Protein AF-A0A8T2U2H7-F1 (afdb_monomer)

Mean predicted aligned error: 24.31 Å

Solvent-accessible surface area (backbone atoms only — not comparable to full-atom values): 63691 Å² total; per-residue (Å²): 131,92,64,58,97,82,40,72,67,43,57,46,64,74,44,64,91,50,100,66,84,75,63,94,92,65,88,86,85,48,67,57,99,86,43,80,52,55,72,72,56,53,54,46,55,49,51,54,48,51,50,53,50,45,77,72,66,63,80,68,60,45,51,88,60,76,67,78,43,68,33,72,52,86,42,75,92,79,72,51,93,54,57,37,35,31,35,31,54,52,38,34,48,96,94,43,80,45,44,50,72,43,37,38,32,29,60,54,24,53,94,96,43,80,85,47,66,39,48,28,31,34,58,37,32,39,31,55,52,88,68,90,70,58,86,61,39,32,35,33,28,28,42,72,90,55,54,77,92,49,22,57,46,80,45,80,56,94,97,42,44,47,76,46,54,66,70,31,42,83,42,64,48,73,54,67,78,34,95,42,42,41,81,49,55,69,68,56,50,49,50,53,50,53,59,50,54,34,68,35,83,58,46,78,49,68,38,35,42,69,54,27,49,76,69,78,48,84,40,19,58,68,57,66,42,44,20,64,56,80,83,44,59,27,40,42,35,34,40,23,24,37,48,49,68,60,56,60,77,75,55,87,79,80,90,66,81,74,80,82,62,50,47,75,67,93,42,48,35,38,41,37,41,35,70,56,86,81,75,96,83,80,87,75,91,81,91,79,80,90,76,76,78,60,51,79,48,75,26,56,64,38,71,54,96,93,42,64,28,35,30,59,46,73,45,78,49,70,69,54,50,58,65,42,34,53,48,47,45,31,39,40,38,39,38,33,37,59,104,80,50,81,75,49,74,49,78,46,70,33,37,28,38,40,41,92,52,80,62,48,43,47,46,44,66,73,78,82,50,94,54,49,78,26,39,43,63,31,62,66,44,38,34,40,42,35,40,20,16,83,65,73,25,66,28,70,78,76,86,82,81,78,56,50,59,43,36,24,26,95,92,42,78,42,60,41,47,58,47,76,42,57,76,41,71,40,88,96,38,80,36,34,37,35,29,55,45,31,27,39,59,48,50,53,66,77,81,48,48,98,85,27,47,32,34,43,33,38,30,44,87,90,40,86,52,31,58,39,58,32,30,59,42,56,34,62,76,55,41,60,48,75,81,42,70,60,77,73,91,54,61,44,49,69,69,42,60,47,60,45,37,30,37,36,40,20,11,76,67,72,38,57,32,59,62,63,47,64,36,38,53,50,65,39,39,42,44,70,78,61,92,69,74,53,57,47,54,27,36,92,84,13,28,42,83,47,43,62,34,40,31,33,66,34,61,72,64,38,65,28,38,43,38,32,24,44,88,85,69,45,80,44,43,76,48,78,43,56,31,40,46,61,43,42,43,73,76,43,88,78,62,70,63,43,44,34,56,33,70,53,60,64,43,32,40,35,34,28,36,82,85,73,45,68,36,49,81,53,43,43,96,79,35,31,36,36,45,64,94,53,87,92,42,78,42,60,21,53,61,11,30,35,74,44,67,67,46,82,42,59,70,64,72,42,83,46,76,40,49,36,28,26,73,84,45,66,86,35,42,39,75,50,70,34,32,26,40,88,77,80,85,90,84,89,87,88,85,92,82,86,90,88,87,90,91,87,86,86,90,88,86,89,85,83,87,85,90,86,87,75,54,70,71,54,52,50,54,51,45,52,55,40,52,54,50,39,55,57,34,50,56,50,43,55,56,40,48,59,50,46,54,54,49,51,56,51,48,52,52,42,49,53,47,45,52,51,47,53,51,52,47,55,49,52,53,51,50,53,51,53,55,46,53,50,52,53,61,72,44,82,61,89,83,78,64,73,78,53,99,52,73,74,34,66,67,60,55,45,57,52,39,71,64,38,57,72,66,56,27,54,56,54,48,50,76,75,33,64,84,81,64,66,79,62,98,79,62,88,45,62,83,32,47,76,48,37,48,33,76,61,37,24,17,74,38,69,57,60,12,48,52,54,29,53,70,61,29,61,68,52,40,62,16,36,35,15,48,36,70,68,25,44,53,54,43,53,40,69,42,99,85,72,47,75,37,61,84,34,45,54,47,27,53,35,49,77,68,77,44,80,77,76,98,75,81,46,77,45,48,50,64,81,50,75,54,58,87,68,57,65,35,85,82,45,95,80,53,37,70,63,68,82,80,53,57,53,94,90,35,68,44,66,52,64,74,48,40,52,46,59,61,47,46,62,55,72,85,46,48,68,50,78,54,96,83,56,73,80,38,19,44,50,26,29,60,40,30,67,74,43,47,70,23,34,32,18,62,32,39,73,35,41,63,70,33,48,87,48,43,84,49,18,34,34,14,64,72,68,31,40,30,74,32,90,95,40,70,67,85,79,88,80,86,78,46,68,61,50,35,48,65,52,68,71,82,73,64,72,73,72,47,75,66,51,47,48,49,50,54,49,51,47,56,50,49,51,52,48,50,55,49,50,52,51,44,51,53,42,51,56,52,46,58,53,48,54,53,52,47,56,50,49,55,56,50,35,54,61,37,50,56,49,36,50,52,37,50,54,51,46,52,52,46,49,54,51,51,52,51,56,54,61,64,68,78,111

Radius of gyration: 64.97 Å; Cα contacts (8 Å, |Δi|>4): 1945; chains: 1; bounding box: 141×96×244 Å

Foldseek 3Di:
DPDPPPDLVNVQVVCQPPPDDRDPPDDDWDDDPRDTDDSVVVVVVVVVVVVVVCVVPPPDWDPVDDFPDKAQDDDPQQPADDRIKTKGQWIHDPNDIDGFQWWKKFAQDAPPRGDDIWIWTWHIKMAHDDDPRRQFIKTKTDTPPADPVQAKDWDADPNHIDIDRRRIDIGGPVSCVDPRMDTDDPVVVVVVVVVVQQQAFDDKAKAAQQQQVLQVHDFGDDQEAAALPDRGQKTKIFTFGNNVVVVVVVDPDDRYDDLPGTDADWKKKKKKKAFDDDDDPPPDDDPDDDQDRMDMFIFTWDADPNGTGMTMGGQPDPSSSVVRNEFHKMKIKMWIDDPHDTRDIDIRIHGYAYHPAFDAKEKDAPPPDLAAAAEAQGWSFKIKIFTAHPSRYQHQDDDDDPKAKFKAAPPGTFFWDKDFADWDQDPVHRRIIIRGTIHGYAGDPPPHDPQQKIKIFIAGPNDTHYIGIYGYAYADWAAKDWPWFDPLVDAAEQFDFGQFTKIAIHHPRRYQHDWQFKKFKDWDQKDFPDPPHGIDTQHPRSMDTCGRGIGGHDAAQDKIKMFMAHPVRDTRDIDIHHHWHKAKDWPDDDDQADAAQDKDAWTKIFIATPVRDGQQVQFDDQWWKAKPPDDPGTFGDHRRMTIDGIDGHHNDFAWDKIKIATPVRRVHIDIDIYGHDHDDDDDDDDDDDDDDDDDDDDDDDDDDDDDDDDDLVVLVVVLVVLVVVLVVLVVVLVVLVVVLVVLVVVLVVLVVLLVVLVVVLVVLVVVLVVLVVVVVVVPVPPPPPPPPVCVVPPVLLVVLLVLDDPLSSVLQVLQVDCLLVPPPVPDPQSVQFPFFQLAQWAFQDPLLFQQLDLLLDQQNRGATEGQAPVNVCQQWDADPVRATDCCGHVNVVCVVVVHDHPRDHHYHHQLPFDFAPAAWPPLPPQTAGPDDAQDDPNDHQPFWPAFSLRRIGGDPVQQADDRPPDDRGGCSRTVSCRRRPREIEGADLVSLVVCLVSDPQWYAYSVGWTGRHNVRTDDDDGPPHSRTRRNDRPNPDDDQRPVSVVSSVVSVVSVVVSVVSVVVSVVSVVVSVVSVVVSVVSVVVSVVSVVVSVVSVVVSVVSVVVSVVVVVVVVD

Structure (mmCIF, N/CA/C/O backbone):
data_AF-A0A8T2U2H7-F1
#
_entry.id   AF-A0A8T2U2H7-F1
#
loop_
_atom_site.group_PDB
_atom_site.id
_atom_site.type_symbol
_atom_site.label_atom_id
_atom_site.label_alt_id
_atom_site.label_comp_id
_atom_site.label_asym_id
_atom_site.label_entity_id
_atom_site.label_seq_id
_atom_site.pdbx_PDB_ins_code
_atom_site.Cartn_x
_atom_site.Cartn_y
_atom_site.Cartn_z
_atom_site.occupancy
_atom_site.B_iso_or_equiv
_atom_site.auth_seq_id
_atom_site.auth_comp_id
_atom_site.auth_asym_id
_atom_site.auth_atom_id
_atom_site.pdbx_PDB_model_num
ATOM 1 N N . MET A 1 1 ? -63.244 11.403 106.805 1.00 37.44 1 MET A N 1
ATOM 2 C CA . MET A 1 1 ? -63.959 12.674 107.039 1.00 37.44 1 MET A CA 1
ATOM 3 C C . MET A 1 1 ? -62.943 13.784 106.898 1.00 37.44 1 MET A C 1
ATOM 5 O O . MET A 1 1 ? -61.956 13.735 107.622 1.00 37.44 1 MET A O 1
ATOM 9 N N . ASP A 1 2 ? -63.166 14.751 106.012 1.00 41.53 2 ASP A N 1
ATOM 10 C CA . ASP A 1 2 ? -62.303 15.932 105.933 1.00 41.53 2 ASP A CA 1
ATOM 11 C C . ASP A 1 2 ? -62.644 16.885 107.077 1.00 41.53 2 ASP A C 1
ATOM 13 O O . ASP A 1 2 ? -63.620 17.636 107.033 1.00 41.53 2 ASP A O 1
ATOM 17 N N . LEU A 1 3 ? -61.860 16.810 108.150 1.00 53.97 3 LEU A N 1
ATOM 18 C CA . LEU A 1 3 ? -61.970 17.741 109.262 1.00 53.97 3 LEU A CA 1
ATOM 19 C C . LEU A 1 3 ? -61.331 19.074 108.848 1.00 53.97 3 LEU A C 1
ATOM 21 O O . LEU A 1 3 ? -60.161 19.119 108.469 1.00 53.97 3 LEU A O 1
ATOM 25 N N . LEU A 1 4 ? -62.096 20.166 108.936 1.00 59.72 4 LEU A N 1
ATOM 26 C CA . LEU A 1 4 ? -61.642 21.520 108.595 1.00 59.72 4 LEU A CA 1
ATOM 27 C C . LEU A 1 4 ? -60.295 21.842 109.271 1.00 59.72 4 LEU A C 1
ATOM 29 O O . LEU A 1 4 ? -60.143 21.676 110.485 1.00 59.72 4 LEU A O 1
ATOM 33 N N . GLY A 1 5 ? -59.335 22.344 108.486 1.00 56.69 5 GLY A N 1
ATOM 34 C CA . GLY A 1 5 ? -57.922 22.519 108.866 1.00 56.69 5 GLY A CA 1
ATOM 35 C C . GLY A 1 5 ? -57.614 23.557 109.956 1.00 56.69 5 GLY A C 1
ATOM 36 O O . GLY A 1 5 ? -56.451 23.874 110.174 1.00 56.69 5 GLY A O 1
ATOM 37 N N . GLY A 1 6 ? -58.638 24.095 110.623 1.00 61.41 6 GLY A N 1
ATOM 38 C CA . GLY A 1 6 ? -58.516 24.962 111.799 1.00 61.41 6 GLY A CA 1
ATOM 39 C C . GLY A 1 6 ? -59.226 24.430 113.051 1.00 61.41 6 GLY A C 1
ATOM 40 O O . GLY A 1 6 ? -59.179 25.085 114.087 1.00 61.41 6 GLY A O 1
ATOM 41 N N . HIS A 1 7 ? -59.903 23.275 112.985 1.00 71.88 7 HIS A N 1
ATOM 42 C CA . HIS A 1 7 ? -60.643 22.741 114.131 1.00 71.88 7 HIS A CA 1
ATOM 43 C C . HIS A 1 7 ? -59.698 22.117 115.170 1.00 71.88 7 HIS A C 1
ATOM 45 O O . HIS A 1 7 ? -58.727 21.443 114.817 1.00 71.88 7 HIS A O 1
ATOM 51 N N . ILE A 1 8 ? -60.005 22.295 116.460 1.00 67.38 8 ILE A N 1
ATOM 52 C CA . ILE A 1 8 ? -59.135 21.869 117.571 1.00 67.38 8 ILE A CA 1
ATOM 53 C C . ILE A 1 8 ? -58.797 20.371 117.524 1.00 67.38 8 ILE A C 1
ATOM 55 O O . ILE A 1 8 ? -57.634 20.008 117.665 1.00 67.38 8 ILE A O 1
ATOM 59 N N . PHE A 1 9 ? -59.774 19.511 117.215 1.00 69.44 9 PHE A N 1
ATOM 60 C CA . PHE A 1 9 ? -59.555 18.068 117.052 1.00 69.44 9 PHE A CA 1
ATOM 61 C C . PHE A 1 9 ? -58.722 17.710 115.809 1.00 69.44 9 PHE A C 1
ATOM 63 O O . PHE A 1 9 ? -57.959 16.753 115.865 1.00 69.44 9 PHE A O 1
ATOM 70 N N . THR A 1 10 ? -58.799 18.480 114.714 1.00 71.56 10 THR A N 1
ATOM 71 C CA . THR A 1 10 ? -57.951 18.273 113.522 1.00 71.56 10 THR A CA 1
ATOM 72 C C . THR A 1 10 ? -56.493 18.558 113.847 1.00 71.56 10 THR A C 1
ATOM 74 O O . THR A 1 10 ? -55.617 17.752 113.551 1.00 71.56 10 THR A O 1
ATOM 77 N N . ASN A 1 11 ? -56.239 19.701 114.489 1.00 67.25 11 ASN A N 1
ATOM 78 C CA . ASN A 1 11 ? -54.893 20.105 114.886 1.00 67.25 11 ASN A CA 1
ATOM 79 C C . ASN A 1 11 ? -54.336 19.181 115.973 1.00 67.25 11 ASN A C 1
ATOM 81 O O . ASN A 1 11 ? -53.150 18.874 115.961 1.00 67.25 11 ASN A O 1
ATOM 85 N N . PHE A 1 12 ? -55.191 18.685 116.871 1.00 71.69 12 PHE A N 1
ATOM 86 C CA . PHE A 1 12 ? -54.822 17.658 117.837 1.00 71.69 12 PHE A CA 1
ATOM 87 C C . PHE A 1 12 ? -54.427 16.338 117.154 1.00 71.69 12 PHE A C 1
ATOM 89 O O . PHE A 1 12 ? -53.315 15.872 117.374 1.00 71.69 12 PHE A O 1
ATOM 96 N N . LEU A 1 13 ? -55.270 15.778 116.277 1.00 69.75 13 LEU A N 1
ATOM 97 C CA . LEU A 1 13 ? -54.973 14.532 115.553 1.00 69.75 13 LEU A CA 1
ATOM 98 C C . LEU A 1 13 ? -53.722 14.646 114.671 1.00 69.75 13 LEU A C 1
ATOM 100 O O . LEU A 1 13 ? -52.945 13.703 114.595 1.00 69.75 13 LEU A O 1
ATOM 104 N N . ARG A 1 14 ? -53.493 15.806 114.043 1.00 68.44 14 ARG A N 1
ATOM 105 C CA . ARG A 1 14 ? -52.306 16.068 113.213 1.00 68.44 14 ARG A CA 1
ATOM 106 C C . ARG A 1 14 ? -51.006 16.184 114.021 1.00 68.44 14 ARG A C 1
ATOM 108 O O . ARG A 1 14 ? -49.937 15.976 113.461 1.00 68.44 14 ARG A O 1
ATOM 115 N N . ASN A 1 15 ? -51.105 16.515 115.309 1.00 64.31 15 ASN A N 1
ATOM 116 C CA . ASN A 1 15 ? -49.969 16.667 116.220 1.00 64.31 15 ASN A CA 1
ATOM 117 C C . ASN A 1 15 ? -49.840 15.492 117.214 1.00 64.31 15 ASN A C 1
ATOM 119 O O . ASN A 1 15 ? -48.937 15.505 118.054 1.00 64.31 15 ASN A O 1
ATOM 123 N N . LEU A 1 16 ? -50.723 14.492 117.144 1.00 68.88 16 LEU A N 1
ATOM 124 C CA . LEU A 1 16 ? -50.692 13.293 117.981 1.00 68.88 16 LEU A CA 1
ATOM 125 C C . LEU A 1 16 ? -49.388 12.518 117.709 1.00 68.88 16 LEU A C 1
ATOM 127 O O . LEU A 1 16 ? -49.078 12.238 116.557 1.00 68.88 16 LEU A O 1
ATOM 131 N N . GLY A 1 17 ? -48.605 12.222 118.752 1.00 62.72 17 GLY A N 1
ATOM 132 C CA . GLY A 1 17 ? -47.254 11.639 118.623 1.00 62.72 17 GLY A CA 1
ATOM 133 C C . GLY A 1 17 ? -46.106 12.661 118.553 1.00 62.72 17 GLY A C 1
ATOM 134 O O . GLY A 1 17 ? -44.936 12.300 118.644 1.00 62.72 17 GLY A O 1
ATOM 135 N N . THR A 1 18 ? -46.388 13.966 118.454 1.00 60.88 18 THR A N 1
ATOM 136 C CA . THR A 1 18 ? -45.340 15.000 118.572 1.00 60.88 18 THR A CA 1
ATOM 137 C C . THR A 1 18 ? -45.147 15.423 120.034 1.00 60.88 18 THR A C 1
ATOM 139 O O . THR A 1 18 ? -46.107 15.486 120.799 1.00 60.88 18 THR A O 1
ATOM 142 N N . ARG A 1 19 ? -43.914 15.772 120.447 1.00 55.84 19 ARG A N 1
ATOM 143 C CA . ARG A 1 19 ? -43.564 16.168 121.839 1.00 55.84 19 ARG A CA 1
ATOM 144 C C . ARG A 1 19 ? -44.140 17.532 122.299 1.00 55.84 19 ARG A C 1
ATOM 146 O O . ARG A 1 19 ? -43.569 18.187 123.171 1.00 55.84 19 ARG A O 1
ATOM 153 N N . GLY A 1 20 ? -45.244 17.991 121.712 1.00 56.97 20 GLY A N 1
ATOM 154 C CA . GLY A 1 20 ? -45.986 19.174 122.148 1.00 56.97 20 GLY A CA 1
ATOM 155 C C . GLY A 1 20 ? -46.935 18.870 123.313 1.00 56.97 20 GLY A C 1
ATOM 156 O O . GLY A 1 20 ? -47.380 17.740 123.495 1.00 56.97 20 GLY A O 1
ATOM 157 N N . LYS A 1 21 ? -47.285 19.889 124.110 1.00 57.91 21 LYS A N 1
ATOM 158 C CA . LYS A 1 21 ? -48.361 19.752 125.106 1.00 57.91 21 LYS A CA 1
ATOM 159 C C . LYS A 1 21 ? -49.705 19.596 124.394 1.00 57.91 21 LYS A C 1
ATOM 161 O O . LYS A 1 21 ? -50.018 20.383 123.502 1.00 57.91 21 LYS A O 1
ATOM 166 N N . THR A 1 22 ? -50.512 18.635 124.830 1.00 59.38 22 THR A N 1
ATOM 167 C CA . THR A 1 22 ? -51.902 18.506 124.382 1.00 59.38 22 THR A CA 1
ATOM 168 C C . THR A 1 22 ? -52.709 19.755 124.763 1.00 59.38 22 THR A C 1
ATOM 170 O O . THR A 1 22 ? -52.478 20.311 125.843 1.00 59.38 22 THR A O 1
ATOM 173 N N . PRO A 1 23 ? -53.647 20.224 123.915 1.00 62.19 23 PRO A N 1
ATOM 174 C CA . PRO A 1 23 ? -54.540 21.323 124.276 1.00 62.19 23 PRO A CA 1
ATOM 175 C C . PRO A 1 23 ? -55.319 20.980 125.557 1.00 62.19 23 PRO A C 1
ATOM 177 O O . PRO A 1 23 ? -55.773 19.842 125.680 1.00 62.19 23 PRO A O 1
ATOM 180 N N . PRO A 1 24 ? -55.501 21.924 126.501 1.00 59.69 24 PRO A N 1
ATOM 181 C CA . PRO A 1 24 ? -56.105 21.631 127.806 1.00 59.69 24 PRO A CA 1
ATOM 182 C C . PRO A 1 24 ? -57.563 21.147 127.729 1.00 59.69 24 PRO A C 1
ATOM 184 O O . PRO A 1 24 ? -58.029 20.501 128.661 1.00 59.69 24 PRO A O 1
ATOM 187 N N . ASP A 1 25 ? -58.252 21.410 126.615 1.00 65.62 25 ASP A N 1
ATOM 188 C CA . ASP A 1 25 ? -59.674 21.102 126.418 1.00 65.62 25 ASP A CA 1
ATOM 189 C C . ASP A 1 25 ? -59.927 19.799 125.622 1.00 65.62 25 ASP A C 1
ATOM 191 O O . ASP A 1 25 ? -61.050 19.553 125.179 1.00 65.62 25 ASP A O 1
ATOM 195 N N . VAL A 1 26 ? -58.901 18.962 125.395 1.00 69.31 26 VAL A N 1
ATOM 196 C CA . VAL A 1 26 ? -59.016 17.710 124.617 1.00 69.31 26 VAL A CA 1
ATOM 197 C C . VAL A 1 26 ? -58.467 16.508 125.394 1.00 69.31 26 VAL A C 1
ATOM 199 O O . VAL A 1 26 ? -57.257 16.304 125.477 1.00 69.31 26 VAL A O 1
ATOM 202 N N . ASN A 1 27 ? -59.373 15.661 125.891 1.00 70.69 27 ASN A N 1
ATOM 203 C CA . ASN A 1 27 ? -59.051 14.317 126.380 1.00 70.69 27 ASN A CA 1
ATOM 204 C C . ASN A 1 27 ? -59.158 13.297 125.238 1.00 70.69 27 ASN A C 1
ATOM 206 O O . ASN A 1 27 ? -60.033 13.415 124.379 1.00 70.69 27 ASN A O 1
ATOM 210 N N . TYR A 1 28 ? -58.294 12.282 125.248 1.00 76.00 28 TYR A N 1
ATOM 211 C CA . TYR A 1 28 ? -58.264 11.231 124.233 1.00 76.00 28 TYR A CA 1
ATOM 212 C C . TYR A 1 28 ? -57.892 9.879 124.838 1.00 76.00 28 TYR A C 1
ATOM 214 O O . TYR A 1 28 ? -57.154 9.799 125.819 1.00 76.00 28 TYR A O 1
ATOM 222 N N . GLU A 1 29 ? -58.379 8.817 124.207 1.00 77.25 29 GLU A N 1
ATOM 223 C CA . GLU A 1 29 ? -58.059 7.432 124.527 1.00 77.25 29 GLU A CA 1
ATOM 224 C C . GLU A 1 29 ? -57.829 6.682 123.214 1.00 77.25 29 GLU A C 1
ATOM 226 O O . GLU A 1 29 ? -58.563 6.890 122.246 1.00 77.25 29 GLU A O 1
ATOM 231 N N . ILE A 1 30 ? -56.807 5.828 123.164 1.00 75.88 30 ILE A N 1
ATOM 232 C CA . ILE A 1 30 ? -56.473 5.033 121.979 1.00 75.88 30 ILE A CA 1
ATOM 233 C C . ILE A 1 30 ? -56.875 3.589 122.267 1.00 75.88 30 ILE A C 1
ATOM 235 O O . ILE A 1 30 ? -56.522 3.049 123.313 1.00 75.88 30 ILE A O 1
ATOM 239 N N . TYR A 1 31 ? -57.605 2.966 121.343 1.00 76.75 31 TYR A N 1
ATOM 240 C CA . TYR A 1 31 ? -58.016 1.567 121.440 1.00 76.75 31 TYR A CA 1
ATOM 241 C C . TYR A 1 31 ? -57.567 0.797 120.198 1.00 76.75 31 TYR A C 1
ATOM 243 O O . TYR A 1 31 ? -57.782 1.260 119.078 1.00 76.75 31 TYR A O 1
ATOM 251 N N . ARG A 1 32 ? -57.016 -0.403 120.399 1.00 73.19 32 ARG A N 1
ATOM 252 C CA . ARG A 1 32 ? -56.759 -1.398 119.351 1.00 73.19 32 ARG A CA 1
ATOM 253 C C . ARG A 1 32 ? -57.558 -2.654 119.675 1.00 73.19 32 ARG A C 1
ATOM 255 O O . ARG A 1 32 ? -57.445 -3.182 120.777 1.00 73.19 32 ARG A O 1
ATOM 262 N N . ASP A 1 33 ? -58.413 -3.085 118.749 1.00 68.31 33 ASP A N 1
ATOM 263 C CA . ASP A 1 33 ? -59.200 -4.325 118.842 1.00 68.31 33 ASP A CA 1
ATOM 264 C C . ASP A 1 33 ? -59.899 -4.524 120.208 1.00 68.31 33 ASP A C 1
ATOM 266 O O . ASP A 1 33 ? -59.916 -5.610 120.780 1.00 68.31 33 ASP A O 1
ATOM 270 N N . THR A 1 34 ? -60.496 -3.438 120.727 1.00 71.00 34 THR A N 1
ATOM 271 C CA . THR A 1 34 ? -61.161 -3.265 122.046 1.00 71.00 34 THR A CA 1
ATOM 272 C C . THR A 1 34 ? -60.275 -3.075 123.289 1.00 71.00 34 THR A C 1
ATOM 274 O O . THR A 1 34 ? -60.799 -2.691 124.334 1.00 71.00 34 THR A O 1
ATOM 277 N N . ARG A 1 35 ? -58.946 -3.221 123.207 1.00 78.75 35 ARG A N 1
ATOM 278 C CA . ARG A 1 35 ? -58.022 -2.905 124.313 1.00 78.75 35 ARG A CA 1
ATOM 279 C C . ARG A 1 35 ? -57.579 -1.441 124.262 1.00 78.75 35 ARG A C 1
ATOM 281 O O . ARG A 1 35 ? -57.077 -0.990 123.236 1.00 78.75 35 ARG A O 1
ATOM 288 N N . GLN A 1 36 ? -57.697 -0.721 125.380 1.00 79.19 36 GLN A N 1
ATOM 289 C CA . GLN A 1 36 ? -57.093 0.607 125.534 1.00 79.19 36 GLN A CA 1
ATOM 290 C C . GLN A 1 36 ? -55.563 0.472 125.599 1.00 79.19 36 GLN A C 1
ATOM 292 O O . GLN A 1 36 ? -55.044 -0.319 126.392 1.00 79.19 36 GLN A O 1
ATOM 297 N N . ILE A 1 37 ? -54.852 1.237 124.773 1.00 81.12 37 ILE A N 1
ATOM 298 C CA . ILE A 1 37 ? -53.386 1.263 124.686 1.00 81.12 37 ILE A CA 1
ATOM 299 C C . ILE A 1 37 ? -52.867 2.684 124.903 1.00 81.12 37 ILE A C 1
ATOM 301 O O . ILE A 1 37 ? -53.572 3.670 124.672 1.00 81.12 37 ILE A O 1
ATOM 305 N N . LYS A 1 38 ? -51.623 2.806 125.367 1.00 78.75 38 LYS A N 1
ATOM 306 C CA . LYS A 1 38 ? -50.959 4.112 125.485 1.00 78.75 38 LYS A CA 1
ATOM 307 C C . LYS A 1 38 ? -50.331 4.510 124.153 1.00 78.75 38 LYS A C 1
ATOM 309 O O . LYS A 1 38 ? -49.881 3.656 123.399 1.00 78.75 38 LYS A O 1
ATOM 314 N N . LEU A 1 39 ? -50.214 5.818 123.910 1.00 76.38 39 LEU A N 1
ATOM 315 C CA . LEU A 1 39 ? -49.557 6.360 122.712 1.00 76.38 39 LEU A CA 1
ATOM 316 C C . LEU A 1 39 ? -48.143 5.779 122.507 1.00 76.38 39 LEU A C 1
ATOM 318 O O . LEU A 1 39 ? -47.812 5.388 121.400 1.00 76.38 39 LEU A O 1
ATOM 322 N N . GLN A 1 40 ? -47.380 5.603 123.590 1.00 75.00 40 GLN A N 1
ATOM 323 C CA . GLN A 1 40 ? -46.042 4.991 123.585 1.00 75.00 40 GLN A CA 1
ATOM 324 C C . GLN A 1 40 ? -46.024 3.503 123.186 1.00 75.00 40 GLN A C 1
ATOM 326 O O . GLN A 1 40 ? -45.017 3.023 122.678 1.00 75.00 40 GLN A O 1
ATOM 331 N N . GLU A 1 41 ? -47.106 2.755 123.434 1.00 78.62 41 GLU A N 1
ATOM 332 C CA . GLU A 1 41 ? -47.226 1.366 122.965 1.00 78.62 41 GLU A CA 1
ATOM 333 C C . GLU A 1 41 ? -47.543 1.343 121.463 1.00 78.62 41 GLU A C 1
ATOM 335 O O . GLU A 1 41 ? -46.960 0.544 120.741 1.00 78.62 41 GLU A O 1
ATOM 340 N N . LEU A 1 42 ? -48.393 2.261 120.980 1.00 79.44 42 LEU A N 1
ATOM 341 C CA . LEU A 1 42 ? -48.703 2.398 119.551 1.00 79.44 42 LEU A CA 1
ATOM 342 C C . LEU A 1 42 ? -47.496 2.881 118.730 1.00 79.44 42 LEU A C 1
ATOM 344 O O . LEU A 1 42 ? -47.263 2.365 117.642 1.00 79.44 42 LEU A O 1
ATOM 348 N N . GLU A 1 43 ? -46.736 3.853 119.244 1.00 76.44 43 GLU A N 1
ATOM 349 C CA . GLU A 1 43 ? -45.480 4.321 118.639 1.00 76.44 43 GLU A CA 1
ATOM 350 C C . GLU A 1 43 ? -44.512 3.146 118.458 1.00 76.44 43 GLU A C 1
ATOM 352 O O . GLU A 1 43 ? -44.013 2.931 117.356 1.00 76.44 43 GLU A O 1
ATOM 357 N N . LYS A 1 44 ? -44.343 2.320 119.500 1.00 80.62 44 LYS A N 1
ATOM 358 C CA . LYS A 1 44 ? -43.493 1.134 119.422 1.00 80.62 44 LYS A CA 1
ATOM 359 C C . LYS A 1 44 ? -44.034 0.069 118.459 1.00 80.62 44 LYS A C 1
ATOM 361 O O . LYS A 1 44 ? -43.266 -0.454 117.669 1.00 80.62 44 LYS A O 1
ATOM 366 N N . GLU A 1 45 ? -45.331 -0.247 118.483 1.00 80.31 45 GLU A N 1
ATOM 367 C CA . GLU A 1 45 ? -45.917 -1.210 117.531 1.00 80.31 45 GLU A CA 1
ATOM 368 C C . GLU A 1 45 ? -45.769 -0.751 116.069 1.00 80.31 45 GLU A C 1
ATOM 370 O O . GLU A 1 45 ? -45.662 -1.585 115.172 1.00 80.31 45 GLU A O 1
ATOM 375 N N . TYR A 1 46 ? -45.749 0.562 115.819 1.00 79.06 46 TYR A N 1
ATOM 376 C CA . TYR A 1 46 ? -45.503 1.129 114.494 1.00 79.06 46 TYR A CA 1
ATOM 377 C C . TYR A 1 46 ? -44.018 1.077 114.096 1.00 79.06 46 TYR A C 1
ATOM 379 O O . TYR A 1 46 ? -43.721 0.760 112.947 1.00 79.06 46 TYR A O 1
ATOM 387 N N . GLU A 1 47 ? -43.092 1.327 115.028 1.00 77.56 47 GLU A N 1
ATOM 388 C CA . GLU A 1 47 ? -41.650 1.111 114.822 1.00 77.56 47 GLU A CA 1
ATOM 389 C C . GLU A 1 47 ? -41.334 -0.374 114.563 1.00 77.56 47 GLU A C 1
ATOM 391 O O . GLU A 1 47 ? -40.667 -0.687 113.578 1.00 77.56 47 GLU A O 1
ATOM 396 N N . ASP A 1 48 ? -41.877 -1.287 115.378 1.00 81.56 48 ASP A N 1
ATOM 397 C CA . ASP A 1 48 ? -41.727 -2.740 115.222 1.00 81.56 48 ASP A CA 1
ATOM 398 C C . ASP A 1 48 ? -42.300 -3.208 113.857 1.00 81.56 48 ASP A C 1
ATOM 400 O O . ASP A 1 48 ? -41.688 -4.037 113.187 1.00 81.56 48 ASP A O 1
ATOM 404 N N . TRP A 1 49 ? -43.427 -2.642 113.393 1.00 81.19 49 TRP A N 1
ATOM 405 C CA . TRP A 1 49 ? -44.003 -2.934 112.066 1.00 81.19 49 TRP A CA 1
ATOM 406 C C . TRP A 1 49 ? -43.183 -2.357 110.902 1.00 81.19 49 TRP A C 1
ATOM 408 O O . TRP A 1 49 ? -43.045 -3.011 109.869 1.00 81.19 49 TRP A O 1
ATOM 418 N N . ILE A 1 50 ? -42.623 -1.151 111.046 1.00 74.38 50 ILE A N 1
ATOM 419 C CA . ILE A 1 50 ? -41.690 -0.592 110.057 1.00 74.38 50 ILE A CA 1
ATOM 420 C C . ILE A 1 50 ? -40.452 -1.486 109.944 1.00 74.38 50 ILE A C 1
ATOM 422 O O . ILE A 1 50 ? -40.044 -1.803 108.829 1.00 74.38 50 ILE A O 1
ATOM 426 N N . GLN A 1 51 ? -39.899 -1.946 111.070 1.00 70.69 51 GLN A N 1
ATOM 427 C CA . GLN A 1 51 ? -38.768 -2.872 111.072 1.00 70.69 51 GLN A CA 1
ATOM 428 C C . GLN A 1 51 ? -39.133 -4.213 110.417 1.00 70.69 51 GLN A C 1
ATOM 430 O O . GLN A 1 51 ? -38.387 -4.687 109.570 1.00 70.69 51 GLN A O 1
ATOM 435 N N . GLU A 1 52 ? -40.308 -4.782 110.716 1.00 73.75 52 GLU A N 1
ATOM 436 C CA . GLU A 1 52 ? -40.805 -6.001 110.058 1.00 73.75 52 GLU A CA 1
ATOM 437 C C . GLU A 1 52 ? -40.964 -5.820 108.534 1.00 73.75 52 GLU A C 1
ATOM 439 O O . GLU A 1 52 ? -40.669 -6.735 107.766 1.00 73.75 52 GLU A O 1
ATOM 444 N N . MET A 1 53 ? -41.396 -4.640 108.071 1.00 69.88 53 MET A N 1
ATOM 445 C CA . MET A 1 53 ? -41.513 -4.330 106.640 1.00 69.88 53 MET A CA 1
ATOM 446 C C . MET A 1 53 ? -40.152 -4.122 105.959 1.00 69.88 53 MET A C 1
ATOM 448 O O . MET A 1 53 ? -39.991 -4.578 104.827 1.00 69.88 53 MET A O 1
ATOM 452 N N . HIS A 1 54 ? -39.177 -3.501 106.631 1.00 68.88 54 HIS A N 1
ATOM 453 C CA . HIS A 1 54 ? -37.790 -3.456 106.156 1.00 68.88 54 HIS A CA 1
ATOM 454 C C . HIS A 1 54 ? -37.222 -4.881 106.038 1.00 68.88 54 HIS A C 1
ATOM 456 O O . HIS A 1 54 ? -36.800 -5.286 104.956 1.00 68.88 54 HIS A O 1
ATOM 462 N N . ASP A 1 55 ? -37.326 -5.688 107.097 1.00 60.56 55 ASP A N 1
ATOM 463 C CA . ASP A 1 55 ? -36.819 -7.067 107.141 1.00 60.56 55 ASP A CA 1
ATOM 464 C C . ASP A 1 55 ? -37.481 -7.995 106.089 1.00 60.56 55 ASP A C 1
ATOM 466 O O . ASP A 1 55 ? -36.865 -8.967 105.647 1.00 60.56 55 ASP A O 1
ATOM 470 N N . LEU A 1 56 ? -38.728 -7.717 105.672 1.00 57.56 56 LEU A N 1
ATOM 471 C CA . LEU A 1 56 ? -39.469 -8.499 104.667 1.00 57.56 56 LEU A CA 1
ATOM 472 C C . LEU A 1 56 ? -39.238 -8.082 103.207 1.00 57.56 56 LEU A C 1
ATOM 474 O O . LEU A 1 56 ? -39.438 -8.916 102.319 1.00 57.56 56 LEU A O 1
ATOM 478 N N . TYR A 1 57 ? -38.908 -6.815 102.936 1.00 54.25 57 TYR A N 1
ATOM 479 C CA . TYR A 1 57 ? -38.910 -6.269 101.570 1.00 54.25 57 TYR A CA 1
ATOM 480 C C . TYR A 1 57 ? -37.592 -5.622 101.129 1.00 54.25 57 TYR A C 1
ATOM 482 O O . TYR A 1 57 ? -37.336 -5.588 99.920 1.00 54.25 57 TYR A O 1
ATOM 490 N N . ASP A 1 58 ? -36.727 -5.197 102.053 1.00 56.31 58 ASP A N 1
ATOM 491 C CA . ASP A 1 58 ? -35.412 -4.638 101.727 1.00 56.31 58 ASP A CA 1
ATOM 492 C C . ASP A 1 58 ? -34.349 -5.741 101.581 1.00 56.31 58 ASP A C 1
ATOM 494 O O . ASP A 1 58 ? -33.336 -5.793 102.279 1.00 56.31 58 ASP A O 1
ATOM 498 N N . GLU A 1 59 ? -34.533 -6.600 100.571 1.00 56.12 59 GLU A N 1
ATOM 499 C CA . GLU A 1 59 ? -33.394 -7.287 99.950 1.00 56.12 59 GLU A CA 1
ATOM 500 C C . GLU A 1 59 ? -32.527 -6.244 99.219 1.00 56.12 59 GLU A C 1
ATOM 502 O O . GLU A 1 59 ? -32.667 -6.008 98.007 1.00 56.12 59 GLU A O 1
ATOM 507 N N . GLU A 1 60 ? -31.627 -5.597 99.966 1.00 55.69 60 GLU A N 1
ATOM 508 C CA . GLU A 1 60 ? -30.628 -4.692 99.404 1.00 55.69 60 GLU A CA 1
ATOM 509 C C . GLU A 1 60 ? -29.836 -5.383 98.287 1.00 55.69 60 GLU A C 1
ATOM 511 O O . GLU A 1 60 ? -29.322 -6.495 98.435 1.00 55.69 60 GLU A O 1
ATOM 516 N N . ALA A 1 61 ? -29.690 -4.704 97.148 1.00 54.81 61 ALA A N 1
ATOM 517 C CA . ALA A 1 61 ? -28.828 -5.199 96.086 1.00 54.81 61 ALA A CA 1
ATOM 518 C C . ALA A 1 61 ? -27.359 -5.064 96.519 1.00 54.81 61 ALA A C 1
ATOM 520 O O . ALA A 1 61 ? -26.871 -3.959 96.749 1.00 54.81 61 ALA A O 1
ATOM 521 N N . MET A 1 62 ? -26.641 -6.180 96.621 1.00 54.28 62 MET A N 1
ATOM 522 C CA . MET A 1 62 ? -25.267 -6.193 97.113 1.00 54.28 62 MET A CA 1
ATOM 523 C C . MET A 1 62 ? -24.288 -5.998 95.954 1.00 54.28 62 MET A C 1
ATOM 525 O O . MET A 1 62 ? -23.984 -6.919 95.195 1.00 54.28 62 MET A O 1
ATOM 529 N N . CYS A 1 63 ? -23.769 -4.780 95.811 1.00 56.12 63 CYS A N 1
ATOM 530 C CA . CYS A 1 63 ? -22.554 -4.545 95.036 1.00 56.12 63 CYS A CA 1
ATOM 531 C C . CYS A 1 63 ? -21.374 -5.170 95.796 1.00 56.12 63 CYS A C 1
ATOM 533 O O . CYS A 1 63 ? -20.999 -4.678 96.857 1.00 56.12 63 CYS A O 1
ATOM 535 N N . GLU A 1 64 ? -20.817 -6.267 95.276 1.00 53.66 64 GLU A N 1
ATOM 536 C CA . GLU A 1 64 ? -19.677 -6.969 95.896 1.00 53.66 64 GLU A CA 1
ATOM 537 C C . GLU A 1 64 ? -18.365 -6.164 95.791 1.00 53.66 64 GLU A C 1
ATOM 539 O O . GLU A 1 64 ? -17.462 -6.345 96.606 1.00 53.66 64 GLU A O 1
ATOM 544 N N . ASP A 1 65 ? -18.296 -5.231 94.834 1.00 56.03 65 ASP A N 1
ATOM 545 C CA . ASP A 1 65 ? -17.225 -4.247 94.679 1.00 56.03 65 ASP A CA 1
ATOM 546 C C . ASP A 1 65 ? -17.652 -2.865 95.207 1.00 56.03 65 ASP A C 1
ATOM 548 O O . ASP A 1 65 ? -18.806 -2.445 95.056 1.00 56.03 65 ASP A O 1
ATOM 552 N N . GLY A 1 66 ? -16.688 -2.096 95.725 1.00 57.25 66 GLY A N 1
ATOM 553 C CA . GLY A 1 66 ? -16.869 -0.661 95.968 1.00 57.25 66 GLY A CA 1
ATOM 554 C C . GLY A 1 66 ? -17.173 0.119 94.673 1.00 57.25 66 GLY A C 1
ATOM 555 O O . GLY A 1 66 ? -16.858 -0.354 93.576 1.00 57.25 66 GLY A O 1
ATOM 556 N N . PRO A 1 67 ? -17.780 1.319 94.765 1.00 62.62 67 PRO A N 1
ATOM 557 C CA . PRO A 1 67 ? -18.114 2.117 93.587 1.00 62.62 67 PRO A CA 1
ATOM 558 C C . PRO A 1 67 ? -16.856 2.443 92.776 1.00 62.62 67 PRO A C 1
ATOM 560 O O . PRO A 1 67 ? -15.873 2.949 93.314 1.00 62.62 67 PRO A O 1
ATOM 563 N N . GLN A 1 68 ? -16.904 2.160 91.474 1.00 65.25 68 GLN A N 1
ATOM 564 C CA . GLN A 1 68 ? -15.779 2.367 90.555 1.00 65.25 68 GLN A CA 1
ATOM 565 C C . GLN A 1 68 ? -15.518 3.860 90.324 1.00 65.25 68 GLN A C 1
ATOM 567 O O . GLN A 1 68 ? -14.372 4.268 90.169 1.00 65.25 68 GLN A O 1
ATOM 572 N N . PHE A 1 69 ? -16.582 4.671 90.325 1.00 71.62 69 PHE A N 1
ATOM 573 C CA . PHE A 1 69 ? -16.507 6.119 90.156 1.00 71.62 69 PHE A CA 1
ATOM 574 C C . PHE A 1 69 ? -17.570 6.842 90.992 1.00 71.62 69 PHE A C 1
ATOM 576 O O . PHE A 1 69 ? -18.676 6.329 91.189 1.00 71.62 69 PHE A O 1
ATOM 583 N N . TYR A 1 70 ? -17.237 8.062 91.416 1.00 69.50 70 TYR A N 1
ATOM 584 C CA . TYR A 1 70 ? -18.159 9.053 91.972 1.00 69.50 70 TYR A CA 1
ATOM 585 C C . TYR A 1 70 ? -18.289 10.187 90.957 1.00 69.50 70 TYR A C 1
ATOM 587 O O . TYR A 1 70 ? -17.270 10.719 90.520 1.00 69.50 70 TYR A O 1
ATOM 595 N N . VAL A 1 71 ? -19.514 10.550 90.583 1.00 68.00 71 VAL A N 1
ATOM 596 C CA . VAL A 1 71 ? -19.782 11.586 89.578 1.00 68.00 71 VAL A CA 1
ATOM 597 C C . VAL A 1 71 ? -20.587 12.713 90.216 1.00 68.00 71 VAL A C 1
ATOM 599 O O . VAL A 1 71 ? -21.636 12.467 90.813 1.00 68.00 71 VAL A O 1
ATOM 602 N N . MET A 1 72 ? -20.080 13.942 90.090 1.00 60.56 72 MET A N 1
ATOM 603 C CA . MET A 1 72 ? -20.802 15.180 90.396 1.00 60.56 72 MET A CA 1
ATOM 604 C C . MET A 1 72 ? -21.332 15.761 89.092 1.00 60.56 72 MET A C 1
ATOM 606 O O . MET A 1 72 ? -20.554 16.297 88.307 1.00 60.56 72 MET A O 1
ATOM 610 N N . ASP A 1 73 ? -22.638 15.657 88.862 1.00 64.56 73 ASP A N 1
ATOM 611 C CA . ASP A 1 73 ? -23.287 16.239 87.684 1.00 64.56 73 ASP A CA 1
ATOM 612 C C . ASP A 1 73 ? -24.772 16.534 87.962 1.00 64.56 73 ASP A C 1
ATOM 614 O O . ASP A 1 73 ? -25.327 16.104 88.978 1.00 64.56 73 ASP A O 1
ATOM 618 N N . ASN A 1 74 ? -25.418 17.294 87.080 1.00 56.25 74 ASN A N 1
ATOM 619 C CA . ASN A 1 74 ? -26.780 17.789 87.257 1.00 56.25 74 ASN A CA 1
ATOM 620 C C . ASN A 1 74 ? -27.807 16.824 86.624 1.00 56.25 74 ASN A C 1
ATOM 622 O O . ASN A 1 74 ? -27.810 16.586 85.418 1.00 56.25 74 ASN A O 1
ATOM 626 N N . LEU A 1 75 ? -28.677 16.229 87.444 1.00 58.47 75 LEU A N 1
ATOM 627 C CA . LEU A 1 75 ? -29.218 14.882 87.199 1.00 58.47 75 LEU A CA 1
ATOM 628 C C . LEU A 1 75 ? -30.657 14.782 86.646 1.00 58.47 75 LEU A C 1
ATOM 630 O O . LEU A 1 75 ? -31.429 13.904 87.044 1.00 58.47 75 LEU A O 1
ATOM 634 N N . GLU A 1 76 ? -31.020 15.609 85.662 1.00 59.09 76 GLU A N 1
ATOM 635 C CA . GLU A 1 76 ? -32.342 15.496 85.014 1.00 59.09 76 GLU A CA 1
ATOM 636 C C . GLU A 1 76 ? -32.514 14.194 84.198 1.00 59.09 76 GLU A C 1
ATOM 638 O O . GLU A 1 76 ? -33.583 13.584 84.242 1.00 59.09 76 GLU A O 1
ATOM 643 N N . GLU A 1 77 ? -31.476 13.704 83.502 1.00 59.53 77 GLU A N 1
ATOM 644 C CA . GLU A 1 77 ? -31.598 12.532 82.605 1.00 59.53 77 GLU A CA 1
ATOM 645 C C . GLU A 1 77 ? -31.769 11.179 83.323 1.00 59.53 77 GLU A C 1
ATOM 647 O O . GLU A 1 77 ? -32.291 10.227 82.736 1.00 59.53 77 GLU A O 1
ATOM 652 N N . PHE A 1 78 ? -31.360 11.077 84.593 1.00 60.94 78 PHE A N 1
ATOM 653 C CA . PHE A 1 78 ? -31.429 9.834 85.380 1.00 60.94 78 PHE A CA 1
ATOM 654 C C . PHE A 1 78 ? -32.546 9.848 86.437 1.00 60.94 78 PHE A C 1
ATOM 656 O O . PHE A 1 78 ? -32.908 8.791 86.965 1.00 60.94 78 PHE A O 1
ATOM 663 N N . GLY A 1 79 ? -33.121 11.025 86.720 1.00 58.09 79 GLY A N 1
ATOM 664 C CA . GLY A 1 79 ? -34.192 11.203 87.702 1.00 58.09 79 GLY A CA 1
ATOM 665 C C . GLY A 1 79 ? -33.736 11.031 89.154 1.00 58.09 79 GLY A C 1
ATOM 666 O O . GLY A 1 79 ? -34.491 10.484 89.959 1.00 58.09 79 GLY A O 1
ATOM 667 N N . PHE A 1 80 ? -32.507 11.450 89.469 1.00 65.62 80 PHE A N 1
ATOM 668 C CA . PHE A 1 80 ? -31.957 11.457 90.829 1.00 65.62 80 PHE A CA 1
ATOM 669 C C . PHE A 1 80 ? -32.175 12.806 91.519 1.00 65.62 80 PHE A C 1
ATOM 671 O O . PHE A 1 80 ? -32.397 13.827 90.870 1.00 65.62 80 PHE A O 1
ATOM 678 N N . SER A 1 81 ? -32.143 12.794 92.852 1.00 55.44 81 SER A N 1
ATOM 679 C CA . SER A 1 81 ? -32.521 13.948 93.682 1.00 55.44 81 SER A CA 1
ATOM 680 C C . SER A 1 81 ? -31.335 14.734 94.250 1.00 55.44 81 SER A C 1
ATOM 682 O O . SER A 1 81 ? -31.512 15.872 94.687 1.00 55.44 81 SER A O 1
ATOM 684 N N . GLN A 1 82 ? -30.134 14.150 94.236 1.00 58.25 82 GLN A N 1
ATOM 685 C CA . GLN A 1 82 ? -28.896 14.759 94.727 1.00 58.25 82 GLN A CA 1
ATOM 686 C C . GLN A 1 82 ? -27.868 14.855 93.594 1.00 58.25 82 GLN A C 1
ATOM 688 O O . GLN A 1 82 ? -27.808 13.989 92.732 1.00 58.25 82 GLN A O 1
ATOM 693 N N . GLY A 1 83 ? -27.019 15.886 93.599 1.00 60.53 83 GLY A N 1
ATOM 694 C CA . GLY A 1 83 ? -26.009 16.116 92.549 1.00 60.53 83 GLY A CA 1
ATOM 695 C C . GLY A 1 83 ? -24.775 15.203 92.603 1.00 60.53 83 GLY A C 1
ATOM 696 O O . GLY A 1 83 ? -23.728 15.584 92.089 1.00 60.53 83 GLY A O 1
ATOM 697 N N . ILE A 1 84 ? -24.856 14.049 93.277 1.00 69.31 84 ILE A N 1
ATOM 698 C CA . ILE A 1 84 ? -23.774 13.060 93.392 1.00 69.31 84 ILE A CA 1
ATOM 699 C C . ILE A 1 84 ? -24.365 11.665 93.207 1.00 69.31 84 ILE A C 1
ATOM 701 O O . ILE A 1 84 ? -25.290 11.286 93.923 1.00 69.31 84 ILE A O 1
ATOM 705 N N . TYR A 1 85 ? -23.781 10.883 92.301 1.00 76.56 85 TYR A N 1
ATOM 706 C CA . TYR A 1 85 ? -24.144 9.48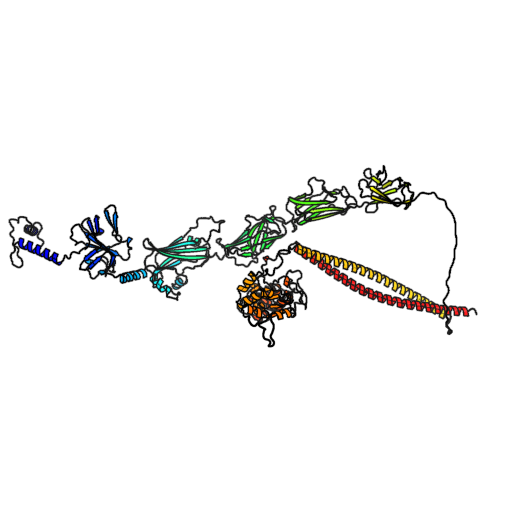3 92.090 1.00 76.56 85 TYR A CA 1
ATOM 707 C C . TYR A 1 85 ? -22.911 8.595 91.913 1.00 76.56 85 TYR A C 1
ATOM 709 O O . TYR A 1 85 ? -21.817 9.046 91.560 1.00 76.56 85 TYR A O 1
ATOM 717 N N . ARG A 1 86 ? -23.094 7.304 92.187 1.00 78.56 86 ARG A N 1
ATOM 718 C CA . ARG A 1 86 ? -22.043 6.280 92.121 1.00 78.56 86 ARG A CA 1
ATOM 719 C C . ARG A 1 86 ? -22.234 5.372 90.924 1.00 78.56 86 ARG A C 1
ATOM 721 O O . ARG A 1 86 ? -23.363 4.976 90.648 1.00 78.56 86 ARG A O 1
ATOM 728 N N . ILE A 1 87 ? -21.136 4.980 90.279 1.00 82.00 87 ILE A N 1
ATOM 729 C CA . ILE A 1 87 ? -21.132 4.044 89.148 1.00 82.00 87 ILE A CA 1
ATOM 730 C C . ILE A 1 87 ? -20.532 2.697 89.568 1.00 82.00 87 ILE A C 1
ATOM 732 O O . ILE A 1 87 ? -19.438 2.639 90.133 1.00 82.00 87 ILE A O 1
ATOM 736 N N . TYR A 1 88 ? -21.220 1.608 89.222 1.00 82.50 88 TYR A N 1
ATOM 737 C CA . TYR A 1 88 ? -20.799 0.225 89.455 1.00 82.50 88 TYR A CA 1
ATOM 738 C C . TYR A 1 88 ? -20.751 -0.569 88.143 1.00 82.50 88 TYR A C 1
ATOM 740 O O . TYR A 1 88 ? -21.502 -0.309 87.200 1.00 82.50 88 TYR A O 1
ATOM 748 N N . THR A 1 89 ? -19.882 -1.578 88.098 1.00 81.94 89 THR A N 1
ATOM 749 C CA . THR A 1 89 ? -19.741 -2.538 86.986 1.00 81.94 89 THR A CA 1
ATOM 750 C C . THR A 1 89 ? -20.280 -3.932 87.322 1.00 81.94 89 THR A C 1
ATOM 752 O O . THR A 1 89 ? -20.538 -4.714 86.404 1.00 81.94 89 THR A O 1
ATOM 755 N N . HIS A 1 90 ? -20.497 -4.225 88.607 1.00 82.44 90 HIS A N 1
ATOM 756 C CA . HIS A 1 90 ? -21.005 -5.489 89.143 1.00 82.44 90 HIS A CA 1
ATOM 757 C C . HIS A 1 90 ? -22.123 -5.232 90.161 1.00 82.44 90 HIS A C 1
ATOM 759 O O . HIS A 1 90 ? -22.085 -4.239 90.885 1.00 82.44 90 HIS A O 1
ATOM 765 N N . LEU A 1 91 ? -23.109 -6.129 90.206 1.00 82.25 91 LEU A N 1
ATOM 766 C CA . LEU A 1 91 ? -24.284 -6.041 91.071 1.00 82.25 91 LEU A CA 1
ATOM 767 C C . LEU A 1 91 ? -24.828 -7.452 91.345 1.00 82.25 91 LEU A C 1
ATOM 769 O O . LEU A 1 91 ? -25.269 -8.122 90.411 1.00 82.25 91 LEU A O 1
ATOM 773 N N . ASN A 1 92 ? -24.846 -7.905 92.599 1.00 77.00 92 ASN A N 1
ATOM 774 C CA . ASN A 1 92 ? -25.530 -9.140 92.984 1.00 77.00 92 ASN A CA 1
ATOM 775 C C . ASN A 1 92 ? -26.951 -8.814 93.470 1.00 77.00 92 ASN A C 1
ATOM 777 O O . ASN A 1 92 ? -27.146 -8.001 94.376 1.00 77.00 92 ASN A O 1
ATOM 781 N N . ARG A 1 93 ? -27.962 -9.426 92.845 1.00 74.31 93 ARG A N 1
ATOM 782 C CA . ARG A 1 93 ? -29.371 -9.257 93.222 1.00 74.31 93 ARG A CA 1
ATOM 783 C C . ARG A 1 93 ? -30.135 -10.558 93.008 1.00 74.31 93 ARG A C 1
ATOM 785 O O . ARG A 1 93 ? -30.040 -11.154 91.936 1.00 74.31 93 ARG A O 1
ATOM 792 N N . LYS A 1 94 ? -30.898 -10.988 94.022 1.00 71.38 94 LYS A N 1
ATOM 793 C CA . LYS A 1 94 ? -31.727 -12.213 94.002 1.00 71.38 94 LYS A CA 1
ATOM 794 C C . LYS A 1 94 ? -30.958 -13.464 93.542 1.00 71.38 94 LYS A C 1
ATOM 796 O O . LYS A 1 94 ? -31.457 -14.278 92.770 1.00 71.38 94 LYS A O 1
ATOM 801 N N . GLY A 1 95 ? -29.707 -13.588 93.994 1.00 70.06 95 GLY A N 1
ATOM 802 C CA . GLY A 1 95 ? -28.811 -14.702 93.663 1.00 70.06 95 GLY A CA 1
ATOM 803 C C . GLY A 1 95 ? -28.219 -14.674 92.247 1.00 70.06 95 GLY A C 1
ATOM 804 O O . GLY A 1 95 ? -27.553 -15.631 91.855 1.00 70.06 95 GLY A O 1
ATOM 805 N N . VAL A 1 96 ? -28.437 -13.604 91.474 1.00 78.44 96 VAL A N 1
ATOM 806 C CA . VAL A 1 96 ? -27.866 -13.416 90.134 1.00 78.44 96 VAL A CA 1
ATOM 807 C C . VAL A 1 96 ? -26.823 -12.302 90.169 1.00 78.44 96 VAL A C 1
ATOM 809 O O . VAL A 1 96 ? -27.121 -11.160 90.519 1.00 78.44 96 VAL A O 1
ATOM 812 N N . VAL A 1 97 ? -25.599 -12.628 89.747 1.00 83.81 97 VAL A N 1
ATOM 813 C CA . VAL A 1 97 ? -24.517 -11.652 89.562 1.00 83.81 97 VAL A CA 1
ATOM 814 C C . VAL A 1 97 ? -24.641 -11.020 88.177 1.00 83.81 97 VAL A C 1
ATOM 816 O O . VAL A 1 97 ? -24.320 -11.638 87.158 1.00 83.81 97 VAL A O 1
ATOM 819 N N . TRP A 1 98 ? -25.098 -9.772 88.144 1.00 86.06 98 TRP A N 1
ATOM 820 C CA . TRP A 1 98 ? -25.166 -8.945 86.947 1.00 86.06 98 TRP A CA 1
ATOM 821 C C . TRP A 1 98 ? -23.853 -8.180 86.767 1.00 86.06 98 TRP A C 1
ATOM 823 O O . TRP A 1 98 ? -23.313 -7.614 87.718 1.00 86.06 98 TRP A O 1
ATOM 833 N N . LYS A 1 99 ? -23.325 -8.148 85.540 1.00 87.06 99 LYS A N 1
ATOM 834 C CA . LYS A 1 99 ? -22.038 -7.510 85.235 1.00 87.06 99 LYS A CA 1
ATOM 835 C C . LYS A 1 99 ? -22.023 -6.767 83.908 1.00 87.06 99 LYS A C 1
ATOM 837 O O . LYS A 1 99 ? -22.724 -7.137 82.962 1.00 87.06 99 LYS A O 1
ATOM 842 N N . GLN A 1 100 ? -21.158 -5.760 83.827 1.00 87.38 100 GLN A N 1
ATOM 843 C CA . GLN A 1 100 ? -20.819 -5.070 82.588 1.00 87.38 100 GLN A CA 1
ATOM 844 C C . GLN A 1 100 ? -20.465 -6.084 81.483 1.00 87.38 100 GLN A C 1
ATOM 846 O O . GLN A 1 100 ? -19.760 -7.070 81.699 1.00 87.38 100 GLN A O 1
ATOM 851 N N . GLY A 1 101 ? -20.982 -5.850 80.277 1.00 83.94 101 GLY A N 1
ATOM 852 C CA . GLY A 1 101 ? -20.808 -6.731 79.124 1.00 83.94 101 GLY A CA 1
ATOM 853 C C . GLY A 1 101 ? -21.833 -7.866 79.015 1.00 83.94 101 GLY A C 1
ATOM 854 O O . GLY A 1 101 ? -21.885 -8.515 77.967 1.00 83.94 101 GLY A O 1
ATOM 855 N N . MET A 1 102 ? -22.685 -8.099 80.024 1.00 89.25 102 MET A N 1
ATOM 856 C CA . MET A 1 102 ? -23.792 -9.054 79.890 1.00 89.25 102 MET A CA 1
ATOM 857 C C . MET A 1 102 ? -24.799 -8.602 78.836 1.00 89.25 102 MET A C 1
ATOM 859 O O . MET A 1 102 ? -25.164 -7.431 78.745 1.00 89.25 102 MET A O 1
ATOM 863 N N . ARG A 1 103 ? -25.263 -9.564 78.041 1.00 90.62 103 ARG A N 1
ATOM 864 C CA . ARG A 1 103 ? -26.241 -9.376 76.969 1.00 90.62 103 ARG A CA 1
ATOM 865 C C . ARG A 1 103 ? -27.614 -9.784 77.485 1.00 90.62 103 ARG A C 1
ATOM 867 O O . ARG A 1 103 ? -27.762 -10.886 78.008 1.00 90.62 103 ARG A O 1
ATOM 874 N N . ILE A 1 104 ? -28.605 -8.913 77.332 1.00 89.81 104 ILE A N 1
ATOM 875 C CA . ILE A 1 104 ? -29.961 -9.118 77.852 1.00 89.81 104 ILE A CA 1
ATOM 876 C C . ILE A 1 104 ? -31.025 -8.833 76.791 1.00 89.81 104 ILE A C 1
ATOM 878 O O . ILE A 1 104 ? -30.816 -8.050 75.858 1.00 89.81 104 ILE A O 1
ATOM 882 N N . ARG A 1 105 ? -32.185 -9.468 76.960 1.00 88.38 105 ARG A N 1
ATOM 883 C CA . ARG A 1 105 ? -33.410 -9.244 76.190 1.00 88.38 105 ARG A CA 1
ATOM 884 C C . ARG A 1 105 ? -34.550 -8.890 77.136 1.00 88.38 105 ARG A C 1
ATOM 886 O O . ARG A 1 105 ? -34.809 -9.660 78.054 1.00 88.38 105 ARG A O 1
ATOM 893 N N . PHE A 1 106 ? -35.274 -7.804 76.865 1.00 85.81 106 PHE A N 1
ATOM 894 C CA . PHE A 1 106 ? -36.561 -7.529 77.516 1.00 85.81 106 PHE A CA 1
ATOM 895 C C . PHE A 1 106 ? -37.716 -7.889 76.580 1.00 85.81 106 PHE A C 1
ATOM 897 O O . PHE A 1 106 ? -37.908 -7.261 75.533 1.00 85.81 106 PHE A O 1
ATOM 904 N N . LEU A 1 107 ? -38.493 -8.899 76.969 1.00 75.50 107 LEU A N 1
ATOM 905 C CA . LEU A 1 107 ? -39.688 -9.350 76.260 1.00 75.50 107 LEU A CA 1
ATOM 906 C C . LEU A 1 107 ? -40.783 -8.274 76.302 1.00 75.50 107 LEU A C 1
ATOM 908 O O . LEU A 1 107 ? -41.193 -7.831 77.375 1.00 75.50 107 LEU A O 1
ATOM 912 N N . LYS A 1 108 ? -41.300 -7.902 75.124 1.00 70.88 108 LYS A N 1
ATOM 913 C CA . LYS A 1 108 ? -42.281 -6.819 74.895 1.00 70.88 108 LYS A CA 1
ATOM 914 C C . LYS A 1 108 ? -41.772 -5.389 75.160 1.00 70.88 108 LYS A C 1
ATOM 916 O O . LYS A 1 108 ? -42.587 -4.466 75.091 1.00 70.88 108 LYS A O 1
ATOM 921 N N . GLY A 1 109 ? -40.465 -5.210 75.371 1.00 68.50 109 GLY A N 1
ATOM 922 C CA . GLY A 1 109 ? -39.793 -3.906 75.428 1.00 68.50 109 GLY A CA 1
ATOM 923 C C . GLY A 1 109 ? -39.521 -3.372 76.838 1.00 68.50 109 GLY A C 1
ATOM 924 O O . GLY A 1 109 ? -39.901 -3.973 77.842 1.00 68.50 109 GLY A O 1
ATOM 925 N N . ILE A 1 110 ? -38.828 -2.233 76.893 1.00 73.44 110 ILE A N 1
ATOM 926 C CA . ILE A 1 110 ? -38.536 -1.458 78.115 1.00 73.44 110 ILE A CA 1
ATOM 927 C C . ILE A 1 110 ? -39.769 -0.598 78.472 1.00 73.44 110 ILE A C 1
ATOM 929 O O . ILE A 1 110 ? -40.515 -0.215 77.564 1.00 73.44 110 ILE A O 1
ATOM 933 N N . PRO A 1 111 ? -40.009 -0.247 79.753 1.00 60.03 111 PRO A N 1
ATOM 934 C CA . PRO A 1 111 ? -40.959 0.802 80.136 1.00 60.03 111 PRO A CA 1
ATOM 935 C C . PRO A 1 111 ? -40.954 2.016 79.192 1.00 60.03 111 PRO A C 1
ATOM 937 O O . PRO A 1 111 ? -39.908 2.556 78.849 1.00 60.03 111 PRO A O 1
ATOM 940 N N . GLY A 1 112 ? -42.140 2.423 78.734 1.00 60.81 112 GLY A N 1
ATOM 941 C CA . GLY A 1 112 ? -42.314 3.486 77.733 1.00 60.81 112 GLY A CA 1
ATOM 942 C C . GLY A 1 112 ? -42.291 3.019 76.267 1.00 60.81 112 GLY A C 1
ATOM 943 O O . GLY A 1 112 ? -42.952 3.638 75.438 1.00 60.81 112 GLY A O 1
ATOM 944 N N . GLN A 1 113 ? -41.647 1.893 75.933 1.00 60.97 113 GLN A N 1
ATOM 945 C CA . GLN A 1 113 ? -41.661 1.299 74.587 1.00 60.97 113 GLN A CA 1
ATOM 946 C C . GLN A 1 113 ? -42.459 -0.010 74.551 1.00 60.97 113 GLN A C 1
ATOM 948 O O . GLN A 1 113 ? -41.942 -1.085 74.843 1.00 60.97 113 GLN A O 1
ATOM 953 N N . LYS A 1 114 ? -43.725 0.058 74.123 1.00 57.25 114 LYS A N 1
ATOM 954 C CA . LYS A 1 114 ? -44.543 -1.138 73.860 1.00 57.25 114 LYS A CA 1
ATOM 955 C C . LYS A 1 114 ? -44.370 -1.623 72.411 1.00 57.25 114 LYS A C 1
ATOM 957 O O . LYS A 1 114 ? -44.249 -0.811 71.498 1.00 57.25 114 LYS A O 1
ATOM 962 N N . ASN A 1 115 ? -44.470 -2.944 72.221 1.00 60.75 115 ASN A N 1
ATOM 963 C CA . ASN A 1 115 ? -44.646 -3.689 70.952 1.00 60.75 115 ASN A CA 1
ATOM 964 C C . ASN A 1 115 ? -43.403 -4.283 70.252 1.00 60.75 115 ASN A C 1
ATOM 966 O O . ASN A 1 115 ? -43.579 -4.937 69.224 1.00 60.75 115 ASN A O 1
ATOM 970 N N . LYS A 1 116 ? -42.177 -4.152 70.778 1.00 70.94 116 LYS A N 1
ATOM 971 C CA . LYS A 1 116 ? -41.000 -4.903 70.282 1.00 70.94 116 LYS A CA 1
ATOM 972 C C . LYS A 1 116 ? -40.079 -5.302 71.430 1.00 70.94 116 LYS A C 1
ATOM 974 O O . LYS A 1 116 ? -39.967 -4.563 72.400 1.00 70.94 116 LYS A O 1
ATOM 979 N N . ASP A 1 117 ? -39.413 -6.445 71.297 1.00 81.69 117 ASP A N 1
ATOM 980 C CA . ASP A 1 117 ? -38.384 -6.866 72.250 1.00 81.69 117 ASP A CA 1
ATOM 981 C C . ASP A 1 117 ? -37.160 -5.950 72.161 1.00 81.69 117 ASP A C 1
ATOM 983 O O . ASP A 1 117 ? -36.681 -5.646 71.064 1.00 81.69 117 ASP A O 1
ATOM 987 N N . PHE A 1 118 ? -36.633 -5.551 73.316 1.00 84.12 118 PHE A N 1
ATOM 988 C CA . PHE A 1 118 ? -35.364 -4.835 73.404 1.00 84.12 118 PHE A CA 1
ATOM 989 C C . PHE A 1 118 ? -34.217 -5.832 73.543 1.00 84.12 118 PHE A C 1
ATOM 991 O O . PHE A 1 118 ? -34.333 -6.799 74.294 1.00 84.12 118 PHE A O 1
ATOM 998 N N . TYR A 1 119 ? -33.100 -5.558 72.873 1.00 86.81 119 TYR A N 1
ATOM 999 C CA . TYR A 1 119 ? -31.848 -6.300 72.993 1.00 86.81 119 TYR A CA 1
ATOM 1000 C C . TYR A 1 119 ? -30.743 -5.307 73.322 1.00 86.81 119 TYR A C 1
ATOM 1002 O O . TYR A 1 119 ? -30.587 -4.316 72.607 1.00 86.81 119 TYR A O 1
ATOM 1010 N N . GLY A 1 120 ? -29.966 -5.567 74.369 1.00 88.00 120 GLY A N 1
ATOM 1011 C CA . GLY A 1 120 ? -28.893 -4.662 74.761 1.00 88.00 120 GLY A CA 1
ATOM 1012 C C . GLY A 1 120 ? -27.789 -5.319 75.570 1.00 88.00 120 GLY A C 1
ATOM 1013 O O . GLY A 1 120 ? -27.886 -6.472 75.987 1.00 88.00 120 GLY A O 1
ATOM 1014 N N . THR A 1 121 ? -26.709 -4.571 75.754 1.00 90.06 121 THR A N 1
ATOM 1015 C CA . THR A 1 121 ? -25.578 -4.932 76.608 1.00 90.06 121 THR A CA 1
ATOM 1016 C C . THR A 1 121 ? -25.588 -4.031 77.835 1.00 90.06 121 THR A C 1
ATOM 1018 O O . THR A 1 121 ? -25.661 -2.814 77.679 1.00 90.06 121 THR A O 1
ATOM 1021 N N . ILE A 1 122 ? -25.513 -4.610 79.034 1.00 90.62 122 ILE A N 1
ATOM 1022 C CA . ILE A 1 122 ? -25.341 -3.856 80.281 1.00 90.62 122 ILE A CA 1
ATOM 1023 C C . ILE A 1 122 ? -23.970 -3.179 80.237 1.00 90.62 122 ILE A C 1
ATOM 1025 O O . ILE A 1 122 ? -22.955 -3.845 80.019 1.00 90.62 122 ILE A O 1
ATOM 1029 N N . GLU A 1 123 ? -23.938 -1.866 80.431 1.00 88.31 123 GLU A N 1
ATOM 1030 C CA . GLU A 1 123 ? -22.702 -1.085 80.480 1.00 88.31 123 GLU A CA 1
ATOM 1031 C C . GLU A 1 123 ? -22.352 -0.708 81.916 1.00 88.31 123 GLU A C 1
ATOM 1033 O O . GLU A 1 123 ? -21.229 -0.971 82.334 1.00 88.31 123 GLU A O 1
ATOM 1038 N N . TYR A 1 124 ? -23.302 -0.177 82.689 1.00 87.75 124 TYR A N 1
ATOM 1039 C CA . TYR A 1 124 ? -23.065 0.295 84.057 1.00 87.75 124 TYR A CA 1
ATOM 1040 C C . TYR A 1 124 ? -24.329 0.187 84.923 1.00 87.75 124 TYR A C 1
ATOM 1042 O O . TYR A 1 124 ? -25.438 0.052 84.403 1.00 87.75 124 TYR A O 1
ATOM 1050 N N . PHE A 1 125 ? -24.167 0.308 86.239 1.00 86.00 125 PHE A N 1
ATOM 1051 C CA . PHE A 1 125 ? -25.249 0.543 87.200 1.00 86.00 125 PHE A CA 1
ATOM 1052 C C . PHE A 1 125 ? -24.984 1.849 87.953 1.00 86.00 125 PHE A C 1
ATOM 1054 O O . PHE A 1 125 ? -23.825 2.176 88.206 1.00 86.00 125 PHE A O 1
ATOM 1061 N N . THR A 1 126 ? -26.032 2.583 88.325 1.00 82.75 126 THR A N 1
ATOM 1062 C CA . THR A 1 126 ? -25.913 3.888 89.002 1.00 82.75 126 THR A CA 1
ATOM 1063 C C . THR A 1 126 ? -26.813 3.981 90.228 1.00 82.75 126 THR A C 1
ATOM 1065 O O . THR A 1 126 ? -27.993 3.663 90.100 1.00 82.75 126 THR A O 1
ATOM 1068 N N . SER A 1 127 ? -26.305 4.466 91.365 1.00 77.19 127 SER A N 1
ATOM 1069 C CA . SER A 1 127 ? -27.096 4.730 92.586 1.00 77.19 127 SER A CA 1
ATOM 1070 C C . SER A 1 127 ? -26.988 6.194 93.022 1.00 77.19 127 SER A C 1
ATOM 1072 O O . SER A 1 127 ? -25.903 6.771 92.939 1.00 77.19 127 SER A O 1
ATOM 1074 N N . ASP A 1 128 ? -28.100 6.758 93.505 1.00 71.69 128 ASP A N 1
ATOM 1075 C CA . ASP A 1 128 ? -28.194 8.106 94.098 1.00 71.69 128 ASP A CA 1
ATOM 1076 C C . ASP A 1 128 ? -27.420 8.173 95.437 1.00 71.69 128 ASP A C 1
ATOM 1078 O O . ASP A 1 128 ? -27.431 7.206 96.204 1.00 71.69 128 ASP A O 1
ATOM 1082 N N . GLY A 1 129 ? -26.780 9.310 95.727 1.00 65.69 129 GLY A N 1
ATOM 1083 C CA . GLY A 1 129 ? -26.301 9.681 97.064 1.00 65.69 129 GLY A CA 1
ATOM 1084 C C . GLY A 1 129 ? -24.968 9.096 97.570 1.00 65.69 129 GLY A C 1
ATOM 1085 O O . GLY A 1 129 ? -24.243 8.355 96.900 1.00 65.69 129 GLY A O 1
ATOM 1086 N N . LEU A 1 130 ? -24.635 9.487 98.810 1.00 58.16 130 LEU A N 1
ATOM 1087 C CA . LEU A 1 130 ? -23.412 9.110 99.540 1.00 58.16 130 LEU A CA 1
ATOM 1088 C C . LEU A 1 130 ? -23.643 8.166 100.743 1.00 58.16 130 LEU A C 1
ATOM 1090 O O . LEU A 1 130 ? -22.660 7.697 101.317 1.00 58.16 130 LEU A O 1
ATOM 1094 N N . SER A 1 131 ? -24.882 7.839 101.124 1.00 54.78 131 SER A N 1
ATOM 1095 C CA . SER A 1 131 ? -25.160 6.801 102.138 1.00 54.78 131 SER A CA 1
ATOM 1096 C C . SER A 1 131 ? -25.075 5.392 101.537 1.00 54.78 131 SER A C 1
ATOM 1098 O O . SER A 1 131 ? -24.968 5.247 100.322 1.00 54.78 131 SER A O 1
ATOM 1100 N N . GLU A 1 132 ? -25.063 4.336 102.351 1.00 51.94 132 GLU A N 1
ATOM 1101 C CA . GLU A 1 132 ? -25.029 2.946 101.850 1.00 51.94 132 GLU A CA 1
ATOM 1102 C C . GLU A 1 132 ? -26.415 2.409 101.434 1.00 51.94 132 GLU A C 1
ATOM 1104 O O . GLU A 1 132 ? -26.512 1.266 100.991 1.00 51.94 132 GLU A O 1
ATOM 1109 N N . ASP A 1 133 ? -27.459 3.246 101.489 1.00 53.41 133 ASP A N 1
ATOM 1110 C CA . ASP A 1 133 ? -28.853 2.899 101.181 1.00 53.41 133 ASP A CA 1
ATOM 1111 C C . ASP A 1 133 ? -29.061 2.707 99.659 1.00 53.41 133 ASP A C 1
ATOM 1113 O O . ASP A 1 133 ? -29.393 3.631 98.912 1.00 53.41 133 ASP A O 1
ATOM 1117 N N . LYS A 1 134 ? -28.867 1.481 99.160 1.00 53.38 134 LYS A N 1
ATOM 1118 C CA . LYS A 1 134 ? -28.811 1.147 97.711 1.00 53.38 134 LYS A CA 1
ATOM 1119 C C . LYS A 1 134 ? -30.161 1.176 96.965 1.00 53.38 134 LYS A C 1
ATOM 1121 O O . LYS A 1 134 ? -30.232 0.771 95.798 1.00 53.38 134 LYS A O 1
ATOM 1126 N N . GLY A 1 135 ? -31.235 1.650 97.601 1.00 54.28 135 GLY A N 1
ATOM 1127 C CA . GLY A 1 135 ? -32.619 1.544 97.111 1.00 54.28 135 GLY A CA 1
ATOM 1128 C C . GLY A 1 135 ? -32.896 2.213 95.755 1.00 54.28 135 GLY A C 1
ATOM 1129 O O . GLY A 1 135 ? -33.735 1.738 94.993 1.00 54.28 135 GLY A O 1
ATOM 1130 N N . ASN A 1 136 ? -32.155 3.266 95.392 1.00 67.19 136 ASN A N 1
ATOM 1131 C CA . ASN A 1 136 ? -32.351 4.023 94.145 1.00 67.19 136 ASN A CA 1
ATOM 1132 C C . ASN A 1 136 ? -31.382 3.627 93.013 1.00 67.19 136 ASN A C 1
ATOM 1134 O O . ASN A 1 136 ? -30.880 4.479 92.280 1.00 67.19 136 ASN A O 1
ATOM 1138 N N . THR A 1 137 ? -31.133 2.331 92.817 1.00 76.00 137 THR A N 1
ATOM 1139 C CA . THR A 1 137 ? -30.255 1.868 91.728 1.00 76.00 137 THR A CA 1
ATOM 1140 C C . THR A 1 137 ? -30.960 1.863 90.350 1.00 76.00 137 THR A C 1
ATOM 1142 O O . THR A 1 137 ? -32.145 1.537 90.208 1.00 76.00 137 THR A O 1
ATOM 1145 N N . ARG A 1 138 ? -30.225 2.212 89.286 1.00 83.94 138 ARG A N 1
ATOM 1146 C CA . ARG A 1 138 ? -30.625 2.128 87.866 1.00 83.94 138 ARG A CA 1
ATOM 1147 C C . ARG A 1 138 ? -29.598 1.329 87.059 1.00 83.94 138 ARG A C 1
ATOM 1149 O O . ARG A 1 138 ? -28.436 1.228 87.440 1.00 83.94 138 ARG A O 1
ATOM 1156 N N . VAL A 1 139 ? -30.030 0.782 85.926 1.00 87.56 139 VAL A N 1
ATOM 1157 C CA . VAL A 1 139 ? -29.221 -0.012 84.989 1.00 87.56 139 VAL A CA 1
ATOM 1158 C C . VAL A 1 139 ? -29.051 0.768 83.692 1.00 87.56 139 VAL A C 1
ATOM 1160 O O . VAL A 1 139 ? -30.033 1.266 83.142 1.00 87.56 139 VAL A O 1
ATOM 1163 N N . ILE A 1 140 ? -27.831 0.839 83.169 1.00 88.06 140 ILE A N 1
ATOM 1164 C CA . ILE A 1 140 ? -27.520 1.487 81.895 1.00 88.06 140 ILE A CA 1
ATOM 1165 C C . ILE A 1 140 ? -27.213 0.413 80.858 1.00 88.06 140 ILE A C 1
ATOM 1167 O O . ILE A 1 140 ? -26.271 -0.368 81.002 1.00 88.06 140 ILE A O 1
ATOM 1171 N N . CYS A 1 141 ? -28.016 0.383 79.797 1.00 89.62 141 CYS A N 1
ATOM 1172 C CA . CYS A 1 141 ? -27.959 -0.625 78.746 1.00 89.62 141 CYS A CA 1
ATOM 1173 C C . CYS A 1 141 ? -27.786 0.020 77.372 1.00 89.62 141 CYS A C 1
ATOM 1175 O O . CYS A 1 141 ? -28.643 0.790 76.929 1.00 89.62 141 CYS A O 1
ATOM 1177 N N . ARG A 1 142 ? -26.734 -0.360 76.642 1.00 89.81 142 ARG A N 1
ATOM 1178 C CA . ARG A 1 142 ? -26.582 0.002 75.229 1.00 89.81 142 ARG A CA 1
ATOM 1179 C C . ARG A 1 142 ? -27.472 -0.878 74.354 1.00 89.81 142 ARG A C 1
ATOM 1181 O O . ARG A 1 142 ? -27.326 -2.102 74.421 1.00 89.81 142 ARG A O 1
ATOM 1188 N N . PRO A 1 143 ? -28.358 -0.305 73.518 1.00 87.06 143 PRO A N 1
ATOM 1189 C CA . PRO A 1 143 ? -29.111 -1.070 72.529 1.00 87.06 143 PRO A CA 1
ATOM 1190 C C . PRO A 1 143 ? -28.176 -1.781 71.542 1.00 87.06 143 PRO A C 1
ATOM 1192 O O . PRO A 1 143 ? -27.108 -1.273 71.205 1.00 87.06 143 PRO A O 1
ATOM 1195 N N . MET A 1 144 ? -28.579 -2.953 71.055 1.00 82.06 144 MET A N 1
ATOM 1196 C CA . MET A 1 144 ? -27.784 -3.785 70.142 1.00 82.06 144 MET A CA 1
ATOM 1197 C C . MET A 1 144 ? -27.389 -3.074 68.832 1.00 82.06 144 MET A C 1
ATOM 1199 O O . MET A 1 144 ? -26.383 -3.432 68.228 1.00 82.06 144 MET A O 1
ATOM 1203 N N . GLU A 1 145 ? -28.175 -2.088 68.395 1.00 73.25 145 GLU A N 1
ATOM 1204 C CA . GLU A 1 145 ? -27.947 -1.263 67.201 1.00 73.25 145 GLU A CA 1
ATOM 1205 C C . GLU A 1 145 ? -26.805 -0.249 67.368 1.00 73.25 145 GLU A C 1
ATOM 1207 O O . GLU A 1 145 ? -26.266 0.241 66.380 1.00 73.25 145 GLU A O 1
ATOM 1212 N N . ILE A 1 146 ? -26.461 0.110 68.607 1.00 78.75 146 ILE A N 1
ATOM 1213 C CA . ILE A 1 146 ? -25.524 1.192 68.910 1.00 78.75 146 ILE A CA 1
ATOM 1214 C C . ILE A 1 146 ? -24.109 0.621 69.026 1.00 78.75 146 ILE A C 1
ATOM 1216 O O . ILE A 1 146 ? -23.854 -0.308 69.802 1.00 78.75 146 ILE A O 1
ATOM 1220 N N . ALA A 1 147 ? -23.163 1.188 68.276 1.00 75.69 147 ALA A N 1
ATOM 1221 C CA . ALA A 1 147 ? -21.754 0.819 68.362 1.00 75.69 147 ALA A CA 1
ATOM 1222 C C . ALA A 1 147 ? -21.175 1.167 69.748 1.00 75.69 147 ALA A C 1
ATOM 1224 O O . ALA A 1 147 ? -21.580 2.148 70.364 1.00 75.69 147 ALA A O 1
ATOM 1225 N N . LYS A 1 148 ? -20.191 0.399 70.240 1.00 75.38 148 LYS A N 1
ATOM 1226 C CA . LYS A 1 148 ? -19.570 0.642 71.560 1.00 75.38 148 LYS A CA 1
ATOM 1227 C C . LYS A 1 148 ? -19.119 2.104 71.808 1.00 75.38 148 LYS A C 1
ATOM 1229 O O . LYS A 1 148 ? -19.399 2.581 72.900 1.00 75.38 148 LYS A O 1
ATOM 1234 N N . PRO A 1 149 ? -18.482 2.835 70.865 1.00 77.75 149 PRO A N 1
ATOM 1235 C CA . PRO A 1 149 ? -18.101 4.236 71.094 1.00 77.75 149 PRO A CA 1
ATOM 1236 C C . PRO A 1 149 ? -19.272 5.237 71.081 1.00 77.75 149 PRO A C 1
ATOM 1238 O O . PRO A 1 149 ? -19.079 6.374 71.487 1.00 77.75 149 PRO A O 1
ATOM 1241 N N . GLU A 1 150 ? -20.465 4.838 70.630 1.00 77.88 150 GLU A N 1
ATOM 1242 C CA . GLU A 1 150 ? -21.699 5.646 70.696 1.00 77.88 150 GLU A CA 1
ATOM 1243 C C . GLU A 1 150 ? -22.565 5.305 71.928 1.00 77.88 150 GLU A C 1
ATOM 1245 O O . GLU A 1 150 ? -23.667 5.837 72.094 1.00 77.88 150 GLU A O 1
ATOM 1250 N N . GLY A 1 151 ? -22.090 4.372 72.760 1.00 81.44 151 GLY A N 1
ATOM 1251 C CA . GLY A 1 151 ? -22.694 3.997 74.033 1.00 81.44 151 GLY A CA 1
ATOM 1252 C C . GLY A 1 151 ? -22.433 5.001 75.143 1.00 81.44 151 GLY A C 1
ATOM 1253 O O . GLY A 1 151 ? -22.014 6.132 74.904 1.00 81.44 151 GLY A O 1
ATOM 1254 N N . SER A 1 152 ? -22.646 4.542 76.371 1.00 84.94 152 SER A N 1
ATOM 1255 C CA . SER A 1 152 ? -22.278 5.304 77.555 1.00 84.94 152 SER A CA 1
ATOM 1256 C C . SER A 1 152 ? -20.783 5.183 77.846 1.00 84.94 152 SER A C 1
ATOM 1258 O O . SER A 1 152 ? -20.175 4.130 77.624 1.00 84.94 152 SER A O 1
ATOM 1260 N N . ARG A 1 153 ? -20.176 6.267 78.335 1.00 83.19 153 ARG A N 1
ATOM 1261 C CA . ARG A 1 153 ? -18.744 6.334 78.642 1.00 83.19 153 ARG A CA 1
ATOM 1262 C C . ARG A 1 153 ? -18.471 7.174 79.884 1.00 83.19 153 ARG A C 1
ATOM 1264 O O . ARG A 1 153 ? -19.060 8.232 80.075 1.00 83.19 153 ARG A O 1
ATOM 1271 N N . VAL A 1 154 ? -17.529 6.699 80.693 1.00 81.06 154 VAL A N 1
ATOM 1272 C CA . VAL A 1 154 ? -16.902 7.474 81.769 1.00 81.06 154 VAL A CA 1
ATOM 1273 C C . VAL A 1 154 ? -15.689 8.195 81.175 1.00 81.06 154 VAL A C 1
ATOM 1275 O O . VAL A 1 154 ? -14.859 7.555 80.526 1.00 81.06 154 VAL A O 1
ATOM 1278 N N . LEU A 1 155 ? -15.589 9.502 81.394 1.00 78.56 155 LEU A N 1
ATOM 1279 C CA . LEU A 1 155 ? -14.423 10.327 81.084 1.00 78.56 155 LEU A CA 1
ATOM 1280 C C . LEU A 1 155 ? -13.775 10.771 82.400 1.00 78.56 155 LEU A C 1
ATOM 1282 O O . LEU A 1 155 ? -14.473 11.078 83.364 1.00 78.56 155 LEU A O 1
ATOM 1286 N N . VAL A 1 156 ? -12.444 10.782 82.444 1.00 76.62 156 VAL A N 1
ATOM 1287 C CA . VAL A 1 156 ? -11.669 11.221 83.611 1.00 76.62 156 VAL A CA 1
ATOM 1288 C C . VAL A 1 156 ? -10.674 12.267 83.127 1.00 76.62 156 VAL A C 1
ATOM 1290 O O . VAL A 1 156 ? -9.724 11.927 82.423 1.00 76.62 156 VAL A O 1
ATOM 1293 N N . GLU A 1 157 ? -10.914 13.526 83.481 1.00 68.38 157 GLU A N 1
ATOM 1294 C CA . GLU A 1 157 ? -10.082 14.676 83.117 1.00 68.38 157 GLU A CA 1
ATOM 1295 C C . GLU A 1 157 ? -9.752 15.461 84.394 1.00 68.38 157 GLU A C 1
ATOM 1297 O O . GLU A 1 157 ? -10.653 15.813 85.152 1.00 68.38 157 GLU A O 1
ATOM 1302 N N . ASP A 1 158 ? -8.459 15.678 84.658 1.00 57.19 158 ASP A N 1
ATOM 1303 C CA . ASP A 1 158 ? -7.926 16.471 85.779 1.00 57.19 158 ASP A CA 1
ATOM 1304 C C . ASP A 1 158 ? -8.649 16.244 87.128 1.00 57.19 158 ASP A C 1
ATOM 1306 O O . ASP A 1 158 ? -9.251 17.146 87.706 1.00 57.19 158 ASP A O 1
ATOM 1310 N N . GLU A 1 159 ? -8.615 14.992 87.605 1.00 61.78 159 GLU A N 1
ATOM 1311 C CA . GLU A 1 159 ? -9.265 14.492 88.839 1.00 61.78 159 GLU A CA 1
ATOM 1312 C C . GLU A 1 159 ? -10.807 14.586 88.879 1.00 61.78 159 GLU A C 1
ATOM 1314 O O . GLU A 1 159 ? -11.432 14.148 89.846 1.00 61.78 159 GLU A O 1
ATOM 1319 N N . THR A 1 160 ? -11.442 15.056 87.804 1.00 65.00 160 THR A N 1
ATOM 1320 C CA . THR A 1 160 ? -12.900 15.140 87.665 1.00 65.00 160 THR A CA 1
ATOM 1321 C C . THR A 1 160 ? -13.422 13.957 86.849 1.00 65.00 160 THR A C 1
ATOM 1323 O O . THR A 1 160 ? -12.891 13.643 85.781 1.00 65.00 160 THR A O 1
ATOM 1326 N N . VAL A 1 161 ? -14.480 13.291 87.326 1.00 75.50 161 VAL A N 1
ATOM 1327 C CA . VAL A 1 161 ? -15.139 12.207 86.583 1.00 75.50 161 VAL A CA 1
ATOM 1328 C C . VAL A 1 161 ? -16.451 12.705 85.994 1.00 75.50 161 VAL A C 1
ATOM 1330 O O . VAL A 1 161 ? -17.345 13.120 86.727 1.00 75.50 161 VAL A O 1
ATOM 1333 N N . LEU A 1 162 ? -16.567 12.610 84.672 1.00 77.12 162 LEU A N 1
ATOM 1334 C CA . LEU A 1 162 ? -17.769 12.904 83.897 1.00 77.12 162 LEU A CA 1
ATOM 1335 C C . LEU A 1 162 ? -18.348 11.603 83.337 1.00 77.12 162 LEU A C 1
ATOM 1337 O O . LEU A 1 162 ? -17.614 10.669 83.003 1.00 77.12 162 LEU A O 1
ATOM 1341 N N . PHE A 1 163 ? -19.669 11.537 83.199 1.00 81.19 163 PHE A N 1
ATOM 1342 C CA . PHE A 1 163 ? -20.340 10.389 82.600 1.00 81.19 163 PHE A CA 1
ATOM 1343 C C . PHE A 1 163 ? -21.284 10.835 81.493 1.00 81.19 163 PHE A C 1
ATOM 1345 O O . PHE A 1 163 ? -22.273 11.520 81.732 1.00 81.19 163 PHE A O 1
ATOM 1352 N N . GLU A 1 164 ? -21.001 10.394 80.274 1.00 82.12 164 GLU A N 1
ATOM 1353 C CA . GLU A 1 164 ? -21.882 10.615 79.138 1.00 82.12 164 GLU A CA 1
ATOM 1354 C C . GLU A 1 164 ? -22.747 9.374 78.907 1.00 82.12 164 GLU A C 1
ATOM 1356 O O . GLU A 1 164 ? -22.232 8.277 78.680 1.00 82.12 164 GLU A O 1
ATOM 1361 N N . LEU A 1 165 ? -24.072 9.543 78.894 1.00 81.44 165 LEU A N 1
ATOM 1362 C CA . LEU A 1 165 ? -25.015 8.462 78.586 1.00 81.44 165 LEU A CA 1
ATOM 1363 C C . LEU A 1 165 ? -24.960 8.023 77.106 1.00 81.44 165 LEU A C 1
ATOM 1365 O O . LEU A 1 165 ? -25.274 6.873 76.780 1.00 81.44 165 LEU A O 1
ATOM 1369 N N . GLY A 1 166 ? -24.563 8.925 76.203 1.00 84.44 166 GLY A N 1
ATOM 1370 C CA . GLY A 1 166 ? -24.522 8.676 74.761 1.00 84.44 166 GLY A CA 1
ATOM 1371 C C . GLY A 1 166 ? -25.890 8.260 74.211 1.00 84.44 166 GLY A C 1
ATOM 1372 O O . GLY A 1 166 ? -26.913 8.873 74.510 1.00 84.44 166 GLY A O 1
ATOM 1373 N N . LYS A 1 167 ? -25.935 7.193 73.404 1.00 82.50 167 LYS A N 1
ATOM 1374 C CA . LYS A 1 167 ? -27.196 6.599 72.910 1.00 82.50 167 LYS A CA 1
ATOM 1375 C C . LYS A 1 167 ? -27.700 5.425 73.768 1.00 82.50 167 LYS A C 1
ATOM 1377 O O . LYS A 1 167 ? -28.659 4.752 73.370 1.00 82.50 167 LYS A O 1
ATOM 1382 N N . SER A 1 168 ? -27.084 5.159 74.923 1.00 86.00 168 SER A N 1
ATOM 1383 C CA . SER A 1 168 ? -27.526 4.109 75.851 1.00 86.00 168 SER A CA 1
ATOM 1384 C C . SER A 1 168 ? -28.828 4.490 76.574 1.00 86.00 168 SER A C 1
ATOM 1386 O O . SER A 1 168 ? -29.317 5.617 76.484 1.00 86.00 168 SER A O 1
ATOM 1388 N N . LYS A 1 169 ? -29.473 3.514 77.224 1.00 85.81 169 LYS A N 1
ATOM 1389 C CA . LYS A 1 169 ? -30.773 3.682 77.890 1.00 85.81 169 LYS A CA 1
ATOM 1390 C C . LYS A 1 169 ? -30.692 3.346 79.371 1.00 85.81 169 LYS A C 1
ATOM 1392 O O . LYS A 1 169 ? -30.171 2.294 79.735 1.00 85.81 169 LYS A O 1
ATOM 1397 N N . VAL A 1 170 ? -31.260 4.227 80.191 1.00 85.31 170 VAL A N 1
ATOM 1398 C CA . VAL A 1 170 ? -31.453 4.033 81.632 1.00 85.31 170 VAL A CA 1
ATOM 1399 C C . VAL A 1 170 ? -32.724 3.211 81.859 1.00 85.31 170 VAL A C 1
ATOM 1401 O O . VAL A 1 170 ? -33.761 3.469 81.245 1.00 85.31 170 VAL A O 1
ATOM 1404 N N . ILE A 1 171 ? -32.642 2.202 82.722 1.00 84.50 171 ILE A N 1
ATOM 1405 C CA . ILE A 1 171 ? -33.720 1.260 83.045 1.00 84.50 171 ILE A CA 1
ATOM 1406 C C . ILE A 1 171 ? -33.799 1.127 84.578 1.00 84.50 171 ILE A C 1
ATOM 1408 O O . ILE A 1 171 ? -32.757 0.960 85.214 1.00 84.50 171 ILE A O 1
ATOM 1412 N N . PRO A 1 172 ? -34.986 1.181 85.215 1.00 81.75 172 PRO A N 1
ATOM 1413 C CA . PRO A 1 172 ? -35.100 0.950 86.657 1.00 81.75 172 PRO A CA 1
ATOM 1414 C C . PRO A 1 172 ? -34.723 -0.492 87.025 1.00 81.75 172 PRO A C 1
ATOM 1416 O O . PRO A 1 172 ? -35.167 -1.418 86.340 1.00 81.75 172 PRO A O 1
ATOM 1419 N N . ILE A 1 173 ? -33.948 -0.674 88.102 1.00 79.69 173 ILE A N 1
ATOM 1420 C CA . ILE A 1 173 ? -33.386 -1.969 88.535 1.00 79.69 173 ILE A CA 1
ATOM 1421 C C . ILE A 1 173 ? -34.425 -3.095 88.636 1.00 79.69 173 ILE A C 1
ATOM 1423 O O . ILE A 1 173 ? -34.155 -4.202 88.174 1.00 79.69 173 ILE A O 1
ATOM 1427 N N . ASP A 1 174 ? -35.639 -2.793 89.100 1.00 74.31 174 ASP A N 1
ATOM 1428 C CA . ASP A 1 174 ? -36.744 -3.752 89.276 1.00 74.31 174 ASP A CA 1
ATOM 1429 C C . ASP A 1 174 ? -37.124 -4.505 87.992 1.00 74.31 174 ASP A C 1
ATOM 1431 O O . ASP A 1 174 ? -37.733 -5.571 88.036 1.00 74.31 174 ASP A O 1
ATOM 1435 N N . HIS A 1 175 ? -36.760 -3.977 86.819 1.00 78.06 175 HIS A N 1
ATOM 1436 C CA . HIS A 1 175 ? -37.040 -4.629 85.541 1.00 78.06 175 HIS A CA 1
ATOM 1437 C C . HIS A 1 175 ? -36.136 -5.837 85.282 1.00 78.06 175 HIS A C 1
ATOM 1439 O O . HIS A 1 175 ? -36.552 -6.731 84.539 1.00 78.06 175 HIS A O 1
ATOM 1445 N N . LEU A 1 176 ? -34.954 -5.906 85.912 1.00 78.38 176 LEU A N 1
ATOM 1446 C CA . LEU A 1 176 ? -34.105 -7.103 85.906 1.00 78.38 176 LEU A CA 1
ATOM 1447 C C . LEU A 1 176 ? -34.769 -8.273 86.642 1.00 78.38 176 LEU A C 1
ATOM 1449 O O . LEU A 1 176 ? -34.616 -9.412 86.211 1.00 78.38 176 LEU A O 1
ATOM 1453 N N . ASP A 1 177 ? -35.555 -7.985 87.682 1.00 70.62 177 ASP A N 1
ATOM 1454 C CA . ASP A 1 177 ? -36.245 -8.987 88.506 1.00 70.62 177 ASP A CA 1
ATOM 1455 C C . ASP A 1 177 ? -37.477 -9.597 87.809 1.00 70.62 177 ASP A C 1
ATOM 1457 O O . ASP A 1 177 ? -38.092 -10.532 88.320 1.00 70.62 177 ASP A O 1
ATOM 1461 N N . THR A 1 178 ? -37.891 -9.057 86.658 1.00 72.56 178 THR A N 1
ATOM 1462 C CA . THR A 1 178 ? -39.073 -9.550 85.941 1.00 72.56 178 THR A CA 1
ATOM 1463 C C . THR A 1 178 ? -38.737 -10.750 85.058 1.00 72.56 178 THR A C 1
ATOM 1465 O O . THR A 1 178 ? -37.748 -10.726 84.333 1.00 72.56 178 THR A O 1
ATOM 1468 N N . GLU A 1 179 ? -39.653 -11.724 84.953 1.00 67.75 179 GLU A N 1
ATOM 1469 C CA . GLU A 1 179 ? -39.589 -12.843 83.980 1.00 67.75 179 GLU A CA 1
ATOM 1470 C C . GLU A 1 179 ? -39.486 -12.398 82.500 1.00 67.75 179 GLU A C 1
ATOM 1472 O O . GLU A 1 179 ? -39.367 -13.212 81.585 1.00 67.75 179 GLU A O 1
ATOM 1477 N N . LYS A 1 180 ? -39.575 -11.089 82.236 1.00 75.00 180 LYS A N 1
ATOM 1478 C CA . LYS A 1 180 ? -39.402 -10.488 80.912 1.00 75.00 180 LYS A CA 1
ATOM 1479 C C . LYS A 1 180 ? -37.933 -10.218 80.590 1.00 75.00 180 LYS A C 1
ATOM 1481 O O . LYS A 1 180 ? -37.632 -10.070 79.408 1.00 75.00 180 LYS A O 1
ATOM 1486 N N . CYS A 1 181 ? -37.049 -10.129 81.587 1.00 83.69 181 CYS A N 1
ATOM 1487 C CA . CYS A 1 181 ? -35.609 -9.994 81.400 1.00 83.69 181 CYS A CA 1
ATOM 1488 C C . CYS A 1 181 ? -34.975 -11.379 81.227 1.00 83.69 181 CYS A C 1
ATOM 1490 O O . CYS A 1 181 ? -35.094 -12.240 82.093 1.00 83.69 181 CYS A O 1
ATOM 1492 N N . VAL A 1 182 ? -34.291 -11.600 80.106 1.00 85.06 182 VAL A N 1
ATOM 1493 C CA . VAL A 1 182 ? -33.605 -12.864 79.807 1.00 85.06 182 VAL A CA 1
ATOM 1494 C C . VAL A 1 182 ? -32.148 -12.578 79.470 1.00 85.06 182 VAL A C 1
ATOM 1496 O O . VAL A 1 182 ? -31.860 -11.833 78.529 1.00 85.06 182 VAL A O 1
ATOM 1499 N N . ILE A 1 183 ? -31.226 -13.192 80.213 1.00 85.62 183 ILE A N 1
ATOM 1500 C CA . ILE A 1 183 ? -29.792 -13.188 79.897 1.00 85.62 183 ILE A CA 1
ATOM 1501 C C . ILE A 1 183 ? -29.577 -14.032 78.636 1.00 85.62 183 ILE A C 1
ATOM 1503 O O . ILE A 1 183 ? -30.051 -15.163 78.546 1.00 85.62 183 ILE A O 1
ATOM 1507 N N . LEU A 1 184 ? -28.872 -13.484 77.646 1.00 87.06 184 LEU A N 1
ATOM 1508 C CA . LEU A 1 184 ? -28.613 -14.149 76.372 1.00 87.06 184 LEU A CA 1
ATOM 1509 C C . LEU A 1 184 ? -27.211 -14.758 76.329 1.00 87.06 184 LEU A C 1
ATOM 1511 O O . LEU A 1 184 ? -26.209 -14.052 76.468 1.00 87.06 184 LEU A O 1
ATOM 1515 N N . GLU A 1 185 ? -27.141 -16.055 76.022 1.00 84.25 185 GLU A N 1
ATOM 1516 C CA . GLU A 1 185 ? -25.894 -16.688 75.596 1.00 84.25 185 GLU A CA 1
ATOM 1517 C C . GLU A 1 185 ? -25.365 -16.061 74.297 1.00 84.25 185 GLU A C 1
ATOM 1519 O O . GLU A 1 185 ? -26.107 -15.554 73.449 1.00 84.25 185 GLU A O 1
ATOM 1524 N N . GLU A 1 186 ? -24.053 -16.178 74.088 1.00 80.44 186 GLU A N 1
ATOM 1525 C CA . GLU A 1 186 ? -23.385 -15.713 72.873 1.00 80.44 186 GLU A CA 1
ATOM 1526 C C . GLU A 1 186 ? -23.988 -16.290 71.586 1.00 80.44 186 GLU A C 1
ATOM 1528 O O . GLU A 1 186 ? -24.143 -15.565 70.606 1.00 80.44 186 GLU A O 1
ATOM 1533 N N . LYS A 1 187 ? -24.405 -17.559 71.603 1.00 79.31 187 LYS A N 1
ATOM 1534 C CA . LYS A 1 187 ? -25.015 -18.244 70.453 1.00 79.31 187 LYS A CA 1
ATOM 1535 C C . LYS A 1 187 ? -26.306 -17.552 70.001 1.00 79.31 187 LYS A C 1
ATOM 1537 O O . LYS A 1 187 ? -26.506 -17.327 68.807 1.00 79.31 187 LYS A O 1
ATOM 1542 N N . ASP A 1 188 ? -27.161 -17.172 70.949 1.00 81.56 188 ASP A N 1
ATOM 1543 C CA . ASP A 1 188 ? -28.425 -16.493 70.663 1.00 81.56 188 ASP A CA 1
ATOM 1544 C C . ASP A 1 188 ? -28.228 -15.029 70.285 1.00 81.56 188 ASP A C 1
ATOM 1546 O O . ASP A 1 188 ? -28.873 -14.546 69.353 1.00 81.56 188 ASP A O 1
ATOM 1550 N N . TRP A 1 189 ? -27.283 -14.341 70.927 1.00 82.06 189 TRP A N 1
ATOM 1551 C CA . TRP A 1 189 ? -26.888 -12.994 70.517 1.00 82.06 189 TRP A CA 1
ATOM 1552 C C . TRP A 1 189 ? -26.361 -12.968 69.077 1.00 82.06 189 TRP A C 1
ATOM 1554 O O . TRP A 1 189 ? -26.796 -12.146 68.271 1.00 82.06 189 TRP A O 1
ATOM 1564 N N . MET A 1 190 ? -25.487 -13.914 68.718 1.00 76.94 190 MET A N 1
ATOM 1565 C CA . MET A 1 190 ? -24.973 -14.079 67.357 1.00 76.94 190 MET A CA 1
ATOM 1566 C C . MET A 1 190 ? -26.092 -14.405 66.364 1.00 76.94 190 MET A C 1
ATOM 1568 O O . MET A 1 190 ? -26.125 -13.825 65.281 1.00 76.94 190 MET A O 1
ATOM 1572 N N . ARG A 1 191 ? -27.055 -15.260 66.732 1.00 78.44 191 ARG A N 1
ATOM 1573 C CA . ARG A 1 191 ? -28.229 -15.576 65.899 1.00 78.44 191 ARG A CA 1
ATOM 1574 C C . ARG A 1 191 ? -29.105 -14.347 65.633 1.00 78.44 191 ARG A C 1
ATOM 1576 O O . ARG A 1 191 ? -29.506 -14.126 64.493 1.00 78.44 191 ARG A O 1
ATOM 1583 N N . VAL A 1 192 ? -29.385 -13.533 66.654 1.00 77.75 192 VAL A N 1
ATOM 1584 C CA . VAL A 1 192 ? -30.163 -12.288 66.508 1.00 77.75 192 VAL A CA 1
ATOM 1585 C C . VAL A 1 192 ? -29.389 -11.244 65.694 1.00 77.75 192 VAL A C 1
ATOM 1587 O O . VAL A 1 192 ? -29.976 -10.607 64.820 1.00 77.75 192 VAL A O 1
ATOM 1590 N N . SER A 1 193 ? -28.076 -11.127 65.913 1.00 73.50 193 SER A N 1
ATOM 1591 C CA . SER A 1 193 ? -27.177 -10.252 65.147 1.00 73.50 193 SER A CA 1
ATOM 1592 C C . SER A 1 193 ? -27.188 -10.606 63.658 1.00 73.50 193 SER A C 1
ATOM 1594 O O . SER A 1 193 ? -27.499 -9.769 62.810 1.00 73.50 193 SER A O 1
ATOM 1596 N N . LEU A 1 194 ? -26.966 -11.886 63.339 1.00 73.44 194 LEU A N 1
ATOM 1597 C CA . LEU A 1 194 ? -26.951 -12.391 61.968 1.00 73.44 194 LEU A CA 1
ATOM 1598 C C . LEU A 1 194 ? -28.306 -12.184 61.273 1.00 73.44 194 LEU A C 1
ATOM 1600 O O . LEU A 1 194 ? -28.350 -11.753 60.123 1.00 73.44 194 LEU A O 1
ATOM 1604 N N . ASN A 1 195 ? -29.412 -12.449 61.976 1.00 75.44 195 ASN A N 1
ATOM 1605 C CA . ASN A 1 195 ? -30.761 -12.261 61.443 1.00 75.44 195 ASN A CA 1
ATOM 1606 C C . ASN A 1 195 ? -31.098 -10.791 61.165 1.00 75.44 195 ASN A C 1
ATOM 1608 O O . ASN A 1 195 ? -31.814 -10.523 60.205 1.00 75.44 195 ASN A O 1
ATOM 1612 N N . ARG A 1 196 ? -30.581 -9.843 61.958 1.00 70.75 196 ARG A N 1
ATOM 1613 C CA . ARG A 1 196 ? -30.719 -8.403 61.683 1.00 70.75 196 ARG A CA 1
ATOM 1614 C C . ARG A 1 196 ? -29.889 -7.978 60.478 1.00 70.75 196 ARG A C 1
ATOM 1616 O O . ARG A 1 196 ? -30.437 -7.368 59.564 1.00 70.75 196 ARG A O 1
ATOM 1623 N N . HIS A 1 197 ? -28.625 -8.396 60.426 1.00 72.50 197 HIS A N 1
ATOM 1624 C CA . HIS A 1 197 ? -27.733 -8.082 59.313 1.00 72.50 197 HIS A CA 1
ATOM 1625 C C . HIS A 1 197 ? -28.291 -8.564 57.960 1.00 72.50 197 HIS A C 1
ATOM 1627 O O . HIS A 1 197 ? -28.146 -7.885 56.948 1.00 72.50 197 HIS A O 1
ATOM 1633 N N . LEU A 1 198 ? -29.029 -9.684 57.938 1.00 74.81 198 LEU A N 1
ATOM 1634 C CA . LEU A 1 198 ? -29.722 -10.192 56.744 1.00 74.81 198 LEU A CA 1
ATOM 1635 C C . LEU A 1 198 ? -30.820 -9.270 56.174 1.00 74.81 198 LEU A C 1
ATOM 1637 O O . LEU A 1 198 ? -31.188 -9.454 55.011 1.00 74.81 198 LEU A O 1
ATOM 1641 N N . VAL A 1 199 ? -31.352 -8.316 56.947 1.00 74.88 199 VAL A N 1
ATOM 1642 C CA . VAL A 1 199 ? -32.400 -7.360 56.518 1.00 74.88 199 VAL A CA 1
ATOM 1643 C C . VAL A 1 199 ? -31.853 -5.947 56.268 1.00 74.88 199 VAL A C 1
ATOM 1645 O O . VAL A 1 199 ? -32.575 -5.068 55.792 1.00 74.88 199 VAL A O 1
ATOM 1648 N N . GLU A 1 200 ? -30.577 -5.718 56.577 1.00 78.19 200 GLU A N 1
ATOM 1649 C CA . GLU A 1 200 ? -29.869 -4.478 56.262 1.00 78.19 200 GLU A CA 1
ATOM 1650 C C . GLU A 1 200 ? -29.595 -4.351 54.757 1.00 78.19 200 GLU A C 1
ATOM 1652 O O . GLU A 1 200 ? -29.585 -5.365 54.050 1.00 78.19 200 GLU A O 1
ATOM 1657 N N . PRO A 1 201 ? -29.383 -3.123 54.248 1.00 83.44 201 PRO A N 1
ATOM 1658 C CA . PRO A 1 201 ? -29.076 -2.888 52.845 1.00 83.44 201 PRO A CA 1
ATOM 1659 C C . PRO A 1 201 ? -27.750 -3.569 52.487 1.00 83.44 201 PRO A C 1
ATOM 1661 O O . PRO A 1 201 ? -26.782 -3.469 53.237 1.00 83.44 201 PRO A O 1
ATOM 1664 N N . GLY A 1 202 ? -27.731 -4.294 51.369 1.00 80.69 202 GLY A N 1
ATOM 1665 C CA . GLY A 1 202 ? -26.603 -5.132 50.951 1.00 80.69 202 GLY A CA 1
ATOM 1666 C C . GLY A 1 202 ? -26.177 -4.952 49.496 1.00 80.69 202 GLY A C 1
ATOM 1667 O O . GLY A 1 202 ? -25.003 -5.124 49.190 1.00 80.69 202 GLY A O 1
ATOM 1668 N N . ASP A 1 203 ? -27.090 -4.558 48.602 1.00 84.94 203 ASP A N 1
ATOM 1669 C CA . ASP A 1 203 ? -26.744 -4.180 47.225 1.00 84.94 203 ASP A CA 1
ATOM 1670 C C . ASP A 1 203 ? -27.720 -3.134 46.658 1.00 84.94 203 ASP A C 1
ATOM 1672 O O . ASP A 1 203 ? -28.867 -3.019 47.101 1.00 84.94 203 ASP A O 1
ATOM 1676 N N . ILE A 1 204 ? -27.263 -2.388 45.653 1.00 87.44 204 ILE A N 1
ATOM 1677 C CA . ILE A 1 204 ? -28.065 -1.477 44.830 1.00 87.44 204 ILE A CA 1
ATOM 1678 C C . ILE A 1 204 ? -28.323 -2.187 43.497 1.00 87.44 204 ILE A C 1
ATOM 1680 O O . ILE A 1 204 ? -27.437 -2.296 42.655 1.00 87.44 204 ILE A O 1
ATOM 1684 N N . ASP A 1 205 ? -29.518 -2.711 43.281 1.00 86.19 205 ASP A N 1
ATOM 1685 C CA . ASP A 1 205 ? -29.864 -3.425 42.052 1.00 86.19 205 ASP A CA 1
ATOM 1686 C C . ASP A 1 205 ? -30.342 -2.421 40.992 1.00 86.19 205 ASP A C 1
ATOM 1688 O O . ASP A 1 205 ? -31.394 -1.797 41.144 1.00 86.19 205 ASP A O 1
ATOM 1692 N N . ILE A 1 206 ? -29.511 -2.201 39.969 1.00 87.31 206 ILE A N 1
ATOM 1693 C CA . ILE A 1 206 ? -29.746 -1.248 38.874 1.00 87.31 206 ILE A CA 1
ATOM 1694 C C . ILE A 1 206 ? -30.403 -2.021 37.735 1.00 87.31 206 ILE A C 1
ATOM 1696 O O . ILE A 1 206 ? -29.838 -3.000 37.249 1.00 87.31 206 ILE A O 1
ATOM 1700 N N . LEU A 1 207 ? -31.589 -1.588 37.316 1.00 84.50 207 LEU A N 1
ATOM 1701 C CA . LEU A 1 207 ? -32.434 -2.387 36.434 1.00 84.50 207 LEU A CA 1
ATOM 1702 C C . LEU A 1 207 ? -32.071 -2.172 34.961 1.00 84.50 207 LEU A C 1
ATOM 1704 O O . LEU A 1 207 ? -31.999 -1.038 34.475 1.00 84.50 207 LEU A O 1
ATOM 1708 N N . ASP A 1 208 ? -31.850 -3.281 34.255 1.00 78.00 208 ASP A N 1
ATOM 1709 C CA . ASP A 1 208 ? -31.656 -3.296 32.808 1.00 78.00 208 ASP A CA 1
ATOM 1710 C C . ASP A 1 208 ? -32.991 -3.125 32.063 1.00 78.00 208 ASP A C 1
ATOM 1712 O O . ASP A 1 208 ? -34.074 -3.114 32.658 1.00 78.00 208 ASP A O 1
ATOM 1716 N N . ILE A 1 209 ? -32.918 -2.968 30.739 1.00 77.50 209 ILE A N 1
ATOM 1717 C CA . ILE A 1 209 ? -34.110 -2.777 29.900 1.00 77.50 209 ILE A CA 1
ATOM 1718 C C . ILE A 1 209 ? -35.089 -3.952 30.054 1.00 77.50 209 ILE A C 1
ATOM 1720 O O . ILE A 1 209 ? -36.283 -3.722 30.212 1.00 77.50 209 ILE A O 1
ATOM 1724 N N . LYS A 1 210 ? -34.605 -5.200 30.105 1.00 76.94 210 LYS A N 1
ATOM 1725 C CA . LYS A 1 210 ? -35.460 -6.397 30.206 1.00 76.94 210 LYS A CA 1
ATOM 1726 C C . LYS A 1 210 ? -36.256 -6.439 31.511 1.00 76.94 210 LYS A C 1
ATOM 1728 O O . LYS A 1 210 ? -37.452 -6.734 31.502 1.00 76.94 210 LYS A O 1
ATOM 1733 N N . ALA A 1 211 ? -35.616 -6.124 32.637 1.00 75.12 211 ALA A N 1
ATOM 1734 C CA . ALA A 1 211 ? -36.288 -6.033 33.928 1.00 75.12 211 ALA A CA 1
ATOM 1735 C C . ALA A 1 211 ? -37.364 -4.932 33.924 1.00 75.12 211 ALA A C 1
ATOM 1737 O O . ALA A 1 211 ? -38.446 -5.128 34.479 1.00 75.12 211 ALA A O 1
ATOM 1738 N N . ILE A 1 212 ? -37.105 -3.805 33.256 1.00 78.12 212 ILE A N 1
ATOM 1739 C CA . ILE A 1 212 ? -38.032 -2.670 33.143 1.00 78.12 212 ILE A CA 1
ATOM 1740 C C . ILE A 1 212 ? -39.202 -2.946 32.187 1.00 78.12 212 ILE A C 1
ATOM 1742 O O . ILE A 1 212 ? -40.350 -2.664 32.542 1.00 78.12 212 ILE A O 1
ATOM 1746 N N . GLU A 1 213 ? -38.957 -3.600 31.052 1.00 79.88 213 GLU A N 1
ATOM 1747 C CA . GLU A 1 213 ? -39.995 -4.101 30.144 1.00 79.88 213 GLU A CA 1
ATOM 1748 C C . GLU A 1 213 ? -40.920 -5.103 30.852 1.00 79.88 213 GLU A C 1
ATOM 1750 O O . GLU A 1 213 ? -42.142 -5.007 30.727 1.00 79.88 213 GLU A O 1
ATOM 1755 N N . SER A 1 214 ? -40.369 -6.001 31.684 1.00 77.00 214 SER A N 1
ATOM 1756 C CA . SER A 1 214 ? -41.162 -6.960 32.476 1.00 77.00 214 SER A CA 1
ATOM 1757 C C . SER A 1 214 ? -42.114 -6.302 33.490 1.00 77.00 214 SER A C 1
ATOM 1759 O O . SER A 1 214 ? -43.080 -6.923 33.932 1.00 77.00 214 SER A O 1
ATOM 1761 N N . LEU A 1 215 ? -41.866 -5.034 33.840 1.00 74.69 215 LEU A N 1
ATOM 1762 C CA . LEU A 1 215 ? -42.704 -4.218 34.723 1.00 74.69 215 LEU A CA 1
ATOM 1763 C C . LEU A 1 215 ? -43.681 -3.307 33.956 1.00 74.69 215 LEU A C 1
ATOM 1765 O O . LEU A 1 215 ? -44.446 -2.582 34.595 1.00 74.69 215 LEU A O 1
ATOM 1769 N N . GLY A 1 216 ? -43.677 -3.333 32.616 1.00 73.12 216 GLY A N 1
ATOM 1770 C CA . GLY A 1 216 ? -44.513 -2.475 31.768 1.00 73.12 216 GLY A CA 1
ATOM 1771 C C . GLY A 1 216 ? -44.081 -1.004 31.759 1.00 73.12 216 GLY A C 1
ATOM 1772 O O . GLY A 1 216 ? -44.915 -0.117 31.587 1.00 73.12 216 GLY A O 1
ATOM 1773 N N . LEU A 1 217 ? -42.795 -0.739 32.001 1.00 79.00 217 LEU A N 1
ATOM 1774 C CA . LEU A 1 217 ? -42.209 0.599 32.091 1.00 79.00 217 LEU A CA 1
ATOM 1775 C C . LEU A 1 217 ? -41.226 0.840 30.934 1.00 79.00 217 LEU A C 1
ATOM 1777 O O . LEU A 1 217 ? -40.764 -0.097 30.290 1.00 79.00 217 LEU A O 1
ATOM 1781 N N . SER A 1 218 ? -40.882 2.105 30.683 1.00 71.75 218 SER A N 1
ATOM 1782 C CA . SER A 1 218 ? -39.894 2.504 29.672 1.00 71.75 218 SER A CA 1
ATOM 1783 C C . SER A 1 218 ? -38.649 3.109 30.324 1.00 71.75 218 SER A C 1
ATOM 1785 O O . SER A 1 218 ? -38.755 4.107 31.042 1.00 71.75 218 SER A O 1
ATOM 1787 N N . GLY A 1 219 ? -37.470 2.556 30.044 1.00 73.31 219 GLY A N 1
ATOM 1788 C CA . GLY A 1 219 ? -36.188 3.006 30.592 1.00 73.31 219 GLY A CA 1
ATOM 1789 C C . GLY A 1 219 ? -35.254 1.830 30.869 1.00 73.31 219 GLY A C 1
ATOM 1790 O O . GLY A 1 219 ? -35.380 0.786 30.238 1.00 73.31 219 GLY A O 1
ATOM 1791 N N . GLY A 1 220 ? -34.347 2.001 31.831 1.00 71.12 220 GLY A N 1
ATOM 1792 C CA . GLY A 1 220 ? -33.291 1.030 32.142 1.00 71.12 220 GLY A CA 1
ATOM 1793 C C . GLY A 1 220 ? -31.911 1.522 31.701 1.00 71.12 220 GLY A C 1
ATOM 1794 O O . GLY A 1 220 ? -31.783 2.633 31.179 1.00 71.12 220 GLY A O 1
ATOM 1795 N N . VAL A 1 221 ? -30.874 0.720 31.956 1.00 73.94 221 VAL A N 1
ATOM 1796 C CA . VAL A 1 221 ? -29.482 1.058 31.604 1.00 73.94 221 VAL A CA 1
ATOM 1797 C C . VAL A 1 221 ? -28.900 0.075 30.591 1.00 73.94 221 VAL A C 1
ATOM 1799 O O . VAL A 1 221 ? -29.089 -1.135 30.699 1.00 73.94 221 VAL A O 1
ATOM 1802 N N . GLU A 1 222 ? -28.141 0.617 29.642 1.00 72.75 222 GLU A N 1
ATOM 1803 C CA . GLU A 1 222 ? -27.285 -0.106 28.702 1.00 72.75 222 GLU A CA 1
ATOM 1804 C C . GLU A 1 222 ? -25.824 0.257 28.980 1.00 72.75 222 GLU A C 1
ATOM 1806 O O . GLU A 1 222 ? -25.492 1.419 29.215 1.00 72.75 222 GLU A O 1
ATOM 1811 N N . ASN A 1 223 ? -24.921 -0.719 28.901 1.00 77.62 223 ASN A N 1
ATOM 1812 C CA . ASN A 1 223 ? -23.491 -0.477 29.128 1.00 77.62 223 ASN A CA 1
ATOM 1813 C C . ASN A 1 223 ? -22.799 0.194 27.923 1.00 77.62 223 ASN A C 1
ATOM 1815 O O . ASN A 1 223 ? -21.640 0.598 28.025 1.00 77.62 223 ASN A O 1
ATOM 1819 N N . ILE A 1 224 ? -23.480 0.289 26.775 1.00 78.12 224 ILE A N 1
ATOM 1820 C CA . ILE A 1 224 ? -22.964 0.861 25.527 1.00 78.12 224 ILE A CA 1
ATOM 1821 C C . ILE A 1 224 ? -24.003 1.834 24.967 1.00 78.12 224 ILE A C 1
ATOM 1823 O O . ILE A 1 224 ? -25.165 1.485 24.814 1.00 78.12 224 ILE A O 1
ATOM 1827 N N . VAL A 1 225 ? -23.561 3.047 24.655 1.00 79.06 225 VAL A N 1
ATOM 1828 C CA . VAL A 1 225 ? -24.369 4.205 24.251 1.00 79.06 225 VAL A CA 1
ATOM 1829 C C . VAL A 1 225 ? -23.784 4.791 22.965 1.00 79.06 225 VAL A C 1
ATOM 1831 O O . VAL A 1 225 ? -22.609 4.590 22.680 1.00 79.06 225 VAL A O 1
ATOM 1834 N N . THR A 1 226 ? -24.567 5.530 22.177 1.00 80.75 226 THR A N 1
ATOM 1835 C CA . THR A 1 226 ? -24.062 6.322 21.036 1.00 80.75 226 THR A CA 1
ATOM 1836 C C . THR A 1 226 ? -24.161 7.814 21.354 1.00 80.75 226 THR A C 1
ATOM 1838 O O . THR A 1 226 ? -25.192 8.256 21.852 1.00 80.75 226 THR A O 1
ATOM 1841 N N . ALA A 1 227 ? -23.115 8.586 21.063 1.00 78.94 227 ALA A N 1
ATOM 1842 C CA . ALA A 1 227 ? -23.033 10.013 21.355 1.00 78.94 227 ALA A CA 1
ATOM 1843 C C . ALA A 1 227 ? -24.200 10.803 20.740 1.00 78.94 227 ALA A C 1
ATOM 1845 O O . ALA A 1 227 ? -24.596 10.561 19.598 1.00 78.94 227 ALA A O 1
ATOM 1846 N N . GLY A 1 228 ? -24.765 11.734 21.512 1.00 70.94 228 GLY A N 1
ATOM 1847 C CA . GLY A 1 228 ? -25.891 12.585 21.099 1.00 70.94 228 GLY A CA 1
ATOM 1848 C C . GLY A 1 228 ? -27.258 11.894 21.027 1.00 70.94 228 GLY A C 1
ATOM 1849 O O . GLY A 1 228 ? -28.285 12.552 21.201 1.00 70.94 228 GLY A O 1
ATOM 1850 N N . ILE A 1 229 ? -27.299 10.569 20.857 1.00 71.31 229 ILE A N 1
ATOM 1851 C CA . ILE A 1 229 ? -28.501 9.774 21.117 1.00 71.31 229 ILE A CA 1
ATOM 1852 C C . ILE A 1 229 ? -28.678 9.715 22.633 1.00 71.31 229 ILE A C 1
ATOM 1854 O O . ILE A 1 229 ? -27.745 9.371 23.349 1.00 71.31 229 ILE A O 1
ATOM 1858 N N . GLN A 1 230 ? -29.864 10.048 23.144 1.00 63.94 230 GLN A N 1
ATOM 1859 C CA . GLN A 1 230 ? -30.156 9.924 24.572 1.00 63.94 230 GLN A CA 1
ATOM 1860 C C . GLN A 1 230 ? -30.548 8.465 24.883 1.00 63.94 230 GLN A C 1
ATOM 1862 O O . GLN A 1 230 ? -31.675 8.080 24.568 1.00 63.94 230 GLN A O 1
ATOM 1867 N N . PRO A 1 231 ? -29.676 7.647 25.506 1.00 56.66 231 PRO A N 1
ATOM 1868 C CA . PRO A 1 231 ? -29.970 6.231 25.747 1.00 56.66 231 PRO A CA 1
ATOM 1869 C C . PRO A 1 231 ? -30.960 6.045 26.904 1.00 56.66 231 PRO A C 1
ATOM 1871 O O . PRO A 1 231 ? -31.783 5.136 26.913 1.00 56.66 231 PRO A O 1
ATOM 1874 N N . PHE A 1 232 ? -30.896 6.937 27.893 1.00 67.50 232 PHE A N 1
ATOM 1875 C CA . PHE A 1 232 ? -31.586 6.807 29.164 1.00 67.50 232 PHE A CA 1
ATOM 1876 C C . PHE A 1 232 ? -32.535 7.995 29.322 1.00 67.50 232 PHE A C 1
ATOM 1878 O O . PHE A 1 232 ? -32.109 9.145 29.441 1.00 67.50 232 PHE A O 1
ATOM 1885 N N . HIS A 1 233 ? -33.837 7.723 29.338 1.00 71.06 233 HIS A N 1
ATOM 1886 C CA . HIS A 1 233 ? -34.843 8.710 29.740 1.00 71.06 233 HIS A CA 1
ATOM 1887 C C . HIS A 1 233 ? -35.028 8.696 31.262 1.00 71.06 233 HIS A C 1
ATOM 1889 O O . HIS A 1 233 ? -35.136 9.744 31.901 1.00 71.06 233 HIS A O 1
ATOM 1895 N N . THR A 1 234 ? -35.022 7.506 31.868 1.00 81.19 234 THR A N 1
ATOM 1896 C CA . THR A 1 234 ? -35.040 7.309 33.321 1.00 81.19 234 THR A CA 1
ATOM 1897 C C . THR A 1 234 ? -34.281 6.035 33.686 1.00 81.19 234 THR A C 1
ATOM 1899 O O . THR A 1 234 ? -34.503 4.984 33.084 1.00 81.19 234 THR A O 1
ATOM 1902 N N . ILE A 1 235 ? -33.391 6.139 34.676 1.00 86.00 235 ILE A N 1
ATOM 1903 C CA . ILE A 1 235 ? -32.731 4.994 35.313 1.00 86.00 235 ILE A CA 1
ATOM 1904 C C . ILE A 1 235 ? -33.520 4.602 36.557 1.00 86.00 235 ILE A C 1
ATOM 1906 O O . ILE A 1 235 ? -33.913 5.468 37.342 1.00 86.00 235 ILE A O 1
ATOM 1910 N N . TYR A 1 236 ? -33.693 3.299 36.752 1.00 86.50 236 TYR A N 1
ATOM 1911 C CA . TYR A 1 236 ? -34.362 2.720 37.908 1.00 86.50 236 TYR A CA 1
ATOM 1912 C C . TYR A 1 236 ? -33.379 1.888 38.733 1.00 86.50 236 TYR A C 1
ATOM 1914 O O . TYR A 1 236 ? -32.620 1.090 38.182 1.00 86.50 236 TYR A O 1
ATOM 1922 N N . ALA A 1 237 ? -33.421 2.049 40.052 1.00 88.62 237 ALA A N 1
ATOM 1923 C CA . ALA A 1 237 ? -32.679 1.223 40.997 1.00 88.62 237 ALA A CA 1
ATOM 1924 C C . ALA A 1 237 ? -33.576 0.800 42.168 1.00 88.62 237 ALA A C 1
ATOM 1926 O O . ALA A 1 237 ? -34.491 1.534 42.549 1.00 88.62 237 ALA A O 1
ATOM 1927 N N . VAL A 1 238 ? -33.302 -0.363 42.759 1.00 89.00 238 VAL A N 1
ATOM 1928 C CA . VAL A 1 238 ? -33.947 -0.848 43.989 1.00 89.00 238 VAL A CA 1
ATOM 1929 C C . VAL A 1 238 ? -32.892 -1.298 44.995 1.00 89.00 238 VAL A C 1
ATOM 1931 O O . VAL A 1 238 ? -31.833 -1.798 44.623 1.00 89.00 238 VAL A O 1
ATOM 1934 N N . ILE A 1 239 ? -33.166 -1.129 46.287 1.00 87.81 239 ILE A N 1
ATOM 1935 C CA . ILE A 1 239 ? -32.213 -1.495 47.343 1.00 87.81 239 ILE A CA 1
ATOM 1936 C C . ILE A 1 239 ? -32.521 -2.915 47.831 1.00 87.81 239 ILE A C 1
ATOM 1938 O O . ILE A 1 239 ? -33.639 -3.220 48.257 1.00 87.81 239 ILE A O 1
ATOM 1942 N N . ARG A 1 240 ? -31.520 -3.796 47.757 1.00 86.62 240 ARG A N 1
ATOM 1943 C CA . ARG A 1 240 ? -31.611 -5.218 48.111 1.00 86.62 240 ARG A CA 1
ATOM 1944 C C . ARG A 1 240 ? -31.065 -5.472 49.517 1.00 86.62 240 ARG A C 1
ATOM 1946 O O . ARG A 1 240 ? -30.037 -4.892 49.869 1.00 86.62 240 ARG A O 1
ATOM 1953 N N . PRO A 1 241 ? -31.695 -6.347 50.320 1.00 85.38 241 PRO A N 1
ATOM 1954 C CA . PRO A 1 241 ? -31.169 -6.731 51.625 1.00 85.38 241 PRO A CA 1
ATOM 1955 C C . PRO A 1 241 ? -30.010 -7.737 51.509 1.00 85.38 241 PRO A C 1
ATOM 1957 O O . PRO A 1 241 ? -29.946 -8.497 50.544 1.00 85.38 241 PRO A O 1
ATOM 1960 N N . ASN A 1 242 ? -29.137 -7.833 52.518 1.00 79.31 242 ASN A N 1
ATOM 1961 C CA . ASN A 1 242 ? -28.021 -8.803 52.542 1.00 79.31 242 ASN A CA 1
ATOM 1962 C C . ASN A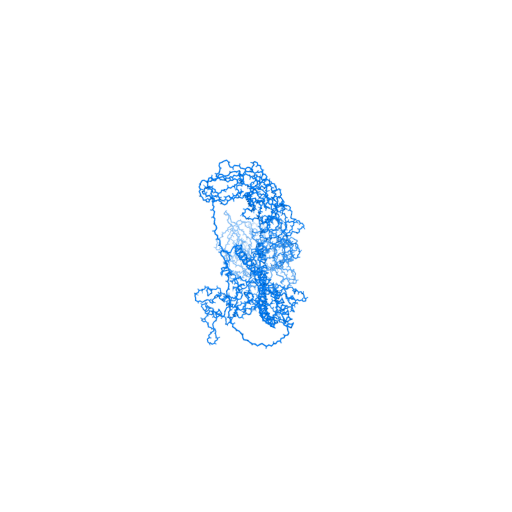 1 242 ? -28.453 -10.277 52.371 1.00 79.31 242 ASN A C 1
ATOM 1964 O O . ASN A 1 242 ? -27.687 -11.107 51.880 1.00 79.31 242 ASN A O 1
ATOM 1968 N N . SER A 1 243 ? -29.688 -10.627 52.739 1.00 76.62 243 SER A N 1
ATOM 1969 C CA . SER A 1 243 ? -30.287 -11.944 52.462 1.00 76.62 243 SER A CA 1
ATOM 1970 C C . SER A 1 243 ? -30.416 -12.260 50.966 1.00 76.62 243 SER A C 1
ATOM 1972 O O . SER A 1 243 ? -30.239 -13.415 50.574 1.00 76.62 243 SER A O 1
ATOM 1974 N N . PHE A 1 244 ? -30.639 -11.254 50.116 1.00 75.69 244 PHE A N 1
ATOM 1975 C CA . PHE A 1 244 ? -30.718 -11.421 48.663 1.00 75.69 244 PHE A CA 1
ATOM 1976 C C . PHE A 1 244 ? -29.382 -11.879 48.063 1.00 75.69 244 PHE A C 1
ATOM 1978 O O . PHE A 1 244 ? -29.368 -12.765 47.212 1.00 75.69 244 PHE A O 1
ATOM 1985 N N . LEU A 1 245 ? -28.255 -11.358 48.565 1.00 68.62 245 LEU A N 1
ATOM 1986 C CA . LEU A 1 245 ? -26.904 -11.719 48.108 1.00 68.62 245 LEU A CA 1
ATOM 1987 C C . LEU A 1 245 ? -26.509 -13.176 48.397 1.00 68.62 245 LEU A C 1
ATOM 1989 O O . LEU A 1 245 ? -25.597 -13.706 47.759 1.00 68.62 245 LEU A O 1
ATOM 1993 N N . LYS A 1 246 ? -27.177 -13.833 49.354 1.00 62.16 246 LYS A N 1
ATOM 1994 C CA . LYS A 1 246 ? -27.021 -15.277 49.584 1.00 62.16 246 LYS A CA 1
ATOM 1995 C C . LYS A 1 246 ? -27.837 -16.080 48.567 1.00 62.16 246 LYS A C 1
ATOM 1997 O O . LYS A 1 246 ? -27.295 -16.973 47.928 1.00 62.16 246 LYS A O 1
ATOM 2002 N N . LEU A 1 247 ? -29.098 -15.696 48.355 1.00 60.38 247 LEU A N 1
ATOM 2003 C CA . LEU A 1 247 ? -30.021 -16.356 47.422 1.00 60.38 247 LEU A CA 1
ATOM 2004 C C . LEU A 1 247 ? -29.602 -16.221 45.946 1.00 60.38 247 LEU A C 1
ATOM 2006 O O . LEU A 1 247 ? -29.835 -17.132 45.151 1.00 60.38 247 LEU A O 1
ATOM 2010 N N . SER A 1 248 ? -28.977 -15.105 45.562 1.00 56.62 248 SER A N 1
ATOM 2011 C CA . SER A 1 248 ? -28.578 -14.837 44.173 1.00 56.62 248 SER A CA 1
ATOM 2012 C C . SER A 1 248 ? -27.401 -15.689 43.685 1.00 56.62 248 SER A C 1
ATOM 2014 O O . SER A 1 248 ? -27.249 -15.874 42.480 1.00 56.62 248 SER A O 1
ATOM 2016 N N . LYS A 1 249 ? -26.596 -16.259 44.594 1.00 54.47 249 LYS A N 1
ATOM 2017 C CA . LYS A 1 249 ? -25.517 -17.203 44.249 1.00 54.47 249 LYS A CA 1
ATOM 2018 C C . LYS A 1 249 ? -26.019 -18.610 43.906 1.00 54.47 249 LYS A C 1
ATOM 2020 O O . LYS A 1 249 ? -25.282 -19.373 43.291 1.00 54.47 249 LYS A O 1
ATOM 2025 N N . GLU A 1 250 ? -27.248 -18.952 44.293 1.00 50.41 250 GLU A N 1
ATOM 2026 C CA . GLU A 1 250 ? -27.800 -20.311 44.173 1.00 50.41 250 GLU A CA 1
ATOM 2027 C C . GLU A 1 250 ? -2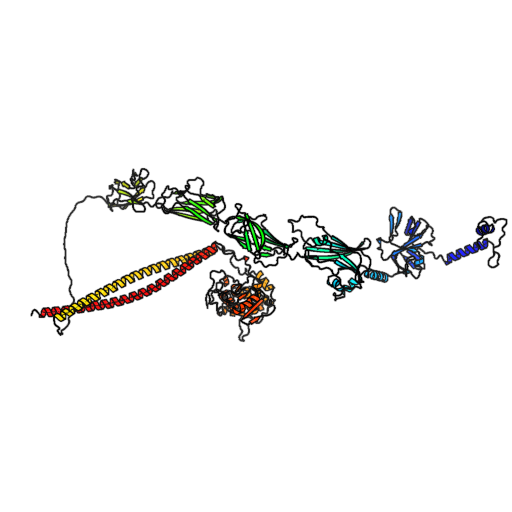8.779 -20.473 42.995 1.00 50.41 250 GLU A C 1
ATOM 2029 O O . GLU A 1 250 ? -29.061 -21.596 42.575 1.00 50.41 250 GLU A O 1
ATOM 2034 N N . ARG A 1 251 ? -29.286 -19.372 42.421 1.00 52.19 251 ARG A N 1
ATOM 2035 C CA . ARG A 1 251 ? -30.243 -19.398 41.300 1.00 52.19 251 ARG A CA 1
ATOM 2036 C C . ARG A 1 251 ? -29.549 -19.232 39.947 1.00 52.19 251 ARG A C 1
ATOM 2038 O O . ARG A 1 251 ? -28.833 -18.259 39.725 1.00 52.19 251 ARG A O 1
ATOM 2045 N N . LYS A 1 252 ? -29.802 -20.173 39.029 1.00 45.16 252 LYS A N 1
ATOM 2046 C CA . LYS A 1 252 ? -29.298 -20.132 37.642 1.00 45.16 252 LYS A CA 1
ATOM 2047 C C . LYS A 1 252 ? -30.190 -19.340 36.680 1.00 45.16 252 LYS A C 1
ATOM 2049 O O . LYS A 1 252 ? -29.670 -18.826 35.695 1.00 45.16 252 LYS A O 1
ATOM 2054 N N . ASP A 1 253 ? -31.478 -19.194 36.984 1.00 45.75 253 ASP A N 1
ATOM 2055 C CA . ASP A 1 253 ? -32.425 -18.461 36.139 1.00 45.75 253 ASP A CA 1
ATOM 2056 C C . ASP A 1 253 ? -32.406 -16.965 36.483 1.00 45.75 253 ASP A C 1
ATOM 2058 O O . ASP A 1 253 ? -32.701 -16.574 37.616 1.00 45.75 253 ASP A O 1
ATOM 2062 N N . ARG A 1 254 ? -32.038 -16.125 35.506 1.00 50.44 254 ARG A N 1
ATOM 2063 C CA . ARG A 1 254 ? -31.932 -14.659 35.655 1.00 50.44 254 ARG A CA 1
ATOM 2064 C C . ARG A 1 254 ? -33.091 -13.873 35.031 1.00 50.44 254 ARG A C 1
ATOM 2066 O O . ARG A 1 254 ? -33.116 -12.655 35.155 1.00 50.44 254 ARG A O 1
ATOM 2073 N N . ASP A 1 255 ? -34.050 -14.543 34.398 1.00 50.22 255 ASP A N 1
ATOM 2074 C CA . ASP A 1 255 ? -35.003 -13.897 33.480 1.00 50.22 255 ASP A CA 1
ATOM 2075 C C . ASP A 1 255 ? -36.278 -13.329 34.144 1.00 50.22 255 ASP A C 1
ATOM 2077 O O . ASP A 1 255 ? -37.198 -12.904 33.449 1.00 50.22 255 ASP A O 1
ATOM 2081 N N . SER A 1 256 ? -36.361 -13.283 35.482 1.00 57.91 256 SER A N 1
ATOM 2082 C CA . SER A 1 256 ? -37.500 -12.676 36.196 1.00 57.91 256 SER A CA 1
ATOM 2083 C C . SER A 1 256 ? -37.069 -11.806 37.380 1.00 57.91 256 SER A C 1
ATOM 2085 O O . SER A 1 256 ? -36.423 -12.294 38.311 1.00 57.91 256 SER A O 1
ATOM 2087 N N . PHE A 1 257 ? -37.490 -10.539 37.388 1.00 69.62 257 PHE A N 1
ATOM 2088 C CA . PHE A 1 257 ? -37.230 -9.588 38.473 1.00 69.62 257 PHE A CA 1
ATOM 2089 C C . PHE A 1 257 ? -37.914 -10.001 39.793 1.00 69.62 257 PHE A C 1
ATOM 2091 O O . PHE A 1 257 ? -39.139 -10.103 39.877 1.00 69.62 257 PHE A O 1
ATOM 2098 N N . ASP A 1 258 ? -37.130 -10.209 40.857 1.00 71.12 258 ASP A N 1
ATOM 2099 C CA . ASP A 1 258 ? -37.655 -10.590 42.175 1.00 71.12 258 ASP A CA 1
ATOM 2100 C C . ASP A 1 258 ? -38.222 -9.378 42.937 1.00 71.12 258 ASP A C 1
ATOM 2102 O O . ASP A 1 258 ? -37.479 -8.545 43.457 1.00 71.12 258 ASP A O 1
ATOM 2106 N N . GLN A 1 259 ? -39.547 -9.302 43.058 1.00 73.00 259 GLN A N 1
ATOM 2107 C CA . GLN A 1 259 ? -40.246 -8.241 43.796 1.00 73.00 259 GLN A CA 1
ATOM 2108 C C . GLN A 1 259 ? -40.288 -8.451 45.325 1.00 73.00 259 GLN A C 1
ATOM 2110 O O . GLN A 1 259 ? -40.700 -7.549 46.060 1.00 73.00 259 GLN A O 1
ATOM 2115 N N . LYS A 1 260 ? -39.910 -9.634 45.836 1.00 72.06 260 LYS A N 1
ATOM 2116 C CA . LYS A 1 260 ? -40.056 -9.979 47.265 1.00 72.06 260 LYS A CA 1
ATOM 2117 C C . LYS A 1 260 ? -38.934 -9.397 48.122 1.00 72.06 260 LYS A C 1
ATOM 2119 O O . LYS A 1 260 ? -39.176 -9.001 49.257 1.00 72.06 260 LYS A O 1
ATOM 2124 N N . ASN A 1 261 ? -37.726 -9.321 47.569 1.00 77.81 261 ASN A N 1
ATOM 2125 C CA . ASN A 1 261 ? -36.513 -8.905 48.272 1.00 77.81 261 ASN A CA 1
ATOM 2126 C C . ASN A 1 261 ? -36.145 -7.441 47.972 1.00 77.81 261 ASN A C 1
ATOM 2128 O O . ASN A 1 261 ? -35.078 -7.167 47.424 1.00 77.81 261 ASN A O 1
ATOM 2132 N N . ILE A 1 262 ? -37.039 -6.500 48.289 1.00 84.06 262 ILE A N 1
ATOM 2133 C CA . ILE A 1 262 ? -36.819 -5.050 48.130 1.00 84.06 262 ILE A CA 1
ATOM 2134 C C . ILE A 1 262 ? -36.991 -4.367 49.490 1.00 84.06 262 ILE A C 1
ATOM 2136 O O . ILE A 1 262 ? -37.984 -4.602 50.183 1.00 84.06 262 ILE A O 1
ATOM 2140 N N . ILE A 1 263 ? -36.038 -3.515 49.869 1.00 83.19 263 ILE A N 1
ATOM 2141 C CA . ILE A 1 263 ? -36.121 -2.692 51.080 1.00 83.19 263 ILE A CA 1
ATOM 2142 C C . ILE A 1 263 ? -37.075 -1.517 50.834 1.00 83.19 263 ILE A C 1
ATOM 2144 O O . ILE A 1 263 ? -36.900 -0.742 49.901 1.00 83.19 263 ILE A O 1
ATOM 2148 N N . ARG A 1 264 ? -38.085 -1.399 51.702 1.00 80.75 264 ARG A N 1
ATOM 2149 C CA . ARG A 1 264 ? -39.159 -0.391 51.653 1.00 80.75 264 ARG A CA 1
ATOM 2150 C C . ARG A 1 264 ? -39.006 0.571 52.829 1.00 80.75 264 ARG A C 1
ATOM 2152 O O . ARG A 1 264 ? -39.753 0.488 53.806 1.00 80.75 264 ARG A O 1
ATOM 2159 N N . ARG A 1 265 ? -37.938 1.368 52.806 1.00 75.62 265 ARG A N 1
ATOM 2160 C CA . ARG A 1 265 ? -37.645 2.373 53.833 1.00 75.62 265 ARG A CA 1
ATOM 2161 C C . ARG A 1 265 ? -37.193 3.669 53.139 1.00 75.62 265 ARG A C 1
ATOM 2163 O O . ARG A 1 265 ? -36.475 3.573 52.142 1.00 75.62 265 ARG A O 1
ATOM 2170 N N . PRO A 1 266 ? -37.504 4.851 53.699 1.00 72.06 266 PRO A N 1
ATOM 2171 C CA . PRO A 1 266 ? -37.153 6.133 53.098 1.00 72.06 266 PRO A CA 1
ATOM 2172 C C . PRO A 1 266 ? -35.645 6.414 53.210 1.00 72.06 266 PRO A C 1
ATOM 2174 O O . PRO A 1 266 ? -35.186 7.059 54.149 1.00 72.06 266 PRO A O 1
ATOM 2177 N N . LEU A 1 267 ? -34.876 5.918 52.241 1.00 82.00 267 LEU A N 1
ATOM 2178 C CA . LEU A 1 267 ? -33.461 6.252 52.038 1.00 82.00 267 LEU A CA 1
ATOM 2179 C C . LEU A 1 267 ? -33.312 7.334 50.968 1.00 82.00 267 LEU A C 1
ATOM 2181 O O . LEU A 1 267 ? -34.102 7.383 50.023 1.00 82.00 267 LEU A O 1
ATOM 2185 N N . GLU A 1 268 ? -32.276 8.160 51.091 1.00 81.25 268 GLU A N 1
ATOM 2186 C CA . GLU A 1 268 ? -31.861 9.092 50.043 1.00 81.25 268 GLU A CA 1
ATOM 2187 C C . GLU A 1 268 ? -30.836 8.399 49.137 1.00 81.25 268 GLU A C 1
ATOM 2189 O O . GLU A 1 268 ? -29.848 7.841 49.626 1.00 81.25 268 GLU A O 1
ATOM 2194 N N . VAL A 1 269 ? -31.056 8.429 47.818 1.00 86.94 269 VAL A N 1
ATOM 2195 C CA . VAL A 1 269 ? -30.124 7.842 46.845 1.00 86.94 269 VAL A CA 1
ATOM 2196 C C . VAL A 1 269 ? -29.672 8.900 45.848 1.00 86.94 269 VAL A C 1
ATOM 2198 O O . VAL A 1 269 ? -30.485 9.534 45.173 1.00 86.94 269 VAL A O 1
ATOM 2201 N N . LYS A 1 270 ? -28.355 9.068 45.740 1.00 89.12 270 LYS A N 1
ATOM 2202 C CA . LYS A 1 270 ? -27.680 9.992 44.830 1.00 89.12 270 LYS A CA 1
ATOM 2203 C C . LYS A 1 270 ? -27.026 9.213 43.689 1.00 89.12 270 LYS A C 1
ATOM 2205 O O . LYS A 1 270 ? -26.248 8.299 43.940 1.00 89.12 270 LYS A O 1
ATOM 2210 N N . LEU A 1 271 ? -27.284 9.626 42.453 1.00 89.00 271 LEU A N 1
ATOM 2211 C CA . LEU A 1 271 ? -26.531 9.258 41.255 1.00 89.00 271 LEU A CA 1
ATOM 2212 C C . LEU A 1 271 ? -25.553 10.390 40.913 1.00 89.00 271 LEU A C 1
ATOM 2214 O O . LEU A 1 271 ? -25.952 11.546 40.804 1.00 89.00 271 LEU A O 1
ATOM 2218 N N . GLU A 1 272 ? -24.283 10.061 40.716 1.00 87.12 272 GLU A N 1
ATOM 2219 C CA . GLU A 1 272 ? -23.228 10.969 40.270 1.00 87.12 272 GLU A CA 1
ATOM 2220 C C . GLU A 1 272 ? -22.569 10.420 38.999 1.00 87.12 272 GLU A C 1
ATOM 2222 O O . GLU A 1 272 ? -22.074 9.296 38.985 1.00 87.12 272 GLU A O 1
ATOM 2227 N N . ILE A 1 273 ? -22.580 11.201 37.919 1.00 86.00 273 ILE A N 1
ATOM 2228 C CA . ILE A 1 273 ? -22.047 10.814 36.608 1.00 86.00 273 ILE A CA 1
ATOM 2229 C C . ILE A 1 273 ? -20.705 11.520 36.396 1.00 86.00 273 ILE A C 1
ATOM 2231 O O . ILE A 1 273 ? -20.630 12.744 36.504 1.00 86.00 273 ILE A O 1
ATOM 2235 N N . LYS A 1 274 ? -19.654 10.754 36.090 1.00 84.00 274 LYS A N 1
ATOM 2236 C CA . LYS A 1 274 ? -18.279 11.222 35.838 1.00 84.00 274 LYS A CA 1
ATOM 2237 C C . LYS A 1 274 ? -17.754 10.689 34.510 1.00 84.00 274 LYS A C 1
ATOM 2239 O O . LYS A 1 274 ? -18.096 9.576 34.118 1.00 84.00 274 LYS A O 1
ATOM 2244 N N . ARG A 1 275 ? -16.875 11.439 33.844 1.00 80.19 275 ARG A N 1
ATOM 2245 C CA . ARG A 1 275 ? -16.116 10.950 32.679 1.00 80.19 275 ARG A CA 1
ATOM 2246 C C . ARG A 1 275 ? -14.780 10.361 33.141 1.00 80.19 275 ARG A C 1
ATOM 2248 O O . ARG A 1 275 ? -14.085 10.961 33.956 1.00 80.19 275 ARG A O 1
ATOM 2255 N N . LEU A 1 276 ? -14.412 9.189 32.629 1.00 74.31 276 LEU A N 1
ATOM 2256 C CA . LEU A 1 276 ? -13.146 8.524 32.941 1.00 74.31 276 LEU A CA 1
ATOM 2257 C C . LEU A 1 276 ? -12.075 8.936 31.922 1.00 74.31 276 LEU A C 1
ATOM 2259 O O . LEU A 1 276 ? -12.058 8.464 30.785 1.00 74.31 276 LEU A O 1
ATOM 2263 N N . ASN A 1 277 ? -11.166 9.819 32.343 1.00 58.38 277 ASN A N 1
ATOM 2264 C CA . ASN A 1 277 ? -10.064 10.308 31.512 1.00 58.38 277 ASN A CA 1
ATOM 2265 C C . ASN A 1 277 ? -8.984 9.229 31.320 1.00 58.38 277 ASN A C 1
ATOM 2267 O O . ASN A 1 277 ? -8.097 9.050 32.156 1.00 58.38 277 ASN A O 1
ATOM 2271 N N . LEU A 1 278 ? -9.037 8.526 30.187 1.00 44.94 278 LEU A N 1
ATOM 2272 C CA . LEU A 1 278 ? -8.031 7.541 29.790 1.00 44.94 278 LEU A CA 1
ATOM 2273 C C . LEU A 1 278 ? -6.831 8.215 29.106 1.00 44.94 278 LEU A C 1
ATOM 2275 O O . LEU A 1 278 ? -6.876 8.546 27.924 1.00 44.94 278 LEU A O 1
ATOM 2279 N N . SER A 1 279 ? -5.720 8.291 29.845 1.00 36.34 279 SER A N 1
ATOM 2280 C CA . SER A 1 279 ? -4.355 8.622 29.389 1.00 36.34 279 SER A CA 1
ATOM 2281 C C . SER A 1 279 ? -4.038 10.083 29.005 1.00 36.34 279 SER A C 1
ATOM 2283 O O . SER A 1 279 ? -4.840 10.830 28.453 1.00 36.34 279 SER A O 1
ATOM 2285 N N . ARG A 1 280 ? -2.788 10.484 29.282 1.00 35.72 280 ARG A N 1
ATOM 2286 C CA . ARG A 1 280 ? -2.237 11.844 29.111 1.00 35.72 280 ARG A CA 1
ATOM 2287 C C . ARG A 1 280 ? -1.648 12.113 27.707 1.00 35.72 280 ARG A C 1
ATOM 2289 O O . ARG A 1 280 ? -0.678 12.852 27.592 1.00 35.72 280 ARG A O 1
ATOM 2296 N N . HIS A 1 281 ? -2.198 11.522 26.639 1.00 33.25 281 HIS A N 1
ATOM 2297 C CA . HIS A 1 281 ? -1.619 11.598 25.277 1.00 33.25 281 HIS A CA 1
ATOM 2298 C C . HIS A 1 281 ? -2.543 12.183 24.190 1.00 33.25 281 HIS A C 1
ATOM 2300 O O . HIS A 1 281 ? -2.392 11.894 22.997 1.00 33.25 281 HIS A O 1
ATOM 2306 N N . CYS A 1 282 ? -3.464 13.060 24.595 1.00 30.97 282 CYS A N 1
ATOM 2307 C CA . CYS A 1 282 ? -4.160 13.996 23.706 1.00 30.97 282 CYS A CA 1
ATOM 2308 C C . CYS A 1 282 ? -3.845 15.442 24.121 1.00 30.97 282 CYS A C 1
ATOM 2310 O O . CYS A 1 282 ? -4.708 16.171 24.594 1.00 30.97 282 CYS A O 1
ATOM 2312 N N . SER A 1 283 ? -2.578 15.838 23.979 1.00 38.62 283 SER A N 1
ATOM 2313 C CA . SER A 1 283 ? -2.116 17.213 24.189 1.00 38.62 283 SER A CA 1
ATOM 2314 C C . SER A 1 283 ? -1.771 17.879 22.855 1.00 38.62 283 SER A C 1
ATOM 2316 O O . SER A 1 283 ? -0.601 17.999 22.507 1.00 38.62 283 SER A O 1
ATOM 2318 N N . MET A 1 284 ? -2.802 18.284 22.119 1.00 35.78 284 MET A N 1
ATOM 2319 C CA . MET A 1 284 ? -2.845 19.536 21.356 1.00 35.78 284 MET A CA 1
ATOM 2320 C C . MET A 1 284 ? -4.322 19.922 21.227 1.00 35.78 284 MET A C 1
ATOM 2322 O O . MET A 1 284 ? -5.139 19.075 20.878 1.00 35.78 284 MET A O 1
ATOM 2326 N N . ASP A 1 285 ? -4.626 21.184 21.526 1.00 38.28 285 ASP A N 1
ATOM 2327 C CA . ASP A 1 285 ? -5.905 21.860 21.271 1.00 38.28 285 ASP A CA 1
ATOM 2328 C C . ASP A 1 285 ? -7.171 21.297 21.947 1.00 38.28 285 ASP A C 1
ATOM 2330 O O . ASP A 1 285 ? -8.118 20.914 21.273 1.00 38.28 285 ASP A O 1
ATOM 2334 N N . GLU A 1 286 ? -7.254 21.371 23.284 1.00 40.25 286 GLU A N 1
ATOM 2335 C CA . GLU A 1 286 ? -8.556 21.535 23.965 1.00 40.25 286 GLU A CA 1
ATOM 2336 C C . GLU A 1 286 ? -8.416 22.216 25.348 1.00 40.25 286 GLU A C 1
ATOM 2338 O O . GLU A 1 286 ? -8.359 21.586 26.403 1.00 40.25 286 GLU A O 1
ATOM 2343 N N . LYS A 1 287 ? -8.353 23.557 25.341 1.00 38.31 287 LYS A N 1
ATOM 2344 C CA . LYS A 1 287 ? -8.588 24.420 26.520 1.00 38.31 287 LYS A CA 1
ATOM 2345 C C . LYS A 1 287 ? -9.777 25.367 26.293 1.00 38.31 287 LYS A C 1
ATOM 2347 O O . LYS A 1 287 ? -9.712 26.554 26.587 1.00 38.31 287 LYS A O 1
ATOM 2352 N N . ASN A 1 288 ? -10.878 24.793 25.820 1.00 34.50 288 ASN A N 1
ATOM 2353 C CA . ASN A 1 288 ? -12.231 25.340 25.933 1.00 34.50 288 ASN A CA 1
ATOM 2354 C C . ASN A 1 288 ? -12.998 24.323 26.805 1.00 34.50 288 ASN A C 1
ATOM 2356 O O . ASN A 1 288 ? -12.956 23.139 26.496 1.00 34.50 288 ASN A O 1
ATOM 2360 N N . GLY A 1 289 ? -13.674 24.624 27.909 1.00 39.41 289 GLY A N 1
ATOM 2361 C CA . GLY A 1 289 ? -14.134 25.890 28.466 1.00 39.41 289 GLY A CA 1
ATOM 2362 C C . GLY A 1 289 ? -15.520 25.635 29.083 1.00 39.41 289 GLY A C 1
ATOM 2363 O O . GLY A 1 289 ? -16.479 25.477 28.340 1.00 39.41 289 GLY A O 1
ATOM 2364 N N . ASN A 1 290 ? -15.621 25.587 30.417 1.00 43.16 290 ASN A N 1
ATOM 2365 C CA . ASN A 1 290 ? -16.871 25.486 31.202 1.00 43.16 290 ASN A CA 1
ATOM 2366 C C . ASN A 1 290 ? -17.758 24.212 31.120 1.00 43.16 290 ASN A C 1
ATOM 2368 O O . ASN A 1 290 ? -18.899 24.270 31.577 1.00 43.16 290 ASN A O 1
ATOM 2372 N N . ASP A 1 291 ? -17.274 23.051 30.665 1.00 49.09 291 ASP A N 1
ATOM 2373 C CA . ASP A 1 291 ? -18.023 21.793 30.880 1.00 49.09 291 ASP A CA 1
ATOM 2374 C C . ASP A 1 291 ? -17.874 21.292 32.340 1.00 49.09 291 ASP A C 1
ATOM 2376 O O . ASP A 1 291 ? -16.752 21.264 32.857 1.00 49.09 291 ASP A O 1
ATOM 2380 N N . PRO A 1 292 ? -18.966 20.892 33.027 1.00 52.94 292 PRO A N 1
ATOM 2381 C CA . PRO A 1 292 ? -18.911 20.426 34.413 1.00 52.94 292 PRO A CA 1
ATOM 2382 C C . PRO A 1 292 ? -18.222 19.059 34.529 1.00 52.94 292 PRO A C 1
ATOM 2384 O O . PRO A 1 292 ? -18.514 18.145 33.768 1.00 52.94 292 PRO A O 1
ATOM 2387 N N . GLU A 1 293 ? -17.341 18.886 35.518 1.00 64.25 293 GLU A N 1
ATOM 2388 C CA . GLU A 1 293 ? -16.547 17.654 35.694 1.00 64.25 293 GLU A CA 1
ATOM 2389 C C . GLU A 1 293 ? -17.387 16.444 36.167 1.00 64.25 293 GLU A C 1
ATOM 2391 O O . GLU A 1 293 ? -17.037 15.286 35.915 1.00 64.25 293 GLU A O 1
ATOM 2396 N N . SER A 1 294 ? -18.529 16.700 36.814 1.00 75.56 294 SER A N 1
ATOM 2397 C CA . SER A 1 294 ? -19.524 15.689 37.179 1.00 75.56 294 SER A CA 1
ATOM 2398 C C . SER A 1 294 ? -20.941 16.268 37.238 1.00 75.56 294 SER A C 1
ATOM 2400 O O . SER A 1 294 ? -21.130 17.476 37.387 1.00 75.56 294 SER A O 1
ATOM 2402 N N . VAL A 1 295 ? -21.955 15.400 37.149 1.00 80.38 295 VAL A N 1
ATOM 2403 C CA . VAL A 1 295 ? -23.372 15.772 37.323 1.00 80.38 295 VAL A CA 1
ATOM 2404 C C . VAL A 1 295 ? -24.013 14.902 38.403 1.00 80.38 295 VAL A C 1
ATOM 2406 O O . VAL A 1 295 ? -23.844 13.686 38.392 1.00 80.38 295 VAL A O 1
ATOM 2409 N N . CYS A 1 296 ? -24.755 15.512 39.331 1.00 82.06 296 CYS A N 1
ATOM 2410 C CA . CYS A 1 296 ? -25.403 14.831 40.458 1.00 82.06 296 CYS A CA 1
ATOM 2411 C C . CYS A 1 296 ? -26.936 14.901 40.371 1.00 82.06 296 CYS A C 1
ATOM 2413 O O . CYS A 1 296 ? -27.493 15.943 40.036 1.00 82.06 296 CYS A O 1
ATOM 2415 N N . ILE A 1 297 ? -27.617 13.807 40.720 1.00 84.06 297 ILE A N 1
ATOM 2416 C CA . ILE A 1 297 ? -29.079 13.665 40.701 1.00 84.06 297 ILE A CA 1
ATOM 2417 C C . ILE A 1 297 ? -29.511 12.902 41.950 1.00 84.06 297 ILE A C 1
ATOM 2419 O O . ILE A 1 297 ? -28.929 11.871 42.273 1.00 84.06 297 ILE A O 1
ATOM 2423 N N . PHE A 1 298 ? -30.555 13.368 42.625 1.00 83.31 298 PHE A N 1
ATOM 2424 C CA . PHE A 1 298 ? -31.093 12.730 43.825 1.00 83.31 298 PHE A CA 1
ATOM 2425 C C . PHE A 1 298 ? -32.465 12.116 43.528 1.00 83.31 298 PHE A C 1
ATOM 2427 O O . PHE A 1 298 ? -33.265 12.697 42.791 1.00 83.31 298 PHE A O 1
ATOM 2434 N N . SER A 1 299 ? -32.745 10.943 44.098 1.00 84.31 299 SER A N 1
ATOM 2435 C CA . SER A 1 299 ? -34.071 10.322 44.090 1.00 84.31 299 SER A CA 1
ATOM 2436 C C . SER A 1 299 ? -34.448 9.857 45.488 1.00 84.31 299 SER A C 1
ATOM 2438 O O . SER A 1 299 ? -33.669 9.196 46.173 1.00 84.31 299 SER A O 1
ATOM 2440 N N . ASN A 1 300 ? -35.704 10.112 45.840 1.00 81.81 300 ASN A N 1
ATOM 2441 C CA . ASN A 1 300 ? -36.376 9.507 46.985 1.00 81.81 300 ASN A CA 1
ATOM 2442 C C . ASN A 1 300 ? -37.072 8.203 46.564 1.00 81.81 300 ASN A C 1
ATOM 2444 O O . ASN A 1 300 ? -37.186 7.922 45.364 1.00 81.81 300 ASN A O 1
ATOM 2448 N N . GLU A 1 301 ? -37.550 7.436 47.547 1.00 81.25 301 GLU A N 1
ATOM 2449 C CA . GLU A 1 301 ? -38.348 6.226 47.321 1.00 81.25 301 GLU A CA 1
ATOM 2450 C C . GLU A 1 301 ? -39.659 6.558 46.585 1.00 81.25 301 GLU A C 1
ATOM 2452 O O . GLU A 1 301 ? -40.358 7.520 46.914 1.00 81.25 301 GLU A O 1
ATOM 2457 N N . LYS A 1 302 ? -40.013 5.734 45.597 1.00 81.44 302 LYS A N 1
ATOM 2458 C CA . LYS A 1 302 ? -41.279 5.770 44.861 1.00 81.44 302 LYS A CA 1
ATOM 2459 C C . LYS A 1 302 ? -41.946 4.394 44.871 1.00 81.44 302 LYS A C 1
ATOM 2461 O O . LYS A 1 302 ? -41.284 3.357 44.936 1.00 81.44 302 LYS A O 1
ATOM 2466 N N . CYS A 1 303 ? -43.272 4.405 44.764 1.00 79.50 303 CYS A N 1
ATOM 2467 C CA . CYS A 1 303 ? -44.071 3.226 44.449 1.00 79.50 303 CYS A CA 1
ATOM 2468 C C . CYS A 1 303 ? -44.454 3.270 42.967 1.00 79.50 303 CYS A C 1
ATOM 2470 O O . CYS A 1 303 ? -44.897 4.311 42.479 1.00 79.50 303 CYS A O 1
ATOM 2472 N N . ILE A 1 304 ? -44.263 2.160 42.255 1.00 76.25 304 ILE A N 1
ATOM 2473 C CA . ILE A 1 304 ? -44.607 2.018 40.836 1.00 76.25 304 ILE A CA 1
ATOM 2474 C C . ILE A 1 304 ? -45.325 0.684 40.663 1.00 76.25 304 ILE A C 1
ATOM 2476 O O . ILE A 1 304 ? -44.860 -0.331 41.175 1.00 76.25 304 ILE A O 1
ATOM 2480 N N . ASN A 1 305 ? -46.467 0.681 39.971 1.00 72.12 305 ASN A N 1
ATOM 2481 C CA . ASN A 1 305 ? -47.272 -0.519 39.704 1.00 72.12 305 ASN A CA 1
ATOM 2482 C C . ASN A 1 305 ? -47.521 -1.377 40.970 1.00 72.12 305 ASN A C 1
ATOM 2484 O O . ASN A 1 305 ? -47.402 -2.598 40.947 1.00 72.12 305 ASN A O 1
ATOM 2488 N N . ASN A 1 306 ? -47.862 -0.714 42.087 1.00 73.62 306 ASN A N 1
ATOM 2489 C CA . ASN A 1 306 ? -48.071 -1.280 43.433 1.00 73.62 306 ASN A CA 1
ATOM 2490 C C . ASN A 1 306 ? -46.841 -1.928 44.107 1.00 73.62 306 ASN A C 1
ATOM 2492 O O . ASN A 1 306 ? -46.981 -2.597 45.134 1.00 73.62 306 ASN A O 1
ATOM 2496 N N . VAL A 1 307 ? -45.630 -1.700 43.595 1.00 73.69 307 VAL A N 1
ATOM 2497 C CA . VAL A 1 307 ? -44.379 -2.171 44.200 1.00 73.69 307 VAL A CA 1
ATOM 2498 C C . VAL A 1 307 ? -43.581 -0.977 44.746 1.00 73.69 307 VAL A C 1
ATOM 2500 O O . VAL A 1 307 ? -43.279 -0.022 44.032 1.00 73.69 307 VAL A O 1
ATOM 2503 N N . HIS A 1 308 ? -43.261 -1.031 46.040 1.00 80.00 308 HIS A N 1
ATOM 2504 C CA . HIS A 1 308 ? -42.514 -0.007 46.788 1.00 80.00 308 HIS A CA 1
ATOM 2505 C C . HIS A 1 308 ? -41.000 -0.290 46.791 1.00 80.00 308 HIS A C 1
ATOM 2507 O O . HIS A 1 308 ? -40.599 -1.446 46.639 1.00 80.00 308 HIS A O 1
ATOM 2513 N N . GLY A 1 309 ? -40.180 0.741 47.032 1.00 81.69 309 GLY A N 1
ATOM 2514 C CA . GLY A 1 309 ? -38.714 0.642 47.097 1.00 81.69 309 GLY A CA 1
ATOM 2515 C C . GLY A 1 309 ? -37.952 1.022 45.817 1.00 81.69 309 GLY A C 1
ATOM 2516 O O . GLY A 1 309 ? -36.788 0.643 45.683 1.00 81.69 309 GLY A O 1
ATOM 2517 N N . PHE A 1 310 ? -38.578 1.737 44.869 1.00 85.69 310 PHE A N 1
ATOM 2518 C CA . PHE A 1 310 ? -37.925 2.187 43.628 1.00 85.69 310 PHE A CA 1
ATOM 2519 C C . PHE A 1 310 ? -37.306 3.580 43.743 1.00 85.69 310 PHE A C 1
ATOM 2521 O O . PHE A 1 310 ? -37.917 4.505 44.271 1.00 85.69 310 PHE A O 1
ATOM 2528 N N . TYR A 1 311 ? -36.148 3.756 43.113 1.00 87.62 311 TYR A N 1
ATOM 2529 C CA . TYR A 1 311 ? -35.450 5.028 42.934 1.00 87.62 311 TYR A CA 1
ATOM 2530 C C . TYR A 1 311 ? -35.353 5.335 41.442 1.00 87.62 311 TYR A C 1
ATOM 2532 O O . TYR A 1 311 ? -35.016 4.454 40.656 1.00 87.62 311 TYR A O 1
ATOM 2540 N N . CYS A 1 312 ? -35.709 6.557 41.040 1.00 86.56 312 CYS A N 1
ATOM 2541 C CA . CYS A 1 312 ? -35.948 6.927 39.642 1.00 86.56 312 CYS A CA 1
ATOM 2542 C C . CYS A 1 312 ? -35.202 8.211 39.278 1.00 86.56 312 CYS A C 1
ATOM 2544 O O . CYS A 1 312 ? -35.627 9.307 39.657 1.00 86.56 312 CYS A O 1
ATOM 2546 N N . PHE A 1 313 ? -34.144 8.082 38.486 1.00 86.75 313 PHE A N 1
ATOM 2547 C CA . PHE A 1 313 ? -33.292 9.187 38.058 1.00 86.75 313 PHE A CA 1
ATOM 2548 C C . PHE A 1 313 ? -33.667 9.596 36.633 1.00 86.75 313 PHE A C 1
ATOM 2550 O O . PHE A 1 313 ? -33.343 8.894 35.677 1.00 86.75 313 PHE A O 1
ATOM 2557 N N . SER A 1 314 ? -34.379 10.717 36.488 1.00 82.31 314 SER A N 1
ATOM 2558 C CA . SER A 1 314 ? -34.712 11.281 35.174 1.00 82.31 314 SER A CA 1
ATOM 2559 C C . SER A 1 314 ? -33.497 11.996 34.589 1.00 82.31 314 SER A C 1
ATOM 2561 O O . SER A 1 314 ? -32.902 12.849 35.245 1.00 82.31 314 SER A O 1
ATOM 2563 N N . LEU A 1 315 ? -33.142 11.659 33.348 1.00 77.19 315 LEU A N 1
ATOM 2564 C CA . LEU A 1 315 ? -31.948 12.167 32.660 1.00 77.19 315 LEU A CA 1
ATOM 2565 C C . LEU A 1 315 ? -32.288 13.158 31.534 1.00 77.19 315 LEU A C 1
ATOM 2567 O O . LEU A 1 315 ? -31.434 13.529 30.736 1.00 77.19 315 LEU A O 1
ATOM 2571 N N . ASN A 1 316 ? -33.534 13.639 31.496 1.00 68.38 316 ASN A N 1
ATOM 2572 C CA . ASN A 1 316 ? -34.046 14.528 30.449 1.00 68.38 316 ASN A CA 1
ATOM 2573 C C . ASN A 1 316 ? -33.517 15.982 30.504 1.00 68.38 316 ASN A C 1
ATOM 2575 O O . ASN A 1 316 ? -33.910 16.785 29.657 1.00 68.38 316 ASN A O 1
ATOM 2579 N N . ASN A 1 317 ? -32.642 16.335 31.456 1.00 71.12 317 ASN A N 1
ATOM 2580 C CA . ASN A 1 317 ? -32.037 17.670 31.557 1.00 71.12 317 ASN A CA 1
ATOM 2581 C C . ASN A 1 317 ? -31.095 17.946 30.361 1.00 71.12 317 ASN A C 1
ATOM 2583 O O . ASN A 1 317 ? -30.259 17.111 30.018 1.00 71.12 317 ASN A O 1
ATOM 2587 N N . SER A 1 318 ? -31.193 19.136 29.760 1.00 67.38 318 SER A N 1
ATOM 2588 C CA . SER A 1 318 ? -30.307 19.628 28.695 1.00 67.38 318 SER A CA 1
ATOM 2589 C C . SER A 1 318 ? -28.816 19.506 29.013 1.00 67.38 318 SER A C 1
ATOM 2591 O O . SER A 1 318 ? -28.032 19.205 28.115 1.00 67.38 318 SER A O 1
ATOM 2593 N N . ASP A 1 319 ? -28.421 19.693 30.271 1.00 68.12 319 ASP A N 1
ATOM 2594 C CA . ASP A 1 319 ? -27.010 19.650 30.674 1.00 68.12 319 ASP A CA 1
ATOM 2595 C C . ASP A 1 319 ? -26.464 18.216 30.643 1.00 68.12 319 ASP A C 1
ATOM 2597 O O . ASP A 1 319 ? -25.341 17.968 30.211 1.00 68.12 319 ASP A O 1
ATOM 2601 N N . ILE A 1 320 ? -27.312 17.244 30.989 1.00 71.75 320 ILE A N 1
ATOM 2602 C CA . ILE A 1 320 ? -27.003 15.812 30.905 1.00 71.75 320 ILE A CA 1
ATOM 2603 C C . ILE A 1 320 ? -26.939 15.367 29.441 1.00 71.75 320 ILE A C 1
ATOM 2605 O O . ILE A 1 320 ? -26.058 14.594 29.070 1.00 71.75 320 ILE A O 1
ATOM 2609 N N . LYS A 1 321 ? -27.823 15.894 28.581 1.00 70.75 321 LYS A N 1
ATOM 2610 C CA . LYS A 1 321 ? -27.777 15.618 27.136 1.00 70.75 321 LYS A CA 1
ATOM 2611 C C . LYS A 1 321 ? -26.464 16.096 26.510 1.00 70.75 321 LYS A C 1
ATOM 2613 O O . LYS A 1 321 ? -25.894 15.364 25.709 1.00 70.75 321 LYS A O 1
ATOM 2618 N N . LYS A 1 322 ? -25.949 17.265 26.919 1.00 72.81 322 LYS A N 1
ATOM 2619 C CA . LYS A 1 322 ? -24.608 17.743 26.531 1.00 72.81 322 LYS A CA 1
ATOM 2620 C C . LYS A 1 322 ? -23.487 16.857 27.083 1.00 72.81 322 LYS A C 1
ATOM 2622 O O . LYS A 1 322 ? -22.501 16.632 26.398 1.00 72.81 322 LYS A O 1
ATOM 2627 N N . PHE A 1 323 ? -23.638 16.305 28.287 1.00 74.25 323 PHE A N 1
ATOM 2628 C CA . PHE A 1 323 ? -22.609 15.459 28.902 1.00 74.25 323 PHE A CA 1
ATOM 2629 C C . PHE A 1 323 ? -22.321 14.165 28.112 1.00 74.25 323 PHE A C 1
ATOM 2631 O O . PHE A 1 323 ? -21.179 13.700 28.082 1.00 74.25 323 PHE A O 1
ATOM 2638 N N . PHE A 1 324 ? -23.335 13.617 27.430 1.00 78.00 324 PHE A N 1
ATOM 2639 C CA . PHE A 1 324 ? -23.249 12.411 26.593 1.00 78.00 324 PHE A CA 1
ATOM 2640 C C . PHE A 1 324 ? -23.060 12.692 25.081 1.00 78.00 324 PHE A C 1
ATOM 2642 O O . PHE A 1 324 ? -23.263 11.795 24.262 1.00 78.00 324 PHE A O 1
ATOM 2649 N N . THR A 1 325 ? -22.656 13.903 24.669 1.00 79.44 325 THR A N 1
ATOM 2650 C CA . THR A 1 325 ? -22.233 14.151 23.270 1.00 79.44 325 THR A CA 1
ATOM 2651 C C . THR A 1 325 ? -20.783 13.763 23.000 1.00 79.44 325 THR A C 1
ATOM 2653 O O . THR A 1 325 ? -20.410 13.624 21.841 1.00 79.44 325 THR A O 1
ATOM 2656 N N . ARG A 1 326 ? -19.955 13.569 24.035 1.00 78.50 326 ARG A N 1
ATOM 2657 C CA . ARG A 1 326 ? -18.555 13.159 23.873 1.00 78.50 326 ARG A CA 1
ATOM 2658 C C . ARG A 1 326 ? -18.405 11.641 24.012 1.00 78.50 326 ARG A C 1
ATOM 2660 O O . ARG A 1 326 ? -18.925 11.034 24.944 1.00 78.50 326 ARG A O 1
ATOM 2667 N N . ALA A 1 327 ? -17.645 11.026 23.116 1.00 79.62 327 ALA A N 1
ATOM 2668 C CA . ALA A 1 327 ? -17.298 9.613 23.185 1.00 79.62 327 ALA A CA 1
ATOM 2669 C C . ALA A 1 327 ? -16.292 9.336 24.321 1.00 79.62 327 ALA A C 1
ATOM 2671 O O . ALA A 1 327 ? -15.515 10.208 24.731 1.00 79.62 327 ALA A O 1
ATOM 2672 N N . GLY A 1 328 ? -16.289 8.106 24.833 1.00 77.88 328 GLY A N 1
ATOM 2673 C CA . GLY A 1 328 ? -15.383 7.650 25.888 1.00 77.88 328 GLY A CA 1
ATOM 2674 C C . GLY A 1 328 ? -16.079 6.840 26.979 1.00 77.88 328 GLY A C 1
ATOM 2675 O O . GLY A 1 328 ? -17.242 6.461 26.858 1.00 77.88 328 GLY A O 1
ATOM 2676 N N . LYS A 1 329 ? -15.350 6.564 28.063 1.00 82.75 329 LYS A N 1
ATOM 2677 C CA . LYS A 1 329 ? -15.880 5.840 29.222 1.00 82.75 329 LYS A CA 1
ATOM 2678 C C . LYS A 1 329 ? -16.439 6.799 30.268 1.00 82.75 329 LYS A C 1
ATOM 2680 O O . LYS A 1 329 ? -15.823 7.816 30.586 1.00 82.75 329 LYS A O 1
ATOM 2685 N N . TYR A 1 330 ? -17.584 6.438 30.825 1.00 84.44 330 TYR A N 1
ATOM 2686 C CA . TYR A 1 330 ? -18.300 7.172 31.859 1.00 84.44 330 TYR A CA 1
ATOM 2687 C C . TYR A 1 330 ? -18.568 6.248 33.048 1.00 84.44 330 TYR A C 1
ATOM 2689 O O . TYR A 1 330 ? -18.779 5.048 32.886 1.00 84.44 330 TYR A O 1
ATOM 2697 N N . MET A 1 331 ? -18.556 6.815 34.249 1.00 85.62 331 MET A N 1
ATOM 2698 C CA . MET A 1 331 ? -18.842 6.134 35.506 1.00 85.62 331 MET A CA 1
ATOM 2699 C C . MET A 1 331 ? -20.102 6.737 36.119 1.00 85.62 331 MET A C 1
ATOM 2701 O O . MET A 1 331 ? -20.164 7.945 36.346 1.00 85.62 331 MET A O 1
ATOM 2705 N N . LEU A 1 332 ? -21.086 5.891 36.404 1.00 88.12 332 LEU A N 1
ATOM 2706 C CA . LEU A 1 332 ? -22.279 6.225 37.171 1.00 88.12 332 LEU A CA 1
ATOM 2707 C C . LEU A 1 332 ? -22.086 5.669 38.586 1.00 88.12 332 LEU A C 1
ATOM 2709 O O . LEU A 1 332 ? -22.041 4.454 38.772 1.00 88.12 332 LEU A O 1
ATOM 2713 N N . LEU A 1 333 ? -21.937 6.553 39.569 1.00 88.50 333 LEU A N 1
ATOM 2714 C CA . LEU A 1 333 ? -21.796 6.226 40.985 1.00 88.50 333 LEU A CA 1
ATOM 2715 C C . LEU A 1 333 ? -23.138 6.436 41.689 1.00 88.50 333 LEU A C 1
ATOM 2717 O O . LEU A 1 333 ? -23.608 7.565 41.819 1.00 88.50 333 LEU A O 1
ATOM 2721 N N . PHE A 1 334 ? -23.742 5.354 42.164 1.00 90.06 334 PHE A N 1
ATOM 2722 C CA . PHE A 1 334 ? -24.925 5.378 43.017 1.00 90.06 334 PHE A CA 1
ATOM 2723 C C . PHE A 1 334 ? -24.472 5.303 44.473 1.00 90.06 334 PHE A C 1
ATOM 2725 O O . PHE A 1 334 ? -23.724 4.396 44.822 1.00 90.06 334 PHE A O 1
ATOM 2732 N N . SER A 1 335 ? -24.924 6.226 45.320 1.00 87.94 335 SER A N 1
ATOM 2733 C CA . SER A 1 335 ? -24.648 6.246 46.762 1.00 87.94 335 SER A CA 1
ATOM 2734 C C . SER A 1 335 ? -25.948 6.362 47.559 1.00 87.94 335 SER A C 1
ATOM 2736 O O . SER A 1 335 ? -26.840 7.130 47.198 1.00 87.94 335 SER A O 1
ATOM 2738 N N . VAL A 1 336 ? -26.065 5.581 48.633 1.00 87.44 336 VAL A N 1
ATOM 2739 C CA . VAL A 1 336 ? -27.244 5.506 49.513 1.00 87.44 336 VAL A CA 1
ATOM 2740 C C . VAL A 1 336 ? -26.885 6.088 50.875 1.00 87.44 336 VAL A C 1
ATOM 2742 O O . VAL A 1 336 ? -25.875 5.688 51.456 1.00 87.44 336 VAL A O 1
ATOM 2745 N N . LYS A 1 337 ? -27.712 6.991 51.410 1.00 80.44 337 LYS A N 1
ATOM 2746 C CA . LYS A 1 337 ? -27.495 7.629 52.718 1.00 80.44 337 LYS A CA 1
ATOM 2747 C C . LYS A 1 337 ? -28.691 7.477 53.656 1.00 80.44 337 LYS A C 1
ATOM 2749 O O . LYS A 1 337 ? -29.842 7.470 53.220 1.00 80.44 337 LYS A O 1
ATOM 2754 N N . GLU A 1 338 ? -28.402 7.405 54.955 1.00 73.94 338 GLU A N 1
ATOM 2755 C CA . GLU A 1 338 ? -29.395 7.390 56.038 1.00 73.94 338 GLU A CA 1
ATOM 2756 C C . GLU A 1 338 ? -28.961 8.375 57.136 1.00 73.94 338 GLU A C 1
ATOM 2758 O O . GLU A 1 338 ? -27.975 8.165 57.842 1.00 73.94 338 GLU A O 1
ATOM 2763 N N . THR A 1 339 ? -29.699 9.483 57.272 1.00 59.81 339 THR A N 1
ATOM 2764 C CA . THR A 1 339 ? -29.533 10.582 58.260 1.00 59.81 339 THR A CA 1
ATOM 2765 C C . THR A 1 339 ? -28.229 11.399 58.234 1.00 59.81 339 THR A C 1
ATOM 2767 O O . THR A 1 339 ? -28.276 12.582 58.548 1.00 59.81 339 THR A O 1
ATOM 2770 N N . ALA A 1 340 ? -27.093 10.810 57.855 1.00 55.84 340 ALA A N 1
ATOM 2771 C CA . ALA A 1 340 ? -25.819 11.469 57.515 1.00 55.84 340 ALA A CA 1
ATOM 2772 C C . ALA A 1 340 ? -24.802 10.451 56.961 1.00 55.84 340 ALA A C 1
ATOM 2774 O O . ALA A 1 340 ? -23.966 10.786 56.119 1.00 55.84 340 ALA A O 1
ATOM 2775 N N . SER A 1 341 ? -24.889 9.204 57.431 1.00 60.59 341 SER A N 1
ATOM 2776 C CA . SER A 1 341 ? -23.958 8.124 57.113 1.00 60.59 341 SER A CA 1
ATOM 2777 C C . SER A 1 341 ? -24.194 7.548 55.717 1.00 60.59 341 SER A C 1
ATOM 2779 O O . SER A 1 341 ? -25.333 7.330 55.295 1.00 60.59 341 SER A O 1
ATOM 2781 N N . LEU A 1 342 ? -23.096 7.270 55.013 1.00 70.94 342 LEU A N 1
ATOM 2782 C CA . LEU A 1 342 ? -23.085 6.494 53.776 1.00 70.94 342 LEU A CA 1
ATOM 2783 C C . LEU A 1 342 ? -23.331 5.016 54.109 1.00 70.94 342 LEU A C 1
ATOM 2785 O O . LEU A 1 342 ? -22.602 4.443 54.915 1.00 70.94 342 LEU A O 1
ATOM 2789 N N . LEU A 1 343 ? -24.347 4.412 53.494 1.00 75.19 343 LEU A N 1
ATOM 2790 C CA . LEU A 1 343 ? -24.690 3.001 53.688 1.00 75.19 343 LEU A CA 1
ATOM 2791 C C . LEU A 1 343 ? -24.084 2.103 52.606 1.00 75.19 343 LEU A C 1
ATOM 2793 O O . LEU A 1 343 ? -23.522 1.059 52.920 1.00 75.19 343 LEU A O 1
ATOM 2797 N N . LEU A 1 344 ? -24.233 2.486 51.333 1.00 82.75 344 LEU A N 1
ATOM 2798 C CA . LEU A 1 344 ? -23.726 1.734 50.181 1.00 82.75 344 LEU A CA 1
ATOM 2799 C C . LEU A 1 344 ? -23.295 2.656 49.054 1.00 82.75 344 LEU A C 1
ATOM 2801 O O . LEU A 1 344 ? -23.884 3.718 48.849 1.00 82.75 344 LEU A O 1
ATOM 2805 N N . GLU A 1 345 ? -22.356 2.152 48.258 1.00 87.69 345 GLU A N 1
ATOM 2806 C CA . GLU A 1 345 ? -22.030 2.670 46.937 1.00 87.69 345 GLU A CA 1
ATOM 2807 C C . GLU A 1 345 ? -22.016 1.549 45.898 1.00 87.69 345 GLU A C 1
ATOM 2809 O O . GLU A 1 345 ? -21.665 0.406 46.199 1.00 87.69 345 GLU A O 1
ATOM 2814 N N . LYS A 1 346 ? -22.373 1.882 44.657 1.00 86.88 346 LYS A N 1
ATOM 2815 C CA . LYS A 1 346 ? -22.217 1.005 43.496 1.00 86.88 346 LYS A CA 1
ATOM 2816 C C . LYS A 1 346 ? -21.837 1.817 42.271 1.00 86.88 346 LYS A C 1
ATOM 2818 O O . LYS A 1 346 ? -22.473 2.824 41.966 1.00 86.88 346 LYS A O 1
ATOM 2823 N N . THR A 1 347 ? -20.816 1.362 41.559 1.00 86.88 347 THR A N 1
ATOM 2824 C CA . THR A 1 347 ? -20.373 1.952 40.296 1.00 86.88 347 THR A CA 1
ATOM 2825 C C . THR A 1 347 ? -20.860 1.128 39.111 1.00 86.88 347 THR A C 1
ATOM 2827 O O . THR A 1 347 ? -20.911 -0.101 39.160 1.00 86.88 347 THR A O 1
ATOM 2830 N N . LEU A 1 348 ? -21.204 1.816 38.026 1.00 85.81 348 LEU A N 1
ATOM 2831 C CA . LEU A 1 348 ? -21.520 1.226 36.731 1.00 85.81 348 LEU A CA 1
ATOM 2832 C C . LEU A 1 348 ? -20.730 1.956 35.641 1.00 85.81 348 LEU A C 1
ATOM 2834 O O . LEU A 1 348 ? -20.743 3.186 35.578 1.00 85.81 348 LEU A O 1
ATOM 2838 N N . GLU A 1 349 ? -20.025 1.201 34.801 1.00 85.75 349 GLU A N 1
ATOM 2839 C CA . GLU A 1 349 ? -19.277 1.740 33.663 1.00 85.75 349 GLU A CA 1
ATOM 2840 C C . GLU A 1 349 ? -20.157 1.732 32.407 1.00 85.75 349 GLU A C 1
ATOM 2842 O O . GLU A 1 349 ? -20.715 0.700 32.036 1.00 85.75 349 GLU A O 1
ATOM 2847 N N . VAL A 1 350 ? -20.258 2.883 31.742 1.00 84.12 350 VAL A N 1
ATOM 2848 C CA . VAL A 1 350 ? -20.988 3.065 30.483 1.00 84.12 350 VAL A CA 1
ATOM 2849 C C . VAL A 1 350 ? -20.014 3.572 29.422 1.00 84.12 350 VAL A C 1
ATOM 2851 O O . VAL A 1 350 ? -19.296 4.549 29.635 1.00 84.12 350 VAL A O 1
ATOM 2854 N N . THR A 1 351 ? -19.979 2.914 28.266 1.00 83.88 351 THR A N 1
ATOM 2855 C CA . THR A 1 351 ? -19.144 3.314 27.126 1.00 83.88 351 THR A CA 1
ATOM 2856 C C . THR A 1 351 ? -19.979 4.081 26.109 1.00 83.88 351 THR A C 1
ATOM 2858 O O . THR A 1 351 ? -20.898 3.524 25.514 1.00 83.88 351 THR A O 1
ATOM 2861 N N . VAL A 1 352 ? -19.642 5.347 25.869 1.00 83.38 352 VAL A N 1
ATOM 2862 C CA . VAL A 1 352 ? -20.232 6.167 24.806 1.00 83.38 352 VAL A CA 1
ATOM 2863 C C . VAL A 1 352 ? -19.381 6.021 23.547 1.00 83.38 352 VAL A C 1
ATOM 2865 O O . VAL A 1 352 ? -18.229 6.454 23.501 1.00 83.38 352 VAL A O 1
ATOM 2868 N N . LEU A 1 353 ? -19.953 5.397 22.524 1.00 81.88 353 LEU A N 1
ATOM 2869 C CA . LEU A 1 353 ? -19.422 5.342 21.165 1.00 81.88 353 LEU A CA 1
ATOM 2870 C C . LEU A 1 353 ? -19.683 6.677 20.444 1.00 81.88 353 LEU A C 1
ATOM 2872 O O . LEU A 1 353 ? -20.676 7.333 20.754 1.00 81.88 353 LEU A O 1
ATOM 2876 N N . PRO A 1 354 ? -18.856 7.082 19.466 1.00 78.94 354 PRO A N 1
ATOM 2877 C CA . PRO A 1 354 ? -19.141 8.247 18.624 1.00 78.94 354 PRO A CA 1
ATOM 2878 C C . PRO A 1 354 ? -20.445 8.068 17.819 1.00 78.94 354 PRO A C 1
ATOM 2880 O O . PRO A 1 354 ? -20.873 6.939 17.559 1.00 78.94 354 PRO A O 1
ATOM 2883 N N . SER A 1 355 ? -21.075 9.175 17.410 1.00 80.25 355 SER A N 1
ATOM 2884 C CA . SER A 1 355 ? -22.255 9.168 16.534 1.00 80.25 355 SER A CA 1
ATOM 2885 C C . SER A 1 355 ? -21.925 8.469 15.213 1.00 80.25 355 SER A C 1
ATOM 2887 O O . SER A 1 355 ? -20.805 8.532 14.708 1.00 80.25 355 SER A O 1
ATOM 2889 N N . ARG A 1 356 ? -22.919 7.786 14.633 1.00 72.06 356 ARG A N 1
ATOM 2890 C CA . ARG A 1 356 ? -22.782 7.089 13.339 1.00 72.06 356 ARG A CA 1
ATOM 2891 C C . ARG A 1 356 ? -22.766 8.046 12.146 1.00 72.06 356 ARG A C 1
ATOM 2893 O O . ARG A 1 356 ? -22.519 7.612 11.023 1.00 72.06 356 ARG A O 1
ATOM 2900 N N . LYS A 1 357 ? -23.095 9.321 12.363 1.00 70.31 357 LYS A N 1
ATOM 2901 C CA . LYS A 1 357 ? -23.147 10.342 11.322 1.00 70.31 357 LYS A CA 1
ATOM 2902 C C . LYS A 1 357 ? -21.785 11.016 11.215 1.00 70.31 357 LYS A C 1
ATOM 2904 O O . LYS A 1 357 ? -21.348 11.719 12.122 1.00 70.31 357 LYS A O 1
ATOM 2909 N N . VAL A 1 358 ? -21.107 10.777 10.099 1.00 68.75 358 VAL A N 1
ATOM 2910 C CA . VAL A 1 358 ? -19.862 11.467 9.751 1.00 68.75 358 VAL A CA 1
ATOM 2911 C C . VAL A 1 358 ? -20.177 12.925 9.427 1.00 68.75 358 VAL A C 1
ATOM 2913 O O . VAL A 1 358 ? -21.083 13.197 8.642 1.00 68.75 358 VAL A O 1
ATOM 2916 N N . CYS A 1 359 ? -19.449 13.853 10.045 1.00 68.00 359 CYS A N 1
ATOM 2917 C CA . CYS A 1 359 ? -19.612 15.291 9.832 1.00 68.00 359 CYS A CA 1
ATOM 2918 C C . CYS A 1 359 ? -18.455 15.867 9.013 1.00 68.00 359 CYS A C 1
ATOM 2920 O O . CYS A 1 359 ? -18.675 16.586 8.041 1.00 68.00 359 CYS A O 1
ATOM 2922 N N . ARG A 1 360 ? -17.214 15.530 9.383 1.00 73.81 360 ARG A N 1
ATOM 2923 C CA . ARG A 1 360 ? -16.011 16.062 8.738 1.00 73.81 360 ARG A CA 1
ATOM 2924 C C . ARG A 1 360 ? -14.870 15.057 8.785 1.00 73.81 360 ARG A C 1
ATOM 2926 O O . ARG A 1 360 ? -14.723 14.313 9.750 1.00 73.81 360 ARG A O 1
ATOM 2933 N N . TRP A 1 361 ? -14.014 15.095 7.773 1.00 77.44 361 TRP A N 1
ATOM 2934 C CA . TRP A 1 361 ? -12.730 14.409 7.797 1.00 77.44 361 TRP A CA 1
ATOM 2935 C C . TRP A 1 361 ? -11.594 15.419 7.943 1.00 77.44 361 TRP A C 1
ATOM 2937 O O . TRP A 1 361 ? -11.673 16.554 7.476 1.00 77.44 361 TRP A O 1
ATOM 2947 N N . MET A 1 362 ? -10.529 15.006 8.619 1.00 78.38 362 MET A N 1
ATOM 2948 C CA . MET A 1 362 ? -9.354 15.828 8.879 1.00 78.38 362 MET A CA 1
ATOM 2949 C C . MET A 1 362 ? -8.121 15.135 8.313 1.00 78.38 362 MET A C 1
ATOM 2951 O O . MET A 1 362 ? -7.840 13.990 8.671 1.00 78.38 362 MET A O 1
ATOM 2955 N N . LEU A 1 363 ? -7.386 15.852 7.464 1.00 82.38 363 LEU A N 1
ATOM 2956 C CA . LEU A 1 363 ? -6.120 15.430 6.877 1.00 82.38 363 LEU A CA 1
ATOM 2957 C C . LEU A 1 363 ? -4.996 16.296 7.465 1.00 82.38 363 LEU A C 1
ATOM 2959 O O . LEU A 1 363 ? -5.076 17.522 7.426 1.00 82.38 363 LEU A O 1
ATOM 2963 N N . LYS A 1 364 ? -3.963 15.678 8.040 1.00 80.31 364 LYS A N 1
ATOM 2964 C CA . LYS A 1 364 ? -2.781 16.375 8.583 1.00 80.31 364 LYS A CA 1
ATOM 2965 C C . LYS A 1 3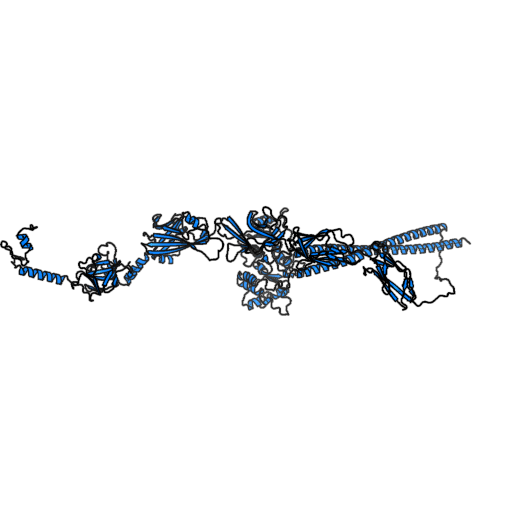64 ? -1.501 15.674 8.138 1.00 80.31 364 LYS A C 1
ATOM 2967 O O . LYS A 1 364 ? -1.462 14.451 8.114 1.00 80.31 364 LYS A O 1
ATOM 2972 N N . CYS A 1 365 ? -0.444 16.426 7.838 1.00 78.19 365 CYS A N 1
ATOM 2973 C CA . CYS A 1 365 ? 0.893 15.850 7.679 1.00 78.19 365 CYS A CA 1
ATOM 2974 C C . CYS A 1 365 ? 1.572 15.699 9.052 1.00 78.19 365 CYS A C 1
ATOM 2976 O O . CYS A 1 365 ? 1.380 16.535 9.935 1.00 78.19 365 CYS A O 1
ATOM 2978 N N . PHE A 1 366 ? 2.389 14.660 9.233 1.00 69.12 366 PHE A N 1
ATOM 2979 C CA . PHE A 1 366 ? 3.213 14.487 10.439 1.00 69.12 366 PHE A CA 1
ATOM 2980 C C . PHE A 1 366 ? 4.449 15.412 10.496 1.00 69.12 366 PHE A C 1
ATOM 2982 O O . PHE A 1 366 ? 5.123 15.443 11.522 1.00 69.12 366 PHE A O 1
ATOM 2989 N N . SER A 1 367 ? 4.760 16.174 9.439 1.00 58.44 367 SER A N 1
ATOM 2990 C CA . SER A 1 367 ? 6.032 16.906 9.257 1.00 58.44 367 SER A CA 1
ATOM 2991 C C . SER A 1 367 ? 6.308 18.076 10.219 1.00 58.44 367 SER A C 1
ATOM 2993 O O . SER A 1 367 ? 7.290 18.791 10.031 1.00 58.44 367 SER A O 1
ATOM 2995 N N . GLY A 1 368 ? 5.462 18.325 11.222 1.00 52.75 368 GLY A N 1
ATOM 2996 C CA . GLY A 1 368 ? 5.643 19.378 12.235 1.00 52.75 368 GLY A CA 1
ATOM 2997 C C . GLY A 1 368 ? 5.450 20.822 11.743 1.00 52.75 368 GLY A C 1
ATOM 2998 O O . GLY A 1 368 ? 5.137 21.696 12.547 1.00 52.75 368 GLY A O 1
ATOM 2999 N N . SER A 1 369 ? 5.576 21.084 10.440 1.00 57.91 369 SER A N 1
ATOM 3000 C CA . SER A 1 369 ? 5.184 22.346 9.811 1.00 57.91 369 SER A CA 1
ATOM 3001 C C . SER A 1 369 ? 3.685 22.364 9.486 1.00 57.91 369 SER A C 1
ATOM 3003 O O . SER A 1 369 ? 3.130 21.382 8.998 1.00 57.91 369 SER A O 1
ATOM 3005 N N . ASN A 1 370 ? 3.022 23.508 9.694 1.00 62.31 370 ASN A N 1
ATOM 3006 C CA . ASN A 1 370 ? 1.603 23.684 9.334 1.00 62.31 370 ASN A CA 1
ATOM 3007 C C . ASN A 1 370 ? 1.345 23.615 7.815 1.00 62.31 370 ASN A C 1
ATOM 3009 O O . ASN A 1 370 ? 0.206 23.424 7.399 1.00 62.31 370 ASN A O 1
ATOM 3013 N N . ILE A 1 371 ? 2.390 23.800 7.003 1.00 78.19 371 ILE A N 1
ATOM 3014 C CA . ILE A 1 371 ? 2.380 23.713 5.540 1.00 78.19 371 ILE A CA 1
ATOM 3015 C C . ILE A 1 371 ? 3.670 22.963 5.145 1.00 78.19 371 ILE A C 1
ATOM 3017 O O . ILE A 1 371 ? 4.761 23.455 5.455 1.00 78.19 371 ILE A O 1
ATOM 3021 N N . PRO A 1 372 ? 3.608 21.757 4.552 1.00 80.19 372 PRO A N 1
ATOM 3022 C CA . PRO A 1 372 ? 4.785 21.069 4.030 1.00 80.19 372 PRO A CA 1
ATOM 3023 C C . PRO A 1 372 ? 5.229 21.666 2.686 1.00 80.19 372 PRO A C 1
ATOM 3025 O O . PRO A 1 372 ? 4.408 21.937 1.808 1.00 80.19 372 PRO A O 1
ATOM 3028 N N . ASN A 1 373 ? 6.543 21.822 2.515 1.00 85.38 373 ASN A N 1
ATOM 3029 C CA . ASN A 1 373 ? 7.165 22.135 1.228 1.00 85.38 373 ASN A CA 1
ATOM 3030 C C . ASN A 1 373 ? 7.527 20.814 0.540 1.00 85.38 373 ASN A C 1
ATOM 3032 O O . ASN A 1 373 ? 8.279 20.018 1.101 1.00 85.38 373 ASN A O 1
ATOM 3036 N N . VAL A 1 374 ? 7.004 20.579 -0.661 1.00 86.62 374 VAL A N 1
ATOM 3037 C CA . VAL A 1 374 ? 7.113 19.305 -1.378 1.00 86.62 374 VAL A CA 1
ATOM 3038 C C . VAL A 1 374 ? 7.665 19.565 -2.771 1.00 86.62 374 VAL A C 1
ATOM 3040 O O . VAL A 1 374 ? 7.087 20.328 -3.537 1.00 86.62 374 VAL A O 1
ATOM 3043 N N . ARG A 1 375 ? 8.778 18.923 -3.125 1.00 86.75 375 ARG A N 1
ATOM 3044 C CA . ARG A 1 375 ? 9.305 18.967 -4.495 1.00 86.75 375 ARG A CA 1
ATOM 3045 C C . ARG A 1 375 ? 8.557 17.960 -5.375 1.00 86.75 375 ARG A C 1
ATOM 3047 O O . ARG A 1 375 ? 8.245 16.870 -4.898 1.00 86.75 375 ARG A O 1
ATOM 3054 N N . LEU A 1 376 ? 8.280 18.288 -6.637 1.00 86.06 376 LEU A N 1
ATOM 3055 C CA . LEU A 1 376 ? 7.698 17.341 -7.595 1.00 86.06 376 LEU A CA 1
ATOM 3056 C C . LEU A 1 376 ? 8.635 16.121 -7.748 1.00 86.06 376 LEU A C 1
ATOM 3058 O O . LEU A 1 376 ? 9.857 16.267 -7.810 1.00 86.06 376 LEU A O 1
ATOM 3062 N N . GLY A 1 377 ? 8.081 14.907 -7.713 1.00 79.50 377 GLY A N 1
ATOM 3063 C CA . GLY A 1 377 ? 8.818 13.643 -7.555 1.00 79.50 377 GLY A CA 1
ATOM 3064 C C . GLY A 1 377 ? 9.169 13.266 -6.103 1.00 79.50 377 GLY A C 1
ATOM 3065 O O . GLY A 1 377 ? 9.646 12.155 -5.855 1.00 79.50 377 GLY A O 1
ATOM 3066 N N . GLY A 1 378 ? 8.953 14.166 -5.141 1.00 81.06 378 GLY A N 1
ATOM 3067 C CA . GLY A 1 378 ? 9.252 13.997 -3.719 1.00 81.06 378 GLY A CA 1
ATOM 3068 C C . GLY A 1 378 ? 8.088 13.448 -2.886 1.00 81.06 378 GLY A C 1
ATOM 3069 O O . GLY A 1 378 ? 6.960 13.279 -3.354 1.00 81.06 378 GLY A O 1
ATOM 3070 N N . MET A 1 379 ? 8.369 13.166 -1.610 1.00 81.25 379 MET A N 1
ATOM 3071 C CA . MET A 1 379 ? 7.354 12.736 -0.641 1.00 81.25 379 MET A CA 1
ATOM 3072 C C . MET A 1 379 ? 6.758 13.930 0.106 1.00 81.25 379 MET A C 1
ATOM 3074 O O . MET A 1 379 ? 7.492 14.811 0.546 1.00 81.25 379 MET A O 1
ATOM 3078 N N . ILE A 1 380 ? 5.443 13.905 0.325 1.00 81.25 380 ILE A N 1
ATOM 3079 C CA . ILE A 1 380 ? 4.749 14.807 1.261 1.00 81.25 380 ILE A CA 1
ATOM 3080 C C . ILE A 1 380 ? 5.040 14.389 2.716 1.00 81.25 380 ILE A C 1
ATOM 3082 O O . ILE A 1 380 ? 5.050 15.222 3.621 1.00 81.25 380 ILE A O 1
ATOM 3086 N N . GLY A 1 381 ? 5.314 13.097 2.924 1.00 72.00 381 GLY A N 1
ATOM 3087 C CA . GLY A 1 381 ? 5.412 12.450 4.232 1.00 72.00 381 GLY A CA 1
ATOM 3088 C C . GLY A 1 381 ? 4.129 11.686 4.582 1.00 72.00 381 GLY A C 1
ATOM 3089 O O . GLY A 1 381 ? 3.177 11.690 3.791 1.00 72.00 381 GLY A O 1
ATOM 3090 N N . PRO A 1 382 ? 4.091 11.013 5.745 1.00 81.25 382 PRO A N 1
ATOM 3091 C CA . PRO A 1 382 ? 2.906 10.284 6.154 1.00 81.25 382 PRO A CA 1
ATOM 3092 C C . PRO A 1 382 ? 1.749 11.249 6.436 1.00 81.25 382 PRO A C 1
ATOM 3094 O O . PRO A 1 382 ? 1.919 12.272 7.112 1.00 81.25 382 PRO A O 1
ATOM 3097 N N . LEU A 1 383 ? 0.562 10.915 5.926 1.00 83.56 383 LEU A N 1
ATOM 3098 C CA . LEU A 1 383 ? -0.660 11.691 6.133 1.00 83.56 383 LEU A CA 1
ATOM 3099 C C . LEU A 1 383 ? -1.571 10.995 7.142 1.00 83.56 383 LEU A C 1
ATOM 3101 O O . LEU A 1 383 ? -1.931 9.833 6.986 1.00 83.56 383 LEU A O 1
ATOM 3105 N N . LEU A 1 384 ? -1.970 11.730 8.171 1.00 82.62 384 LEU A N 1
ATOM 3106 C CA . LEU A 1 384 ? -2.920 11.306 9.185 1.00 82.62 384 LEU A CA 1
ATOM 3107 C C . LEU A 1 384 ? -4.336 11.687 8.747 1.00 82.62 384 LEU A C 1
ATOM 3109 O O . LEU A 1 384 ? -4.673 12.873 8.699 1.00 82.62 384 LEU A O 1
ATOM 3113 N N . LEU A 1 385 ? -5.162 10.683 8.462 1.00 81.06 385 LEU A N 1
ATOM 3114 C CA . LEU A 1 385 ? -6.575 10.832 8.135 1.00 81.06 385 LEU A CA 1
ATOM 3115 C C . LEU A 1 385 ? -7.437 10.421 9.337 1.00 81.06 385 LEU A C 1
ATOM 3117 O O . LEU A 1 385 ? -7.308 9.320 9.879 1.00 81.06 385 LEU A O 1
ATOM 3121 N N . ARG A 1 386 ? -8.336 11.316 9.751 1.00 79.25 386 ARG A N 1
ATOM 3122 C CA . ARG A 1 386 ? -9.278 11.118 10.862 1.00 79.25 386 ARG A CA 1
ATOM 3123 C C . ARG A 1 386 ? -10.702 11.413 10.415 1.00 79.25 386 ARG A C 1
ATOM 3125 O O . ARG A 1 386 ? -10.934 12.397 9.719 1.00 79.25 386 ARG A O 1
ATOM 3132 N N . CYS A 1 387 ? -11.641 10.588 10.863 1.00 78.00 387 CYS A N 1
ATOM 3133 C CA . CYS A 1 387 ? -13.074 10.781 10.664 1.00 78.00 387 CYS A CA 1
ATOM 3134 C C . CYS A 1 387 ? -13.693 11.324 11.957 1.00 78.00 387 CYS A C 1
ATOM 3136 O O . CYS A 1 387 ? -13.466 10.753 13.026 1.00 78.00 387 CYS A O 1
ATOM 3138 N N . LEU A 1 388 ? -14.455 12.415 11.864 1.00 78.50 388 LEU A N 1
ATOM 3139 C CA . LEU A 1 388 ? -15.106 13.079 12.993 1.00 78.50 388 LEU A CA 1
ATOM 3140 C C . LEU A 1 388 ? -16.631 13.035 12.842 1.00 78.50 388 LEU A C 1
ATOM 3142 O O . LEU A 1 388 ? -17.173 13.239 11.749 1.00 78.50 388 LEU A O 1
ATOM 3146 N N . ASP A 1 389 ? -17.322 12.760 13.946 1.00 78.25 389 ASP A N 1
ATOM 3147 C CA . ASP A 1 389 ? -18.776 12.880 14.038 1.00 78.25 389 ASP A CA 1
ATOM 3148 C C . ASP A 1 389 ? -19.243 14.340 14.197 1.00 78.25 389 ASP A C 1
ATOM 3150 O O . ASP A 1 389 ? -18.451 15.282 14.187 1.00 78.25 389 ASP A O 1
ATOM 3154 N N . GLU A 1 390 ? -20.556 14.542 14.306 1.00 77.31 390 GLU A N 1
ATOM 3155 C CA . GLU A 1 390 ? -21.176 15.869 14.472 1.00 77.31 390 GLU A CA 1
ATOM 3156 C C . GLU A 1 390 ? -20.919 16.554 15.830 1.00 77.31 390 GLU A C 1
ATOM 3158 O O . GLU A 1 390 ? -21.372 17.678 16.039 1.00 77.31 390 GLU A O 1
ATOM 3163 N N . TYR A 1 391 ? -20.170 15.902 16.722 1.00 78.50 391 TYR A N 1
ATOM 3164 C CA . TYR A 1 391 ? -19.728 16.394 18.027 1.00 78.50 391 TYR A CA 1
ATOM 3165 C C . TYR A 1 391 ? -18.186 16.383 18.152 1.00 78.50 391 TYR A C 1
ATOM 3167 O O . TYR A 1 391 ? -17.659 16.382 19.264 1.00 78.50 391 TYR A O 1
ATOM 3175 N N . ASP A 1 392 ? -17.471 16.344 17.017 1.00 72.00 392 ASP A N 1
ATOM 3176 C CA . ASP A 1 392 ? -16.007 16.231 16.894 1.00 72.00 392 ASP A CA 1
ATOM 3177 C C . ASP A 1 392 ? -15.389 14.979 17.574 1.00 72.00 392 ASP A C 1
ATOM 3179 O O . ASP A 1 392 ? -14.184 14.919 17.838 1.00 72.00 392 ASP A O 1
ATOM 3183 N N . ASN A 1 393 ? -16.168 13.912 17.796 1.00 78.56 393 ASN A N 1
ATOM 3184 C CA . ASN A 1 393 ? -15.623 12.634 18.254 1.00 78.56 393 ASN A CA 1
ATOM 3185 C C . ASN A 1 393 ? -14.972 11.853 17.113 1.00 78.56 393 ASN A C 1
ATOM 3187 O O . ASN A 1 393 ? -15.523 11.720 16.019 1.00 78.56 393 ASN A O 1
ATOM 3191 N N . LEU A 1 394 ? -13.839 11.225 17.419 1.00 73.44 394 LEU A N 1
ATOM 3192 C CA . LEU A 1 394 ? -13.141 10.310 16.521 1.00 73.44 394 LEU A CA 1
ATOM 3193 C C . LEU A 1 394 ? -13.956 9.031 16.265 1.00 73.44 394 LEU A C 1
ATOM 3195 O O . LEU A 1 394 ? -14.220 8.269 17.195 1.00 73.44 394 LEU A O 1
ATOM 3199 N N . GLN A 1 395 ? -14.295 8.775 15.000 1.00 70.88 395 GLN A N 1
ATOM 3200 C CA . GLN A 1 395 ? -14.959 7.549 14.545 1.00 70.88 395 GLN A CA 1
ATOM 3201 C C . GLN A 1 395 ? -13.972 6.481 14.060 1.00 70.88 395 GLN A C 1
ATOM 3203 O O . GLN A 1 395 ? -12.927 6.782 13.481 1.00 70.88 395 GLN A O 1
ATOM 3208 N N . ASP A 1 396 ? -14.356 5.213 14.224 1.00 64.62 396 ASP A N 1
ATOM 3209 C CA . ASP A 1 396 ? -13.699 4.088 13.558 1.00 64.62 396 ASP A CA 1
ATOM 3210 C C . ASP A 1 396 ? -13.926 4.164 12.047 1.00 64.62 396 ASP A C 1
ATOM 3212 O O . ASP A 1 396 ? -15.045 3.979 11.558 1.00 64.62 396 ASP A O 1
ATOM 3216 N N . VAL A 1 397 ? -12.848 4.361 11.286 1.00 60.75 397 VAL A N 1
ATOM 3217 C CA . VAL A 1 397 ? -12.934 4.350 9.825 1.00 60.75 397 VAL A CA 1
ATOM 3218 C C . VAL A 1 397 ? -13.161 2.919 9.331 1.00 60.75 397 VAL A C 1
ATOM 3220 O O . VAL A 1 397 ? -12.269 2.060 9.382 1.00 60.75 397 VAL A O 1
ATOM 3223 N N . LYS A 1 398 ? -14.375 2.664 8.833 1.00 53.47 398 LYS A N 1
ATOM 3224 C CA . LYS A 1 398 ? -14.733 1.453 8.088 1.00 53.47 398 LYS A CA 1
ATOM 3225 C C . LYS A 1 398 ? -14.551 1.737 6.596 1.00 53.47 398 LYS A C 1
ATOM 3227 O O . LYS A 1 398 ? -15.266 2.555 6.030 1.00 53.47 398 LYS A O 1
ATOM 3232 N N . PHE A 1 399 ? -13.552 1.091 5.996 1.00 47.81 399 PHE A N 1
ATOM 3233 C CA . PHE A 1 399 ? -13.180 1.249 4.585 1.00 47.81 399 PHE A CA 1
ATOM 3234 C C . PHE A 1 399 ? -14.360 0.921 3.656 1.00 47.81 399 PHE A C 1
ATOM 3236 O O . PHE A 1 399 ? -15.014 -0.108 3.843 1.00 47.81 399 PHE A O 1
ATOM 3243 N N . PRO A 1 400 ? -14.619 1.780 2.658 1.00 44.91 400 PRO A N 1
ATOM 3244 C CA . PRO A 1 400 ? -14.190 1.436 1.301 1.00 44.91 400 PRO A CA 1
ATOM 3245 C C . PRO A 1 400 ? -13.659 2.664 0.538 1.00 44.91 400 PRO A C 1
ATOM 3247 O O . PRO A 1 400 ? -14.428 3.512 0.091 1.00 44.91 400 PRO A O 1
ATOM 3250 N N . LEU A 1 401 ? -12.339 2.767 0.357 1.00 51.44 401 LEU A N 1
ATOM 3251 C CA . LEU A 1 401 ? -11.725 3.893 -0.354 1.00 51.44 401 LEU A CA 1
ATOM 3252 C C . LEU A 1 401 ? -11.414 3.554 -1.818 1.00 51.44 401 LEU A C 1
ATOM 3254 O O . LEU A 1 401 ? -10.291 3.202 -2.163 1.00 51.44 401 LEU A O 1
ATOM 3258 N N . GLN A 1 402 ? -12.399 3.781 -2.691 1.00 55.66 402 GLN A N 1
ATOM 3259 C CA . GLN A 1 402 ? -12.123 4.376 -4.006 1.00 55.66 402 GLN A CA 1
ATOM 3260 C C . GLN A 1 402 ? -12.047 5.900 -3.816 1.00 55.66 402 GLN A C 1
ATOM 3262 O O . GLN A 1 402 ? -12.953 6.644 -4.189 1.00 55.66 402 GLN A O 1
ATOM 3267 N N . GLY A 1 403 ? -11.001 6.340 -3.112 1.00 64.00 403 GLY A N 1
ATOM 3268 C CA . GLY A 1 403 ? -10.705 7.749 -2.871 1.00 64.00 403 GLY A CA 1
ATOM 3269 C C . GLY A 1 403 ? -9.479 8.171 -3.672 1.00 64.00 403 GLY A C 1
ATOM 3270 O O . GLY A 1 403 ? -8.480 7.453 -3.680 1.00 64.00 403 GLY A O 1
ATOM 3271 N N . ALA A 1 404 ? -9.558 9.321 -4.331 1.00 77.94 404 ALA A N 1
ATOM 3272 C CA . ALA A 1 404 ? -8.462 9.917 -5.082 1.00 77.94 404 ALA A CA 1
ATOM 3273 C C . ALA A 1 404 ? -7.954 11.172 -4.366 1.00 77.94 404 ALA A C 1
ATOM 3275 O O . ALA A 1 404 ? -8.707 11.858 -3.672 1.00 77.94 404 ALA A O 1
ATOM 3276 N N . PHE A 1 405 ? -6.677 11.485 -4.554 1.00 86.62 405 PHE A N 1
ATOM 3277 C CA . PHE A 1 405 ? -6.112 12.763 -4.145 1.00 86.62 405 PHE A CA 1
ATOM 3278 C C . PHE A 1 405 ? -5.903 13.641 -5.372 1.00 86.62 405 PHE A C 1
ATOM 3280 O O . PHE A 1 405 ? -5.403 13.177 -6.393 1.00 86.62 405 PHE A O 1
ATOM 3287 N N . GLU A 1 406 ? -6.260 14.914 -5.254 1.00 89.25 406 GLU A N 1
ATOM 3288 C CA . GLU A 1 406 ? -6.073 15.915 -6.298 1.00 89.25 406 GLU A CA 1
ATOM 3289 C C . GLU A 1 406 ? -5.316 17.120 -5.749 1.00 89.25 406 GLU A C 1
ATOM 3291 O O . GLU A 1 406 ? -5.530 17.523 -4.604 1.00 89.25 406 GLU A O 1
ATOM 3296 N N . VAL A 1 407 ? -4.472 17.738 -6.572 1.00 89.25 407 VAL A N 1
ATOM 3297 C CA . VAL A 1 407 ? -3.810 19.001 -6.232 1.00 89.25 407 VAL A CA 1
ATOM 3298 C C . VAL A 1 407 ? -4.570 20.152 -6.883 1.00 89.25 407 VAL A C 1
ATOM 3300 O O . VAL A 1 407 ? -4.928 20.089 -8.055 1.00 89.25 407 VAL A O 1
ATOM 3303 N N . TRP A 1 408 ? -4.839 21.200 -6.114 1.00 89.00 408 TRP A N 1
ATOM 3304 C CA . TRP A 1 408 ? -5.558 22.394 -6.557 1.00 89.00 408 TRP A CA 1
ATOM 3305 C C . TRP A 1 408 ? -4.747 23.649 -6.225 1.00 89.00 408 TRP A C 1
ATOM 3307 O O . TRP A 1 408 ? -4.075 23.680 -5.197 1.00 89.00 408 TRP A O 1
ATOM 3317 N N . SER A 1 409 ? -4.838 24.689 -7.050 1.00 87.81 409 SER A N 1
ATOM 3318 C CA . SER A 1 409 ? -4.390 26.049 -6.720 1.00 87.81 409 SER A CA 1
ATOM 3319 C C . SER A 1 409 ? -5.607 26.965 -6.853 1.00 87.81 409 SER A C 1
ATOM 3321 O O . SER A 1 409 ? -6.307 26.919 -7.866 1.00 87.81 409 SER A O 1
ATOM 3323 N N . ASP A 1 410 ? -5.930 27.691 -5.783 1.00 79.56 410 ASP A N 1
ATOM 3324 C CA . ASP A 1 410 ? -7.199 28.404 -5.599 1.00 79.56 410 ASP A CA 1
ATOM 3325 C C . ASP A 1 410 ? -8.435 27.547 -5.977 1.00 79.56 410 ASP A C 1
ATOM 3327 O O . ASP A 1 410 ? -8.754 26.553 -5.311 1.00 79.56 410 ASP A O 1
ATOM 3331 N N . GLU A 1 411 ? -9.125 27.912 -7.061 1.00 75.81 411 GLU A N 1
ATOM 3332 C CA . GLU A 1 411 ? -10.315 27.228 -7.588 1.00 75.81 411 GLU A CA 1
ATOM 3333 C C . GLU A 1 411 ? -10.030 26.323 -8.803 1.00 75.81 411 GLU A C 1
ATOM 3335 O O . GLU A 1 411 ? -10.954 25.723 -9.347 1.00 75.81 411 GLU A O 1
ATOM 3340 N N . SER A 1 412 ? -8.768 26.176 -9.222 1.00 81.56 412 SER A N 1
ATOM 3341 C CA . SER A 1 412 ? -8.382 25.329 -10.359 1.00 81.56 412 SER A CA 1
ATOM 3342 C C . SER A 1 412 ? -7.714 24.032 -9.905 1.00 81.56 412 SER A C 1
ATOM 3344 O O . SER A 1 412 ? -6.800 24.037 -9.078 1.00 81.56 412 SER A O 1
ATOM 3346 N N . LYS A 1 413 ? -8.134 22.902 -10.483 1.00 85.94 413 LYS A N 1
ATOM 3347 C CA . LYS A 1 413 ? -7.402 21.633 -10.377 1.00 85.94 413 LYS A CA 1
ATOM 3348 C C . LYS A 1 413 ? -6.112 21.732 -11.197 1.00 85.94 413 LYS A C 1
ATOM 3350 O O . LYS A 1 413 ? -6.169 22.076 -12.375 1.00 85.94 413 LYS A O 1
ATOM 3355 N N . LEU A 1 414 ? -4.975 21.412 -10.584 1.00 85.75 414 LEU A N 1
ATOM 3356 C CA . LEU A 1 414 ? -3.698 21.276 -11.281 1.00 85.75 414 LEU A CA 1
ATOM 3357 C C . LEU A 1 414 ? -3.579 19.872 -11.885 1.00 85.75 414 LEU A C 1
ATOM 3359 O O . LEU A 1 414 ? -4.047 18.889 -11.304 1.00 85.75 414 LEU A O 1
ATOM 3363 N N . ASP A 1 415 ? -2.910 19.778 -13.030 1.00 85.06 415 ASP A N 1
ATOM 3364 C CA . ASP A 1 415 ? -2.585 18.509 -13.684 1.00 85.06 415 ASP A CA 1
ATOM 3365 C C . ASP A 1 415 ? -1.359 17.876 -13.006 1.00 85.06 415 ASP A C 1
ATOM 3367 O O . ASP A 1 415 ? -0.248 17.925 -13.531 1.00 85.06 415 ASP A O 1
ATOM 3371 N N . ILE A 1 416 ? -1.544 17.392 -11.770 1.00 85.62 416 ILE A N 1
ATOM 3372 C CA . ILE A 1 416 ? -0.499 16.782 -10.932 1.00 85.62 416 ILE A CA 1
ATOM 3373 C C . ILE A 1 416 ? -0.979 15.438 -10.377 1.00 85.62 416 ILE A C 1
ATOM 3375 O O . ILE A 1 416 ? -1.919 15.370 -9.580 1.00 85.62 416 ILE A O 1
ATOM 3379 N N . ASP A 1 417 ? -0.262 14.380 -10.749 1.00 84.25 417 ASP A N 1
ATOM 3380 C CA . ASP A 1 417 ? -0.471 13.007 -10.302 1.00 84.25 417 ASP A CA 1
ATOM 3381 C C . ASP A 1 417 ? -0.027 12.821 -8.843 1.00 84.25 417 ASP A C 1
ATOM 3383 O O . ASP A 1 417 ? 1.143 13.023 -8.491 1.00 84.25 417 ASP A O 1
ATOM 3387 N N . VAL A 1 418 ? -0.946 12.352 -7.995 1.00 85.62 418 VAL A N 1
ATOM 3388 C CA . VAL A 1 418 ? -0.664 11.987 -6.599 1.00 85.62 418 VAL A CA 1
ATOM 3389 C C . VAL A 1 418 ? -0.630 10.466 -6.454 1.00 85.62 418 VAL A C 1
ATOM 3391 O O . VAL A 1 418 ? -1.646 9.792 -6.619 1.00 85.62 418 VAL A O 1
ATOM 3394 N N . MET A 1 419 ? 0.525 9.915 -6.078 1.00 81.12 419 MET A N 1
ATOM 3395 C CA . MET A 1 419 ? 0.632 8.517 -5.658 1.00 81.12 419 MET A CA 1
ATOM 3396 C C . MET A 1 419 ? 0.335 8.400 -4.169 1.00 81.12 419 MET A C 1
ATOM 3398 O O . MET A 1 419 ? 0.905 9.117 -3.342 1.00 81.12 419 MET A O 1
ATOM 3402 N N . VAL A 1 420 ? -0.538 7.451 -3.848 1.00 79.50 420 VAL A N 1
ATOM 3403 C CA . VAL A 1 420 ? -0.975 7.132 -2.492 1.00 79.50 420 VAL A CA 1
ATOM 3404 C C . VAL A 1 420 ? -0.348 5.805 -2.083 1.00 79.50 420 VAL A C 1
ATOM 3406 O O . VAL A 1 420 ? -0.579 4.780 -2.723 1.00 79.50 420 VAL A O 1
ATOM 3409 N N . GLY A 1 421 ? 0.466 5.833 -1.034 1.00 70.12 421 GLY A N 1
ATOM 3410 C CA . GLY A 1 421 ? 1.094 4.653 -0.453 1.00 70.12 421 GLY A CA 1
ATOM 3411 C C . GLY A 1 421 ? 0.138 3.812 0.391 1.00 70.12 421 GLY A C 1
ATOM 3412 O O . GLY A 1 421 ? -1.083 3.975 0.365 1.00 70.12 421 GLY A O 1
ATOM 3413 N N . GLN A 1 422 ? 0.710 2.901 1.177 1.00 69.56 422 GLN A N 1
ATOM 3414 C CA . GLN A 1 422 ? -0.069 2.014 2.033 1.00 69.56 422 GLN A CA 1
ATOM 3415 C C . GLN A 1 422 ? -0.861 2.812 3.082 1.00 69.56 422 GLN A C 1
ATOM 3417 O O . GLN A 1 422 ? -0.321 3.685 3.763 1.00 69.56 422 GLN A O 1
ATOM 3422 N N . VAL A 1 423 ? -2.150 2.486 3.217 1.00 71.44 423 VAL A N 1
ATOM 3423 C CA . VAL A 1 423 ? -3.009 3.001 4.288 1.00 71.44 423 VAL A CA 1
ATOM 3424 C C . VAL A 1 423 ? -3.011 1.991 5.431 1.00 71.44 423 VAL A C 1
ATOM 3426 O O . VAL A 1 423 ? -3.468 0.859 5.273 1.00 71.44 423 VAL A O 1
ATOM 3429 N N . VAL A 1 424 ? -2.497 2.403 6.583 1.00 69.88 424 VAL A N 1
ATOM 3430 C CA . VAL A 1 424 ? -2.306 1.583 7.781 1.00 69.88 424 VAL A CA 1
ATOM 3431 C C . VAL A 1 424 ? -3.185 2.125 8.910 1.00 69.88 424 VAL A C 1
ATOM 3433 O O . VAL A 1 424 ? -3.344 3.336 9.069 1.00 69.88 424 VAL A O 1
ATOM 3436 N N . LYS A 1 425 ? -3.788 1.238 9.708 1.00 67.25 425 LYS A N 1
ATOM 3437 C CA . LYS A 1 425 ? -4.439 1.633 10.967 1.00 67.25 425 LYS A CA 1
ATOM 3438 C C . LYS A 1 425 ? -3.370 1.833 12.033 1.00 67.25 425 LYS A C 1
ATOM 3440 O O . LYS A 1 425 ? -2.550 0.944 12.232 1.00 67.25 425 LYS A O 1
ATOM 3445 N N . GLN A 1 426 ? -3.395 2.965 12.733 1.00 58.66 426 GLN A N 1
ATOM 3446 C CA . GLN A 1 426 ? -2.467 3.196 13.838 1.00 58.66 426 GLN A CA 1
ATOM 3447 C C . GLN A 1 426 ? -2.768 2.209 14.980 1.00 58.66 426 GLN A C 1
ATOM 3449 O O . GLN A 1 426 ? -3.865 2.246 15.536 1.00 58.66 426 GLN A O 1
ATOM 3454 N N . GLU A 1 427 ? -1.808 1.347 15.334 1.00 45.59 427 GLU A N 1
ATOM 3455 C CA . GLU A 1 427 ? -2.014 0.246 16.296 1.00 45.59 427 GLU A CA 1
ATOM 3456 C C . GLU A 1 427 ? -2.513 0.740 17.668 1.00 45.59 427 GLU A C 1
ATOM 3458 O O . GLU A 1 427 ? -3.437 0.162 18.235 1.00 45.59 427 GLU A O 1
ATOM 3463 N N . ASP A 1 428 ? -2.000 1.881 18.142 1.00 46.16 428 ASP A N 1
ATOM 3464 C CA . ASP A 1 428 ? -2.421 2.511 19.403 1.00 46.16 428 ASP A CA 1
ATOM 3465 C C . ASP A 1 428 ? -3.773 3.254 19.336 1.00 46.16 428 ASP A C 1
ATOM 3467 O O . ASP A 1 428 ? -4.307 3.666 20.370 1.00 46.16 428 ASP A O 1
ATOM 3471 N N . LYS A 1 429 ? -4.313 3.529 18.136 1.00 53.38 429 LYS A N 1
ATOM 3472 C CA . LYS A 1 429 ? -5.476 4.419 17.935 1.00 53.38 429 LYS A CA 1
ATOM 3473 C C . LYS A 1 429 ? -6.354 3.948 16.769 1.00 53.38 429 LYS A C 1
ATOM 3475 O O . LYS A 1 429 ? -6.252 4.463 15.657 1.00 53.38 429 LYS A O 1
ATOM 3480 N N . ALA A 1 430 ? -7.299 3.048 17.065 1.00 53.84 430 ALA A N 1
ATOM 3481 C CA . ALA A 1 430 ? -8.243 2.433 16.111 1.00 53.84 430 ALA A CA 1
ATOM 3482 C C . ALA A 1 430 ? -9.007 3.413 15.182 1.00 53.84 430 ALA A C 1
ATOM 3484 O O . ALA A 1 430 ? -9.439 3.031 14.091 1.00 53.84 430 ALA A O 1
ATOM 3485 N N . THR A 1 431 ? -9.120 4.679 15.595 1.00 62.72 431 THR A N 1
ATOM 3486 C CA . THR A 1 431 ? -9.852 5.768 14.932 1.00 62.72 431 THR A CA 1
ATOM 3487 C C . THR A 1 431 ? -8.998 6.675 14.030 1.00 62.72 431 THR A C 1
ATOM 3489 O O . THR A 1 431 ? -9.476 7.702 13.545 1.00 62.72 431 THR A O 1
ATOM 3492 N N . SER A 1 432 ? -7.716 6.359 13.813 1.00 68.50 432 SER A N 1
ATOM 3493 C CA . SER A 1 432 ? -6.818 7.122 12.930 1.00 68.50 432 SER A CA 1
ATOM 3494 C C . SER A 1 432 ? -6.176 6.230 11.863 1.00 68.50 432 SER A C 1
ATOM 3496 O O . SER A 1 432 ? -5.646 5.159 12.165 1.00 68.50 432 SER A O 1
ATOM 3498 N N . LEU A 1 433 ? -6.198 6.697 10.613 1.00 73.31 433 LEU A N 1
ATOM 3499 C CA . LEU A 1 433 ? -5.495 6.081 9.488 1.00 73.31 433 LEU A CA 1
ATOM 3500 C C . LEU A 1 433 ? -4.225 6.868 9.170 1.00 73.31 433 LEU A C 1
ATOM 3502 O O . LEU A 1 433 ? -4.242 8.097 9.165 1.00 73.31 433 LEU A O 1
ATOM 3506 N N . ILE A 1 434 ? -3.144 6.158 8.873 1.00 77.31 434 ILE A N 1
ATOM 3507 C CA . ILE A 1 434 ? -1.877 6.718 8.409 1.00 77.31 434 ILE A CA 1
ATOM 3508 C C . ILE A 1 434 ? -1.677 6.270 6.963 1.00 77.31 434 ILE A C 1
ATOM 3510 O O . ILE A 1 434 ? -1.721 5.081 6.670 1.00 77.31 434 ILE A O 1
ATOM 3514 N N . ILE A 1 435 ? -1.477 7.220 6.058 1.00 80.06 435 ILE A N 1
ATOM 3515 C CA . ILE A 1 435 ? -1.103 6.981 4.664 1.00 80.06 435 ILE A CA 1
ATOM 3516 C C . ILE A 1 435 ? 0.404 7.194 4.594 1.00 80.06 435 ILE A C 1
ATOM 3518 O O . ILE A 1 435 ? 0.849 8.339 4.618 1.00 80.06 435 ILE A O 1
ATOM 3522 N N . GLU A 1 436 ? 1.186 6.119 4.596 1.00 73.50 436 GLU A N 1
ATOM 3523 C CA . GLU A 1 436 ? 2.619 6.188 4.927 1.00 73.50 436 GLU A CA 1
ATOM 3524 C C . GLU A 1 436 ? 3.451 6.943 3.881 1.00 73.50 436 GLU A C 1
ATOM 3526 O O . GLU A 1 436 ? 4.316 7.745 4.233 1.00 73.50 436 GLU A O 1
ATOM 3531 N N . GLU A 1 437 ? 3.148 6.746 2.596 1.00 75.81 437 GLU A N 1
ATOM 3532 C CA . GLU A 1 437 ? 3.901 7.331 1.484 1.00 75.81 437 GLU A CA 1
ATOM 3533 C C . GLU A 1 437 ? 2.993 8.074 0.500 1.00 75.81 437 GLU A C 1
ATOM 3535 O O . GLU A 1 437 ? 2.605 7.528 -0.528 1.00 75.81 437 GLU A O 1
ATOM 3540 N N . THR A 1 438 ? 2.661 9.338 0.770 1.00 82.00 438 THR A N 1
ATOM 3541 C CA . THR A 1 438 ? 2.019 10.179 -0.260 1.00 82.00 438 THR A CA 1
ATOM 3542 C C . THR A 1 438 ? 3.086 10.949 -1.038 1.00 82.00 438 THR A C 1
ATOM 3544 O O . THR A 1 438 ? 3.948 11.596 -0.435 1.00 82.00 438 THR A O 1
ATOM 3547 N N . ARG A 1 439 ? 3.057 10.872 -2.373 1.00 85.12 439 ARG A N 1
ATOM 3548 C CA . ARG A 1 439 ? 4.063 11.470 -3.270 1.00 85.12 439 ARG A CA 1
ATOM 3549 C C . ARG A 1 439 ? 3.393 12.241 -4.405 1.00 85.12 439 ARG A C 1
ATOM 3551 O O . ARG A 1 439 ? 2.413 11.764 -4.969 1.00 85.12 439 ARG A O 1
ATOM 3558 N N . LEU A 1 440 ? 3.956 13.390 -4.774 1.00 86.81 440 LEU A N 1
ATOM 3559 C CA . LEU A 1 440 ? 3.613 14.077 -6.024 1.00 86.81 440 LEU A CA 1
ATOM 3560 C C . LEU A 1 440 ? 4.532 13.506 -7.103 1.00 86.81 440 LEU A C 1
ATOM 3562 O O . LEU A 1 440 ? 5.748 13.598 -6.950 1.00 86.81 440 LEU A O 1
ATOM 3566 N N . VAL A 1 441 ? 3.998 12.852 -8.133 1.00 78.94 441 VAL A N 1
ATOM 3567 C CA . VAL A 1 441 ? 4.818 11.998 -9.016 1.00 78.94 441 VAL A CA 1
ATOM 3568 C C . VAL A 1 441 ? 5.185 12.667 -10.318 1.00 78.94 441 VAL A C 1
ATOM 3570 O O . VAL A 1 441 ? 6.331 12.559 -10.729 1.00 78.94 441 VAL A O 1
ATOM 3573 N N . ASN A 1 442 ? 4.216 13.289 -10.971 1.00 79.81 442 ASN A N 1
ATOM 3574 C CA . ASN A 1 442 ? 4.312 13.818 -12.322 1.00 79.81 442 ASN A CA 1
ATOM 3575 C C . ASN A 1 442 ? 3.282 14.942 -12.463 1.00 79.81 442 ASN A C 1
ATOM 3577 O O . ASN A 1 442 ? 2.323 14.981 -11.692 1.00 79.81 442 ASN A O 1
ATOM 3581 N N . GLY A 1 443 ? 3.482 15.856 -13.408 1.00 81.00 443 GLY A N 1
ATOM 3582 C CA . GLY A 1 443 ? 2.508 16.907 -13.671 1.00 81.00 443 GLY A CA 1
ATOM 3583 C C . GLY A 1 443 ? 3.095 18.255 -14.042 1.00 81.00 443 GLY A C 1
ATOM 3584 O O . GLY A 1 443 ? 4.298 18.502 -13.912 1.00 81.00 443 GLY A O 1
ATOM 3585 N N . SER A 1 444 ? 2.205 19.139 -14.479 1.00 80.50 444 SER A N 1
ATOM 3586 C CA . SER A 1 444 ? 2.539 20.515 -14.810 1.00 80.50 444 SER A CA 1
ATOM 3587 C C . SER A 1 444 ? 2.285 21.449 -13.630 1.00 80.50 444 SER A C 1
ATOM 3589 O O . SER A 1 444 ? 1.220 21.430 -13.015 1.00 80.50 444 SER A O 1
ATOM 3591 N N . LEU A 1 445 ? 3.254 22.321 -13.355 1.00 81.69 445 LEU A N 1
ATOM 3592 C CA . LEU A 1 445 ? 3.105 23.445 -12.427 1.00 81.69 445 LEU A CA 1
ATOM 3593 C C . LEU A 1 445 ? 2.487 24.684 -13.103 1.00 81.69 445 LEU A C 1
ATOM 3595 O O . LEU A 1 445 ? 2.342 25.728 -12.470 1.00 81.69 445 LEU A O 1
ATOM 3599 N N . ASN A 1 446 ? 2.092 24.586 -14.376 1.00 74.56 446 ASN A N 1
ATOM 3600 C CA . ASN A 1 446 ? 1.411 25.666 -15.084 1.00 74.56 446 ASN A CA 1
ATOM 3601 C C . ASN A 1 446 ? 0.085 26.006 -14.386 1.00 74.56 446 ASN A C 1
ATOM 3603 O O . ASN A 1 446 ? -0.806 25.166 -14.279 1.00 74.56 446 ASN A O 1
ATOM 3607 N N . GLY A 1 447 ? -0.051 27.255 -13.935 1.00 71.31 447 GLY A N 1
ATOM 3608 C CA . GLY A 1 447 ? -1.228 27.726 -13.201 1.00 71.31 447 GLY A CA 1
ATOM 3609 C C . GLY A 1 447 ? -1.129 27.624 -11.675 1.00 71.31 447 GLY A C 1
ATOM 3610 O O . GLY A 1 447 ? -2.089 27.993 -11.006 1.00 71.31 447 GLY A O 1
ATOM 3611 N N . ILE A 1 448 ? 0.004 27.187 -11.107 1.00 79.62 448 ILE A N 1
ATOM 3612 C CA . ILE A 1 448 ? 0.271 27.403 -9.677 1.00 79.62 448 ILE A CA 1
ATOM 3613 C C . ILE A 1 448 ? 0.553 28.891 -9.407 1.00 79.62 448 ILE A C 1
ATOM 3615 O O . ILE A 1 448 ? 1.136 29.589 -10.241 1.00 79.62 448 ILE A O 1
ATOM 3619 N N . ALA A 1 449 ? 0.149 29.388 -8.237 1.00 68.94 449 ALA A N 1
ATOM 3620 C CA . ALA A 1 449 ? 0.471 30.746 -7.804 1.00 68.94 449 ALA A CA 1
ATOM 3621 C C . ALA A 1 449 ? 1.996 30.973 -7.704 1.00 68.94 449 ALA A C 1
ATOM 3623 O O . ALA A 1 449 ? 2.753 30.055 -7.394 1.00 68.94 449 ALA A O 1
ATOM 3624 N N . GLN A 1 450 ? 2.454 32.220 -7.888 1.00 70.75 450 GLN A N 1
ATOM 3625 C CA . GLN A 1 450 ? 3.886 32.586 -7.859 1.00 70.75 450 GLN A CA 1
ATOM 3626 C C . GLN A 1 450 ? 4.602 32.262 -6.533 1.00 70.75 450 GLN A C 1
ATOM 3628 O O . GLN A 1 450 ? 5.827 32.188 -6.495 1.00 70.75 450 GLN A O 1
ATOM 3633 N N . ASP A 1 451 ? 3.863 32.071 -5.436 1.00 77.75 451 ASP A N 1
ATOM 3634 C CA . ASP A 1 451 ? 4.413 31.653 -4.142 1.00 77.75 451 ASP A CA 1
ATOM 3635 C C . ASP A 1 451 ? 4.480 30.116 -3.975 1.00 77.75 451 ASP A C 1
ATOM 3637 O O . ASP A 1 451 ? 4.816 29.624 -2.889 1.00 77.75 451 ASP A O 1
ATOM 3641 N N . ASN A 1 452 ? 4.162 29.373 -5.040 1.00 82.06 452 ASN A N 1
ATOM 3642 C CA . ASN A 1 452 ? 4.066 27.918 -5.125 1.00 82.06 452 ASN A CA 1
ATOM 3643 C C . ASN A 1 452 ? 2.985 27.285 -4.225 1.00 82.06 452 ASN A C 1
ATOM 3645 O O . ASN A 1 452 ? 3.106 26.115 -3.856 1.00 82.06 452 ASN A O 1
ATOM 3649 N N . SER A 1 453 ? 1.943 28.028 -3.832 1.00 86.69 453 SER A N 1
ATOM 3650 C CA . SER A 1 453 ? 0.869 27.508 -2.973 1.00 86.69 453 SER A CA 1
ATOM 3651 C C . SER A 1 453 ? -0.112 26.572 -3.696 1.00 86.69 453 SER A C 1
ATOM 3653 O O . SER A 1 453 ? -0.562 26.813 -4.819 1.00 86.69 453 SER A O 1
ATOM 3655 N N . ALA A 1 454 ? -0.462 25.480 -3.011 1.00 90.00 454 ALA A N 1
ATOM 3656 C CA . ALA A 1 454 ? -1.463 24.522 -3.460 1.00 90.00 454 ALA A CA 1
ATOM 3657 C C . ALA A 1 454 ? -2.176 23.835 -2.281 1.00 90.00 454 ALA A C 1
ATOM 3659 O O . ALA A 1 454 ? -1.706 23.824 -1.141 1.00 90.00 454 ALA A O 1
ATOM 3660 N N . THR A 1 455 ? -3.304 23.197 -2.574 1.00 90.44 455 THR A N 1
ATOM 3661 C CA . THR A 1 455 ? -4.098 22.407 -1.634 1.00 90.44 455 THR A CA 1
ATOM 3662 C C . THR A 1 455 ? -4.284 20.996 -2.177 1.00 90.44 455 THR A C 1
ATOM 3664 O O . THR A 1 455 ? -4.871 20.791 -3.238 1.00 90.44 455 THR A O 1
ATOM 3667 N N . LEU A 1 456 ? -3.825 20.009 -1.413 1.00 90.19 456 LEU A N 1
ATOM 3668 C CA . LEU A 1 456 ? -4.109 18.596 -1.619 1.00 90.19 456 LEU A CA 1
ATOM 3669 C C . LEU A 1 456 ? -5.518 18.288 -1.098 1.00 90.19 456 LEU A C 1
ATOM 3671 O O . LEU A 1 456 ? -5.762 18.364 0.107 1.00 90.19 456 LEU A O 1
ATOM 3675 N N . LYS A 1 457 ? -6.441 17.942 -1.993 1.00 89.00 457 LYS A N 1
ATOM 3676 C CA . LYS A 1 457 ? -7.829 17.576 -1.689 1.00 89.00 457 LYS A CA 1
ATOM 3677 C C . LYS A 1 457 ? -7.996 16.057 -1.764 1.00 89.00 457 LYS A C 1
ATOM 3679 O O . LYS A 1 457 ? -7.610 15.440 -2.751 1.00 89.00 457 LYS A O 1
ATOM 3684 N N . LEU A 1 458 ? -8.589 15.462 -0.733 1.00 86.19 458 LEU A N 1
ATOM 3685 C CA . LEU A 1 458 ? -9.078 14.084 -0.738 1.00 86.19 458 LEU A CA 1
ATOM 3686 C C . LEU A 1 458 ? -10.516 14.078 -1.263 1.00 86.19 458 LEU A C 1
ATOM 3688 O O . LEU A 1 458 ? -11.398 14.705 -0.666 1.00 86.19 458 LEU A O 1
ATOM 3692 N N . ILE A 1 459 ? -10.737 13.352 -2.355 1.00 81.44 459 ILE A N 1
ATOM 3693 C CA . ILE A 1 459 ? -12.040 13.158 -2.985 1.00 81.44 459 ILE A CA 1
ATOM 3694 C C . ILE A 1 459 ? -12.466 11.701 -2.817 1.00 81.44 459 ILE A C 1
ATOM 3696 O O . ILE A 1 459 ? -11.707 10.783 -3.122 1.00 81.44 459 ILE A O 1
ATOM 3700 N N . ILE A 1 460 ? -13.690 11.480 -2.341 1.00 74.88 460 ILE A N 1
ATOM 3701 C CA . ILE A 1 460 ? -14.288 10.149 -2.176 1.00 74.88 460 ILE A CA 1
ATOM 3702 C C . ILE A 1 460 ? -15.664 10.193 -2.836 1.00 74.88 460 ILE A C 1
ATOM 3704 O O . ILE A 1 460 ? -16.438 11.100 -2.552 1.00 74.88 460 ILE A O 1
ATOM 3708 N N . LEU A 1 461 ? -15.969 9.237 -3.723 1.00 68.31 461 LEU A N 1
ATOM 3709 C CA . LEU A 1 461 ? -17.245 9.195 -4.464 1.00 68.31 461 LEU A CA 1
ATOM 3710 C C . LEU A 1 461 ? -17.587 10.527 -5.179 1.00 68.31 461 LEU A C 1
ATOM 3712 O O . LEU A 1 461 ? -18.748 10.912 -5.269 1.00 68.31 461 LEU A O 1
ATOM 3716 N N . ASN A 1 462 ? -16.563 11.212 -5.702 1.00 69.56 462 ASN A N 1
ATOM 3717 C CA . ASN A 1 462 ? -16.621 12.536 -6.343 1.00 69.56 462 ASN A CA 1
ATOM 3718 C C . ASN A 1 462 ? -16.986 13.727 -5.428 1.00 69.56 462 ASN A C 1
ATOM 3720 O O . ASN A 1 462 ? -17.137 14.839 -5.932 1.00 69.56 462 ASN A O 1
ATOM 3724 N N . GLU A 1 463 ? -17.053 13.553 -4.105 1.00 74.75 463 GLU A N 1
ATOM 3725 C CA . GLU A 1 463 ? -17.207 14.661 -3.152 1.00 74.75 463 GLU A CA 1
ATOM 3726 C C . GLU A 1 463 ? -15.872 15.036 -2.490 1.00 74.75 463 GLU A C 1
ATOM 3728 O O . GLU A 1 463 ? -15.049 14.175 -2.173 1.00 74.75 463 GLU A O 1
ATOM 3733 N N . HIS A 1 464 ? -15.652 16.336 -2.259 1.00 82.25 464 HIS A N 1
ATOM 3734 C CA . HIS A 1 464 ? -14.502 16.834 -1.500 1.00 82.25 464 HIS A CA 1
ATOM 3735 C C . HIS A 1 464 ? -14.702 16.577 -0.002 1.00 82.25 464 HIS A C 1
ATOM 3737 O O . HIS A 1 464 ? -15.631 17.104 0.609 1.00 82.25 464 HIS A O 1
ATOM 3743 N N . VAL A 1 465 ? -13.793 15.801 0.589 1.00 78.38 465 VAL A N 1
ATOM 3744 C CA . VAL A 1 465 ? -13.945 15.274 1.949 1.00 78.38 465 VAL A CA 1
ATOM 3745 C C . VAL A 1 465 ? -12.961 15.888 2.950 1.00 78.38 465 VAL A C 1
ATOM 3747 O O . VAL A 1 465 ? -13.337 16.152 4.094 1.00 78.38 465 VAL A O 1
ATOM 3750 N N . ALA A 1 466 ? -11.713 16.132 2.546 1.00 83.50 466 ALA A N 1
ATOM 3751 C CA . ALA A 1 466 ? -10.699 16.777 3.382 1.00 83.50 466 ALA A CA 1
ATOM 3752 C C . ALA A 1 466 ? -9.638 17.489 2.533 1.00 83.50 466 ALA A C 1
ATOM 3754 O O . ALA A 1 466 ? -9.386 17.096 1.396 1.00 83.50 466 ALA A O 1
ATOM 3755 N N . SER A 1 467 ? -8.965 18.483 3.114 1.00 88.31 467 SER A N 1
ATOM 3756 C CA . SER A 1 467 ? -7.919 19.267 2.454 1.00 88.31 467 SER A CA 1
ATOM 3757 C C . SER A 1 467 ? -6.671 19.452 3.325 1.00 88.31 467 SER A C 1
ATOM 3759 O O . SER A 1 467 ? -6.756 19.508 4.553 1.00 88.31 467 SER A O 1
ATOM 3761 N N . LEU A 1 468 ? -5.508 19.562 2.679 1.00 88.19 468 LEU A N 1
ATOM 3762 C CA . LEU A 1 468 ? -4.212 19.884 3.279 1.00 88.19 468 LEU A CA 1
ATOM 3763 C C . LEU A 1 468 ? -3.490 20.918 2.404 1.00 88.19 468 LEU A C 1
ATOM 3765 O O . LEU A 1 468 ? -3.218 20.657 1.235 1.00 88.19 468 LEU A O 1
ATOM 3769 N N . ASN A 1 469 ? -3.147 22.076 2.966 1.00 88.88 469 ASN A N 1
ATOM 3770 C CA . ASN A 1 469 ? -2.373 23.102 2.259 1.00 88.88 469 ASN A CA 1
ATOM 3771 C C . ASN A 1 469 ? -0.885 22.740 2.246 1.00 88.88 469 ASN A C 1
ATOM 3773 O O . ASN A 1 469 ? -0.367 22.270 3.257 1.00 88.88 469 ASN A O 1
ATOM 3777 N N . LEU A 1 470 ? -0.204 22.976 1.126 1.00 89.00 470 LEU A N 1
ATOM 3778 C CA . LEU A 1 470 ? 1.207 22.655 0.895 1.00 89.00 470 LEU A CA 1
ATOM 3779 C C . LEU A 1 470 ? 1.846 23.647 -0.096 1.00 89.00 470 LEU A C 1
ATOM 3781 O O . LEU A 1 470 ? 1.147 24.457 -0.707 1.00 89.00 470 LEU A O 1
ATOM 3785 N N . LYS A 1 471 ? 3.170 23.586 -0.270 1.00 88.50 471 LYS A N 1
ATOM 3786 C CA . LYS A 1 471 ? 3.875 24.290 -1.358 1.00 88.50 471 LYS A CA 1
ATOM 3787 C C . LYS A 1 471 ? 4.520 23.297 -2.319 1.00 88.50 471 LYS A C 1
ATOM 3789 O O . LYS A 1 471 ? 5.244 22.420 -1.850 1.00 88.50 471 LYS A O 1
ATOM 3794 N N . VAL A 1 472 ? 4.287 23.431 -3.629 1.00 88.38 472 VAL A N 1
ATOM 3795 C CA . VAL A 1 472 ? 4.856 22.532 -4.658 1.00 88.38 472 VAL A CA 1
ATOM 3796 C C . VAL A 1 472 ? 6.042 23.192 -5.352 1.00 88.38 472 VAL A C 1
ATOM 3798 O O . VAL A 1 472 ? 5.878 24.181 -6.054 1.00 88.38 472 VAL A O 1
ATOM 3801 N N . LEU A 1 473 ? 7.240 22.638 -5.185 1.00 87.25 473 LEU A N 1
ATOM 3802 C CA . LEU A 1 473 ? 8.451 23.117 -5.858 1.00 87.25 473 LEU A CA 1
ATOM 3803 C C . LEU A 1 473 ? 8.726 22.306 -7.142 1.00 87.25 473 LEU A C 1
ATOM 3805 O O . LEU A 1 473 ? 8.472 21.096 -7.136 1.00 87.25 473 LEU A O 1
ATOM 3809 N N . PRO A 1 474 ? 9.303 22.912 -8.203 1.00 87.19 474 PRO A N 1
ATOM 3810 C CA . PRO A 1 474 ? 9.748 22.199 -9.408 1.00 87.19 474 PRO A CA 1
ATOM 3811 C C . PRO A 1 474 ? 10.652 21.010 -9.090 1.00 87.19 474 PRO A C 1
ATOM 3813 O O . PRO A 1 474 ? 11.400 21.051 -8.117 1.00 87.19 474 PRO A O 1
ATOM 3816 N N . GLY A 1 475 ? 10.614 19.957 -9.900 1.00 84.81 475 GLY A N 1
ATOM 3817 C CA . GLY A 1 475 ? 11.417 18.750 -9.719 1.00 84.81 475 GLY A CA 1
ATOM 3818 C C . GLY A 1 475 ? 12.933 18.981 -9.763 1.00 84.81 475 GLY A C 1
ATOM 3819 O O . GLY A 1 475 ? 13.438 20.097 -9.884 1.00 84.81 475 GLY A O 1
ATOM 3820 N N . GLU A 1 476 ? 13.695 17.893 -9.667 1.00 84.44 476 GLU A N 1
ATOM 3821 C CA . GLU A 1 476 ? 15.140 17.950 -9.909 1.00 84.44 476 GLU A CA 1
ATOM 3822 C C . GLU A 1 476 ? 15.437 18.299 -11.374 1.00 84.44 476 GLU A C 1
ATOM 3824 O O . GLU A 1 476 ? 14.807 17.759 -12.288 1.00 84.44 476 GLU A O 1
ATOM 3829 N N . MET A 1 477 ? 16.421 19.180 -11.571 1.00 85.81 477 MET A N 1
ATOM 3830 C CA . MET A 1 477 ? 16.967 19.566 -12.872 1.00 85.81 477 MET A CA 1
ATOM 3831 C C . MET A 1 477 ? 17.440 18.336 -13.654 1.00 85.81 477 MET A C 1
ATOM 3833 O O . MET A 1 477 ? 18.194 17.514 -13.128 1.00 85.81 477 MET A O 1
ATOM 3837 N N . ASP A 1 478 ? 17.013 18.212 -14.910 1.00 84.62 478 ASP A N 1
ATOM 3838 C CA . ASP A 1 478 ? 17.237 16.984 -15.683 1.00 84.62 478 ASP A CA 1
ATOM 3839 C C . ASP A 1 478 ? 17.566 17.228 -17.156 1.00 84.62 478 ASP A C 1
ATOM 3841 O O . ASP A 1 478 ? 18.366 16.482 -17.724 1.00 84.62 478 ASP A O 1
ATOM 3845 N N . ASN A 1 479 ? 16.993 18.273 -17.760 1.00 82.62 479 ASN A N 1
ATOM 3846 C CA . ASN A 1 479 ? 17.120 18.555 -19.186 1.00 82.62 479 ASN A CA 1
ATOM 3847 C C . ASN A 1 479 ? 17.346 20.052 -19.443 1.00 82.62 479 ASN A C 1
ATOM 3849 O O . ASN A 1 479 ? 16.906 20.907 -18.673 1.00 82.62 479 ASN A O 1
ATOM 3853 N N . ILE A 1 480 ? 18.013 20.373 -20.550 1.00 85.44 480 ILE A N 1
ATOM 3854 C CA . ILE A 1 480 ? 18.214 21.743 -21.018 1.00 85.44 480 ILE A CA 1
ATOM 3855 C C . ILE A 1 480 ? 17.798 21.816 -22.486 1.00 85.44 480 ILE A C 1
ATOM 3857 O O . ILE A 1 480 ? 18.345 21.113 -23.334 1.00 85.44 480 ILE A O 1
ATOM 3861 N N . GLN A 1 481 ? 16.845 22.694 -22.786 1.00 84.06 481 GLN A N 1
ATOM 3862 C CA . GLN A 1 481 ? 16.435 23.014 -24.152 1.00 84.06 481 GLN A CA 1
ATOM 3863 C C . GLN A 1 481 ? 17.114 24.304 -24.618 1.00 84.06 481 GLN A C 1
ATOM 3865 O O . GLN A 1 481 ? 17.435 25.174 -23.809 1.00 84.06 481 GLN A O 1
ATOM 3870 N N . VAL A 1 482 ? 17.331 24.453 -25.926 1.00 82.50 482 VAL A N 1
ATOM 3871 C CA . VAL A 1 482 ? 17.923 25.670 -26.504 1.00 82.50 482 VAL A CA 1
ATOM 3872 C C . VAL A 1 482 ? 16.839 26.420 -27.271 1.00 82.50 482 VAL A C 1
ATOM 3874 O O . VAL A 1 482 ? 16.390 25.960 -28.316 1.00 82.50 482 VAL A O 1
ATOM 3877 N N . LEU A 1 483 ? 16.387 27.554 -26.729 1.00 72.69 483 LEU A N 1
ATOM 3878 C CA . LEU A 1 483 ? 15.233 28.297 -27.257 1.00 72.69 483 LEU A CA 1
ATOM 3879 C C . LEU A 1 483 ? 15.583 29.186 -28.452 1.00 72.69 483 LEU A C 1
ATOM 3881 O O . LEU A 1 483 ? 14.766 29.391 -29.346 1.00 72.69 483 LEU A O 1
ATOM 3885 N N . ALA A 1 484 ? 16.792 29.743 -28.448 1.00 61.72 484 ALA A N 1
ATOM 3886 C CA . ALA A 1 484 ? 17.277 30.636 -29.488 1.00 61.72 484 ALA A CA 1
ATOM 3887 C C . ALA A 1 484 ? 18.724 30.284 -29.820 1.00 61.72 484 ALA A C 1
ATOM 3889 O O . ALA A 1 484 ? 19.583 30.272 -28.936 1.00 61.72 484 ALA A O 1
ATOM 3890 N N . VAL A 1 485 ? 18.965 30.005 -31.100 1.00 62.00 485 VAL A N 1
ATOM 3891 C CA . VAL A 1 485 ? 20.268 29.659 -31.667 1.00 62.00 485 VAL A CA 1
ATOM 3892 C C . VAL A 1 485 ? 20.439 30.442 -32.964 1.00 62.00 485 VAL A C 1
ATOM 3894 O O . VAL A 1 485 ? 19.641 30.303 -33.892 1.00 62.00 485 VAL A O 1
ATOM 3897 N N . GLN A 1 486 ? 21.497 31.244 -33.051 1.00 56.88 486 GLN A N 1
ATOM 3898 C CA . GLN A 1 486 ? 21.996 31.749 -34.332 1.00 56.88 486 GLN A CA 1
ATOM 3899 C C . GLN A 1 486 ? 22.362 30.535 -35.195 1.00 56.88 486 GLN A C 1
ATOM 3901 O O . GLN A 1 486 ? 23.210 29.771 -34.750 1.00 56.88 486 GLN A O 1
ATOM 3906 N N . ARG A 1 487 ? 21.724 30.318 -36.363 1.00 50.00 487 ARG A N 1
ATOM 3907 C CA . ARG A 1 487 ? 21.895 29.098 -37.195 1.00 50.00 487 ARG A CA 1
ATOM 3908 C C . ARG A 1 487 ? 23.355 28.628 -37.232 1.00 50.00 487 ARG A C 1
ATOM 3910 O O . ARG A 1 487 ? 24.172 29.204 -37.942 1.00 50.00 487 ARG A O 1
ATOM 3917 N N . LEU A 1 488 ? 23.648 27.556 -36.493 1.00 53.91 488 LEU A N 1
ATOM 3918 C CA . LEU A 1 488 ? 24.978 26.936 -36.417 1.00 53.91 488 LEU A CA 1
ATOM 3919 C C . LEU A 1 488 ? 25.274 26.050 -37.639 1.00 53.91 488 LEU A C 1
ATOM 3921 O O . LEU A 1 488 ? 26.302 25.384 -37.694 1.00 53.91 488 LEU A O 1
ATOM 3925 N N . ASP A 1 489 ? 24.376 26.075 -38.628 1.00 50.56 489 ASP A N 1
ATOM 3926 C CA . ASP A 1 489 ? 24.485 25.437 -39.940 1.00 50.56 489 ASP A CA 1
ATOM 3927 C C . ASP A 1 489 ? 25.731 25.918 -40.725 1.00 50.56 489 ASP A C 1
ATOM 3929 O O . ASP A 1 489 ? 26.152 25.273 -41.683 1.00 50.56 489 ASP A O 1
ATOM 3933 N N . THR A 1 490 ? 26.324 27.054 -40.333 1.00 58.53 490 THR A N 1
ATOM 3934 C CA . THR A 1 490 ? 27.572 27.602 -40.886 1.00 58.53 490 THR A CA 1
ATOM 3935 C C . THR A 1 490 ? 28.751 27.387 -39.938 1.00 58.53 490 THR A C 1
ATOM 3937 O O . THR A 1 490 ? 28.684 27.792 -38.777 1.00 58.53 490 THR A O 1
ATOM 3940 N N . CYS A 1 491 ? 29.858 26.838 -40.453 1.00 68.31 491 CYS A N 1
ATOM 3941 C CA . CYS A 1 491 ? 31.107 26.660 -39.709 1.00 68.31 491 CYS A CA 1
ATOM 3942 C C . CYS A 1 491 ? 31.584 27.974 -39.061 1.00 68.31 491 CYS A C 1
ATOM 3944 O O . CYS A 1 491 ? 31.760 28.983 -39.753 1.00 68.31 491 CYS A O 1
ATOM 3946 N N . LEU A 1 492 ? 31.843 27.945 -37.752 1.00 75.62 492 LEU A N 1
ATOM 3947 C CA . LEU A 1 492 ? 32.310 29.112 -36.998 1.00 75.62 492 LEU A CA 1
ATOM 3948 C C . LEU A 1 492 ? 33.803 29.379 -37.255 1.00 75.62 492 LEU A C 1
ATOM 3950 O O . LEU A 1 492 ? 34.577 28.457 -37.522 1.00 75.62 492 LEU A O 1
ATOM 3954 N N . GLN A 1 493 ? 34.229 30.634 -37.159 1.00 75.38 493 GLN A N 1
ATOM 3955 C CA . GLN A 1 493 ? 35.625 31.047 -37.288 1.00 75.38 493 GLN A CA 1
ATOM 3956 C C . GLN A 1 493 ? 36.234 31.405 -35.927 1.00 75.38 493 GLN A C 1
ATOM 3958 O O . GLN A 1 493 ? 35.565 31.926 -35.036 1.00 75.38 493 GLN A O 1
ATOM 3963 N N . THR A 1 494 ? 37.533 31.152 -35.766 1.00 78.25 494 THR A N 1
ATOM 3964 C CA . THR A 1 494 ? 38.313 31.609 -34.611 1.00 78.25 494 THR A CA 1
ATOM 3965 C C . THR A 1 494 ? 38.181 33.126 -34.455 1.00 78.25 494 THR A C 1
ATOM 3967 O O . THR A 1 494 ? 38.510 33.880 -35.370 1.00 78.25 494 THR A O 1
ATOM 3970 N N . GLY A 1 495 ? 37.702 33.575 -33.294 1.00 76.00 495 GLY A N 1
ATOM 3971 C CA . GLY A 1 495 ? 37.407 34.979 -33.003 1.00 76.00 495 GLY A CA 1
ATOM 3972 C C . GLY A 1 495 ? 35.920 35.350 -33.007 1.00 76.00 495 GLY A C 1
ATOM 3973 O O . GLY A 1 495 ? 35.587 36.361 -32.386 1.00 76.00 495 GLY A O 1
ATOM 3974 N N . ASP A 1 496 ? 35.044 34.545 -33.620 1.00 82.81 496 ASP A N 1
ATOM 3975 C CA . ASP A 1 496 ? 33.600 34.815 -33.688 1.00 82.81 496 ASP A CA 1
ATOM 3976 C C . ASP A 1 496 ? 32.950 34.861 -32.293 1.00 82.81 496 ASP A C 1
ATOM 3978 O O . ASP A 1 496 ? 33.377 34.173 -31.360 1.00 82.81 496 ASP A O 1
ATOM 3982 N N . ILE A 1 497 ? 31.880 35.653 -32.164 1.00 83.75 497 ILE A N 1
ATOM 3983 C CA . ILE A 1 497 ? 31.054 35.757 -30.954 1.00 83.75 497 ILE A CA 1
ATOM 3984 C C . ILE A 1 497 ? 29.660 35.203 -31.256 1.00 83.75 497 ILE A C 1
ATOM 3986 O O . ILE A 1 497 ? 29.010 35.614 -32.217 1.00 83.75 497 ILE A O 1
ATOM 3990 N N . ILE A 1 498 ? 29.170 34.288 -30.417 1.00 83.06 498 ILE A N 1
ATOM 3991 C CA . ILE A 1 498 ? 27.825 33.714 -30.558 1.00 83.06 498 ILE A CA 1
ATOM 3992 C C . ILE A 1 498 ? 26.809 34.720 -30.004 1.00 83.06 498 ILE A C 1
ATOM 3994 O O . ILE A 1 498 ? 26.631 34.829 -28.791 1.00 83.06 498 ILE A O 1
ATOM 3998 N N . HIS A 1 499 ? 26.137 35.479 -30.873 1.00 77.12 499 HIS A N 1
ATOM 3999 C CA . HIS A 1 499 ? 25.291 36.603 -30.452 1.00 77.12 499 HIS A CA 1
ATOM 4000 C C . HIS A 1 499 ? 23.919 36.192 -29.909 1.00 77.12 499 HIS A C 1
ATOM 4002 O O . HIS A 1 499 ? 23.377 36.893 -29.058 1.00 77.12 499 HIS A O 1
ATOM 4008 N N . THR A 1 500 ? 23.355 35.064 -30.353 1.00 78.06 500 THR A N 1
ATOM 4009 C CA . THR A 1 500 ? 22.075 34.553 -29.829 1.00 78.06 500 THR A CA 1
ATOM 4010 C C . THR A 1 500 ? 22.210 33.109 -29.362 1.00 78.06 500 THR A C 1
ATOM 4012 O O . THR A 1 500 ? 22.325 32.179 -30.160 1.00 78.06 500 THR A O 1
ATOM 4015 N N . LEU A 1 501 ? 22.208 32.952 -28.036 1.00 84.00 501 LEU A N 1
ATOM 4016 C CA . LEU A 1 501 ? 22.164 31.672 -27.343 1.00 84.00 501 LEU A CA 1
ATOM 4017 C C . LEU A 1 501 ? 21.357 31.834 -26.050 1.00 84.00 501 LEU A C 1
ATOM 4019 O O . LEU A 1 501 ? 21.665 32.688 -25.214 1.00 84.00 501 LEU A O 1
ATOM 4023 N N . THR A 1 502 ? 20.303 31.041 -25.879 1.00 86.62 502 THR A N 1
ATOM 4024 C CA . THR A 1 502 ? 19.521 30.997 -24.634 1.00 86.62 502 THR A CA 1
ATOM 4025 C C . THR A 1 502 ? 19.117 29.567 -24.326 1.00 86.62 502 THR A C 1
ATOM 4027 O O . THR A 1 502 ? 18.480 28.901 -25.143 1.00 86.62 502 THR A O 1
ATOM 4030 N N . PHE A 1 503 ? 19.494 29.125 -23.133 1.00 87.94 503 PHE A N 1
ATOM 4031 C CA . PHE A 1 503 ? 19.136 27.834 -22.573 1.00 87.94 503 PHE A CA 1
ATOM 4032 C C . PHE A 1 503 ? 17.914 27.982 -21.677 1.00 87.94 503 PHE A C 1
ATOM 4034 O O . PHE A 1 503 ? 17.859 28.904 -20.870 1.00 87.94 503 PHE A O 1
ATOM 4041 N N . GLN A 1 504 ? 16.968 27.059 -21.785 1.00 89.94 504 GLN A N 1
ATOM 4042 C CA . GLN A 1 504 ? 15.880 26.879 -20.836 1.00 89.94 504 GLN A CA 1
ATOM 4043 C C . GLN A 1 504 ? 16.158 25.613 -20.036 1.00 89.94 504 GLN A C 1
ATOM 4045 O O . GLN A 1 504 ? 16.393 24.547 -20.608 1.00 89.94 504 GLN A O 1
ATOM 4050 N N . VAL A 1 505 ? 16.176 25.743 -18.715 1.00 89.94 505 VAL A N 1
ATOM 4051 C CA . VAL A 1 505 ? 16.557 24.678 -17.794 1.00 89.94 505 VAL A CA 1
ATOM 4052 C C . VAL A 1 505 ? 15.289 24.080 -17.199 1.00 89.94 505 VAL A C 1
ATOM 4054 O O . VAL A 1 505 ? 14.490 24.776 -16.570 1.00 89.94 505 VAL A O 1
ATOM 4057 N N . LEU A 1 506 ? 15.097 22.783 -17.432 1.00 88.44 506 LEU A N 1
ATOM 4058 C CA . LEU A 1 506 ? 13.878 22.064 -17.089 1.00 88.44 506 LEU A CA 1
ATOM 4059 C C . LEU A 1 506 ? 14.146 20.973 -16.052 1.00 88.44 506 LEU A C 1
ATOM 4061 O O . LEU A 1 506 ? 15.205 20.328 -16.026 1.00 88.44 506 LEU A O 1
ATOM 4065 N N . ASP A 1 507 ? 13.148 20.751 -15.206 1.00 86.94 507 ASP A N 1
ATOM 4066 C CA . ASP A 1 507 ? 13.092 19.575 -14.357 1.00 86.94 507 ASP A CA 1
ATOM 4067 C C . ASP A 1 507 ? 12.809 18.301 -15.177 1.00 86.94 507 ASP A C 1
ATOM 4069 O O . ASP A 1 507 ? 12.480 18.329 -16.367 1.00 86.94 507 ASP A O 1
ATOM 4073 N N . ARG A 1 508 ? 12.913 17.152 -14.511 1.00 82.75 508 ARG A N 1
ATOM 4074 C CA . ARG A 1 508 ? 12.599 15.820 -15.062 1.00 82.75 508 ARG A CA 1
ATOM 4075 C C . ARG A 1 508 ? 11.142 15.598 -15.513 1.00 82.75 508 ARG A C 1
ATOM 4077 O O . ARG A 1 508 ? 10.830 14.496 -15.963 1.00 82.75 508 ARG A O 1
ATOM 4084 N N . PHE A 1 509 ? 10.264 16.583 -15.339 1.00 82.25 509 PHE A N 1
ATOM 4085 C CA . PHE A 1 509 ? 8.839 16.560 -15.684 1.00 82.25 509 PHE A CA 1
ATOM 4086 C C . PHE A 1 509 ? 8.477 17.615 -16.749 1.00 82.25 509 PHE A C 1
ATOM 4088 O O . PHE A 1 509 ? 7.344 17.642 -17.221 1.00 82.25 509 PHE A O 1
ATOM 4095 N N . GLY A 1 510 ? 9.436 18.451 -17.167 1.00 81.50 510 GLY A N 1
ATOM 4096 C CA . GLY A 1 510 ? 9.252 19.503 -18.168 1.00 81.50 510 GLY A CA 1
ATOM 4097 C C . GLY A 1 510 ? 8.872 20.880 -17.610 1.00 81.50 510 GLY A C 1
ATOM 4098 O O . GLY A 1 510 ? 8.587 21.776 -18.401 1.00 81.50 510 GLY A O 1
ATOM 4099 N N . ASN A 1 511 ? 8.886 21.082 -16.290 1.00 86.44 511 ASN A N 1
ATOM 4100 C CA . ASN A 1 511 ? 8.643 22.390 -15.672 1.00 86.44 511 ASN A CA 1
ATOM 4101 C C . ASN A 1 511 ? 9.938 23.208 -15.570 1.00 86.44 511 ASN A C 1
ATOM 4103 O O . ASN A 1 511 ? 11.037 22.656 -15.500 1.00 86.44 511 ASN A O 1
ATOM 4107 N N . HIS A 1 512 ? 9.818 24.534 -15.513 1.00 86.62 512 HIS A N 1
ATOM 4108 C CA . HIS A 1 512 ? 10.955 25.426 -15.271 1.00 86.62 512 HIS A CA 1
ATOM 4109 C C . HIS A 1 512 ? 11.538 25.208 -13.872 1.00 86.62 512 HIS A C 1
ATOM 4111 O O . HIS A 1 512 ? 10.800 25.125 -12.888 1.00 86.62 512 HIS A O 1
ATOM 4117 N N . VAL A 1 513 ? 12.866 25.111 -13.779 1.00 86.56 513 VAL A N 1
ATOM 4118 C CA . VAL A 1 513 ? 13.546 24.990 -12.482 1.00 86.56 513 VAL A CA 1
ATOM 4119 C C . VAL A 1 513 ? 13.508 26.307 -11.701 1.00 86.56 513 VAL A C 1
ATOM 4121 O O . VAL A 1 513 ? 13.313 27.386 -12.254 1.00 86.56 513 VAL A O 1
ATOM 4124 N N . GLU A 1 514 ? 13.719 26.206 -10.393 1.00 83.06 514 GLU A N 1
ATOM 4125 C CA . GLU A 1 514 ? 13.672 27.325 -9.452 1.00 83.06 514 GLU A CA 1
ATOM 4126 C C . GLU A 1 514 ? 14.738 28.403 -9.757 1.00 83.06 514 GLU A C 1
ATOM 4128 O O . GLU A 1 514 ? 15.905 28.099 -10.032 1.00 83.06 514 GLU A O 1
ATOM 4133 N N . ARG A 1 515 ? 14.349 29.684 -9.678 1.00 84.75 515 ARG A N 1
ATOM 4134 C CA . ARG A 1 515 ? 15.254 30.835 -9.842 1.00 84.75 515 ARG A CA 1
ATOM 4135 C C . ARG A 1 515 ? 16.458 30.706 -8.904 1.00 84.75 515 ARG A C 1
ATOM 4137 O O . ARG A 1 515 ? 16.313 30.435 -7.714 1.00 84.75 515 ARG A O 1
ATOM 4144 N N . GLY A 1 516 ? 17.659 30.948 -9.421 1.00 83.38 516 GLY A N 1
ATOM 4145 C CA . GLY A 1 516 ? 18.900 30.806 -8.661 1.00 83.38 516 GLY A CA 1
ATOM 4146 C C . GLY A 1 516 ? 19.451 29.377 -8.611 1.00 83.38 516 GLY A C 1
ATOM 4147 O O . GLY A 1 516 ? 20.518 29.173 -8.030 1.00 83.38 516 GLY A O 1
ATOM 4148 N N . CYS A 1 517 ? 18.807 28.394 -9.255 1.00 86.25 517 CYS A N 1
ATOM 4149 C CA . CYS A 1 517 ? 19.449 27.111 -9.531 1.00 86.25 517 CYS A CA 1
ATOM 4150 C C . CYS A 1 517 ? 20.772 27.327 -10.285 1.00 86.25 517 CYS A C 1
ATOM 4152 O O . CYS A 1 517 ? 20.830 28.043 -11.284 1.00 86.25 517 CYS A O 1
ATOM 4154 N N . LYS A 1 518 ? 21.844 26.704 -9.788 1.00 89.06 518 LYS A N 1
ATOM 4155 C CA . LYS A 1 518 ? 23.206 26.840 -10.315 1.00 89.06 518 LYS A CA 1
ATOM 4156 C C . LYS A 1 518 ? 23.539 25.721 -11.305 1.00 89.06 518 LYS A C 1
ATOM 4158 O O . LYS A 1 518 ? 23.346 24.552 -10.972 1.00 89.06 518 LYS A O 1
ATOM 4163 N N . VAL A 1 519 ? 24.086 26.097 -12.461 1.00 89.94 519 VAL A N 1
ATOM 4164 C CA . VAL A 1 519 ? 24.488 25.224 -13.576 1.00 89.94 519 VAL A CA 1
ATOM 4165 C C . VAL A 1 519 ? 25.939 25.526 -13.964 1.00 89.94 519 VAL A C 1
ATOM 4167 O O . VAL A 1 519 ? 26.316 26.696 -14.035 1.00 89.94 519 VAL A O 1
ATOM 4170 N N . THR A 1 520 ? 26.754 24.502 -14.226 1.00 91.44 520 THR A N 1
ATOM 4171 C CA . THR A 1 520 ? 28.191 24.658 -14.526 1.00 91.44 520 THR A CA 1
ATOM 4172 C C . THR A 1 520 ? 28.490 24.332 -15.989 1.00 91.44 520 THR A C 1
ATOM 4174 O O . THR A 1 520 ? 28.098 23.282 -16.493 1.00 91.44 520 THR A O 1
ATOM 4177 N N . PHE A 1 521 ? 29.224 25.205 -16.674 1.00 91.00 521 PHE A N 1
ATOM 4178 C CA . PHE A 1 521 ? 29.633 25.030 -18.068 1.00 91.00 521 PHE A CA 1
ATOM 4179 C C . PHE A 1 521 ? 31.079 24.535 -18.159 1.00 91.00 521 PHE A C 1
ATOM 4181 O O . PHE A 1 521 ? 31.969 25.076 -17.512 1.00 91.00 521 PHE A O 1
ATOM 4188 N N . GLN A 1 522 ? 31.347 23.547 -19.009 1.00 91.19 522 GLN A N 1
ATOM 4189 C CA . GLN A 1 522 ? 32.703 23.195 -19.423 1.00 91.19 522 GLN A CA 1
ATOM 4190 C C . GLN A 1 522 ? 32.853 23.506 -20.907 1.00 91.19 522 GLN A C 1
ATOM 4192 O O . GLN A 1 522 ? 32.133 22.964 -21.749 1.00 91.19 522 GLN A O 1
ATOM 4197 N N . LEU A 1 523 ? 33.799 24.385 -21.215 1.00 90.00 523 LEU A N 1
ATOM 4198 C CA . LEU A 1 523 ? 34.075 24.847 -22.565 1.00 90.00 523 LEU A CA 1
ATOM 4199 C C . LEU A 1 523 ? 35.364 24.212 -23.089 1.00 90.00 523 LEU A C 1
ATOM 4201 O O . LEU A 1 523 ? 36.355 24.101 -22.368 1.00 90.00 523 LEU A O 1
ATOM 4205 N N . HIS A 1 524 ? 35.355 23.816 -24.357 1.00 88.75 524 HIS A N 1
ATOM 4206 C CA . HIS A 1 524 ? 36.542 23.425 -25.106 1.00 88.75 524 HIS A CA 1
ATOM 4207 C C . HIS A 1 524 ? 36.563 24.218 -26.411 1.00 88.75 524 HIS A C 1
ATOM 4209 O O . HIS A 1 524 ? 35.575 24.215 -27.149 1.00 88.75 524 HIS A O 1
ATOM 4215 N N . ASN A 1 525 ? 37.674 24.913 -26.682 1.00 87.25 525 ASN A N 1
ATOM 4216 C CA . ASN A 1 525 ? 37.832 25.801 -27.842 1.00 87.25 525 ASN A CA 1
ATOM 4217 C C . ASN A 1 525 ? 36.781 26.940 -27.924 1.00 87.25 525 ASN A C 1
ATOM 4219 O O . ASN A 1 525 ? 36.554 27.528 -28.987 1.00 87.25 525 ASN A O 1
ATOM 4223 N N . LEU A 1 526 ? 36.171 27.261 -26.777 1.00 86.81 526 LEU A N 1
ATOM 4224 C CA . LEU A 1 526 ? 35.269 28.383 -26.518 1.00 86.81 526 LEU A CA 1
ATOM 4225 C C . LEU A 1 526 ? 35.698 29.057 -25.206 1.00 86.81 526 LEU A C 1
ATOM 4227 O O . LEU A 1 526 ? 36.209 28.385 -24.310 1.00 86.81 526 LEU A O 1
ATOM 4231 N N . GLU A 1 527 ? 35.446 30.354 -25.067 1.00 88.75 527 GLU A N 1
ATOM 4232 C CA . GLU A 1 527 ? 35.759 31.133 -23.861 1.00 88.75 527 GLU A CA 1
ATOM 4233 C C . GLU A 1 527 ? 34.628 32.126 -23.544 1.00 88.75 527 GLU A C 1
ATOM 4235 O O . GLU A 1 527 ? 34.016 32.688 -24.456 1.00 88.75 527 GLU A O 1
ATOM 4240 N N . PHE A 1 528 ? 34.343 32.349 -22.256 1.00 90.81 528 PHE A N 1
ATOM 4241 C CA . PHE A 1 528 ? 33.449 33.425 -21.821 1.00 90.81 528 PHE A CA 1
ATOM 4242 C C . PHE A 1 528 ? 34.193 34.765 -21.811 1.00 90.81 528 PHE A C 1
ATOM 4244 O O . PHE A 1 528 ? 35.275 34.869 -21.245 1.00 90.81 528 PHE A O 1
ATOM 4251 N N . GLN A 1 529 ? 33.593 35.811 -22.382 1.00 87.44 529 GLN A N 1
ATOM 4252 C CA . GLN A 1 529 ? 34.137 37.177 -22.340 1.00 87.44 529 GLN A CA 1
ATOM 4253 C C . GLN A 1 529 ? 33.853 37.917 -21.019 1.00 87.44 529 GLN A C 1
ATOM 4255 O O . GLN A 1 529 ? 34.297 39.050 -20.839 1.00 87.44 529 GLN A O 1
ATOM 4260 N N . ASP A 1 530 ? 33.097 37.304 -20.105 1.00 85.25 530 ASP A N 1
ATOM 4261 C CA . ASP A 1 530 ? 32.797 37.852 -18.784 1.00 85.25 530 ASP A CA 1
ATOM 4262 C C . ASP A 1 530 ? 33.729 37.295 -17.689 1.00 85.25 530 ASP A C 1
ATOM 4264 O O . ASP A 1 530 ? 34.343 36.239 -17.826 1.00 85.25 530 ASP A O 1
ATOM 4268 N N . CYS A 1 531 ? 33.804 38.003 -16.560 1.00 79.25 531 CYS A N 1
ATOM 4269 C CA . CYS A 1 531 ? 34.578 37.580 -15.388 1.00 79.25 531 CYS A CA 1
ATOM 4270 C C . CYS A 1 531 ? 33.756 36.747 -14.378 1.00 79.25 531 CYS A C 1
ATOM 4272 O O . CYS A 1 531 ? 34.150 36.649 -13.217 1.00 79.25 531 CYS A O 1
ATOM 4274 N N . GLN A 1 532 ? 32.604 36.181 -14.761 1.00 81.50 532 GLN A N 1
ATOM 4275 C CA . GLN A 1 532 ? 31.697 35.459 -13.848 1.00 81.50 532 GLN A CA 1
ATOM 4276 C C . GLN A 1 532 ? 32.052 33.967 -13.694 1.00 81.50 532 GLN A C 1
ATOM 4278 O O . GLN A 1 532 ? 31.326 33.207 -13.053 1.00 81.50 532 GLN A O 1
ATOM 4283 N N . GLY A 1 533 ? 33.174 33.526 -14.269 1.00 84.69 533 GLY A N 1
ATOM 4284 C CA . GLY A 1 533 ? 33.612 32.130 -14.240 1.00 84.69 533 GLY A CA 1
ATOM 4285 C C . GLY A 1 533 ? 32.720 31.229 -15.094 1.00 84.69 533 GLY A C 1
ATOM 4286 O O . GLY A 1 533 ? 32.108 31.684 -16.056 1.00 84.69 533 GLY A O 1
ATOM 4287 N N . TYR A 1 534 ? 32.633 29.948 -14.738 1.00 88.94 534 TYR A N 1
ATOM 4288 C CA . TYR A 1 534 ? 31.921 28.920 -15.513 1.00 88.94 534 TYR A CA 1
ATOM 4289 C C . TYR A 1 534 ? 30.523 28.576 -14.986 1.00 88.94 534 TYR A C 1
ATOM 4291 O O . TYR A 1 534 ? 29.789 27.810 -15.607 1.00 88.94 534 TYR A O 1
ATOM 4299 N N . ASP A 1 535 ? 30.153 29.130 -13.837 1.00 89.81 535 ASP A N 1
ATOM 4300 C CA . ASP A 1 535 ? 28.876 28.870 -13.192 1.00 89.81 535 ASP A CA 1
ATOM 4301 C C . ASP A 1 535 ? 27.848 29.933 -13.584 1.00 89.81 535 ASP A C 1
ATOM 4303 O O . ASP A 1 535 ? 28.148 31.127 -13.603 1.00 89.81 535 ASP A O 1
ATOM 4307 N N . ARG A 1 536 ? 26.620 29.516 -13.884 1.00 89.69 536 ARG A N 1
ATOM 4308 C CA . ARG A 1 536 ? 25.510 30.411 -14.224 1.00 89.69 536 ARG A CA 1
ATOM 4309 C C . ARG A 1 536 ? 24.288 30.074 -13.380 1.00 89.69 536 ARG A C 1
ATOM 4311 O O . ARG A 1 536 ? 24.077 28.921 -13.005 1.00 89.69 536 ARG A O 1
ATOM 4318 N N . LEU A 1 537 ? 23.513 31.103 -13.055 1.00 89.69 537 LEU A N 1
ATOM 4319 C CA . LEU A 1 537 ? 22.274 30.984 -12.296 1.00 89.69 537 LEU A CA 1
ATOM 4320 C C . LEU A 1 537 ? 21.085 31.098 -13.245 1.00 89.69 537 LEU A C 1
ATOM 4322 O O . LEU A 1 537 ? 21.107 31.918 -14.162 1.00 89.69 537 LEU A O 1
ATOM 4326 N N . VAL A 1 538 ? 20.061 30.289 -12.999 1.00 88.12 538 VAL A N 1
ATOM 4327 C CA . VAL A 1 538 ? 18.786 30.349 -13.715 1.00 88.12 538 VAL A CA 1
ATOM 4328 C C . VAL A 1 538 ? 18.000 31.595 -13.287 1.00 88.12 538 VAL A C 1
ATOM 4330 O O . VAL A 1 538 ? 17.942 31.914 -12.094 1.00 88.12 538 VAL A O 1
ATOM 4333 N N . ASP A 1 539 ? 17.431 32.311 -14.256 1.00 85.62 539 ASP A N 1
ATOM 4334 C CA . ASP A 1 539 ? 16.602 33.500 -14.038 1.00 85.62 539 ASP A CA 1
ATOM 4335 C C . ASP A 1 539 ? 15.138 33.163 -13.677 1.00 85.62 539 ASP A C 1
ATOM 4337 O O . ASP A 1 539 ? 14.791 32.009 -13.426 1.00 85.62 539 ASP A O 1
ATOM 4341 N N . ASP A 1 540 ? 14.281 34.184 -13.582 1.00 79.62 540 ASP A N 1
ATOM 4342 C CA . ASP A 1 540 ? 12.859 34.019 -13.241 1.00 79.62 540 ASP A CA 1
ATOM 4343 C C . ASP A 1 540 ? 12.042 33.308 -14.344 1.00 79.62 540 ASP A C 1
ATOM 4345 O O . ASP A 1 540 ? 10.978 32.769 -14.052 1.00 79.62 540 ASP A O 1
ATOM 4349 N N . ASP A 1 541 ? 12.551 33.249 -15.584 1.00 78.62 541 ASP A N 1
ATOM 4350 C CA . ASP A 1 541 ? 11.914 32.579 -16.729 1.00 78.62 541 ASP A CA 1
ATOM 4351 C C . ASP A 1 541 ? 12.368 31.106 -16.870 1.00 78.62 541 ASP A C 1
ATOM 4353 O O . ASP A 1 541 ? 12.147 30.468 -17.905 1.00 78.62 541 ASP A O 1
ATOM 4357 N N . GLY A 1 542 ? 13.096 30.566 -15.885 1.00 83.12 542 GLY A N 1
ATOM 4358 C CA . GLY A 1 542 ? 13.726 29.248 -15.995 1.00 83.12 542 GLY A CA 1
ATOM 4359 C C . GLY A 1 542 ? 14.883 29.203 -17.002 1.00 83.12 542 GLY A C 1
ATOM 4360 O O . GLY A 1 542 ? 15.241 28.122 -17.477 1.00 83.12 542 GLY A O 1
ATOM 4361 N N . CYS A 1 543 ? 15.461 30.351 -17.371 1.00 88.06 543 CYS A N 1
ATOM 4362 C CA . CYS A 1 543 ? 16.408 30.474 -18.474 1.00 88.06 543 CYS A CA 1
ATOM 4363 C C . CYS A 1 543 ? 17.825 30.903 -18.047 1.00 88.06 543 CYS A C 1
ATOM 4365 O O . CYS A 1 543 ? 18.065 31.444 -16.969 1.00 88.06 543 CYS A O 1
ATOM 4367 N N . ILE A 1 544 ? 18.791 30.660 -18.937 1.00 88.81 544 ILE A N 1
ATOM 4368 C CA . ILE A 1 544 ? 20.171 31.154 -18.883 1.00 88.81 544 ILE A CA 1
ATOM 4369 C C . ILE A 1 544 ? 20.491 31.773 -20.250 1.00 88.81 544 ILE A C 1
ATOM 4371 O O . ILE A 1 544 ? 20.579 31.084 -21.271 1.00 88.81 544 ILE A O 1
ATOM 4375 N N . LYS A 1 545 ? 20.658 33.096 -20.273 1.00 88.00 545 LYS A N 1
ATOM 4376 C CA . LYS A 1 545 ? 20.879 33.905 -21.482 1.00 88.00 545 LYS A CA 1
ATOM 4377 C C . LYS A 1 545 ? 22.391 34.134 -21.665 1.00 88.00 545 LYS A C 1
ATOM 4379 O O . LYS A 1 545 ? 23.007 34.792 -20.835 1.00 88.00 545 LYS A O 1
ATOM 4384 N N . LEU A 1 546 ? 22.989 33.572 -22.725 1.00 86.12 546 LEU A N 1
ATOM 4385 C CA . LEU A 1 546 ? 24.446 33.611 -22.997 1.00 86.12 546 LEU A CA 1
ATOM 4386 C C . LEU A 1 546 ? 24.828 34.324 -24.309 1.00 86.12 546 LEU A C 1
ATOM 4388 O O . LEU A 1 546 ? 25.999 34.335 -24.695 1.00 86.12 546 LEU A O 1
ATOM 4392 N N . GLY A 1 547 ? 23.853 34.905 -25.011 1.00 82.31 547 GLY A N 1
ATOM 4393 C CA . GLY A 1 547 ? 24.088 35.652 -26.246 1.00 82.31 547 GLY A CA 1
ATOM 4394 C C . GLY A 1 547 ? 25.087 36.797 -26.053 1.00 82.31 547 GLY A C 1
ATOM 4395 O O . GLY A 1 547 ? 24.953 37.602 -25.135 1.00 82.31 547 GLY A O 1
ATOM 4396 N N . GLY A 1 548 ? 26.102 36.853 -26.914 1.00 81.62 548 GLY A N 1
ATOM 4397 C CA . GLY A 1 548 ? 27.180 37.841 -26.881 1.00 81.62 548 GLY A CA 1
ATOM 4398 C C . GLY A 1 548 ? 28.340 37.508 -25.935 1.00 81.62 548 GLY A C 1
ATOM 4399 O O . GLY A 1 548 ? 29.349 38.203 -25.983 1.00 81.62 548 GLY A O 1
ATOM 4400 N N . LEU A 1 549 ? 28.232 36.462 -25.104 1.00 86.00 549 LEU A N 1
ATOM 4401 C CA . LEU A 1 549 ? 29.232 36.150 -24.071 1.00 86.00 549 LEU A CA 1
ATOM 4402 C C . LEU A 1 549 ? 30.245 35.073 -24.480 1.00 86.00 549 LEU A C 1
ATOM 4404 O O . LEU A 1 549 ? 31.333 35.035 -23.914 1.00 86.00 549 LEU A O 1
ATOM 4408 N N . LEU A 1 550 ? 29.913 34.200 -25.436 1.00 86.94 550 LEU A N 1
ATOM 4409 C CA . LEU A 1 550 ? 30.790 33.109 -25.878 1.00 86.94 550 LEU A CA 1
ATOM 4410 C C . LEU A 1 550 ? 31.604 33.504 -27.112 1.00 86.94 550 LEU A C 1
ATOM 4412 O O . LEU A 1 550 ? 31.034 33.820 -28.159 1.00 86.94 550 LEU A O 1
ATOM 4416 N N . LYS A 1 551 ? 32.932 33.421 -26.990 1.00 87.69 551 LYS A N 1
ATOM 4417 C CA . LYS A 1 551 ? 33.906 33.614 -28.068 1.00 87.69 551 LYS A CA 1
ATOM 4418 C C . LYS A 1 551 ? 34.475 32.276 -28.533 1.00 87.69 551 LYS A C 1
ATOM 4420 O O . LYS A 1 551 ? 34.811 31.430 -27.706 1.00 87.69 551 LYS A O 1
ATOM 4425 N N . VAL A 1 552 ? 34.662 32.111 -29.838 1.00 86.50 552 VAL A N 1
ATOM 4426 C CA . VAL A 1 552 ? 35.368 30.964 -30.421 1.00 86.50 552 VAL A CA 1
ATOM 4427 C C . VAL A 1 552 ? 36.879 31.166 -30.325 1.00 86.50 552 VAL A C 1
ATOM 4429 O O . VAL A 1 552 ? 37.411 32.155 -30.831 1.00 86.50 552 VAL A O 1
ATOM 4432 N N . THR A 1 553 ? 37.579 30.221 -29.697 1.00 84.81 553 THR A N 1
ATOM 4433 C CA . THR A 1 553 ? 39.039 30.271 -29.477 1.00 84.81 553 THR A CA 1
ATOM 4434 C C . THR A 1 553 ? 39.800 29.105 -30.110 1.00 84.81 553 THR A C 1
ATOM 4436 O O . THR A 1 553 ? 41.026 29.138 -30.150 1.00 84.81 553 THR A O 1
ATOM 4439 N N . GLY A 1 554 ? 39.100 28.094 -30.636 1.00 82.31 554 GLY A N 1
ATOM 4440 C CA . GLY A 1 554 ? 39.727 26.928 -31.264 1.00 82.31 554 GLY A CA 1
ATOM 4441 C C . GLY A 1 554 ? 40.494 27.215 -32.559 1.00 82.31 554 GLY A C 1
ATOM 4442 O O . GLY A 1 554 ? 40.112 28.123 -33.301 1.00 82.31 554 GLY A O 1
ATOM 4443 N N . PRO A 1 555 ? 41.525 26.407 -32.870 1.00 79.75 555 PRO A N 1
ATOM 4444 C CA . PRO A 1 555 ? 42.254 26.464 -34.137 1.00 79.75 555 PRO A CA 1
ATOM 4445 C C . PRO A 1 555 ? 41.404 25.980 -35.324 1.00 79.75 555 PRO A C 1
ATOM 4447 O O . PRO A 1 555 ? 40.398 25.280 -35.149 1.00 79.75 555 PRO A O 1
ATOM 4450 N N . PHE A 1 556 ? 41.829 26.297 -36.547 1.00 79.44 556 PHE A N 1
ATOM 4451 C CA . PHE A 1 556 ? 41.173 25.808 -37.764 1.00 79.44 556 PHE A CA 1
ATOM 4452 C C . PHE A 1 556 ? 41.200 24.270 -37.851 1.00 79.44 556 PHE A C 1
ATOM 4454 O O . PHE A 1 556 ? 42.045 23.605 -37.254 1.00 79.44 556 PHE A O 1
ATOM 4461 N N . ASN A 1 557 ? 40.256 23.683 -38.596 1.00 75.69 557 ASN A N 1
ATOM 4462 C CA . ASN A 1 557 ? 40.046 22.225 -38.698 1.00 75.69 557 ASN A CA 1
ATOM 4463 C C . ASN A 1 557 ? 39.701 21.494 -37.380 1.00 75.69 557 ASN A C 1
ATOM 4465 O O . ASN A 1 557 ? 39.572 20.268 -37.395 1.00 75.69 557 ASN A O 1
ATOM 4469 N N . SER A 1 558 ? 39.540 22.199 -36.257 1.00 82.25 558 SER A N 1
ATOM 4470 C CA . SER A 1 558 ? 39.161 21.598 -34.976 1.00 82.25 558 SER A CA 1
ATOM 4471 C C . SER A 1 558 ? 37.648 21.652 -34.720 1.00 82.25 558 SER A C 1
ATOM 4473 O O . SER A 1 558 ? 36.864 22.174 -35.519 1.00 82.25 558 SER A O 1
ATOM 4475 N N . LYS A 1 559 ? 37.227 21.078 -33.590 1.00 83.19 559 LYS A N 1
ATOM 4476 C CA . LYS A 1 559 ? 35.873 21.219 -33.052 1.00 83.19 559 LYS A CA 1
ATOM 4477 C C . LYS A 1 559 ? 35.903 22.120 -31.825 1.00 83.19 559 LYS A C 1
ATOM 4479 O O . LYS A 1 559 ? 36.801 21.999 -30.991 1.00 83.19 559 LYS A O 1
ATOM 4484 N N . ALA A 1 560 ? 34.880 22.948 -31.681 1.00 85.25 560 ALA A N 1
ATOM 4485 C CA . ALA A 1 560 ? 34.519 23.541 -30.402 1.00 85.25 560 ALA A CA 1
ATOM 4486 C C . ALA A 1 560 ? 33.419 22.708 -29.739 1.00 85.25 560 ALA A C 1
ATOM 4488 O O . ALA A 1 560 ? 32.595 22.107 -30.427 1.00 85.25 560 ALA A O 1
ATOM 4489 N N . SER A 1 561 ? 33.396 22.651 -28.410 1.00 86.12 561 SER A N 1
ATOM 4490 C CA . SER A 1 561 ? 32.328 21.962 -27.686 1.00 86.12 561 SER A CA 1
ATOM 4491 C C . SER A 1 561 ? 32.007 22.629 -26.358 1.00 86.12 561 SER A C 1
ATOM 4493 O O . SER A 1 561 ? 32.878 23.171 -25.678 1.00 86.12 561 SER A O 1
ATOM 4495 N N . MET A 1 562 ? 30.741 22.544 -25.973 1.00 88.38 562 MET A N 1
ATOM 4496 C CA . MET A 1 562 ? 30.216 23.049 -24.713 1.00 88.38 562 MET A CA 1
ATOM 4497 C C . MET A 1 562 ? 29.407 21.947 -24.042 1.00 88.38 562 MET A C 1
ATOM 4499 O O . MET A 1 562 ? 28.387 21.505 -24.572 1.00 88.38 562 MET A O 1
ATOM 4503 N N . ASN A 1 563 ? 29.858 21.543 -22.861 1.00 88.81 563 ASN A N 1
ATOM 4504 C CA . ASN A 1 563 ? 29.149 20.620 -21.990 1.00 88.81 563 ASN A CA 1
ATOM 4505 C C . ASN A 1 563 ? 28.545 21.405 -20.829 1.00 88.81 563 ASN A C 1
ATOM 4507 O O . ASN A 1 563 ? 29.156 22.345 -20.319 1.00 88.81 563 ASN A O 1
ATOM 4511 N N . VAL A 1 564 ? 27.358 21.002 -20.395 1.00 89.75 564 VAL A N 1
ATOM 4512 C CA . VAL A 1 564 ? 26.634 21.649 -19.303 1.00 89.75 564 VAL A CA 1
ATOM 4513 C C . VAL A 1 564 ? 26.329 20.608 -18.240 1.00 89.75 564 VAL A C 1
ATOM 4515 O O . VAL A 1 564 ? 25.844 19.520 -18.558 1.00 89.75 564 VAL A O 1
ATOM 4518 N N . TYR A 1 565 ? 26.633 20.942 -16.991 1.00 86.69 565 TYR A N 1
ATOM 4519 C CA . TYR A 1 565 ? 26.601 20.039 -15.850 1.00 86.69 565 TYR A CA 1
ATOM 4520 C C . TYR A 1 565 ? 25.680 20.551 -14.745 1.00 86.69 565 TYR A C 1
ATOM 4522 O O . TYR A 1 565 ? 25.604 21.757 -14.486 1.00 86.69 565 TYR A O 1
ATOM 4530 N N . ASP A 1 566 ? 25.032 19.616 -14.050 1.00 84.38 566 ASP A N 1
ATOM 4531 C CA . ASP A 1 566 ? 24.414 19.891 -12.754 1.00 84.38 566 ASP A CA 1
ATOM 4532 C C . ASP A 1 566 ? 25.475 20.020 -11.637 1.00 84.38 566 ASP A C 1
ATOM 4534 O O . ASP A 1 566 ? 26.678 19.812 -11.832 1.00 84.38 566 ASP A O 1
ATOM 4538 N N . GLN A 1 567 ? 25.017 20.326 -10.422 1.00 77.50 567 GLN A N 1
ATOM 4539 C CA . GLN A 1 567 ? 25.877 20.445 -9.236 1.00 77.50 567 GLN A CA 1
ATOM 4540 C C . GLN A 1 567 ? 26.554 19.118 -8.837 1.00 77.50 567 GLN A C 1
ATOM 4542 O O . GLN A 1 567 ? 27.582 19.133 -8.162 1.00 77.50 567 GLN A O 1
ATOM 4547 N N . ASN A 1 568 ? 26.018 17.980 -9.289 1.00 80.56 568 ASN A N 1
ATOM 4548 C CA . ASN A 1 568 ? 26.548 16.635 -9.060 1.00 80.56 568 ASN A CA 1
ATOM 4549 C C . ASN A 1 568 ? 27.514 16.183 -10.173 1.00 80.56 568 ASN A C 1
ATOM 4551 O O . ASN A 1 568 ? 27.957 15.034 -10.168 1.00 80.56 568 ASN A O 1
ATOM 4555 N N . ARG A 1 569 ? 27.860 17.071 -11.120 1.00 79.75 569 ARG A N 1
ATOM 4556 C CA . ARG A 1 569 ? 28.672 16.791 -12.319 1.00 79.75 569 ARG A CA 1
ATOM 4557 C C . ARG A 1 569 ? 28.045 15.777 -13.284 1.00 79.75 569 ARG A C 1
ATOM 4559 O O . ARG A 1 569 ? 28.752 15.153 -14.077 1.00 79.75 569 ARG A O 1
ATOM 4566 N N . ARG A 1 570 ? 26.721 15.647 -13.283 1.00 84.12 570 ARG A N 1
ATOM 4567 C CA . ARG A 1 570 ? 25.970 14.940 -14.323 1.00 84.12 570 ARG A CA 1
ATOM 4568 C C . ARG A 1 570 ? 25.885 15.819 -15.567 1.00 84.12 570 ARG A C 1
ATOM 4570 O O . ARG A 1 570 ? 25.511 16.984 -15.462 1.00 84.12 570 ARG A O 1
ATOM 4577 N N . VAL A 1 571 ? 26.186 15.268 -16.744 1.00 84.38 571 VAL A N 1
ATOM 4578 C CA . VAL A 1 571 ? 25.949 15.971 -18.016 1.00 84.38 571 VAL A CA 1
ATOM 4579 C C . VAL A 1 571 ? 24.438 16.146 -18.208 1.00 84.38 571 VAL A C 1
ATOM 4581 O O . VAL A 1 571 ? 23.681 15.176 -18.136 1.00 84.38 571 VAL A O 1
ATOM 4584 N N . LEU A 1 572 ? 24.016 17.386 -18.444 1.00 85.06 572 LEU A N 1
ATOM 4585 C CA . LEU A 1 572 ? 22.647 17.770 -18.801 1.00 85.06 572 LEU A CA 1
ATOM 4586 C C . LEU A 1 572 ? 22.514 18.053 -20.300 1.00 85.06 572 LEU A C 1
ATOM 4588 O O . LEU A 1 572 ? 21.470 17.794 -20.888 1.00 85.06 572 LEU A O 1
ATOM 4592 N N . PHE A 1 573 ? 23.570 18.591 -20.916 1.00 86.56 573 PHE A N 1
ATOM 4593 C CA . PHE A 1 573 ? 23.587 18.977 -22.325 1.00 86.56 573 PHE A CA 1
ATOM 4594 C C . PHE A 1 573 ? 25.016 18.965 -22.882 1.00 86.56 573 PHE A C 1
ATOM 4596 O O . PHE A 1 573 ? 25.980 19.216 -22.155 1.00 86.56 573 PHE A O 1
ATOM 4603 N N . CYS A 1 574 ? 25.147 18.682 -24.177 1.00 85.00 574 CYS A N 1
ATOM 4604 C CA . CYS A 1 574 ? 26.399 18.723 -24.925 1.00 85.00 574 CYS A CA 1
ATOM 4605 C C . CYS A 1 574 ? 26.112 19.262 -26.331 1.00 85.00 574 CYS A C 1
ATOM 4607 O O . CYS A 1 574 ? 25.229 18.748 -27.016 1.00 85.00 574 CYS A O 1
ATOM 4609 N N . GLN A 1 575 ? 26.865 20.276 -26.756 1.00 84.00 575 GLN A N 1
ATOM 4610 C CA . GLN A 1 575 ? 26.833 20.809 -28.116 1.00 84.00 575 GLN A CA 1
ATOM 4611 C C . GLN A 1 575 ? 28.246 20.833 -28.687 1.00 84.00 575 GLN A C 1
ATOM 4613 O O . GLN A 1 575 ? 29.136 21.463 -28.116 1.00 84.00 575 GLN A O 1
ATOM 4618 N N . GLU A 1 576 ? 28.434 20.198 -29.842 1.00 82.88 576 GLU A N 1
ATOM 4619 C CA . GLU A 1 576 ? 29.619 20.388 -30.678 1.00 82.88 576 GLU A CA 1
ATOM 4620 C C . GLU A 1 576 ? 29.357 21.447 -31.758 1.00 82.88 576 GLU A C 1
ATOM 4622 O O . GLU A 1 576 ? 28.242 21.590 -32.263 1.00 82.88 576 GLU A O 1
ATOM 4627 N N . PHE A 1 577 ? 30.410 22.161 -32.135 1.00 80.62 577 PHE A N 1
ATOM 4628 C CA . PHE A 1 577 ? 30.436 23.174 -33.180 1.00 80.62 577 PHE A CA 1
ATOM 4629 C C . PHE A 1 577 ? 31.595 22.853 -34.128 1.00 80.62 577 PHE A C 1
ATOM 4631 O O . PHE A 1 577 ? 32.729 22.636 -33.689 1.00 80.62 577 PHE A O 1
ATOM 4638 N N . LEU A 1 578 ? 31.326 22.833 -35.433 1.00 78.81 578 LEU A N 1
ATOM 4639 C CA . LEU A 1 578 ? 32.369 22.679 -36.445 1.00 78.81 578 LEU A CA 1
ATOM 4640 C C . LEU A 1 578 ? 33.011 24.039 -36.720 1.00 78.81 578 LEU A C 1
ATOM 4642 O O . LEU A 1 578 ? 32.310 25.005 -37.033 1.00 78.81 578 LEU A O 1
ATOM 4646 N N . LEU A 1 579 ? 34.338 24.111 -36.609 1.00 82.69 579 LEU A N 1
ATOM 4647 C CA . LEU A 1 579 ? 35.086 25.293 -37.025 1.00 82.69 579 LEU A CA 1
ATOM 4648 C C . LEU A 1 579 ? 35.447 25.184 -38.511 1.00 82.69 579 LEU A C 1
ATOM 4650 O O . LEU A 1 579 ? 35.578 24.077 -39.043 1.00 82.69 579 LEU A O 1
ATOM 4654 N N . LYS A 1 580 ? 35.589 26.330 -39.191 1.00 79.50 580 LYS A N 1
ATOM 4655 C CA . LYS A 1 580 ? 35.927 26.393 -40.625 1.00 79.50 580 LYS A CA 1
ATOM 4656 C C . LYS A 1 580 ? 37.147 25.529 -40.937 1.00 79.50 580 LYS A C 1
ATOM 4658 O O . LYS A 1 580 ? 38.152 25.574 -40.218 1.00 79.50 580 LYS A O 1
ATOM 4663 N N . LYS A 1 581 ? 37.085 24.763 -42.029 1.00 76.62 581 LYS A N 1
ATOM 4664 C CA . LYS A 1 581 ? 38.254 23.999 -42.483 1.00 76.62 581 LYS A CA 1
ATOM 4665 C C . LYS A 1 581 ? 39.113 24.855 -43.394 1.00 76.62 581 LYS A C 1
ATOM 4667 O O . LYS A 1 581 ? 38.594 25.548 -44.267 1.00 76.62 581 LYS A O 1
ATOM 4672 N N . ARG A 1 582 ? 40.423 24.803 -43.183 1.00 83.81 582 ARG A N 1
ATOM 4673 C CA . ARG A 1 582 ? 41.433 25.528 -43.958 1.00 83.81 582 ARG A CA 1
ATOM 4674 C C . ARG A 1 582 ? 42.655 24.645 -44.135 1.00 83.81 582 ARG A C 1
ATOM 4676 O O . ARG A 1 582 ? 43.084 23.996 -43.186 1.00 83.81 582 ARG A O 1
ATOM 4683 N N . GLN A 1 583 ? 43.220 24.607 -45.333 1.00 83.81 583 GLN A N 1
ATOM 4684 C CA . GLN A 1 583 ? 44.422 23.822 -45.617 1.00 83.81 583 GLN A CA 1
ATOM 4685 C C . GLN A 1 583 ? 45.480 24.693 -46.276 1.00 83.81 583 GLN A C 1
ATOM 4687 O O . GLN A 1 583 ? 45.170 25.525 -47.126 1.00 83.81 583 GLN A O 1
ATOM 4692 N N . LEU A 1 584 ? 46.736 24.493 -45.881 1.00 85.44 584 LEU A N 1
ATOM 4693 C CA . LEU A 1 584 ? 47.872 25.074 -46.578 1.00 85.44 584 LEU A CA 1
ATOM 4694 C C . LEU A 1 584 ? 48.224 24.142 -47.745 1.00 85.44 584 LEU A C 1
ATOM 4696 O O . LEU A 1 584 ? 48.511 22.966 -47.536 1.00 85.44 584 LEU A O 1
ATOM 4700 N N . HIS A 1 585 ? 48.162 24.651 -48.970 1.00 86.62 585 HIS A N 1
ATOM 4701 C CA . HIS A 1 585 ? 48.400 23.889 -50.191 1.00 86.62 585 HIS A CA 1
ATOM 4702 C C . HIS A 1 585 ? 49.585 24.468 -50.958 1.00 86.62 585 HIS A C 1
ATOM 4704 O O . HIS A 1 585 ? 49.717 25.688 -51.074 1.00 86.62 585 HIS A O 1
ATOM 4710 N N . ILE A 1 586 ? 50.432 23.596 -51.501 1.00 84.75 586 ILE A N 1
ATOM 4711 C CA . ILE A 1 586 ? 51.564 23.992 -52.338 1.00 84.75 586 ILE A CA 1
ATOM 4712 C C . ILE A 1 586 ? 51.176 23.746 -53.796 1.00 84.75 586 ILE A C 1
ATOM 4714 O O . ILE A 1 586 ? 50.979 22.610 -54.210 1.00 84.75 586 ILE A O 1
ATOM 4718 N N . ASP A 1 587 ? 51.036 24.836 -54.544 1.00 81.56 587 ASP A N 1
ATOM 4719 C CA . ASP A 1 587 ? 50.490 24.869 -55.908 1.00 81.56 587 ASP A CA 1
ATOM 4720 C C . ASP A 1 587 ? 51.580 24.701 -56.983 1.00 81.56 587 ASP A C 1
ATOM 4722 O O . ASP A 1 587 ? 51.323 24.267 -58.105 1.00 81.56 587 ASP A O 1
ATOM 4726 N N . SER A 1 588 ? 52.824 25.032 -56.631 1.00 80.19 588 SER A N 1
ATOM 4727 C CA . SER A 1 588 ? 54.005 24.820 -57.469 1.00 80.19 588 SER A CA 1
ATOM 4728 C C . SER A 1 588 ? 54.348 23.333 -57.583 1.00 80.19 588 SER A C 1
ATOM 4730 O O . SER A 1 588 ? 54.441 22.640 -56.569 1.00 80.19 588 SER A O 1
ATOM 4732 N N . LYS A 1 589 ? 54.639 22.855 -58.800 1.00 74.50 589 LYS A N 1
ATOM 4733 C CA . LYS A 1 589 ? 55.161 21.497 -59.027 1.00 74.50 589 LYS A CA 1
ATOM 4734 C C . LYS A 1 589 ? 56.552 21.345 -58.406 1.00 74.50 589 LYS A C 1
ATOM 4736 O O . LYS A 1 589 ? 57.532 21.834 -58.961 1.00 74.50 589 LYS A O 1
ATOM 4741 N N . ILE A 1 590 ? 56.624 20.644 -57.281 1.00 78.62 590 ILE A N 1
ATOM 4742 C CA . ILE A 1 590 ? 57.882 20.251 -56.643 1.00 78.62 590 ILE A CA 1
ATOM 4743 C C . ILE A 1 590 ? 58.461 19.046 -57.417 1.00 78.62 590 ILE A C 1
ATOM 4745 O O . ILE A 1 590 ? 57.719 18.092 -57.652 1.00 78.62 590 ILE A O 1
ATOM 4749 N N . PRO A 1 591 ? 59.736 19.069 -57.850 1.00 76.00 591 PRO A N 1
ATOM 4750 C CA . PRO A 1 591 ? 60.382 17.926 -58.501 1.00 76.00 591 PRO A CA 1
ATOM 4751 C C . PRO A 1 591 ? 60.787 16.851 -57.480 1.00 76.00 591 PRO A C 1
ATOM 4753 O O . PRO A 1 591 ? 61.241 17.187 -56.396 1.00 76.00 591 PRO A O 1
ATOM 4756 N N . ASP A 1 592 ? 60.705 15.563 -57.828 1.00 75.69 592 ASP A N 1
ATOM 4757 C CA . ASP A 1 592 ? 60.973 14.472 -56.868 1.00 75.69 592 ASP A CA 1
ATOM 4758 C C . ASP A 1 592 ? 62.443 14.389 -56.401 1.00 75.69 592 ASP A C 1
ATOM 4760 O O . ASP A 1 592 ? 62.727 13.922 -55.296 1.00 75.69 592 ASP A O 1
ATOM 4764 N N . ASN A 1 593 ? 63.388 14.844 -57.235 1.00 75.38 593 ASN A N 1
ATOM 4765 C CA . ASN A 1 593 ? 64.822 14.854 -56.937 1.00 75.38 593 ASN A CA 1
ATOM 4766 C C . ASN A 1 593 ? 65.430 16.242 -57.202 1.00 75.38 593 ASN A C 1
ATOM 4768 O O . ASN A 1 593 ? 65.173 16.840 -58.249 1.00 75.38 593 ASN A O 1
ATOM 4772 N N . CYS A 1 594 ? 66.284 16.717 -56.292 1.00 76.19 594 CYS A N 1
ATOM 4773 C CA . CYS A 1 594 ? 67.002 17.996 -56.389 1.00 76.19 594 CYS A CA 1
ATOM 4774 C C . CYS A 1 594 ? 68.498 17.818 -56.106 1.00 76.19 594 CYS A C 1
ATOM 4776 O O . CYS A 1 594 ? 68.890 16.896 -55.401 1.00 76.19 594 CYS A O 1
ATOM 4778 N N . GLY A 1 595 ? 69.339 18.732 -56.599 1.00 75.75 595 GLY A N 1
ATOM 4779 C CA . GLY A 1 595 ? 70.759 18.747 -56.233 1.00 75.75 595 GLY A CA 1
ATOM 4780 C C . GLY A 1 595 ? 70.955 19.079 -54.748 1.00 75.75 595 GLY A C 1
ATOM 4781 O O . GLY A 1 595 ? 70.360 20.054 -54.276 1.00 75.75 595 GLY A O 1
ATOM 4782 N N . SER A 1 596 ? 71.794 18.342 -54.018 1.00 73.94 596 SER A N 1
ATOM 4783 C CA . SER A 1 596 ? 72.252 18.787 -52.693 1.00 73.94 596 SER A CA 1
ATOM 4784 C C . SER A 1 596 ? 72.961 20.151 -52.799 1.00 73.94 596 SER A C 1
ATOM 4786 O O . SER A 1 596 ? 73.606 20.466 -53.802 1.00 73.94 596 SER A O 1
ATOM 4788 N N . GLY A 1 597 ? 72.739 21.031 -51.819 1.00 70.44 597 GLY A N 1
ATOM 4789 C CA . GLY A 1 597 ? 73.220 22.420 -51.810 1.00 70.44 597 GLY A CA 1
ATOM 4790 C C . GLY A 1 597 ? 72.564 23.367 -52.833 1.00 70.44 597 GLY A C 1
ATOM 4791 O O . GLY A 1 597 ? 72.962 24.530 -52.936 1.00 70.44 597 GLY A O 1
ATOM 4792 N N . SER A 1 598 ? 71.576 22.910 -53.614 1.00 80.00 598 SER A N 1
ATOM 4793 C CA . SER A 1 598 ? 70.910 23.738 -54.633 1.00 80.00 598 SER A CA 1
ATOM 4794 C C . SER A 1 598 ? 69.766 24.604 -54.072 1.00 80.00 598 SER A C 1
ATOM 4796 O O . SER A 1 598 ? 69.356 24.472 -52.921 1.00 80.00 598 SER A O 1
ATOM 4798 N N . MET A 1 599 ? 69.250 25.529 -54.890 1.00 77.75 599 MET A N 1
ATOM 4799 C CA . MET A 1 599 ? 68.110 26.384 -54.537 1.00 77.75 599 MET A CA 1
ATOM 4800 C C . MET A 1 599 ? 66.827 25.871 -55.191 1.00 77.75 599 MET A C 1
ATOM 4802 O O . MET A 1 599 ? 66.708 25.912 -56.418 1.00 77.75 599 MET A O 1
ATOM 4806 N N . LEU A 1 600 ? 65.842 25.480 -54.381 1.00 79.50 600 LEU A N 1
ATOM 4807 C CA . LEU A 1 600 ? 64.465 25.291 -54.835 1.00 79.50 600 LEU A CA 1
ATOM 4808 C C . LEU A 1 600 ? 63.833 26.675 -55.046 1.00 79.50 600 LEU A C 1
ATOM 4810 O O . LEU A 1 600 ? 63.858 27.504 -54.137 1.00 79.50 600 LEU A O 1
ATOM 4814 N N . LYS A 1 601 ? 63.301 26.946 -56.240 1.00 76.31 601 LYS A N 1
ATOM 4815 C CA . LYS A 1 601 ? 62.785 28.269 -56.623 1.00 76.31 601 LYS A CA 1
ATOM 4816 C C . LYS A 1 601 ? 61.274 28.276 -56.799 1.00 76.31 601 LYS A C 1
ATOM 4818 O O . LYS A 1 601 ? 60.682 27.240 -57.088 1.00 76.31 601 LYS A O 1
ATOM 4823 N N . ASP A 1 602 ? 60.700 29.469 -56.674 1.00 76.75 602 ASP A N 1
ATOM 4824 C CA . ASP A 1 602 ? 59.345 29.805 -57.120 1.00 76.75 602 ASP A CA 1
ATOM 4825 C C . ASP A 1 602 ? 58.238 28.926 -56.497 1.00 76.75 602 ASP A C 1
ATOM 4827 O O . ASP A 1 602 ? 57.291 28.499 -57.163 1.00 76.75 602 ASP A O 1
ATOM 4831 N N . VAL A 1 603 ? 58.353 28.649 -55.191 1.00 83.06 603 VAL A N 1
ATOM 4832 C CA . VAL A 1 603 ? 57.364 27.848 -54.454 1.00 83.06 603 VAL A CA 1
ATOM 4833 C C . VAL A 1 603 ? 56.140 28.706 -54.136 1.00 83.06 603 VAL A C 1
ATOM 4835 O O . VAL A 1 603 ? 56.237 29.731 -53.459 1.00 83.06 603 VAL A O 1
ATOM 4838 N N . VAL A 1 604 ? 54.969 28.274 -54.607 1.00 83.75 604 VAL A N 1
ATOM 4839 C CA . VAL A 1 604 ? 53.695 28.987 -54.432 1.00 83.75 604 VAL A CA 1
ATOM 4840 C C . VAL A 1 604 ? 52.859 28.279 -53.380 1.00 83.75 604 VAL A C 1
ATOM 4842 O O . VAL A 1 604 ? 52.508 27.110 -53.547 1.00 83.75 604 VAL A O 1
ATOM 4845 N N . VAL A 1 605 ? 52.497 28.999 -52.320 1.00 86.00 605 VAL A N 1
ATOM 4846 C CA . VAL A 1 605 ? 51.685 28.478 -51.218 1.00 86.00 605 VAL A CA 1
ATOM 4847 C C . VAL A 1 605 ? 50.353 29.223 -51.173 1.00 86.00 605 VAL A C 1
ATOM 4849 O O . VAL A 1 605 ? 50.314 30.450 -51.248 1.00 86.00 605 VAL A O 1
ATOM 4852 N N . LYS A 1 606 ? 49.249 28.483 -51.061 1.00 87.25 606 LYS A N 1
ATOM 4853 C CA . LYS A 1 606 ? 47.872 28.995 -51.019 1.00 87.25 606 LYS A CA 1
ATOM 4854 C C . LYS A 1 606 ? 47.162 28.475 -49.772 1.00 87.25 606 LYS A C 1
ATOM 4856 O O . LYS A 1 606 ? 47.321 27.310 -49.415 1.00 87.25 606 LYS A O 1
ATOM 4861 N N . VAL A 1 607 ? 46.349 29.310 -49.133 1.00 86.94 607 VAL A N 1
ATOM 4862 C CA . VAL A 1 607 ? 45.371 28.863 -48.133 1.00 86.94 607 VAL A CA 1
ATOM 4863 C C . VAL A 1 607 ? 44.082 28.521 -48.868 1.00 86.94 607 VAL A C 1
ATOM 4865 O O . VAL A 1 607 ? 43.523 29.372 -49.557 1.00 86.94 607 VAL A O 1
ATOM 4868 N N . ILE A 1 608 ? 43.624 27.280 -48.734 1.00 85.25 608 ILE A N 1
ATOM 4869 C CA . ILE A 1 608 ? 42.433 26.756 -49.404 1.00 85.25 608 ILE A CA 1
ATOM 4870 C C . ILE A 1 608 ? 41.303 26.541 -48.386 1.00 85.25 608 ILE A C 1
ATOM 4872 O O . ILE A 1 608 ? 41.547 26.088 -47.263 1.00 85.25 608 ILE A O 1
ATOM 4876 N N . ASP A 1 609 ? 40.077 26.897 -48.772 1.00 81.88 609 ASP A N 1
ATOM 4877 C CA . ASP A 1 609 ? 38.847 26.724 -47.995 1.00 81.88 609 ASP A CA 1
ATOM 4878 C C . ASP A 1 609 ? 38.225 25.319 -48.116 1.00 81.88 609 ASP A C 1
ATOM 4880 O O . ASP A 1 609 ? 38.707 24.443 -48.835 1.00 81.88 609 ASP A O 1
ATOM 4884 N N . GLU A 1 610 ? 37.120 25.083 -47.401 1.00 73.00 610 GLU A N 1
ATOM 4885 C CA . GLU A 1 610 ? 36.404 23.799 -47.439 1.00 73.00 610 GLU A CA 1
ATOM 4886 C C . GLU A 1 610 ? 35.751 23.454 -48.790 1.00 73.00 610 GLU A C 1
ATOM 4888 O O . GLU A 1 610 ? 35.324 22.315 -48.977 1.00 73.00 610 GLU A O 1
ATOM 4893 N N . SER A 1 611 ? 35.694 24.403 -49.728 1.00 75.56 611 SER A N 1
ATOM 4894 C CA . SER A 1 611 ? 35.167 24.226 -51.086 1.00 75.56 611 SER A CA 1
ATOM 4895 C C . SER A 1 611 ? 36.267 24.069 -52.146 1.00 75.56 611 SER A C 1
ATOM 4897 O O . SER A 1 611 ? 35.950 23.896 -53.322 1.00 75.56 611 SER A O 1
ATOM 4899 N N . GLY A 1 612 ? 37.548 24.118 -51.760 1.00 72.81 612 GLY A N 1
ATOM 4900 C CA . GLY A 1 612 ? 38.680 24.042 -52.686 1.00 72.81 612 GLY A CA 1
ATOM 4901 C C . GLY A 1 612 ? 39.101 25.387 -53.295 1.00 72.81 612 GLY A C 1
ATOM 4902 O O . GLY A 1 612 ? 39.949 25.401 -54.187 1.00 72.81 612 GLY A O 1
ATOM 4903 N N . ASN A 1 613 ? 38.553 26.514 -52.828 1.00 81.81 613 ASN A N 1
ATOM 4904 C CA . ASN A 1 613 ? 38.893 27.852 -53.322 1.00 81.81 613 ASN A CA 1
ATOM 4905 C C . ASN A 1 613 ? 39.989 28.510 -52.473 1.00 81.81 613 ASN A C 1
ATOM 4907 O O . ASN A 1 613 ? 40.170 28.176 -51.305 1.00 81.81 613 ASN A O 1
ATOM 4911 N N . ILE A 1 614 ? 40.704 29.485 -53.040 1.00 82.88 614 ILE A N 1
ATOM 4912 C CA . ILE A 1 614 ? 41.696 30.277 -52.297 1.00 82.88 614 ILE A CA 1
ATOM 4913 C C . ILE A 1 614 ? 40.967 31.205 -51.318 1.00 82.88 614 ILE A C 1
ATOM 4915 O O . ILE A 1 614 ? 40.154 32.026 -51.745 1.00 82.88 614 ILE A O 1
ATOM 4919 N N . ASP A 1 615 ? 41.282 31.127 -50.023 1.00 81.12 615 ASP A N 1
ATOM 4920 C CA . ASP A 1 615 ? 40.690 32.024 -49.028 1.00 81.12 615 ASP A CA 1
ATOM 4921 C C . ASP A 1 615 ? 41.372 33.398 -49.043 1.00 81.12 615 ASP A C 1
ATOM 4923 O O . ASP A 1 615 ? 42.341 33.664 -48.325 1.00 81.12 615 ASP A O 1
ATOM 4927 N N . SER A 1 616 ? 40.816 34.308 -49.842 1.00 76.56 616 SER A N 1
ATOM 4928 C CA . SER A 1 616 ? 41.288 35.686 -49.953 1.00 76.56 616 SER A CA 1
ATOM 4929 C C . SER A 1 616 ? 41.160 36.511 -48.666 1.00 76.56 616 SER A C 1
ATOM 4931 O O . SER A 1 616 ? 41.727 37.602 -48.609 1.00 76.56 616 SER A O 1
ATOM 4933 N N . THR A 1 617 ? 40.436 36.038 -47.641 1.00 74.12 617 THR A N 1
ATOM 4934 C CA . THR A 1 617 ? 40.321 36.749 -46.353 1.00 74.12 617 THR A CA 1
ATOM 4935 C C . THR A 1 617 ? 41.589 36.630 -45.499 1.00 74.12 617 THR A C 1
ATOM 4937 O O . THR A 1 617 ? 41.870 37.518 -44.698 1.00 74.12 617 THR A O 1
ATOM 4940 N N . MET A 1 618 ? 42.407 35.594 -45.724 1.00 74.19 618 MET A N 1
ATOM 4941 C CA . MET A 1 618 ? 43.687 35.361 -45.045 1.00 74.19 618 MET A CA 1
ATOM 4942 C C . MET A 1 618 ? 44.801 36.185 -45.713 1.00 74.19 618 MET A C 1
ATOM 4944 O O . MET A 1 618 ? 45.650 35.661 -46.437 1.00 74.19 618 MET A O 1
ATOM 4948 N N . SER A 1 619 ? 44.761 37.508 -45.533 1.00 76.00 619 SER A N 1
ATOM 4949 C CA . SER A 1 619 ? 45.641 38.463 -46.219 1.00 76.00 619 SER A CA 1
ATOM 4950 C C . SER A 1 619 ? 46.030 39.639 -45.318 1.00 76.00 619 SER A C 1
ATOM 4952 O O . SER A 1 619 ? 45.179 40.224 -44.654 1.00 76.00 619 SER A O 1
ATOM 4954 N N . GLY A 1 620 ? 47.306 40.040 -45.335 1.00 71.81 620 GLY A N 1
ATOM 4955 C CA . GLY A 1 620 ? 47.819 41.191 -44.573 1.00 71.81 620 GLY A CA 1
ATOM 4956 C C . GLY A 1 620 ? 48.879 40.833 -43.525 1.00 71.81 620 GLY A C 1
ATOM 4957 O O . GLY A 1 620 ? 49.248 39.675 -43.365 1.00 71.81 620 GLY A O 1
ATOM 4958 N N . GLY A 1 621 ? 49.384 41.834 -42.796 1.00 71.00 621 GLY A N 1
ATOM 4959 C CA . GLY A 1 621 ? 50.594 41.712 -41.958 1.00 71.00 621 GLY A CA 1
ATOM 4960 C C . GLY A 1 621 ? 50.519 40.758 -40.754 1.00 71.00 621 GLY A C 1
ATOM 4961 O O . GLY A 1 621 ? 51.548 40.467 -40.155 1.00 71.00 621 GLY A O 1
ATOM 4962 N N . GLN A 1 622 ? 49.333 40.256 -40.395 1.00 73.00 622 GLN A N 1
ATOM 4963 C CA . GLN A 1 622 ? 49.163 39.207 -39.375 1.00 73.00 622 GLN A CA 1
ATOM 4964 C C . GLN A 1 622 ? 49.261 37.787 -39.965 1.00 73.00 622 GLN A C 1
ATOM 4966 O O . GLN A 1 622 ? 49.414 36.813 -39.229 1.00 73.00 622 GLN A O 1
ATOM 4971 N N . HIS A 1 623 ? 49.198 37.662 -41.292 1.00 83.75 623 HIS A N 1
ATOM 4972 C CA . HIS A 1 623 ? 49.180 36.397 -42.009 1.00 83.75 623 HIS A CA 1
ATOM 4973 C C . HIS A 1 623 ? 50.547 36.110 -42.629 1.00 83.75 623 HIS A C 1
ATOM 4975 O O . HIS A 1 623 ? 50.825 36.474 -43.771 1.00 83.75 623 HIS A O 1
ATOM 4981 N N . ILE A 1 624 ? 51.425 35.490 -41.841 1.00 85.00 624 ILE A N 1
ATOM 4982 C CA . ILE A 1 624 ? 52.819 35.211 -42.204 1.00 85.00 624 ILE A CA 1
ATOM 4983 C C . ILE A 1 624 ? 53.025 33.700 -42.267 1.00 85.00 624 ILE A C 1
ATOM 4985 O O . ILE A 1 624 ? 52.739 32.996 -41.303 1.00 85.00 624 ILE A O 1
ATOM 4989 N N . ILE A 1 625 ? 53.570 33.211 -43.374 1.00 86.19 625 ILE A N 1
ATOM 4990 C CA . ILE A 1 625 ? 54.078 31.850 -43.536 1.00 86.19 625 ILE A CA 1
ATOM 4991 C C . ILE A 1 625 ? 55.558 31.810 -43.144 1.00 86.19 625 ILE A C 1
ATOM 4993 O O . ILE A 1 625 ? 56.318 32.717 -43.486 1.00 86.19 625 ILE A O 1
ATOM 4997 N N . LYS A 1 626 ? 55.965 30.749 -42.442 1.00 85.75 626 LYS A N 1
ATOM 4998 C CA . LYS A 1 626 ? 57.360 30.423 -42.135 1.00 85.75 626 LYS A CA 1
ATOM 4999 C C . LYS A 1 626 ? 57.757 29.061 -42.688 1.00 85.75 626 LYS A C 1
ATOM 5001 O O . LYS A 1 626 ? 56.935 28.155 -42.782 1.00 85.75 626 LYS A O 1
ATOM 5006 N N . VAL A 1 627 ? 59.037 28.939 -43.030 1.00 83.75 627 VAL A N 1
ATOM 5007 C CA . VAL A 1 627 ? 59.658 27.727 -43.586 1.00 83.75 627 VAL A CA 1
ATOM 5008 C C . VAL A 1 627 ? 60.704 27.223 -42.597 1.00 83.75 627 VAL A C 1
ATOM 5010 O O . VAL A 1 627 ? 61.676 27.927 -42.312 1.00 83.75 627 VAL A O 1
ATOM 5013 N N . ASN A 1 628 ? 60.493 26.044 -42.016 1.00 77.94 628 ASN A N 1
ATOM 5014 C CA . ASN A 1 628 ? 61.340 25.549 -40.936 1.00 77.94 628 ASN A CA 1
ATOM 5015 C C . ASN A 1 628 ? 62.775 25.260 -41.429 1.00 77.94 628 ASN A C 1
ATOM 5017 O O . ASN A 1 628 ? 62.960 24.636 -42.471 1.00 77.94 628 ASN A O 1
ATOM 5021 N N . GLY A 1 629 ? 63.786 25.713 -40.678 1.00 66.38 629 GLY A N 1
ATOM 5022 C CA . GLY A 1 629 ? 65.211 25.526 -41.002 1.00 66.38 629 GLY A CA 1
ATOM 5023 C C . GLY A 1 629 ? 65.919 26.675 -41.744 1.00 66.38 629 GLY A C 1
ATOM 5024 O O . GLY A 1 629 ? 67.111 26.556 -42.007 1.00 66.38 629 GLY A O 1
ATOM 5025 N N . ILE A 1 630 ? 65.244 27.791 -42.050 1.00 68.75 630 ILE A N 1
ATOM 5026 C CA . ILE A 1 630 ? 65.834 28.949 -42.759 1.00 68.75 630 ILE A CA 1
ATOM 5027 C C . ILE A 1 630 ? 65.918 30.174 -41.827 1.00 68.75 630 ILE A C 1
ATOM 5029 O O . ILE A 1 630 ? 64.968 30.462 -41.096 1.00 68.75 630 ILE A O 1
ATOM 5033 N N . GLN A 1 631 ? 67.032 30.917 -41.857 1.00 55.34 631 GLN A N 1
ATOM 5034 C CA . GLN A 1 631 ? 67.144 32.226 -41.194 1.00 55.34 631 GLN A CA 1
ATOM 5035 C C . GLN A 1 631 ? 66.484 33.319 -42.055 1.00 55.34 631 GLN A C 1
ATOM 5037 O O . GLN A 1 631 ? 66.710 33.373 -43.258 1.00 55.34 631 GLN A O 1
ATOM 5042 N N . ASP A 1 632 ? 65.684 34.184 -41.423 1.00 60.19 632 ASP A N 1
ATOM 5043 C CA . ASP A 1 632 ? 64.885 35.254 -42.055 1.00 60.19 632 ASP A CA 1
ATOM 5044 C C . ASP A 1 632 ? 63.803 34.756 -43.046 1.00 60.19 632 ASP A C 1
ATOM 5046 O O . ASP A 1 632 ? 63.755 35.072 -44.232 1.00 60.19 632 ASP A O 1
ATOM 5050 N N . ASN A 1 633 ? 62.899 33.925 -42.520 1.00 71.75 633 ASN A N 1
ATOM 5051 C CA . ASN A 1 633 ? 61.974 33.066 -43.266 1.00 71.75 633 ASN A CA 1
ATOM 5052 C C . ASN A 1 633 ? 60.497 33.518 -43.260 1.00 71.75 633 ASN A C 1
ATOM 5054 O O . ASN A 1 633 ? 59.609 32.667 -43.279 1.00 71.75 633 ASN A O 1
ATOM 5058 N N . ALA A 1 634 ? 60.210 34.819 -43.160 1.00 78.62 634 ALA A N 1
ATOM 5059 C CA . ALA A 1 634 ? 58.847 35.343 -42.999 1.00 78.62 634 ALA A CA 1
ATOM 5060 C C . ALA A 1 634 ? 58.225 35.827 -44.326 1.00 78.62 634 ALA A C 1
ATOM 5062 O O . ALA A 1 634 ? 58.612 36.867 -44.854 1.00 78.62 634 ALA A O 1
ATOM 5063 N N . TYR A 1 635 ? 57.208 35.119 -44.828 1.00 85.69 635 TYR A N 1
ATOM 5064 C CA . TYR A 1 635 ? 56.525 35.425 -46.094 1.00 85.69 635 TYR A CA 1
ATOM 5065 C C . TYR A 1 635 ? 55.067 35.832 -45.852 1.00 85.69 635 TYR A C 1
ATOM 5067 O O . TYR A 1 635 ? 54.275 35.039 -45.348 1.00 85.69 635 TYR A O 1
ATOM 5075 N N . GLN A 1 636 ? 54.682 37.056 -46.213 1.00 85.50 636 GLN A N 1
ATOM 5076 C CA . GLN A 1 636 ? 53.318 37.550 -45.993 1.00 85.50 636 GLN A CA 1
ATOM 5077 C C . GLN A 1 636 ? 52.328 36.987 -47.033 1.00 85.50 636 GLN A C 1
ATOM 5079 O O . GLN A 1 636 ? 52.585 37.038 -48.237 1.00 85.50 636 GLN A O 1
ATOM 5084 N N . LEU A 1 637 ? 51.163 36.512 -46.579 1.00 85.25 637 LEU A N 1
ATOM 5085 C CA . LEU A 1 637 ? 50.035 36.166 -47.445 1.00 85.25 637 LEU A CA 1
ATOM 5086 C C . LEU A 1 637 ? 49.365 37.430 -47.998 1.00 85.25 637 LEU A C 1
ATOM 5088 O O . LEU A 1 637 ? 49.015 38.363 -47.266 1.00 85.25 637 LEU A O 1
ATOM 5092 N N . THR A 1 638 ? 49.153 37.423 -49.310 1.00 79.94 638 THR A N 1
ATOM 5093 C CA . THR A 1 638 ? 48.466 38.461 -50.077 1.00 79.94 638 THR A CA 1
ATOM 5094 C C . THR A 1 638 ? 47.357 37.794 -50.888 1.00 79.94 638 THR A C 1
ATOM 5096 O O . THR A 1 638 ? 47.619 36.935 -51.731 1.00 79.94 638 THR A O 1
ATOM 5099 N N . GLY A 1 639 ? 46.101 38.127 -50.587 1.00 78.50 639 GLY A N 1
ATOM 5100 C CA . GLY A 1 639 ? 44.933 37.492 -51.207 1.00 78.50 639 GLY A CA 1
ATOM 5101 C C . GLY A 1 639 ? 44.862 35.973 -50.995 1.00 78.50 639 GLY A C 1
ATOM 5102 O O . GLY A 1 639 ? 44.464 35.260 -51.909 1.00 78.50 639 GLY A O 1
ATOM 5103 N N . GLY A 1 640 ? 45.286 35.467 -49.829 1.00 79.50 640 GLY A N 1
ATOM 5104 C CA . GLY A 1 640 ? 45.284 34.030 -49.521 1.00 79.50 640 GLY A CA 1
ATOM 5105 C C . GLY A 1 640 ? 46.443 33.231 -50.128 1.00 79.50 640 GLY A C 1
ATOM 5106 O O . GLY A 1 640 ? 46.467 32.008 -50.001 1.00 79.50 640 GLY A O 1
ATOM 5107 N N . SER A 1 641 ? 47.418 33.886 -50.768 1.00 83.56 641 SER A N 1
ATOM 5108 C CA . SER A 1 641 ? 48.594 33.231 -51.361 1.00 83.56 641 SER A CA 1
ATOM 5109 C C . SER A 1 641 ? 49.903 33.943 -51.017 1.00 83.56 641 SER A C 1
ATOM 5111 O O . SER A 1 641 ? 49.913 35.151 -50.781 1.00 83.56 641 SER A O 1
ATOM 5113 N N . CYS A 1 642 ? 51.018 33.216 -50.985 1.00 86.62 642 CYS A N 1
ATOM 5114 C CA . CYS A 1 642 ? 52.357 33.797 -50.932 1.00 86.62 642 CYS A CA 1
ATOM 5115 C C . CYS A 1 642 ? 53.313 33.077 -51.886 1.00 86.62 642 CYS A C 1
ATOM 5117 O O . CYS A 1 642 ? 53.116 31.920 -52.266 1.00 86.62 642 CYS A O 1
ATOM 5119 N N . PHE A 1 643 ? 54.353 33.807 -52.278 1.00 82.31 643 PHE A N 1
ATOM 5120 C CA . PHE A 1 643 ? 55.382 33.358 -53.199 1.00 82.31 643 PHE A CA 1
ATOM 5121 C C . PHE A 1 643 ? 56.722 33.315 -52.462 1.00 82.31 643 PHE A C 1
ATOM 5123 O O . PHE A 1 643 ? 57.150 34.314 -51.879 1.00 82.31 643 PHE A O 1
ATOM 5130 N N . ILE A 1 644 ? 57.366 32.152 -52.465 1.00 83.50 644 ILE A N 1
ATOM 5131 C CA . ILE A 1 644 ? 58.642 31.906 -51.799 1.00 83.50 644 ILE A CA 1
ATOM 5132 C C . ILE A 1 644 ? 59.715 31.812 -52.889 1.00 83.50 644 ILE A C 1
ATOM 5134 O O . ILE A 1 644 ? 59.844 30.791 -53.564 1.00 83.50 644 ILE A O 1
ATOM 5138 N N . ASN A 1 645 ? 60.477 32.899 -53.061 1.00 74.25 645 ASN A N 1
ATOM 5139 C CA . ASN A 1 645 ? 61.451 33.062 -54.151 1.00 74.25 645 ASN A CA 1
ATOM 5140 C C . ASN A 1 645 ? 62.479 31.919 -54.226 1.00 74.25 645 ASN A C 1
ATOM 5142 O O . ASN A 1 645 ? 62.740 31.376 -55.297 1.00 74.25 645 ASN A O 1
ATOM 5146 N N . THR A 1 646 ? 63.104 31.592 -53.091 1.00 75.75 646 THR A N 1
ATOM 5147 C CA . THR A 1 646 ? 64.223 30.645 -52.997 1.00 75.75 646 THR A CA 1
ATOM 5148 C C . THR A 1 646 ? 64.251 29.976 -51.627 1.00 75.75 646 THR A C 1
ATOM 5150 O O . THR A 1 646 ? 64.307 30.669 -50.611 1.00 75.75 646 THR A O 1
ATOM 5153 N N . ILE A 1 647 ? 64.301 28.647 -51.604 1.00 79.25 647 ILE A N 1
ATOM 5154 C CA . ILE A 1 647 ? 64.619 27.821 -50.437 1.00 79.25 647 ILE A CA 1
ATOM 5155 C C . ILE A 1 647 ? 65.983 27.170 -50.691 1.00 79.25 647 ILE A C 1
ATOM 5157 O O . ILE A 1 647 ? 66.164 26.473 -51.689 1.00 79.25 647 ILE A O 1
ATOM 5161 N N . GLN A 1 648 ? 66.945 27.408 -49.799 1.00 78.06 648 GLN A N 1
ATOM 5162 C CA . GLN A 1 648 ? 68.261 26.768 -49.849 1.00 78.06 648 GLN A CA 1
ATOM 5163 C C . GLN A 1 648 ? 68.141 25.331 -49.323 1.00 78.06 648 GLN A C 1
ATOM 5165 O O . GLN A 1 648 ? 67.695 25.128 -48.193 1.00 78.06 648 GLN A O 1
ATOM 5170 N N . LEU A 1 649 ? 68.523 24.344 -50.132 1.00 81.25 649 LEU A N 1
ATOM 5171 C CA . LEU A 1 649 ? 68.512 22.934 -49.742 1.00 81.25 649 LEU A CA 1
ATOM 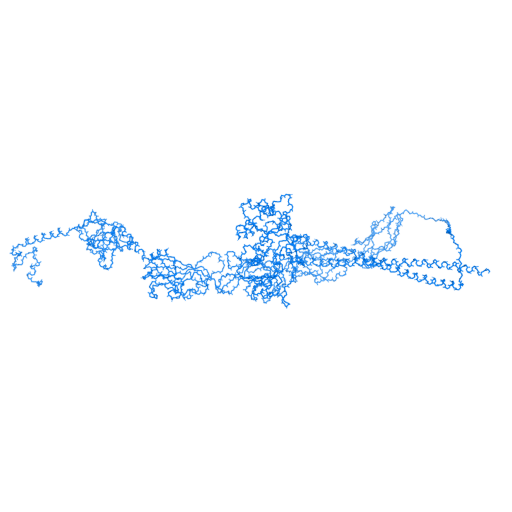5172 C C . LEU A 1 649 ? 69.829 22.563 -49.028 1.00 81.25 649 LEU A C 1
ATOM 5174 O O . LEU A 1 649 ? 70.875 23.120 -49.378 1.00 81.25 649 LEU A O 1
ATOM 5178 N N . PRO A 1 650 ? 69.810 21.639 -48.046 1.00 77.31 650 PRO A N 1
ATOM 5179 C CA . PRO A 1 650 ? 71.024 21.152 -47.388 1.00 77.31 650 PRO A CA 1
ATOM 5180 C C . PRO A 1 650 ? 72.043 20.533 -48.348 1.00 77.31 650 PRO A C 1
ATOM 5182 O O . PRO A 1 650 ? 71.693 20.030 -49.414 1.00 77.31 650 PRO A O 1
ATOM 5185 N N . GLU A 1 651 ? 73.310 20.532 -47.935 1.00 77.06 651 GLU A N 1
ATOM 5186 C CA . GLU A 1 651 ? 74.411 19.867 -48.650 1.00 77.06 651 GLU A CA 1
ATOM 5187 C C . GLU A 1 651 ? 74.442 18.342 -48.419 1.00 77.06 651 GLU A C 1
ATOM 5189 O O . GLU A 1 651 ? 75.115 17.623 -49.153 1.00 77.06 651 GLU A O 1
ATOM 5194 N N . GLU A 1 652 ? 73.692 17.839 -47.434 1.00 75.75 652 GLU A N 1
ATOM 5195 C CA . GLU A 1 652 ? 73.560 16.407 -47.139 1.00 75.75 652 GLU A CA 1
ATOM 5196 C C . GLU A 1 652 ? 72.645 15.698 -48.157 1.00 75.75 652 GLU A C 1
ATOM 5198 O O . GLU A 1 652 ? 71.606 16.224 -48.560 1.00 75.75 652 GLU A O 1
ATOM 5203 N N . GLU A 1 653 ? 73.033 14.493 -48.580 1.00 77.19 653 GLU A N 1
ATOM 5204 C CA . GLU A 1 653 ? 72.285 13.670 -49.541 1.00 77.19 653 GLU A CA 1
ATOM 5205 C C . GLU A 1 653 ? 71.189 12.827 -48.862 1.00 77.19 653 GLU A C 1
ATOM 5207 O O . GLU A 1 653 ? 71.323 12.416 -47.707 1.00 77.19 653 GLU A O 1
ATOM 5212 N N . GLY A 1 654 ? 70.127 12.504 -49.608 1.00 78.56 654 GLY A N 1
ATOM 5213 C CA . GLY A 1 654 ? 69.031 11.640 -49.155 1.00 78.56 654 GLY A CA 1
ATOM 5214 C C . GLY A 1 654 ? 67.681 12.352 -48.967 1.00 78.56 654 GLY A C 1
ATOM 5215 O O . GLY A 1 654 ? 67.473 13.453 -49.485 1.00 78.56 654 GLY A O 1
ATOM 5216 N N . PRO A 1 655 ? 66.714 11.717 -48.274 1.00 81.56 655 PRO A N 1
ATOM 5217 C CA . PRO A 1 655 ? 65.353 12.228 -48.161 1.00 81.56 655 PRO A CA 1
ATOM 5218 C C . PRO A 1 655 ? 65.285 13.453 -47.243 1.00 81.56 655 PRO A C 1
ATOM 5220 O O . PRO A 1 655 ? 65.537 13.370 -46.041 1.00 81.56 655 PRO A O 1
ATOM 5223 N N . TRP A 1 656 ? 64.871 14.584 -47.806 1.00 84.06 656 TRP A N 1
ATOM 5224 C CA . TRP A 1 656 ? 64.685 15.845 -47.102 1.00 84.06 656 TRP A CA 1
ATOM 5225 C C . TRP A 1 656 ? 63.200 16.183 -46.976 1.00 84.06 656 TRP A C 1
ATOM 5227 O O . TRP A 1 656 ? 62.443 16.125 -47.949 1.00 84.06 656 TRP A O 1
ATOM 5237 N N . ILE A 1 657 ? 62.786 16.559 -45.765 1.00 81.75 657 ILE A N 1
ATOM 5238 C CA . ILE A 1 657 ? 61.424 17.000 -45.462 1.00 81.75 657 ILE A CA 1
ATOM 5239 C C . ILE A 1 657 ? 61.501 18.374 -44.803 1.00 81.75 657 ILE A C 1
ATOM 5241 O O . ILE A 1 657 ? 62.214 18.552 -43.817 1.00 81.75 657 ILE A O 1
ATOM 5245 N N . CYS A 1 658 ? 60.744 19.335 -45.328 1.00 82.25 658 CYS A N 1
ATOM 5246 C CA . CYS A 1 658 ? 60.654 20.682 -44.779 1.00 82.25 658 CYS A CA 1
ATOM 5247 C C . CYS A 1 658 ? 59.200 21.063 -44.519 1.00 82.25 658 CYS A C 1
ATOM 5249 O O . CYS A 1 658 ? 58.331 20.892 -45.374 1.00 82.25 658 CYS A O 1
ATOM 5251 N N . GLU A 1 659 ? 58.945 21.589 -43.324 1.00 85.56 659 GLU A N 1
ATOM 5252 C CA . GLU A 1 659 ? 57.626 22.038 -42.902 1.00 85.56 659 GLU A CA 1
ATOM 5253 C C . GLU A 1 659 ? 57.456 23.537 -43.172 1.00 85.56 659 GLU A C 1
ATOM 5255 O O . GLU A 1 659 ? 58.235 24.370 -42.697 1.00 85.56 659 GLU A O 1
ATOM 5260 N N . ILE A 1 660 ? 56.404 23.872 -43.912 1.00 88.25 660 ILE A N 1
ATOM 5261 C CA . ILE A 1 660 ? 55.929 25.234 -44.138 1.00 88.25 660 ILE A CA 1
ATOM 5262 C C . ILE A 1 660 ? 54.661 25.418 -43.305 1.00 88.25 660 ILE A C 1
ATOM 5264 O O . ILE A 1 660 ? 53.737 24.622 -43.438 1.00 88.25 660 ILE A O 1
ATOM 5268 N N . TYR A 1 661 ? 54.592 26.450 -42.464 1.00 86.75 661 TYR A N 1
ATOM 5269 C CA . TYR A 1 661 ? 53.478 26.658 -41.528 1.00 86.75 661 TYR A CA 1
ATOM 5270 C C . TYR A 1 661 ? 53.095 28.136 -41.377 1.00 86.75 661 TYR A C 1
ATOM 5272 O O . TYR A 1 661 ? 53.914 29.033 -41.583 1.00 86.75 661 TYR A O 1
ATOM 5280 N N . HIS A 1 662 ? 51.848 28.412 -40.992 1.00 87.38 662 HIS A N 1
ATOM 5281 C CA . HIS A 1 662 ? 51.385 29.769 -40.693 1.00 87.38 662 HIS A CA 1
ATOM 5282 C C . HIS A 1 662 ? 51.750 30.187 -39.257 1.00 87.38 662 HIS A C 1
ATOM 5284 O O . HIS A 1 662 ? 51.449 29.493 -38.291 1.00 87.38 662 HIS A O 1
ATOM 5290 N N . LEU A 1 663 ? 52.358 31.364 -39.093 1.00 82.38 663 LEU A N 1
ATOM 5291 C CA . LEU A 1 663 ? 52.936 31.846 -37.832 1.00 82.38 663 LEU A CA 1
ATOM 5292 C C . LEU A 1 663 ? 51.916 31.982 -36.690 1.00 82.38 663 LEU A C 1
ATOM 5294 O O . LEU A 1 663 ? 52.232 31.657 -35.551 1.00 82.38 663 LEU A O 1
ATOM 5298 N N . VAL A 1 664 ? 50.712 32.475 -36.995 1.00 78.12 664 VAL A N 1
ATOM 5299 C CA . VAL A 1 664 ? 49.620 32.675 -36.015 1.00 78.12 664 VAL A CA 1
ATOM 5300 C C . VAL A 1 664 ? 48.702 31.448 -35.899 1.00 78.12 664 VAL A C 1
ATOM 5302 O O . VAL A 1 664 ? 47.976 31.322 -34.922 1.00 78.12 664 VAL A O 1
ATOM 5305 N N . TYR A 1 665 ? 48.767 30.527 -36.867 1.00 80.56 665 TYR A N 1
ATOM 5306 C CA . TYR A 1 665 ? 47.898 29.346 -36.959 1.00 80.56 665 TYR A CA 1
ATOM 5307 C C . TYR A 1 665 ? 48.759 28.125 -37.328 1.00 80.56 665 TYR A C 1
ATOM 5309 O O . TYR A 1 665 ? 48.725 27.686 -38.481 1.00 80.56 665 TYR A O 1
ATOM 5317 N N . PRO A 1 666 ? 49.608 27.613 -36.411 1.00 77.00 666 PRO A N 1
ATOM 5318 C CA . PRO A 1 666 ? 50.603 26.582 -36.730 1.00 77.00 666 PRO A CA 1
ATOM 5319 C C . PRO A 1 666 ? 50.000 25.253 -37.214 1.00 77.00 666 PRO A C 1
ATOM 5321 O O . PRO A 1 666 ? 50.701 24.437 -37.809 1.00 77.00 666 PRO A O 1
ATOM 5324 N N . GLU A 1 667 ? 48.702 25.035 -36.990 1.00 77.25 667 GLU A N 1
ATOM 5325 C CA . GLU A 1 667 ? 47.928 23.931 -37.558 1.00 77.25 667 GLU A CA 1
ATOM 5326 C C . GLU A 1 667 ? 47.786 24.007 -39.090 1.00 77.25 667 GLU A C 1
ATOM 5328 O O . GLU A 1 667 ? 47.599 22.980 -39.746 1.00 77.25 667 GLU A O 1
ATOM 5333 N N . LEU A 1 668 ? 47.897 25.205 -39.676 1.00 85.12 668 LEU A N 1
ATOM 5334 C CA . LEU A 1 668 ? 47.911 25.417 -41.121 1.00 85.12 668 LEU A CA 1
ATOM 5335 C C . LEU A 1 668 ? 49.332 25.219 -41.640 1.00 85.12 668 LEU A C 1
ATOM 5337 O O . LEU A 1 668 ? 50.110 26.170 -41.752 1.00 85.12 668 LEU A O 1
ATOM 5341 N N . LYS A 1 669 ? 49.654 23.964 -41.957 1.00 85.81 669 LYS A N 1
ATOM 5342 C CA . LYS A 1 669 ? 50.975 23.558 -42.429 1.00 85.81 669 LYS A CA 1
ATOM 5343 C C . LYS A 1 669 ? 50.943 22.578 -43.599 1.00 85.81 669 LYS A C 1
ATOM 5345 O O . LYS A 1 669 ? 49.965 21.860 -43.793 1.00 85.81 669 LYS A O 1
ATOM 5350 N N . ALA A 1 670 ? 52.033 22.561 -44.358 1.00 84.69 670 ALA A N 1
ATOM 5351 C CA . ALA A 1 670 ? 52.289 21.676 -45.486 1.00 84.69 670 ALA A CA 1
ATOM 5352 C C . ALA A 1 670 ? 53.742 21.177 -45.446 1.00 84.69 670 ALA A C 1
ATOM 5354 O O . ALA A 1 670 ? 54.640 21.887 -44.993 1.00 84.69 670 ALA A O 1
ATOM 5355 N N . GLU A 1 671 ? 53.977 19.964 -45.941 1.00 86.75 671 GLU A N 1
ATOM 5356 C CA . GLU A 1 671 ? 55.306 19.348 -45.996 1.00 86.75 671 GLU A CA 1
ATOM 5357 C C . GLU A 1 671 ? 55.814 19.314 -47.442 1.00 86.75 671 GLU A C 1
ATOM 5359 O O . GLU A 1 671 ? 55.169 18.735 -48.317 1.00 86.75 671 GLU A O 1
ATOM 5364 N N . ILE A 1 672 ? 56.996 19.880 -47.684 1.00 82.12 672 ILE A N 1
ATOM 5365 C CA . ILE A 1 672 ? 57.783 19.621 -48.894 1.00 82.12 672 ILE A CA 1
ATOM 5366 C C . ILE A 1 672 ? 58.591 18.349 -48.659 1.00 82.12 672 ILE A C 1
ATOM 5368 O O . ILE A 1 672 ? 59.260 18.232 -47.633 1.00 82.12 672 ILE A O 1
ATOM 5372 N N . LYS A 1 673 ? 58.547 17.412 -49.610 1.00 83.38 673 LYS A N 1
ATOM 5373 C CA . LYS A 1 673 ? 59.310 16.157 -49.585 1.00 83.38 673 LYS A CA 1
ATOM 5374 C C . LYS A 1 673 ? 60.142 16.069 -50.856 1.00 83.38 673 LYS A C 1
ATOM 5376 O O . LYS A 1 673 ? 59.592 16.184 -51.946 1.00 83.38 673 LYS A O 1
ATOM 5381 N N . LEU A 1 674 ? 61.449 15.910 -50.694 1.00 84.94 674 LEU A N 1
ATOM 5382 C CA . LEU A 1 674 ? 62.443 15.854 -51.765 1.00 84.94 674 LEU A CA 1
ATOM 5383 C C . LEU A 1 674 ? 63.433 14.726 -51.494 1.00 84.94 674 LEU A C 1
ATOM 5385 O O . LEU A 1 674 ? 63.660 14.358 -50.343 1.00 84.94 674 LEU A O 1
ATOM 5389 N N . ASN A 1 675 ? 64.092 14.243 -52.540 1.00 79.81 675 ASN A N 1
ATOM 5390 C CA . ASN A 1 675 ? 65.297 13.434 -52.414 1.00 79.81 675 ASN A CA 1
ATOM 5391 C C . ASN A 1 675 ? 66.503 14.210 -52.974 1.00 79.81 675 ASN A C 1
ATOM 5393 O O . ASN A 1 675 ? 66.482 14.660 -54.122 1.00 79.81 675 ASN A O 1
ATOM 5397 N N . LEU A 1 676 ? 67.532 14.420 -52.154 1.00 81.75 676 LEU A N 1
ATOM 5398 C CA . LEU A 1 676 ? 68.715 15.201 -52.514 1.00 81.75 676 LEU A CA 1
ATOM 5399 C C . LEU A 1 676 ? 69.795 14.292 -53.106 1.00 81.75 676 LEU A C 1
ATOM 5401 O O . LEU A 1 676 ? 70.220 13.329 -52.470 1.00 81.75 676 LEU A O 1
ATOM 5405 N N . VAL A 1 677 ? 70.218 14.605 -54.332 1.00 75.06 677 VAL A N 1
ATOM 5406 C CA . VAL A 1 677 ? 71.177 13.836 -55.141 1.00 75.06 677 VAL A CA 1
ATOM 5407 C C . VAL A 1 677 ? 72.402 14.689 -55.516 1.00 75.06 677 VAL A C 1
ATOM 5409 O O . VAL A 1 677 ? 72.273 15.910 -55.641 1.00 75.06 677 VAL A O 1
ATOM 5412 N N . PRO A 1 678 ? 73.590 14.098 -55.735 1.00 61.44 678 PRO A N 1
ATOM 5413 C CA . PRO A 1 678 ? 74.795 14.852 -56.092 1.00 61.44 678 PRO A CA 1
ATOM 5414 C C . PRO A 1 678 ? 74.691 15.541 -57.465 1.00 61.44 678 PRO A C 1
ATOM 5416 O O . PRO A 1 678 ? 74.208 14.967 -58.443 1.00 61.44 678 PRO A O 1
ATOM 5419 N N . SER A 1 679 ? 75.183 16.780 -57.566 1.00 45.50 679 SER A N 1
ATOM 5420 C CA . SER A 1 679 ? 75.037 17.614 -58.769 1.00 45.50 679 SER A CA 1
ATOM 5421 C C . SER A 1 679 ? 76.194 17.472 -59.776 1.00 45.50 679 SER A C 1
ATOM 5423 O O . SER A 1 679 ? 77.319 17.872 -59.477 1.00 45.50 679 SER A O 1
ATOM 5425 N N . PHE A 1 680 ? 75.914 17.020 -61.007 1.00 39.41 680 PHE A N 1
ATOM 5426 C CA . PHE A 1 680 ? 76.880 16.986 -62.123 1.00 39.41 680 PHE A CA 1
ATOM 5427 C C . PHE A 1 680 ? 76.279 17.431 -63.473 1.00 39.41 680 PHE A C 1
ATOM 5429 O O . PHE A 1 680 ? 75.070 17.379 -63.687 1.00 39.41 680 PHE A O 1
ATOM 5436 N N . LYS A 1 681 ? 77.141 17.912 -64.384 1.00 35.38 681 LYS A N 1
ATOM 5437 C CA . LYS A 1 681 ? 76.782 18.501 -65.694 1.00 35.38 681 LYS A CA 1
ATOM 5438 C C . LYS A 1 681 ? 76.746 17.445 -66.817 1.00 35.38 681 LYS A C 1
ATOM 5440 O O . LYS A 1 681 ? 77.532 16.506 -66.799 1.00 35.38 681 LYS A O 1
ATOM 5445 N N . HIS A 1 682 ? 75.856 17.634 -67.797 1.00 32.28 682 HIS A N 1
ATOM 5446 C CA . HIS A 1 682 ? 75.584 16.711 -68.916 1.00 32.28 682 HIS A CA 1
ATOM 5447 C C . HIS A 1 682 ? 76.687 16.573 -69.982 1.00 32.28 682 HIS A C 1
ATOM 5449 O O . HIS A 1 682 ? 77.368 17.546 -70.307 1.00 32.28 682 HIS A O 1
ATOM 5455 N N . GLN A 1 683 ? 76.680 15.415 -70.659 1.00 27.11 683 GLN A N 1
ATOM 5456 C CA . GLN A 1 683 ? 76.878 15.303 -72.113 1.00 27.11 683 GLN A CA 1
ATOM 5457 C C . GLN A 1 683 ? 76.131 14.070 -72.680 1.00 27.11 683 GLN A C 1
ATOM 5459 O O . GLN A 1 683 ? 75.975 13.073 -71.979 1.00 27.11 683 GLN A O 1
ATOM 5464 N N . GLU A 1 684 ? 75.631 14.160 -73.917 1.00 29.39 684 GLU A N 1
ATOM 5465 C CA . GLU A 1 684 ? 74.857 13.115 -74.626 1.00 29.39 684 GLU A CA 1
ATOM 5466 C C . GLU A 1 684 ? 75.757 12.123 -75.397 1.00 29.39 684 GLU A C 1
ATOM 5468 O O . GLU A 1 684 ? 76.865 12.503 -75.779 1.00 29.39 684 GLU A O 1
ATOM 5473 N N . ALA A 1 685 ? 75.253 10.910 -75.718 1.00 25.97 685 ALA A N 1
ATOM 5474 C CA . ALA A 1 685 ? 74.954 10.470 -77.107 1.00 25.97 685 ALA A CA 1
ATOM 5475 C C . ALA A 1 685 ? 74.864 8.923 -77.335 1.00 25.97 685 ALA A C 1
ATOM 5477 O O . ALA A 1 685 ? 75.645 8.170 -76.761 1.00 25.97 685 ALA A O 1
ATOM 5478 N N . LEU A 1 686 ? 74.015 8.528 -78.315 1.00 25.34 686 LEU A N 1
ATOM 5479 C CA . LEU A 1 686 ? 74.166 7.441 -79.333 1.00 25.34 686 LEU A CA 1
ATOM 5480 C C . LEU A 1 686 ? 73.641 5.970 -79.164 1.00 25.34 686 LEU A C 1
ATOM 5482 O O . LEU A 1 686 ? 73.973 5.284 -78.204 1.00 25.34 686 LEU A O 1
ATOM 5486 N N . LEU A 1 687 ? 72.986 5.498 -80.262 1.00 26.00 687 LEU A N 1
ATOM 5487 C CA . LEU A 1 687 ? 72.801 4.120 -80.836 1.00 26.00 687 LEU A CA 1
ATOM 5488 C C . LEU A 1 687 ? 71.726 3.177 -80.197 1.00 26.00 687 LEU A C 1
ATOM 5490 O O . LEU A 1 687 ? 71.694 3.041 -78.982 1.00 26.00 687 LEU A O 1
ATOM 5494 N N . GLU A 1 688 ? 70.694 2.633 -80.889 1.00 24.58 688 GLU A N 1
ATOM 5495 C CA . GLU A 1 688 ? 70.580 1.659 -82.036 1.00 24.58 688 GLU A CA 1
ATOM 5496 C C . GLU A 1 688 ? 70.627 0.159 -81.591 1.00 24.58 688 GLU A C 1
ATOM 5498 O O . GLU A 1 688 ? 71.338 -0.145 -80.641 1.00 24.58 688 GLU A O 1
ATOM 5503 N N . THR A 1 689 ? 69.898 -0.853 -82.132 1.00 25.16 689 THR A N 1
ATOM 5504 C CA . THR A 1 689 ? 69.060 -1.043 -83.366 1.00 25.16 689 THR A CA 1
ATOM 5505 C C . THR A 1 689 ? 68.139 -2.308 -83.272 1.00 25.16 689 THR A C 1
ATOM 5507 O O . THR A 1 689 ? 68.433 -3.157 -82.438 1.00 25.16 689 THR A O 1
ATOM 5510 N N . ALA A 1 690 ? 67.165 -2.474 -84.204 1.00 23.38 690 ALA A N 1
ATOM 5511 C CA . ALA A 1 690 ? 66.590 -3.745 -84.761 1.00 23.38 690 ALA A CA 1
ATOM 5512 C C . ALA A 1 690 ? 65.706 -4.683 -83.867 1.00 23.38 690 ALA A C 1
ATOM 5514 O O . ALA A 1 690 ? 66.061 -4.947 -82.725 1.00 23.38 690 ALA A O 1
ATOM 5515 N N . ASP A 1 691 ? 64.467 -5.074 -84.234 1.00 23.39 691 ASP A N 1
ATOM 5516 C CA . ASP A 1 691 ? 63.969 -6.138 -85.175 1.00 23.39 691 ASP A CA 1
ATOM 5517 C C . ASP A 1 691 ? 63.849 -7.543 -84.485 1.00 23.39 691 ASP A C 1
ATOM 5519 O O . ASP A 1 691 ? 64.517 -7.772 -83.480 1.00 23.39 691 ASP A O 1
ATOM 5523 N N . ASP A 1 692 ? 63.001 -8.530 -84.848 1.00 24.16 692 ASP A N 1
ATOM 5524 C CA . ASP A 1 692 ? 62.206 -8.803 -86.073 1.00 24.16 692 ASP A CA 1
ATOM 5525 C C . ASP A 1 692 ? 60.888 -9.645 -85.806 1.00 24.16 692 ASP A C 1
ATOM 5527 O O . ASP A 1 692 ? 60.378 -9.682 -84.684 1.00 24.16 692 ASP A O 1
ATOM 5531 N N . ASP A 1 693 ? 60.331 -10.290 -86.847 1.00 24.39 693 ASP A N 1
ATOM 5532 C CA . ASP A 1 693 ? 58.971 -10.836 -87.118 1.00 24.39 693 ASP A CA 1
ATOM 5533 C C . ASP A 1 693 ? 58.493 -12.271 -86.637 1.00 24.39 693 ASP A C 1
ATOM 5535 O O . ASP A 1 693 ? 59.268 -13.156 -86.284 1.00 24.39 693 ASP A O 1
ATOM 5539 N N . THR A 1 694 ? 57.153 -12.456 -86.687 1.00 25.88 694 THR A N 1
ATOM 5540 C CA . THR A 1 694 ? 56.221 -13.614 -86.957 1.00 25.88 694 THR A CA 1
ATOM 5541 C C . THR A 1 694 ? 56.368 -15.137 -86.605 1.00 25.88 694 THR A C 1
ATOM 5543 O O . THR A 1 694 ? 57.416 -15.768 -86.639 1.00 25.88 694 THR A O 1
ATOM 5546 N N . GLU A 1 695 ? 55.163 -15.753 -86.479 1.00 25.36 695 GLU A N 1
ATOM 5547 C CA . GLU A 1 695 ? 54.653 -17.010 -87.124 1.00 25.36 695 GLU A CA 1
ATOM 5548 C C . GLU A 1 695 ? 54.209 -18.273 -86.319 1.00 25.36 695 GLU A C 1
ATOM 5550 O O . GLU A 1 695 ? 54.649 -18.572 -85.213 1.00 25.36 695 GLU A O 1
ATOM 5555 N N . ILE A 1 696 ? 53.235 -19.002 -86.907 1.00 31.27 696 ILE A N 1
ATOM 5556 C CA . ILE A 1 696 ? 52.457 -20.155 -86.381 1.00 31.27 696 ILE A CA 1
ATOM 5557 C C . ILE A 1 696 ? 52.541 -21.325 -87.384 1.00 31.27 696 ILE A C 1
ATOM 5559 O O . ILE A 1 696 ? 52.430 -21.063 -88.581 1.00 31.27 696 ILE A O 1
ATOM 5563 N N . PRO A 1 697 ? 52.549 -22.610 -86.955 1.00 28.00 697 PRO A N 1
ATOM 5564 C CA . PRO A 1 697 ? 52.144 -23.700 -87.854 1.00 28.00 697 PRO A CA 1
ATOM 5565 C C . PRO A 1 697 ? 51.009 -24.638 -87.374 1.00 28.00 697 PRO A C 1
ATOM 5567 O O . PRO A 1 697 ? 50.929 -25.093 -86.238 1.00 28.00 697 PRO A O 1
ATOM 5570 N N . ASN A 1 698 ? 50.169 -24.942 -88.367 1.00 25.42 698 ASN A N 1
ATOM 5571 C CA . ASN A 1 698 ? 48.961 -25.774 -88.482 1.00 25.42 698 ASN A CA 1
ATOM 5572 C C . ASN A 1 698 ? 48.853 -27.174 -87.824 1.00 25.42 698 ASN A C 1
ATOM 5574 O O . ASN A 1 698 ? 49.817 -27.894 -87.588 1.00 25.42 698 ASN A O 1
ATOM 5578 N N . ILE A 1 699 ? 47.584 -27.604 -87.719 1.00 27.70 699 ILE A N 1
ATOM 5579 C CA . ILE A 1 699 ? 47.088 -28.968 -87.442 1.00 27.70 699 ILE A CA 1
ATOM 5580 C C . ILE A 1 699 ? 46.975 -29.795 -88.743 1.00 27.70 699 ILE A C 1
ATOM 5582 O O . ILE A 1 699 ? 46.640 -29.257 -89.798 1.00 27.70 699 ILE A O 1
ATOM 5586 N N . VAL A 1 700 ? 47.127 -31.124 -88.651 1.00 25.44 700 VAL A N 1
ATOM 5587 C CA . VAL A 1 700 ? 46.780 -32.103 -89.705 1.00 25.44 700 VAL A CA 1
ATOM 5588 C C . VAL A 1 700 ? 45.948 -33.249 -89.110 1.00 25.44 700 VAL A C 1
ATOM 5590 O O . VAL A 1 700 ? 46.257 -33.684 -88.008 1.00 25.44 700 VAL A O 1
ATOM 5593 N N . LEU A 1 701 ? 44.927 -33.740 -89.837 1.00 25.72 701 LEU A N 1
ATOM 5594 C CA . LEU A 1 701 ? 44.526 -35.161 -90.026 1.00 25.72 701 LEU A CA 1
ATOM 5595 C C . LEU A 1 701 ? 43.272 -35.248 -90.962 1.00 25.72 701 LEU A C 1
ATOM 5597 O O . LEU A 1 701 ? 42.614 -34.228 -91.179 1.00 25.72 701 LEU A O 1
ATOM 5601 N N . PRO A 1 702 ? 42.971 -36.402 -91.608 1.00 38.34 702 PRO A N 1
ATOM 5602 C CA . PRO A 1 702 ? 42.225 -36.454 -92.882 1.00 38.34 702 PRO A CA 1
ATOM 5603 C C . PRO A 1 702 ? 40.736 -36.861 -92.789 1.00 38.34 702 PRO A C 1
ATOM 5605 O O . PRO A 1 702 ? 40.274 -37.373 -91.773 1.00 38.34 702 PRO A O 1
ATOM 5608 N N . GLY A 1 703 ? 39.998 -36.741 -93.906 1.00 25.19 703 GLY A N 1
ATOM 5609 C CA . GLY A 1 703 ? 38.615 -37.232 -94.055 1.00 25.19 703 GLY A CA 1
ATOM 5610 C C . GLY A 1 703 ? 38.230 -37.578 -95.506 1.00 25.19 703 GLY A C 1
ATOM 5611 O O . GLY A 1 703 ? 38.648 -36.899 -96.440 1.00 25.19 703 GLY A O 1
ATOM 5612 N N . LYS A 1 704 ? 37.458 -38.659 -95.697 1.00 31.14 704 LYS A N 1
ATOM 5613 C CA . LYS A 1 704 ? 37.132 -39.283 -96.999 1.00 31.14 704 LYS A CA 1
ATOM 5614 C C . LYS A 1 704 ? 35.839 -38.759 -97.667 1.00 31.14 704 LYS A C 1
ATOM 5616 O O . LYS A 1 704 ? 34.859 -38.485 -96.991 1.00 31.14 704 LYS A O 1
ATOM 5621 N N . THR A 1 705 ? 35.874 -38.728 -99.005 1.00 28.27 705 THR A N 1
ATOM 5622 C CA . THR A 1 705 ? 34.831 -39.000 -100.038 1.00 28.27 705 THR A CA 1
ATOM 5623 C C . THR A 1 705 ? 33.320 -39.042 -99.711 1.00 28.27 705 THR A C 1
ATOM 5625 O O . THR A 1 705 ? 32.898 -39.784 -98.830 1.00 28.27 705 THR A O 1
ATOM 5628 N N . GLY A 1 706 ? 32.505 -38.475 -100.625 1.00 30.14 706 GLY A N 1
ATOM 5629 C CA . GLY A 1 706 ? 31.080 -38.825 -100.852 1.00 30.14 706 GLY A CA 1
ATOM 5630 C C . GLY A 1 706 ? 30.109 -37.652 -100.624 1.00 30.14 706 GLY A C 1
ATOM 5631 O O . GLY A 1 706 ? 29.680 -37.429 -99.504 1.00 30.14 706 GLY A O 1
ATOM 5632 N N . SER A 1 707 ? 29.875 -36.748 -101.583 1.00 31.09 707 SER A N 1
ATOM 5633 C CA . SER A 1 707 ? 29.044 -36.882 -102.802 1.00 31.09 707 SER A CA 1
ATOM 5634 C C . SER A 1 707 ? 27.528 -36.983 -102.557 1.00 31.09 707 SER A C 1
ATOM 5636 O O . SER A 1 707 ? 27.012 -38.073 -102.342 1.00 31.09 707 SER A O 1
ATOM 5638 N N . HIS A 1 708 ? 26.813 -35.860 -102.704 1.00 37.84 708 HIS A N 1
ATOM 5639 C CA . HIS A 1 708 ? 25.830 -35.653 -103.786 1.00 37.84 708 HIS A CA 1
ATOM 5640 C C . HIS A 1 708 ? 25.451 -34.161 -103.888 1.00 37.84 708 HIS A C 1
ATOM 5642 O O . HIS A 1 708 ? 25.556 -33.417 -102.912 1.00 37.84 708 HIS A O 1
ATOM 5648 N N . GLY A 1 709 ? 25.139 -33.703 -105.104 1.00 40.38 709 GLY A N 1
ATOM 5649 C CA . GLY A 1 709 ? 25.103 -32.280 -105.457 1.00 40.38 709 GLY A CA 1
ATOM 5650 C C . GLY A 1 709 ? 23.750 -31.591 -105.264 1.00 40.38 709 GLY A C 1
ATOM 5651 O O . GLY A 1 709 ? 22.700 -32.209 -105.396 1.00 40.38 709 GLY A O 1
ATOM 5652 N N . GLY A 1 710 ? 23.811 -30.281 -105.025 1.00 44.66 710 GLY A N 1
ATOM 5653 C CA . GLY A 1 710 ? 22.733 -29.317 -105.272 1.00 44.66 710 GLY A CA 1
ATOM 5654 C C . GLY A 1 710 ? 23.300 -28.163 -106.106 1.00 44.66 710 GLY A C 1
ATOM 5655 O O . GLY A 1 710 ? 24.524 -28.048 -106.217 1.00 44.66 710 GLY A O 1
ATOM 5656 N N . SER A 1 711 ? 22.447 -27.327 -106.702 1.00 56.00 711 SER A N 1
ATOM 5657 C CA . SER A 1 711 ? 22.913 -26.217 -107.554 1.00 56.00 711 SER A CA 1
ATOM 5658 C C . SER A 1 711 ? 23.770 -25.211 -106.764 1.00 56.00 711 SER A C 1
ATOM 5660 O O . SER A 1 711 ? 23.589 -25.049 -105.556 1.00 56.00 711 SER A O 1
ATOM 5662 N N . TYR A 1 712 ? 24.676 -24.494 -107.442 1.00 62.28 712 TYR A N 1
ATOM 5663 C CA . TYR A 1 712 ? 25.477 -23.420 -106.833 1.00 62.28 712 TYR A CA 1
ATOM 5664 C C . TYR A 1 712 ? 24.585 -22.380 -106.131 1.00 62.28 712 TYR A C 1
ATOM 5666 O O . TYR A 1 712 ? 24.822 -22.047 -104.974 1.00 62.28 712 TYR A O 1
ATOM 5674 N N . GLU A 1 713 ? 23.497 -21.960 -106.784 1.00 59.31 713 GLU A N 1
ATOM 5675 C CA . GLU A 1 713 ? 22.512 -21.017 -106.226 1.00 59.31 713 GLU A CA 1
ATOM 5676 C C . GLU A 1 713 ? 21.803 -21.572 -104.977 1.00 59.31 713 GLU A C 1
ATOM 5678 O O . GLU A 1 713 ? 21.376 -20.833 -104.090 1.00 59.31 713 GLU A O 1
ATOM 5683 N N . GLU A 1 714 ? 21.667 -22.893 -104.890 1.00 59.06 714 GLU A N 1
ATOM 5684 C CA . GLU A 1 714 ? 21.036 -23.591 -103.771 1.00 59.06 714 GLU A CA 1
ATOM 5685 C C . GLU A 1 714 ? 21.983 -23.663 -102.567 1.00 59.06 714 GLU A C 1
ATOM 5687 O O . GLU A 1 714 ? 21.581 -23.378 -101.437 1.00 59.06 714 GLU A O 1
ATOM 5692 N N . GLN A 1 715 ? 23.264 -23.953 -102.820 1.00 62.97 715 GLN A N 1
ATOM 5693 C CA . GLN A 1 715 ? 24.348 -23.886 -101.834 1.00 62.97 715 GLN A CA 1
ATOM 5694 C C . GLN A 1 715 ? 24.522 -22.454 -101.298 1.00 62.97 715 GLN A C 1
ATOM 5696 O O . GLN A 1 715 ? 24.668 -22.264 -100.092 1.00 62.97 715 GLN A O 1
ATOM 5701 N N . GLU A 1 716 ? 24.444 -21.445 -102.168 1.00 67.06 716 GLU A N 1
ATOM 5702 C CA . GLU A 1 716 ? 24.544 -20.024 -101.817 1.00 67.06 716 GLU A CA 1
ATOM 5703 C C . GLU A 1 716 ? 23.345 -19.548 -100.974 1.00 67.06 716 GLU A C 1
ATOM 5705 O O . GLU A 1 716 ? 23.526 -18.906 -99.937 1.00 67.06 716 GLU A O 1
ATOM 5710 N N . ARG A 1 717 ? 22.115 -19.961 -101.320 1.00 70.31 717 ARG A N 1
ATOM 5711 C CA . ARG A 1 717 ? 20.917 -19.724 -100.488 1.00 70.31 717 ARG A CA 1
ATOM 5712 C C . ARG A 1 717 ? 21.005 -20.401 -99.118 1.00 70.31 717 ARG A C 1
ATOM 5714 O O . ARG A 1 717 ? 20.574 -19.818 -98.123 1.00 70.31 717 ARG A O 1
ATOM 5721 N N . VAL A 1 718 ? 21.550 -21.617 -99.040 1.00 69.25 718 VAL A N 1
ATOM 5722 C CA . VAL A 1 718 ? 21.790 -22.307 -97.759 1.00 69.25 718 VAL A CA 1
ATOM 5723 C C . VAL A 1 718 ? 22.868 -21.586 -96.945 1.00 69.25 718 VAL A C 1
ATOM 5725 O O . VAL A 1 718 ? 22.691 -21.403 -95.742 1.00 69.25 718 VAL A O 1
ATOM 5728 N N . HIS A 1 719 ? 23.941 -21.119 -97.586 1.00 73.12 719 HIS A N 1
ATOM 5729 C CA . HIS A 1 719 ? 25.001 -20.344 -96.946 1.00 73.12 719 HIS A CA 1
ATOM 5730 C C . HIS A 1 719 ? 24.471 -19.036 -96.333 1.00 73.12 719 HIS A C 1
ATOM 5732 O O . HIS A 1 719 ? 24.700 -18.795 -95.148 1.00 73.12 719 HIS A O 1
ATOM 5738 N N . GLN A 1 720 ? 23.678 -18.253 -97.074 1.00 72.62 720 GLN A N 1
ATOM 5739 C CA . GLN A 1 720 ? 23.062 -17.020 -96.561 1.00 72.62 720 GLN A CA 1
ATOM 5740 C C . GLN A 1 720 ? 22.154 -17.274 -95.344 1.00 72.62 720 GLN A C 1
ATOM 5742 O O . GLN A 1 720 ? 22.333 -16.647 -94.301 1.00 72.62 720 GLN A O 1
ATOM 5747 N N . ARG A 1 721 ? 21.261 -18.274 -95.399 1.00 72.44 721 ARG A N 1
ATOM 5748 C CA . ARG A 1 721 ? 20.412 -18.642 -94.243 1.00 72.44 721 ARG A CA 1
ATOM 5749 C C . ARG A 1 721 ? 21.219 -19.100 -93.022 1.00 72.44 721 ARG A C 1
ATOM 5751 O O . ARG A 1 721 ? 20.789 -18.918 -91.883 1.00 72.44 721 ARG A O 1
ATOM 5758 N N . LEU A 1 722 ? 22.381 -19.724 -93.229 1.00 74.56 722 LEU A N 1
ATOM 5759 C CA . LEU A 1 722 ? 23.271 -20.114 -92.133 1.00 74.56 722 LEU A CA 1
ATOM 5760 C C . LEU A 1 722 ? 23.998 -18.903 -91.522 1.00 74.56 722 LEU A C 1
ATOM 5762 O O . LEU A 1 722 ? 24.164 -18.871 -90.301 1.00 74.56 722 LEU A O 1
ATOM 5766 N N . LEU A 1 723 ? 24.363 -17.892 -92.320 1.00 72.75 723 LEU A N 1
ATOM 5767 C CA . LEU A 1 723 ? 24.879 -16.611 -91.818 1.00 72.75 723 LEU A CA 1
ATOM 5768 C C . LEU A 1 723 ? 23.817 -15.858 -90.999 1.00 72.75 723 LEU A C 1
ATOM 5770 O O . LEU A 1 723 ? 24.097 -15.473 -89.865 1.00 72.75 723 LEU A O 1
ATOM 5774 N N . GLU A 1 724 ? 22.582 -15.746 -91.499 1.00 74.94 724 GLU A N 1
ATOM 5775 C CA . GLU A 1 724 ? 21.440 -15.198 -90.743 1.00 74.94 724 GLU A CA 1
ATOM 5776 C C . GLU A 1 724 ? 21.213 -15.958 -89.423 1.00 74.94 724 GLU A C 1
ATOM 5778 O O . GLU A 1 724 ? 20.987 -15.362 -88.369 1.00 74.94 724 GLU A O 1
ATOM 5783 N N . SER A 1 725 ? 21.336 -17.289 -89.442 1.00 73.31 725 SER A N 1
ATOM 5784 C CA . SER A 1 725 ? 21.256 -18.107 -88.229 1.00 73.31 725 SER A CA 1
ATOM 5785 C C . SER A 1 725 ? 22.390 -17.802 -87.240 1.00 73.31 725 SER A C 1
ATOM 5787 O O . SER A 1 725 ? 22.133 -17.748 -86.035 1.00 73.31 725 SER A O 1
ATOM 5789 N N . ILE A 1 726 ? 23.630 -17.585 -87.696 1.00 74.62 726 ILE A N 1
ATOM 5790 C CA . ILE A 1 726 ? 24.745 -17.160 -86.827 1.00 74.62 726 ILE A CA 1
ATOM 5791 C C . ILE A 1 726 ? 24.445 -15.793 -86.204 1.00 74.62 726 ILE A C 1
ATOM 5793 O O . ILE A 1 726 ? 24.613 -15.628 -84.997 1.00 74.62 726 ILE A O 1
ATOM 5797 N N . GLU A 1 727 ? 23.960 -14.846 -87.002 1.00 76.00 727 GLU A N 1
ATOM 5798 C CA . GLU A 1 727 ? 23.583 -13.495 -86.583 1.00 76.00 727 GLU A CA 1
ATOM 5799 C C . GLU A 1 727 ? 22.514 -13.522 -85.469 1.00 76.00 727 GLU A C 1
ATOM 5801 O O . GLU A 1 727 ? 22.658 -12.882 -84.425 1.00 76.00 727 GLU A O 1
ATOM 5806 N N . ILE A 1 728 ? 21.479 -14.355 -85.634 1.00 76.75 728 ILE A N 1
ATOM 5807 C CA . ILE A 1 728 ? 20.421 -14.573 -84.634 1.00 76.75 728 ILE A CA 1
ATOM 5808 C C . ILE A 1 728 ? 20.966 -15.219 -83.351 1.00 76.75 728 ILE A C 1
ATOM 5810 O O . ILE A 1 728 ? 20.533 -14.857 -82.254 1.00 76.75 728 ILE A O 1
ATOM 5814 N N . HIS A 1 729 ? 21.886 -16.183 -83.454 1.00 74.75 729 HIS A N 1
ATOM 5815 C CA . HIS A 1 729 ? 22.455 -16.843 -82.274 1.00 74.75 729 HIS A CA 1
ATOM 5816 C C . HIS A 1 729 ? 23.443 -15.942 -81.521 1.00 74.75 729 HIS A C 1
ATOM 5818 O O . HIS A 1 729 ? 23.402 -15.953 -80.293 1.00 74.75 729 HIS A O 1
ATOM 5824 N N . LYS A 1 730 ? 24.241 -15.108 -82.211 1.00 75.62 730 LYS A N 1
ATOM 5825 C CA . LYS A 1 730 ? 25.066 -14.056 -81.582 1.00 75.62 730 LYS A CA 1
ATOM 5826 C C . LYS A 1 730 ? 24.205 -13.127 -80.723 1.00 75.62 730 LYS A C 1
ATOM 5828 O O . LYS A 1 730 ? 24.375 -13.109 -79.511 1.00 75.62 730 LYS A O 1
ATOM 5833 N N . ARG A 1 731 ? 23.177 -12.500 -81.314 1.00 78.31 731 ARG A N 1
ATOM 5834 C CA . ARG A 1 731 ? 22.266 -11.585 -80.593 1.00 78.31 731 ARG A CA 1
ATOM 5835 C C . ARG A 1 731 ? 21.607 -12.232 -79.369 1.00 78.31 731 ARG A C 1
ATOM 5837 O O . ARG A 1 731 ? 21.329 -11.547 -78.391 1.00 78.31 731 ARG A O 1
ATOM 5844 N N . LYS A 1 732 ? 21.341 -13.544 -79.404 1.00 76.50 732 LYS A N 1
ATOM 5845 C CA . LYS A 1 732 ? 20.801 -14.291 -78.254 1.00 76.50 732 LYS A CA 1
ATOM 5846 C C . LYS A 1 732 ? 21.842 -14.540 -77.160 1.00 76.50 732 LYS A C 1
ATOM 5848 O O . LYS A 1 732 ? 21.476 -14.452 -75.993 1.00 76.50 732 LYS A O 1
ATOM 5853 N N . VAL A 1 733 ? 23.102 -14.807 -77.513 1.00 76.00 733 VAL A N 1
ATOM 5854 C CA . VAL A 1 733 ? 24.217 -14.860 -76.548 1.00 76.00 733 VAL A CA 1
ATOM 5855 C C . VAL A 1 733 ? 24.409 -13.486 -75.901 1.00 76.00 733 VAL A C 1
ATOM 5857 O O . VAL A 1 733 ? 24.404 -13.403 -74.678 1.00 76.00 733 VAL A O 1
ATOM 5860 N N . ASP A 1 734 ? 24.427 -12.402 -76.682 1.00 77.75 734 ASP A N 1
ATOM 5861 C CA . ASP A 1 734 ? 24.564 -11.032 -76.160 1.00 77.75 734 ASP A CA 1
ATOM 5862 C C . ASP A 1 734 ? 23.421 -10.672 -75.184 1.00 77.75 734 ASP A C 1
ATOM 5864 O O . ASP A 1 734 ? 23.647 -10.129 -74.102 1.00 77.75 734 ASP A O 1
ATOM 5868 N N . GLN A 1 735 ? 22.178 -11.048 -75.516 1.00 79.81 735 GLN A N 1
ATOM 5869 C CA . GLN A 1 735 ? 21.016 -10.895 -74.627 1.00 79.81 735 GLN A CA 1
ATOM 5870 C C . GLN A 1 735 ? 21.085 -11.771 -73.366 1.00 79.81 735 GLN A C 1
ATOM 5872 O O . GLN A 1 735 ? 20.562 -11.377 -72.322 1.00 79.81 735 GLN A O 1
ATOM 5877 N N . CYS A 1 736 ? 21.682 -12.963 -73.439 1.00 77.81 736 CYS A N 1
ATOM 5878 C CA . CYS A 1 736 ? 21.941 -13.797 -72.265 1.00 77.81 736 CYS A CA 1
ATOM 5879 C C . CYS A 1 736 ? 23.035 -13.186 -71.381 1.00 77.81 736 CYS A C 1
ATOM 5881 O O . CYS A 1 736 ? 22.864 -13.159 -70.164 1.00 77.81 736 CYS A O 1
ATOM 5883 N N . PHE A 1 737 ? 24.097 -12.639 -71.975 1.00 78.38 737 PHE A N 1
ATOM 5884 C CA . PHE A 1 737 ? 25.186 -11.971 -71.266 1.00 78.38 737 PHE A CA 1
ATOM 5885 C C . PHE A 1 737 ? 24.681 -10.741 -70.497 1.00 78.38 737 PHE A C 1
ATOM 5887 O O . PHE A 1 737 ? 24.856 -10.665 -69.287 1.00 78.38 737 PHE A O 1
ATOM 5894 N N . GLN A 1 738 ? 23.906 -9.858 -71.141 1.00 80.12 738 GLN A N 1
ATOM 5895 C CA . GLN A 1 738 ? 23.279 -8.706 -70.469 1.00 80.12 738 GLN A CA 1
ATOM 5896 C C . GLN A 1 738 ? 22.357 -9.096 -69.299 1.00 80.12 738 GLN A C 1
ATOM 5898 O O . GLN A 1 738 ? 22.206 -8.331 -68.347 1.00 80.12 738 GLN A O 1
ATOM 5903 N N . LYS A 1 739 ? 21.714 -10.271 -69.356 1.00 80.12 739 LYS A N 1
ATOM 5904 C CA . LYS A 1 739 ? 20.892 -10.795 -68.251 1.00 80.12 739 LYS A CA 1
ATOM 5905 C C . LYS A 1 739 ? 21.731 -11.387 -67.120 1.00 80.12 739 LYS A C 1
ATOM 5907 O O . LYS A 1 739 ? 21.305 -11.286 -65.976 1.00 80.12 739 LYS A O 1
ATOM 5912 N N . LEU A 1 740 ? 22.885 -11.981 -67.430 1.00 80.94 740 LEU A N 1
ATOM 5913 C CA . LEU A 1 740 ? 23.852 -12.453 -66.435 1.00 80.94 740 LEU A CA 1
ATOM 5914 C C . LEU A 1 740 ? 24.441 -11.264 -65.670 1.00 80.94 740 LEU A C 1
ATOM 5916 O O . LEU A 1 740 ? 24.269 -11.217 -64.459 1.00 80.94 740 LEU A O 1
ATOM 5920 N N . THR A 1 741 ? 24.968 -10.250 -66.365 1.00 80.81 741 THR A N 1
ATOM 5921 C CA . THR A 1 741 ? 25.555 -9.055 -65.729 1.00 80.81 741 THR A CA 1
ATOM 5922 C C . THR A 1 741 ? 24.567 -8.337 -64.805 1.00 80.81 741 THR A C 1
ATOM 5924 O O . THR A 1 741 ? 24.908 -7.996 -63.679 1.00 80.81 741 THR A O 1
ATOM 5927 N N . ARG A 1 742 ? 23.301 -8.170 -65.219 1.00 81.69 742 ARG A N 1
ATOM 5928 C CA . ARG A 1 742 ? 22.267 -7.567 -64.354 1.00 81.69 742 ARG A CA 1
ATOM 5929 C C . ARG A 1 742 ? 21.935 -8.413 -63.122 1.00 81.69 742 ARG A C 1
ATOM 5931 O O . ARG A 1 742 ? 21.616 -7.849 -62.082 1.00 81.69 742 ARG A O 1
ATOM 5938 N N . ALA A 1 743 ? 21.976 -9.741 -63.241 1.00 81.44 743 ALA A N 1
ATOM 5939 C CA . ALA A 1 743 ? 21.747 -10.640 -62.113 1.00 81.44 743 ALA A CA 1
ATOM 5940 C C . ALA A 1 743 ? 22.943 -10.655 -61.147 1.00 81.44 743 ALA A C 1
ATOM 5942 O O . ALA A 1 743 ? 22.727 -10.723 -59.944 1.00 81.44 743 ALA A O 1
ATOM 5943 N N . GLU A 1 744 ? 24.172 -10.542 -61.658 1.00 81.00 744 GLU A N 1
ATOM 5944 C CA . GLU A 1 744 ? 25.400 -10.375 -60.866 1.00 81.00 744 GLU A CA 1
ATOM 5945 C C . GLU A 1 744 ? 25.372 -9.037 -60.103 1.00 81.00 744 GLU A C 1
ATOM 5947 O O . GLU A 1 744 ? 25.524 -9.023 -58.884 1.00 81.00 744 GLU A O 1
ATOM 5952 N N . GLU A 1 745 ? 25.030 -7.928 -60.770 1.00 84.94 745 GLU A N 1
ATOM 5953 C CA . GLU A 1 745 ? 24.852 -6.623 -60.116 1.00 84.94 745 GLU A CA 1
ATOM 5954 C C . GLU A 1 745 ? 23.759 -6.620 -59.029 1.00 84.94 745 GLU A C 1
ATOM 5956 O O . GLU A 1 745 ? 23.924 -5.960 -58.003 1.00 84.94 745 GLU A O 1
ATOM 5961 N N . GLU A 1 746 ? 22.621 -7.299 -59.234 1.00 83.94 746 GLU A N 1
ATOM 5962 C CA . GLU A 1 746 ? 21.558 -7.381 -58.215 1.00 83.94 746 GLU A CA 1
ATOM 5963 C C . GLU A 1 746 ? 21.960 -8.305 -57.051 1.00 83.94 746 GLU A C 1
ATOM 5965 O O . GLU A 1 746 ? 21.705 -7.980 -55.891 1.00 83.94 746 GLU A O 1
ATOM 5970 N N . HIS A 1 747 ? 22.642 -9.415 -57.344 1.00 85.00 747 HIS A N 1
ATOM 5971 C CA . HIS A 1 747 ? 23.180 -10.347 -56.354 1.00 85.00 747 HIS A CA 1
ATOM 5972 C C . HIS A 1 747 ? 24.188 -9.669 -55.415 1.00 85.00 747 HIS A C 1
ATOM 5974 O O . HIS A 1 747 ? 24.047 -9.759 -54.193 1.00 85.00 747 HIS A O 1
ATOM 5980 N N . ASP A 1 748 ? 25.153 -8.928 -55.961 1.00 84.12 748 ASP A N 1
ATOM 5981 C CA . ASP A 1 748 ? 26.184 -8.263 -55.161 1.00 84.12 748 ASP A CA 1
ATOM 5982 C C . ASP A 1 748 ? 25.586 -7.148 -54.285 1.00 84.12 748 ASP A C 1
ATOM 5984 O O . ASP A 1 748 ? 25.908 -7.050 -53.097 1.00 84.12 748 ASP A O 1
ATOM 5988 N N . ARG A 1 749 ? 24.606 -6.390 -54.806 1.00 86.12 749 ARG A N 1
ATOM 5989 C CA . ARG A 1 749 ? 23.832 -5.413 -54.012 1.00 86.12 749 ARG A CA 1
ATOM 5990 C C . ARG A 1 749 ? 23.091 -6.070 -52.844 1.00 86.12 749 ARG A C 1
ATOM 5992 O O . ARG A 1 749 ? 23.104 -5.527 -51.740 1.00 86.12 749 ARG A O 1
ATOM 5999 N N . LEU A 1 750 ? 22.460 -7.230 -53.056 1.00 85.69 750 LEU A N 1
ATOM 6000 C CA . LEU A 1 750 ? 21.780 -7.966 -51.983 1.00 85.69 750 LEU A CA 1
ATOM 6001 C C . LEU A 1 750 ? 22.761 -8.564 -50.965 1.00 85.69 750 LEU A C 1
ATOM 6003 O O . LEU A 1 750 ? 22.442 -8.610 -49.777 1.00 85.69 750 LEU A O 1
ATOM 6007 N N . ILE A 1 751 ? 23.957 -8.985 -51.387 1.00 84.25 751 ILE A N 1
ATOM 6008 C CA . ILE A 1 751 ? 25.021 -9.415 -50.471 1.00 84.25 751 ILE A CA 1
ATOM 6009 C C . ILE A 1 751 ? 25.483 -8.254 -49.584 1.00 84.25 751 ILE A C 1
ATOM 6011 O O . ILE A 1 751 ? 25.631 -8.440 -48.375 1.00 84.25 751 ILE A O 1
ATOM 6015 N N . ASP A 1 752 ? 25.683 -7.062 -50.142 1.00 86.31 752 ASP A N 1
ATOM 6016 C CA . ASP A 1 752 ? 26.116 -5.904 -49.359 1.00 86.31 752 ASP A CA 1
ATOM 6017 C C . ASP A 1 752 ? 25.008 -5.378 -48.435 1.00 86.31 752 ASP A C 1
ATOM 6019 O O . ASP A 1 752 ? 25.288 -5.058 -47.277 1.00 86.31 752 ASP A O 1
ATOM 6023 N N . MET A 1 753 ? 23.739 -5.416 -48.866 1.00 85.06 753 MET A N 1
ATOM 6024 C CA . MET A 1 753 ? 22.593 -5.218 -47.968 1.00 85.06 753 MET A CA 1
ATOM 6025 C C . MET A 1 753 ? 22.592 -6.249 -46.830 1.00 85.06 753 MET A C 1
ATOM 6027 O O . MET A 1 753 ? 22.570 -5.867 -45.665 1.00 85.06 753 MET A O 1
ATOM 6031 N N . LYS A 1 754 ? 22.711 -7.548 -47.131 1.00 87.94 754 LYS A N 1
ATOM 6032 C CA . LYS A 1 754 ? 22.755 -8.627 -46.127 1.00 87.94 754 LYS A CA 1
ATOM 6033 C C . LYS A 1 754 ? 23.881 -8.432 -45.102 1.00 87.94 754 LYS A C 1
ATOM 6035 O O . LYS A 1 754 ? 23.655 -8.656 -43.914 1.00 87.94 754 LYS A O 1
ATOM 6040 N N . LYS A 1 755 ? 25.077 -8.007 -45.532 1.00 87.25 755 LYS A N 1
ATOM 6041 C CA . LYS A 1 755 ? 26.196 -7.673 -44.629 1.00 87.25 755 LYS A CA 1
ATOM 6042 C C . LYS A 1 755 ? 25.862 -6.471 -43.744 1.00 87.25 755 LYS A C 1
ATOM 6044 O O . LYS A 1 755 ? 26.069 -6.543 -42.536 1.00 87.25 755 LYS A O 1
ATOM 6049 N N . LYS A 1 756 ? 25.338 -5.388 -44.331 1.00 86.62 756 LYS A N 1
ATOM 6050 C CA . LYS A 1 756 ? 24.960 -4.167 -43.606 1.00 86.62 756 LYS A CA 1
ATOM 6051 C C . LYS A 1 756 ? 23.916 -4.461 -42.525 1.00 86.62 756 LYS A C 1
ATOM 6053 O O . LYS A 1 756 ? 24.128 -4.120 -41.366 1.00 86.62 756 LYS A O 1
ATOM 6058 N N . GLU A 1 757 ? 22.841 -5.153 -42.891 1.00 85.56 757 GLU A N 1
ATOM 6059 C CA . GLU A 1 757 ? 21.759 -5.508 -41.970 1.00 85.56 757 GLU A CA 1
ATOM 6060 C C . GLU A 1 757 ? 22.243 -6.439 -40.842 1.00 85.56 757 GLU A C 1
ATOM 6062 O O . GLU A 1 757 ? 21.856 -6.263 -39.689 1.00 85.56 757 GLU A O 1
ATOM 6067 N N . ALA A 1 758 ? 23.161 -7.374 -41.123 1.00 83.88 758 ALA A N 1
ATOM 6068 C CA . ALA A 1 758 ? 23.770 -8.218 -40.091 1.00 83.88 758 ALA A CA 1
ATOM 6069 C C . ALA A 1 758 ? 24.636 -7.427 -39.086 1.00 83.88 758 ALA A C 1
ATOM 6071 O O . ALA A 1 758 ? 24.618 -7.733 -37.892 1.00 83.88 758 ALA A O 1
ATOM 6072 N N . VAL A 1 759 ? 25.367 -6.401 -39.542 1.00 88.06 759 VAL A N 1
ATOM 6073 C CA . VAL A 1 759 ? 26.144 -5.510 -38.660 1.00 88.06 759 VAL A CA 1
ATOM 6074 C C . VAL A 1 759 ? 25.219 -4.649 -37.797 1.00 88.06 759 VAL A C 1
ATOM 6076 O O . VAL A 1 759 ? 25.434 -4.565 -36.590 1.00 88.06 759 VAL A O 1
ATOM 6079 N N . GLU A 1 760 ? 24.166 -4.064 -38.376 1.00 83.75 760 GLU A N 1
ATOM 6080 C CA . GLU A 1 760 ? 23.179 -3.274 -37.623 1.00 83.75 760 GLU A CA 1
ATOM 6081 C C . GLU A 1 760 ? 22.433 -4.131 -36.583 1.00 83.75 760 GLU A C 1
ATOM 6083 O O . GLU A 1 760 ? 22.276 -3.706 -35.441 1.00 83.75 760 GLU A O 1
ATOM 6088 N N . ILE A 1 761 ? 22.057 -5.372 -36.919 1.00 83.81 761 ILE A N 1
ATOM 6089 C CA . ILE A 1 761 ? 21.478 -6.336 -35.964 1.00 83.81 761 ILE A CA 1
ATOM 6090 C C . ILE A 1 761 ? 22.436 -6.601 -34.795 1.00 83.81 761 ILE A C 1
ATOM 6092 O O . ILE A 1 761 ? 22.019 -6.504 -33.643 1.00 83.81 761 ILE A O 1
ATOM 6096 N N . SER A 1 762 ? 23.719 -6.866 -35.067 1.00 82.88 762 SER A N 1
ATOM 6097 C CA . SER A 1 762 ? 24.714 -7.105 -34.013 1.00 82.88 762 SER A CA 1
ATOM 6098 C C . SER A 1 762 ? 24.940 -5.878 -33.119 1.00 82.88 762 SER A C 1
ATOM 6100 O O . SER A 1 762 ? 25.224 -6.040 -31.932 1.00 82.88 762 SER A O 1
ATOM 6102 N N . GLN A 1 763 ? 24.820 -4.663 -33.662 1.00 83.31 763 GLN A N 1
ATOM 6103 C CA . GLN A 1 763 ? 24.909 -3.422 -32.887 1.00 83.31 763 GLN A CA 1
ATOM 6104 C C . GLN A 1 763 ? 23.680 -3.227 -31.993 1.00 83.31 763 GLN A C 1
ATOM 6106 O O . GLN A 1 763 ? 23.841 -2.938 -30.811 1.00 83.31 763 GLN A O 1
ATOM 6111 N N . LEU A 1 764 ? 22.469 -3.445 -32.517 1.00 80.31 764 LEU A N 1
ATOM 6112 C CA . LEU A 1 764 ? 21.222 -3.358 -31.746 1.00 80.31 764 LEU A CA 1
ATOM 6113 C C . LEU A 1 764 ? 21.163 -4.414 -30.629 1.00 80.31 764 LEU A C 1
ATOM 6115 O O . LEU A 1 764 ? 20.707 -4.116 -29.528 1.00 80.31 764 LEU A O 1
ATOM 6119 N N . GLU A 1 765 ? 21.652 -5.633 -30.875 1.00 77.44 765 GLU A N 1
ATOM 6120 C CA . GLU A 1 765 ? 21.757 -6.680 -29.849 1.00 77.44 765 GLU A CA 1
ATOM 6121 C C . GLU A 1 765 ? 22.772 -6.313 -28.752 1.00 77.44 765 GLU A C 1
ATOM 6123 O O . GLU A 1 765 ? 22.481 -6.498 -27.569 1.00 77.44 765 GLU A O 1
ATOM 6128 N N . GLY A 1 766 ? 23.906 -5.702 -29.115 1.00 75.56 766 GLY A N 1
ATOM 6129 C CA . GLY A 1 766 ? 24.855 -5.131 -28.151 1.00 75.56 766 GLY A CA 1
ATOM 6130 C C . GLY A 1 766 ? 24.287 -3.941 -27.363 1.00 75.56 766 GLY A C 1
ATOM 6131 O O . GLY A 1 766 ? 24.527 -3.829 -26.160 1.00 75.56 766 GLY A O 1
ATOM 6132 N N . GLU A 1 767 ? 23.486 -3.079 -28.000 1.00 78.69 767 GLU A N 1
ATOM 6133 C CA . GLU A 1 767 ? 22.814 -1.960 -27.326 1.00 78.69 767 GLU A CA 1
ATOM 6134 C C . GLU A 1 767 ? 21.764 -2.477 -26.324 1.00 78.69 767 GLU A C 1
ATOM 6136 O O . GLU A 1 767 ? 21.747 -2.019 -25.182 1.00 78.69 767 GLU A O 1
ATOM 6141 N N . ILE A 1 768 ? 20.964 -3.494 -26.683 1.00 70.62 768 ILE A N 1
ATOM 6142 C CA . ILE A 1 768 ? 20.043 -4.182 -25.753 1.00 70.62 76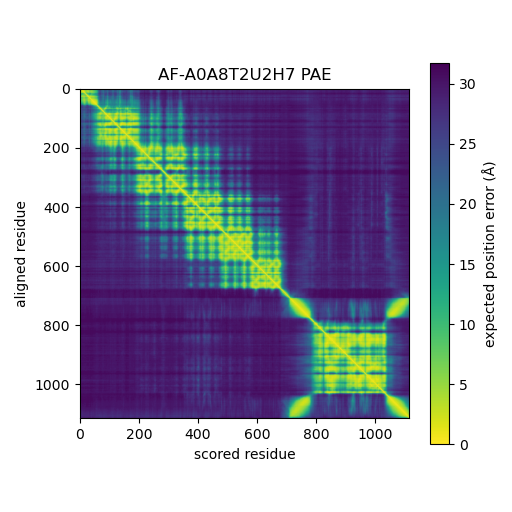8 ILE A CA 1
ATOM 6143 C C . ILE A 1 768 ? 20.783 -4.735 -24.530 1.00 70.62 768 ILE A C 1
ATOM 6145 O O . ILE A 1 768 ? 20.297 -4.570 -23.410 1.00 70.62 768 ILE A O 1
ATOM 6149 N N . GLU A 1 769 ? 21.933 -5.383 -24.720 1.00 70.50 769 GLU A N 1
ATOM 6150 C CA . GLU A 1 769 ? 22.687 -5.967 -23.608 1.00 70.50 769 GLU A CA 1
ATOM 6151 C C . GLU A 1 769 ? 23.302 -4.885 -22.706 1.00 70.50 769 GLU A C 1
ATOM 6153 O O . GLU A 1 769 ? 23.210 -4.971 -21.484 1.00 70.50 769 GLU A O 1
ATOM 6158 N N . SER A 1 770 ? 23.806 -3.790 -23.285 1.00 71.56 770 SER A N 1
ATOM 6159 C CA . SER A 1 770 ? 24.263 -2.623 -22.515 1.00 71.56 770 SER A CA 1
ATOM 6160 C C . SER A 1 770 ? 23.139 -1.978 -21.687 1.00 71.56 770 SER A C 1
ATOM 6162 O O . SER A 1 770 ? 23.350 -1.619 -20.530 1.00 71.56 770 SER A O 1
ATOM 6164 N N . LEU A 1 771 ? 21.921 -1.897 -22.235 1.00 61.72 771 LEU A N 1
ATOM 6165 C CA . LEU A 1 771 ? 20.739 -1.365 -21.550 1.00 61.72 771 LEU A CA 1
ATOM 6166 C C . LEU A 1 771 ? 20.191 -2.305 -20.466 1.00 61.72 771 LEU A C 1
ATOM 6168 O O . LEU A 1 771 ? 19.550 -1.820 -19.533 1.00 61.72 771 LEU A O 1
ATOM 6172 N N . ARG A 1 772 ? 20.444 -3.619 -20.566 1.00 56.16 772 ARG A N 1
ATOM 6173 C CA . ARG A 1 772 ? 20.191 -4.597 -19.494 1.00 56.16 772 ARG A CA 1
ATOM 6174 C C . ARG A 1 772 ? 21.158 -4.399 -18.335 1.00 56.16 772 ARG A C 1
ATOM 6176 O O . ARG A 1 772 ? 20.692 -4.162 -17.229 1.00 56.16 772 ARG A O 1
ATOM 6183 N N . VAL A 1 773 ? 22.465 -4.373 -18.603 1.00 59.44 773 VAL A N 1
ATOM 6184 C CA . VAL A 1 773 ? 23.492 -4.128 -17.573 1.00 59.44 773 VAL A CA 1
ATOM 6185 C C . VAL A 1 773 ? 23.263 -2.775 -16.881 1.00 59.44 773 VAL A C 1
ATOM 6187 O O . VAL A 1 773 ? 23.265 -2.690 -15.660 1.00 59.44 773 VAL A O 1
ATOM 6190 N N . GLN A 1 774 ? 22.925 -1.719 -17.628 1.00 54.44 774 GLN A N 1
ATOM 6191 C CA . GLN A 1 774 ? 22.569 -0.422 -17.032 1.00 54.44 774 GLN A CA 1
ATOM 6192 C C . GLN A 1 774 ? 21.265 -0.448 -16.215 1.00 54.44 774 GLN A C 1
ATOM 6194 O O . GLN A 1 774 ? 21.120 0.335 -15.277 1.00 54.44 774 GLN A O 1
ATOM 6199 N N . ALA A 1 775 ? 20.302 -1.315 -16.548 1.00 50.25 775 ALA A N 1
ATOM 6200 C CA . ALA A 1 775 ? 19.102 -1.510 -15.732 1.00 50.25 775 ALA A CA 1
ATOM 6201 C C . ALA A 1 775 ? 19.407 -2.298 -14.442 1.00 50.25 775 ALA A C 1
ATOM 6203 O O . ALA A 1 775 ? 18.801 -2.015 -13.407 1.00 50.25 775 ALA A O 1
ATOM 6204 N N . GLU A 1 776 ? 20.369 -3.223 -14.493 1.00 43.22 776 GLU A N 1
ATOM 6205 C CA . GLU A 1 776 ? 20.922 -3.935 -13.335 1.00 43.22 776 GLU A CA 1
ATOM 6206 C C . GLU A 1 776 ? 21.742 -3.004 -12.421 1.00 43.22 776 GLU A C 1
ATOM 6208 O O . GLU A 1 776 ? 21.667 -3.154 -11.208 1.00 43.22 776 GLU A O 1
ATOM 6213 N N . ASP A 1 777 ? 22.426 -1.986 -12.959 1.00 39.88 777 ASP A N 1
ATOM 6214 C CA . ASP A 1 777 ? 23.117 -0.953 -12.163 1.00 39.88 777 ASP A CA 1
ATOM 6215 C C . ASP A 1 777 ? 22.161 0.115 -11.581 1.00 39.88 777 ASP A C 1
ATOM 6217 O O . ASP A 1 777 ? 22.353 0.600 -10.462 1.00 39.88 777 ASP A O 1
ATOM 6221 N N . LEU A 1 778 ? 21.110 0.507 -12.318 1.00 37.94 778 LEU A N 1
ATOM 6222 C CA . LEU A 1 778 ? 20.116 1.502 -11.869 1.00 37.94 778 LEU A CA 1
ATOM 6223 C C . LEU A 1 778 ? 19.207 0.976 -10.750 1.00 37.94 778 LEU A C 1
ATOM 6225 O O . LEU A 1 778 ? 18.720 1.751 -9.918 1.00 37.94 778 LEU A O 1
ATOM 6229 N N . HIS A 1 779 ? 18.984 -0.335 -10.705 1.00 39.16 779 HIS A N 1
ATOM 6230 C CA . HIS A 1 779 ? 18.495 -1.012 -9.517 1.00 39.16 779 HIS A CA 1
ATOM 6231 C C . HIS A 1 779 ? 19.696 -1.374 -8.642 1.00 39.16 779 HIS A C 1
ATOM 6233 O O . HIS A 1 779 ? 20.317 -2.393 -8.877 1.00 39.16 779 HIS A O 1
ATOM 6239 N N . GLY A 1 780 ? 19.996 -0.593 -7.597 1.00 28.61 780 GLY A N 1
ATOM 6240 C CA . GLY A 1 780 ? 21.069 -0.911 -6.639 1.00 28.61 780 GLY A CA 1
ATOM 6241 C C . GLY A 1 780 ? 20.883 -2.276 -5.954 1.00 28.61 780 GLY A C 1
ATOM 6242 O O . GLY A 1 780 ? 20.323 -2.363 -4.862 1.00 28.61 780 GLY A O 1
ATOM 6243 N N . VAL A 1 781 ? 21.344 -3.340 -6.615 1.00 32.03 781 VAL A N 1
ATOM 6244 C CA . VAL A 1 781 ? 21.028 -4.751 -6.350 1.00 32.03 781 VAL A CA 1
ATOM 6245 C C . VAL A 1 781 ? 22.330 -5.553 -6.313 1.00 32.03 781 VAL A C 1
ATOM 6247 O O . VAL A 1 781 ? 22.546 -6.515 -7.032 1.00 32.03 781 VAL A O 1
ATOM 6250 N N . ASN A 1 782 ? 23.216 -5.166 -5.397 1.00 30.25 782 ASN A N 1
ATOM 6251 C CA . ASN A 1 782 ? 24.279 -6.056 -4.918 1.00 30.25 782 ASN A CA 1
ATOM 6252 C C . ASN A 1 782 ? 24.376 -6.126 -3.381 1.00 30.25 782 ASN A C 1
ATOM 6254 O O . ASN A 1 782 ? 25.321 -6.695 -2.842 1.00 30.25 782 ASN A O 1
ATOM 6258 N N . THR A 1 783 ? 23.359 -5.623 -2.664 1.00 32.25 783 THR A N 1
ATOM 6259 C CA . THR A 1 783 ? 23.264 -5.772 -1.195 1.00 32.25 783 THR A CA 1
ATOM 6260 C C . THR A 1 783 ? 21.856 -5.952 -0.611 1.00 32.25 783 THR A C 1
ATOM 6262 O O . THR A 1 783 ? 21.769 -6.316 0.555 1.00 32.25 783 THR A O 1
ATOM 6265 N N . LEU A 1 784 ? 20.764 -5.751 -1.368 1.00 28.16 784 LEU A N 1
ATOM 6266 C CA . LEU A 1 784 ? 19.380 -5.893 -0.856 1.00 28.16 784 LEU A CA 1
ATOM 6267 C C . LEU A 1 784 ? 18.387 -6.565 -1.830 1.00 28.16 784 LEU A C 1
ATOM 6269 O O . LEU A 1 784 ? 17.187 -6.366 -1.714 1.00 28.16 784 LEU A O 1
ATOM 6273 N N . ASN A 1 785 ? 18.874 -7.358 -2.789 1.00 29.53 785 ASN A N 1
ATOM 6274 C CA . ASN A 1 785 ? 18.021 -8.228 -3.620 1.00 29.53 785 ASN A CA 1
ATOM 6275 C C . ASN A 1 785 ? 18.692 -9.578 -3.935 1.00 29.53 785 ASN A C 1
ATOM 6277 O O . ASN A 1 785 ? 18.394 -10.234 -4.930 1.00 29.53 785 ASN A O 1
ATOM 6281 N N . LYS A 1 786 ? 19.533 -10.061 -3.011 1.00 26.59 786 LYS A N 1
ATOM 6282 C CA . LYS A 1 786 ? 19.377 -11.472 -2.672 1.00 26.59 786 LYS A CA 1
ATOM 6283 C C . LYS A 1 786 ? 18.026 -11.564 -1.976 1.00 26.59 786 LYS A C 1
ATOM 6285 O O . LYS A 1 786 ? 17.919 -11.115 -0.839 1.00 26.59 786 LYS A O 1
ATOM 6290 N N . PHE A 1 787 ? 17.047 -12.183 -2.631 1.00 29.75 787 PHE A N 1
ATOM 6291 C CA . PHE A 1 787 ? 16.138 -13.031 -1.875 1.00 29.75 787 PHE A CA 1
ATOM 6292 C C . PHE A 1 787 ? 17.025 -14.101 -1.227 1.00 29.75 787 PHE A C 1
ATOM 6294 O O . PHE A 1 787 ? 17.348 -15.130 -1.817 1.00 29.75 787 PHE A O 1
ATOM 6301 N N . ASP A 1 788 ? 17.491 -13.824 -0.008 1.00 26.92 788 ASP A N 1
ATOM 6302 C CA . ASP A 1 788 ? 17.857 -14.899 0.903 1.00 26.92 788 ASP A CA 1
ATOM 6303 C C . ASP A 1 788 ? 16.614 -15.806 0.977 1.00 26.92 788 ASP A C 1
ATOM 6305 O O . ASP A 1 788 ? 15.478 -15.315 0.928 1.00 26.92 788 ASP A O 1
ATOM 6309 N N . ARG A 1 789 ? 16.782 -17.118 1.186 1.00 31.98 789 ARG A N 1
ATOM 6310 C CA . ARG A 1 789 ? 15.663 -18.061 1.443 1.00 31.98 789 ARG A CA 1
ATOM 6311 C C . ARG A 1 789 ? 14.862 -17.743 2.734 1.00 31.98 789 ARG A C 1
ATOM 6313 O O . ARG A 1 789 ? 14.173 -18.603 3.270 1.00 31.98 789 ARG A O 1
ATOM 6320 N N . LYS A 1 790 ? 14.979 -16.515 3.248 1.00 33.97 790 LYS A N 1
ATOM 6321 C CA . LYS A 1 790 ? 14.372 -15.940 4.445 1.00 33.97 790 LYS A CA 1
ATOM 6322 C C . LYS A 1 790 ? 13.329 -14.853 4.154 1.00 33.97 790 LYS A C 1
ATOM 6324 O O . LYS A 1 790 ? 12.653 -14.487 5.102 1.00 33.97 790 LYS A O 1
ATOM 6329 N N . ASP A 1 791 ? 13.175 -14.343 2.923 1.00 36.84 791 ASP A N 1
ATOM 6330 C CA . ASP A 1 791 ? 12.227 -13.237 2.632 1.00 36.84 791 ASP A CA 1
ATOM 6331 C C . ASP A 1 791 ? 10.822 -13.668 2.168 1.00 36.84 791 ASP A C 1
ATOM 6333 O O . ASP A 1 791 ? 9.882 -12.869 2.149 1.00 36.84 791 ASP A O 1
ATOM 6337 N N . LEU A 1 792 ? 10.595 -14.975 2.019 1.00 43.16 792 LEU A N 1
ATOM 6338 C CA . LEU A 1 792 ? 9.389 -15.554 2.614 1.00 43.16 792 LEU A CA 1
ATOM 6339 C C . LEU A 1 792 ? 9.604 -15.529 4.132 1.00 43.16 792 LEU A C 1
ATOM 6341 O O . LEU A 1 792 ? 10.073 -16.519 4.692 1.00 43.16 792 LEU A O 1
ATOM 6345 N N . SER A 1 793 ? 9.335 -14.384 4.780 1.00 40.66 793 SER A N 1
ATOM 6346 C CA . SER A 1 793 ? 9.686 -14.220 6.195 1.00 40.66 793 SER A CA 1
ATOM 6347 C C . SER A 1 793 ? 9.147 -15.388 7.007 1.00 40.66 793 SER A C 1
ATOM 6349 O O . SER A 1 793 ? 7.961 -15.727 6.918 1.00 40.66 793 SER A O 1
ATOM 6351 N N . ALA A 1 794 ? 10.026 -16.025 7.787 1.00 44.19 794 ALA A N 1
ATOM 6352 C CA . ALA A 1 794 ? 9.654 -17.173 8.608 1.00 44.19 794 ALA A CA 1
ATOM 6353 C C . ALA A 1 794 ? 8.456 -16.829 9.512 1.00 44.19 794 ALA A C 1
ATOM 6355 O O . ALA A 1 794 ? 7.651 -17.694 9.820 1.00 44.19 794 ALA A O 1
ATOM 6356 N N . GLU A 1 795 ? 8.272 -15.547 9.841 1.00 42.41 795 GLU A N 1
ATOM 6357 C CA . GLU A 1 795 ? 7.115 -14.971 10.527 1.00 42.41 795 GLU A CA 1
ATOM 6358 C C . GLU A 1 795 ? 5.815 -14.914 9.704 1.00 42.41 795 GLU A C 1
ATOM 6360 O O . GLU A 1 795 ? 4.741 -15.071 10.280 1.00 42.41 795 GLU A O 1
ATOM 6365 N N . ARG A 1 796 ? 5.864 -14.661 8.385 1.00 46.84 796 ARG A N 1
ATOM 6366 C CA . ARG A 1 796 ? 4.693 -14.726 7.486 1.00 46.84 796 ARG A CA 1
ATOM 6367 C C . ARG A 1 796 ? 4.241 -16.168 7.307 1.00 46.84 796 ARG A C 1
ATOM 6369 O O . ARG A 1 796 ? 3.059 -16.453 7.485 1.00 46.84 796 ARG A O 1
ATOM 6376 N N . ILE A 1 797 ? 5.188 -17.065 7.035 1.00 50.53 797 ILE A N 1
ATOM 6377 C CA . ILE A 1 797 ? 4.933 -18.506 6.980 1.00 50.53 797 ILE A CA 1
ATOM 6378 C C . ILE A 1 797 ? 4.423 -18.996 8.346 1.00 50.53 797 ILE A C 1
ATOM 6380 O O . ILE A 1 797 ? 3.373 -19.626 8.403 1.00 50.53 797 ILE A O 1
ATOM 6384 N N . ALA A 1 798 ? 5.066 -18.627 9.461 1.00 49.34 798 ALA A N 1
ATOM 6385 C CA . ALA A 1 798 ? 4.618 -18.990 10.809 1.00 49.34 798 ALA A CA 1
ATOM 6386 C C . ALA A 1 798 ? 3.240 -18.415 11.173 1.00 49.34 798 ALA A C 1
ATOM 6388 O O . ALA A 1 798 ? 2.488 -19.074 11.890 1.00 49.34 798 ALA A O 1
ATOM 6389 N N . ARG A 1 799 ? 2.863 -17.222 10.689 1.00 50.09 799 ARG A N 1
ATOM 6390 C CA . ARG A 1 799 ? 1.513 -16.659 10.889 1.00 50.09 799 ARG A CA 1
ATOM 6391 C C . ARG A 1 799 ? 0.428 -17.468 10.191 1.00 50.09 799 ARG A C 1
ATOM 6393 O O . ARG A 1 799 ? -0.623 -17.672 10.789 1.00 50.09 799 ARG A O 1
ATOM 6400 N N . GLU A 1 800 ? 0.687 -17.964 8.986 1.00 50.12 800 GLU A N 1
ATOM 6401 C CA . GLU A 1 800 ? -0.273 -18.829 8.298 1.00 50.12 800 GLU A CA 1
ATOM 6402 C C . GLU A 1 800 ? -0.272 -20.232 8.926 1.00 50.12 800 GLU A C 1
ATOM 6404 O O . GLU A 1 800 ? -1.316 -20.713 9.356 1.00 50.12 800 GLU A O 1
ATOM 6409 N N . ILE A 1 801 ? 0.910 -20.826 9.143 1.00 54.81 801 ILE A N 1
ATOM 6410 C CA . ILE A 1 801 ? 1.102 -22.113 9.837 1.00 54.81 801 ILE A CA 1
ATOM 6411 C C . ILE A 1 801 ? 0.407 -22.144 11.212 1.00 54.81 801 ILE A C 1
ATOM 6413 O O . ILE A 1 801 ? -0.233 -23.142 11.551 1.00 54.81 801 ILE A O 1
ATOM 6417 N N . SER A 1 802 ? 0.485 -21.069 12.004 1.00 49.62 802 SER A N 1
ATOM 6418 C CA . SER A 1 802 ? -0.131 -20.988 13.342 1.00 49.62 802 SER A CA 1
ATOM 6419 C C . SER A 1 802 ? -1.658 -20.853 13.335 1.00 49.62 802 SER A C 1
ATOM 6421 O O . SER A 1 802 ? -2.281 -21.122 14.362 1.00 49.62 802 SER A O 1
ATOM 6423 N N . ARG A 1 803 ? -2.274 -20.516 12.194 1.00 52.53 803 ARG A N 1
ATOM 6424 C CA . ARG A 1 803 ? -3.735 -20.560 11.990 1.00 52.53 803 ARG A CA 1
ATOM 6425 C C . ARG A 1 803 ? -4.238 -21.956 11.585 1.00 52.53 803 ARG A C 1
ATOM 6427 O O . ARG A 1 803 ? -5.445 -22.206 11.607 1.00 52.53 803 ARG A O 1
ATOM 6434 N N . THR A 1 804 ? -3.335 -22.882 11.250 1.00 58.44 804 THR A N 1
ATOM 6435 C CA . THR A 1 804 ? -3.681 -24.233 10.781 1.00 58.44 804 THR A CA 1
ATOM 6436 C C . THR A 1 804 ? -3.849 -25.264 11.905 1.00 58.44 804 THR A C 1
ATOM 6438 O O . THR A 1 804 ? -3.480 -25.055 13.059 1.00 58.44 804 THR A O 1
ATOM 6441 N N . THR A 1 805 ? -4.426 -26.421 11.572 1.00 58.91 805 THR A N 1
ATOM 6442 C CA . THR A 1 805 ? -4.501 -27.590 12.465 1.00 58.91 805 THR A CA 1
ATOM 6443 C C . THR A 1 805 ? -3.130 -28.237 12.682 1.00 58.91 805 THR A C 1
ATOM 6445 O O . THR A 1 805 ? -2.333 -28.277 11.753 1.00 58.91 805 THR A O 1
ATOM 6448 N N . LEU A 1 806 ? -2.868 -28.822 13.863 1.00 55.53 806 LEU A N 1
ATOM 6449 C CA . LEU A 1 806 ? -1.549 -29.396 14.202 1.00 55.53 806 LEU A CA 1
ATOM 6450 C C . LEU A 1 806 ? -0.899 -30.266 13.095 1.00 55.53 806 LEU A C 1
ATOM 6452 O O . LEU A 1 806 ? 0.255 -29.993 12.775 1.00 55.53 806 LEU A O 1
ATOM 6456 N N . PRO A 1 807 ? -1.585 -31.236 12.450 1.00 60.09 807 PRO A N 1
ATOM 6457 C CA . PRO A 1 807 ? -0.965 -32.049 11.394 1.00 60.09 807 PRO A CA 1
ATOM 6458 C C . PRO A 1 807 ? -0.529 -31.227 10.171 1.00 60.09 807 PRO A C 1
ATOM 6460 O O . PRO A 1 807 ? 0.531 -31.459 9.598 1.00 60.09 807 PRO A O 1
ATOM 6463 N N . THR A 1 808 ? -1.323 -30.217 9.804 1.00 64.31 808 THR A N 1
ATOM 6464 C CA . THR A 1 808 ? -1.006 -29.256 8.739 1.00 64.31 808 THR A CA 1
ATOM 6465 C C . THR A 1 808 ? 0.223 -28.429 9.079 1.00 64.31 808 THR A C 1
ATOM 6467 O O . THR A 1 808 ? 1.091 -28.231 8.230 1.00 64.31 808 THR A O 1
ATOM 6470 N N . LYS A 1 809 ? 0.294 -27.955 10.325 1.00 66.81 809 LYS A N 1
ATOM 6471 C CA . LYS A 1 809 ? 1.420 -27.177 10.823 1.00 66.81 809 LYS A CA 1
ATOM 6472 C C . LYS A 1 809 ? 2.725 -27.960 10.670 1.00 66.81 809 LYS A C 1
ATOM 6474 O O . LYS A 1 809 ? 3.651 -27.439 10.061 1.00 66.81 809 LYS A O 1
ATOM 6479 N N . PHE A 1 810 ? 2.758 -29.221 11.100 1.00 66.75 810 PHE A N 1
ATOM 6480 C CA . PHE A 1 810 ? 3.942 -30.072 10.942 1.00 66.75 810 PHE A CA 1
ATOM 6481 C C . PHE A 1 810 ? 4.281 -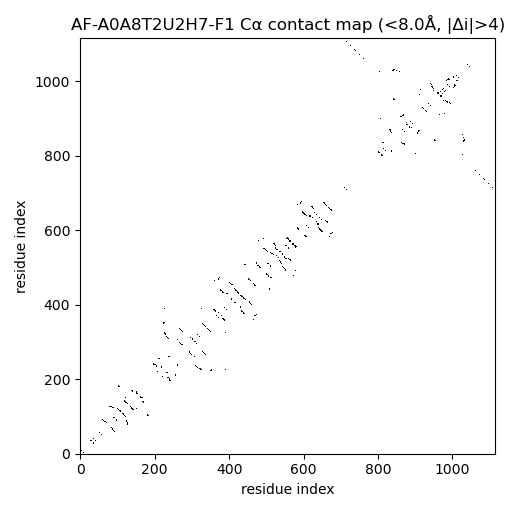30.378 9.473 1.00 66.75 810 PHE A C 1
ATOM 6483 O O . PHE A 1 810 ? 5.459 -30.397 9.117 1.00 66.75 810 PHE A O 1
ATOM 6490 N N . PHE A 1 811 ? 3.278 -30.551 8.600 1.00 69.38 811 PHE A N 1
ATOM 6491 C CA . PHE A 1 811 ? 3.498 -30.712 7.156 1.00 69.38 811 PHE A CA 1
ATOM 6492 C C . PHE A 1 811 ? 4.220 -29.509 6.535 1.00 69.38 811 PHE A C 1
ATOM 6494 O O . PHE A 1 811 ? 5.226 -29.677 5.848 1.00 69.38 811 PHE A O 1
ATOM 6501 N N . LEU A 1 812 ? 3.746 -28.293 6.817 1.00 67.88 812 LEU A N 1
ATOM 6502 C CA . LEU A 1 812 ? 4.354 -27.064 6.303 1.00 67.88 812 LEU A CA 1
ATOM 6503 C C . LEU A 1 812 ? 5.708 -26.762 6.970 1.00 67.88 812 LEU A C 1
ATOM 6505 O O . LEU A 1 812 ? 6.641 -26.354 6.281 1.00 67.88 812 LEU A O 1
ATOM 6509 N N . GLU A 1 813 ? 5.854 -27.022 8.274 1.00 65.88 813 GLU A N 1
ATOM 6510 C CA . GLU A 1 813 ? 7.135 -26.906 8.988 1.00 65.88 813 GLU A CA 1
ATOM 6511 C C . GLU A 1 813 ? 8.209 -27.820 8.383 1.00 65.88 813 GLU A C 1
ATOM 6513 O O . GLU A 1 813 ? 9.350 -27.390 8.245 1.00 65.88 813 GLU A O 1
ATOM 6518 N N . ALA A 1 814 ? 7.865 -29.038 7.945 1.00 65.06 814 ALA A N 1
ATOM 6519 C CA . ALA A 1 814 ? 8.818 -29.923 7.278 1.00 65.06 814 ALA A CA 1
ATOM 6520 C C . ALA A 1 814 ? 9.345 -29.345 5.956 1.00 65.06 814 ALA A C 1
ATOM 6522 O O . ALA A 1 814 ? 10.556 -29.351 5.732 1.00 65.06 814 ALA A O 1
ATOM 6523 N N . PHE A 1 815 ? 8.467 -28.780 5.122 1.00 66.31 815 PHE A N 1
ATOM 6524 C CA . PHE A 1 815 ? 8.867 -28.086 3.890 1.00 66.31 815 PHE A CA 1
ATOM 6525 C C . PHE A 1 815 ? 9.682 -26.809 4.132 1.00 66.31 815 PHE A C 1
ATOM 6527 O O . PHE A 1 815 ? 10.439 -26.403 3.256 1.00 66.31 815 PHE A O 1
ATOM 6534 N N . CYS A 1 816 ? 9.592 -26.219 5.325 1.00 59.53 816 CYS A N 1
ATOM 6535 C CA . CYS A 1 816 ? 10.370 -25.044 5.726 1.00 59.53 816 CYS A CA 1
ATOM 6536 C C . CYS A 1 816 ? 11.612 -25.389 6.575 1.00 59.53 816 CYS A C 1
ATOM 6538 O O . CYS A 1 816 ? 12.215 -24.489 7.157 1.00 59.53 816 CYS A O 1
ATOM 6540 N N . SER A 1 817 ? 11.979 -26.671 6.687 1.00 60.12 817 SER A N 1
ATOM 6541 C CA . SER A 1 817 ? 13.047 -27.154 7.577 1.00 60.12 817 SER A CA 1
ATOM 6542 C C . SER A 1 817 ? 14.279 -27.678 6.835 1.00 60.12 817 SER A C 1
ATOM 6544 O O . SER A 1 817 ? 14.266 -27.862 5.617 1.00 60.12 817 SER A O 1
ATOM 6546 N N . ASP A 1 818 ? 15.342 -27.969 7.593 1.00 49.78 818 ASP A N 1
ATOM 6547 C CA . ASP A 1 818 ? 16.669 -28.324 7.070 1.00 49.78 818 ASP A CA 1
ATOM 6548 C C . ASP A 1 818 ? 16.706 -29.533 6.117 1.00 49.78 818 ASP A C 1
ATOM 6550 O O . ASP A 1 818 ? 17.659 -29.669 5.356 1.00 49.78 818 ASP A O 1
ATOM 6554 N N . PHE A 1 819 ? 15.660 -30.368 6.083 1.00 54.00 819 PHE A N 1
ATOM 6555 C CA . PHE A 1 819 ? 15.518 -31.490 5.144 1.00 54.00 819 PHE A CA 1
ATOM 6556 C C . PHE A 1 819 ? 15.641 -31.076 3.661 1.00 54.00 819 PHE A C 1
ATOM 6558 O O . PHE A 1 819 ? 16.111 -31.859 2.842 1.00 54.00 819 PHE A O 1
ATOM 6565 N N . PHE A 1 820 ? 15.267 -29.836 3.317 1.00 53.94 820 PHE A N 1
ATOM 6566 C CA . PHE A 1 820 ? 15.435 -29.260 1.971 1.00 53.94 820 PHE A CA 1
ATOM 6567 C C . PHE A 1 820 ? 16.605 -28.252 1.872 1.00 53.94 820 PHE A C 1
ATOM 6569 O O . PHE A 1 820 ? 16.801 -27.611 0.833 1.00 53.94 820 PHE A O 1
ATOM 6576 N N . LEU A 1 821 ? 17.387 -28.099 2.948 1.00 45.16 821 LEU A N 1
ATOM 6577 C CA . LEU A 1 821 ? 18.585 -27.249 3.020 1.00 45.16 821 LEU A CA 1
ATOM 6578 C C . LEU A 1 821 ? 19.887 -28.064 3.077 1.00 45.16 821 LEU A C 1
ATOM 6580 O O . LEU A 1 821 ? 20.934 -27.537 2.708 1.00 45.16 821 LEU A O 1
ATOM 6584 N N . SER A 1 822 ? 19.839 -29.341 3.472 1.00 42.59 822 SER A N 1
ATOM 6585 C CA . SER A 1 822 ? 20.975 -30.263 3.396 1.00 42.59 822 SER A CA 1
ATOM 6586 C C . SER A 1 822 ? 21.255 -30.680 1.948 1.00 42.59 822 SER A C 1
ATOM 6588 O O . SER A 1 822 ? 20.826 -31.739 1.484 1.00 42.59 822 SER A O 1
ATOM 6590 N N . THR A 1 823 ? 21.999 -29.845 1.224 1.00 39.78 823 THR A N 1
ATOM 6591 C CA . THR A 1 823 ? 22.653 -30.236 -0.029 1.00 39.78 823 THR A CA 1
ATOM 6592 C C . THR A 1 823 ? 23.845 -31.145 0.270 1.00 39.78 823 THR A C 1
ATOM 6594 O O . THR A 1 823 ? 24.991 -30.704 0.212 1.00 39.78 823 THR A O 1
ATOM 6597 N N . ASP A 1 824 ? 23.579 -32.415 0.578 1.00 37.50 824 ASP A N 1
ATOM 6598 C CA . ASP A 1 824 ? 24.591 -33.459 0.396 1.00 37.50 824 ASP A CA 1
ATOM 6599 C C . ASP A 1 824 ? 24.902 -33.565 -1.105 1.00 37.50 824 ASP A C 1
ATOM 6601 O O . ASP A 1 824 ? 23.993 -33.642 -1.939 1.00 37.50 824 ASP A O 1
ATOM 6605 N N . GLU A 1 825 ? 26.189 -33.587 -1.456 1.00 39.38 825 GLU A N 1
ATOM 6606 C CA . GLU A 1 825 ? 26.715 -33.422 -2.825 1.00 39.38 825 GLU A CA 1
ATOM 6607 C C . GLU A 1 825 ? 26.415 -34.603 -3.788 1.00 39.38 825 GLU A C 1
ATOM 6609 O O . GLU A 1 825 ? 27.064 -34.754 -4.822 1.00 39.38 825 GLU A O 1
ATOM 6614 N N . GLY A 1 826 ? 25.431 -35.455 -3.472 1.00 44.47 826 GLY A N 1
ATOM 6615 C CA . GLY A 1 826 ? 25.075 -36.659 -4.234 1.00 44.47 826 GLY A CA 1
ATOM 6616 C C . GLY A 1 826 ? 23.765 -36.609 -5.036 1.00 44.47 826 GLY A C 1
ATOM 6617 O O . GLY A 1 826 ? 23.661 -37.307 -6.042 1.00 44.47 826 GLY A O 1
ATOM 6618 N N . ASN A 1 827 ? 22.762 -35.811 -4.639 1.00 51.78 827 ASN A N 1
ATOM 6619 C CA . ASN A 1 827 ? 21.400 -35.889 -5.205 1.00 51.78 827 ASN A CA 1
ATOM 6620 C C . ASN A 1 827 ? 20.960 -34.601 -5.927 1.00 51.78 827 ASN A C 1
ATOM 6622 O O . ASN A 1 827 ? 20.252 -33.756 -5.378 1.00 51.78 827 ASN A O 1
ATOM 6626 N N . SER A 1 828 ? 21.302 -34.499 -7.214 1.00 57.16 828 SER A N 1
ATOM 6627 C CA . SER A 1 828 ? 21.029 -33.338 -8.084 1.00 57.16 828 SER A CA 1
ATOM 6628 C C . SER A 1 828 ? 19.547 -32.993 -8.320 1.00 57.16 828 SER A C 1
ATOM 6630 O O . SER A 1 828 ? 19.256 -31.940 -8.882 1.00 57.16 828 SER A O 1
ATOM 6632 N N . HIS A 1 829 ? 18.606 -33.841 -7.893 1.00 64.06 829 HIS A N 1
ATOM 6633 C CA . HIS A 1 829 ? 17.166 -33.682 -8.145 1.00 64.06 829 HIS A CA 1
ATOM 6634 C C . HIS A 1 829 ? 16.375 -33.033 -6.991 1.00 64.06 829 HIS A C 1
ATOM 6636 O O . HIS A 1 829 ? 15.186 -32.768 -7.147 1.00 64.06 829 HIS A O 1
ATOM 6642 N N . ILE A 1 830 ? 17.004 -32.716 -5.850 1.00 66.44 830 ILE A N 1
ATOM 6643 C CA . ILE A 1 830 ? 16.320 -32.029 -4.732 1.00 66.44 830 ILE A CA 1
ATOM 6644 C C . ILE A 1 830 ? 15.889 -30.604 -5.136 1.00 66.44 830 ILE A C 1
ATOM 6646 O O . ILE A 1 830 ? 14.795 -30.167 -4.790 1.00 66.44 830 ILE A O 1
ATOM 6650 N N . GLY A 1 831 ? 16.700 -29.903 -5.940 1.00 65.44 831 GLY A N 1
ATOM 6651 C CA . GLY A 1 831 ? 16.398 -28.553 -6.447 1.00 65.44 831 GLY A CA 1
ATOM 6652 C C . GLY A 1 831 ? 15.262 -28.471 -7.479 1.00 65.44 831 GLY A C 1
ATOM 6653 O O . GLY A 1 831 ? 14.901 -27.375 -7.906 1.00 65.44 831 GLY A O 1
ATOM 6654 N N . ASP A 1 832 ? 14.696 -29.612 -7.882 1.00 75.25 832 ASP A N 1
ATOM 6655 C CA . ASP A 1 832 ? 13.489 -29.687 -8.709 1.00 75.25 832 ASP A CA 1
ATOM 6656 C C . ASP A 1 832 ? 12.200 -29.758 -7.864 1.00 75.25 832 ASP A C 1
ATOM 6658 O O . ASP A 1 832 ? 11.106 -29.705 -8.422 1.00 75.25 832 ASP A O 1
ATOM 6662 N N . ILE A 1 833 ? 12.281 -29.841 -6.532 1.00 79.88 833 ILE A N 1
ATOM 6663 C CA . ILE A 1 833 ? 11.122 -29.700 -5.637 1.00 79.88 833 ILE A CA 1
ATOM 6664 C C . ILE A 1 833 ? 10.897 -28.200 -5.410 1.00 79.88 833 ILE A C 1
ATOM 6666 O O . ILE A 1 833 ? 11.731 -27.534 -4.803 1.00 79.88 833 ILE A O 1
ATOM 6670 N N . LEU A 1 834 ? 9.790 -27.651 -5.922 1.00 77.06 834 LEU A N 1
ATOM 6671 C CA . LEU A 1 834 ? 9.539 -26.204 -5.895 1.00 77.06 834 LEU A CA 1
ATOM 6672 C C . LEU A 1 834 ? 8.918 -25.741 -4.572 1.00 77.06 834 LEU A C 1
ATOM 6674 O O . LEU A 1 834 ? 9.266 -24.674 -4.079 1.00 77.06 834 LEU A O 1
ATOM 6678 N N . GLY A 1 835 ? 7.999 -26.525 -3.999 1.00 79.69 835 GLY A N 1
ATOM 6679 C CA . GLY A 1 835 ? 7.323 -26.194 -2.741 1.00 79.69 835 GLY A CA 1
ATOM 6680 C C . GLY A 1 835 ? 5.860 -26.635 -2.701 1.00 79.69 835 GLY A C 1
ATOM 6681 O O . GLY A 1 835 ? 5.420 -27.444 -3.515 1.00 79.69 835 GLY A O 1
ATOM 6682 N N . VAL A 1 836 ? 5.098 -26.100 -1.746 1.00 82.44 836 VAL A N 1
ATOM 6683 C CA . VAL A 1 836 ? 3.664 -26.386 -1.552 1.00 82.44 836 VAL A CA 1
ATOM 6684 C C . VAL A 1 836 ? 2.822 -25.281 -2.197 1.00 82.44 836 VAL A C 1
ATOM 6686 O O . VAL A 1 836 ? 3.156 -24.108 -2.040 1.00 82.44 836 VAL A O 1
ATOM 6689 N N . VAL A 1 837 ? 1.726 -25.624 -2.892 1.00 86.50 837 VAL A N 1
ATOM 6690 C CA . VAL A 1 837 ? 0.891 -24.673 -3.669 1.00 86.50 837 VAL A CA 1
ATOM 6691 C C . VAL A 1 837 ? 0.550 -23.392 -2.901 1.00 86.50 837 VAL A C 1
ATOM 6693 O O . VAL A 1 837 ? 0.714 -22.304 -3.453 1.00 86.50 837 VAL A O 1
ATOM 6696 N N . CYS A 1 838 ? 0.137 -23.491 -1.633 1.00 84.06 838 CYS A N 1
ATOM 6697 C CA . CYS A 1 838 ? -0.216 -22.322 -0.822 1.00 84.06 838 CYS A CA 1
ATOM 6698 C C . CYS A 1 838 ? 0.941 -21.333 -0.583 1.00 84.06 838 CYS A C 1
ATOM 6700 O O . CYS A 1 838 ? 0.671 -20.185 -0.268 1.00 84.06 838 CYS A O 1
ATOM 6702 N N . LEU A 1 839 ? 2.208 -21.741 -0.730 1.00 78.31 839 LEU A N 1
ATOM 6703 C CA . LEU A 1 839 ? 3.391 -20.890 -0.518 1.00 78.31 839 LEU A CA 1
ATOM 6704 C C . LEU A 1 839 ? 4.034 -20.387 -1.823 1.00 78.31 839 LEU A C 1
ATOM 6706 O O . LEU A 1 839 ? 4.904 -19.521 -1.777 1.00 78.31 839 LEU A O 1
ATOM 6710 N N . LEU A 1 840 ? 3.623 -20.917 -2.979 1.00 82.62 840 LEU A N 1
ATOM 6711 C CA . LEU A 1 840 ? 4.235 -20.626 -4.284 1.00 82.62 840 LEU A CA 1
ATOM 6712 C C . LEU A 1 840 ? 3.658 -19.389 -4.996 1.00 82.62 840 LEU A C 1
ATOM 6714 O O . LEU A 1 840 ? 4.206 -18.944 -6.007 1.00 82.62 840 LEU A O 1
ATOM 6718 N N . ALA A 1 841 ? 2.551 -18.847 -4.491 1.00 84.69 841 ALA A N 1
ATOM 6719 C CA . ALA A 1 841 ? 1.903 -17.647 -5.005 1.00 84.69 841 ALA A CA 1
ATOM 6720 C C . ALA A 1 841 ? 1.272 -16.840 -3.861 1.00 84.69 841 ALA A C 1
ATOM 6722 O O . ALA A 1 841 ? 0.959 -17.385 -2.805 1.00 84.69 841 ALA A O 1
ATOM 6723 N N . ALA A 1 842 ? 1.057 -15.547 -4.088 1.00 84.00 842 ALA A N 1
ATOM 6724 C CA . ALA A 1 842 ? 0.461 -14.626 -3.127 1.00 84.00 842 ALA A CA 1
ATOM 6725 C C . ALA A 1 842 ? -0.736 -13.875 -3.735 1.00 84.00 842 ALA A C 1
ATOM 6727 O O . ALA A 1 842 ? -0.757 -13.588 -4.931 1.00 84.00 842 ALA A O 1
ATOM 6728 N N . ALA A 1 843 ? -1.727 -13.527 -2.919 1.00 83.31 843 ALA A N 1
ATOM 6729 C CA . ALA A 1 843 ? -2.907 -12.761 -3.326 1.00 83.31 843 ALA A CA 1
ATOM 6730 C C . ALA A 1 843 ? -2.810 -11.292 -2.877 1.00 83.31 843 ALA A C 1
ATOM 6732 O O . ALA A 1 843 ? -2.124 -10.973 -1.908 1.00 83.31 843 ALA A O 1
ATOM 6733 N N . GLU A 1 844 ? -3.519 -10.389 -3.560 1.00 78.62 844 GLU A N 1
ATOM 6734 C CA . GLU A 1 844 ? -3.508 -8.954 -3.227 1.00 78.62 844 GLU A CA 1
ATOM 6735 C C . GLU A 1 844 ? -4.132 -8.640 -1.854 1.00 78.62 844 GLU A C 1
ATOM 6737 O O . GLU A 1 844 ? -3.713 -7.706 -1.174 1.00 78.62 844 GLU A O 1
ATOM 6742 N N . ASN A 1 845 ? -5.158 -9.389 -1.447 1.00 78.25 845 ASN A N 1
ATOM 6743 C CA . ASN A 1 845 ? -5.880 -9.169 -0.196 1.00 78.25 845 ASN A CA 1
ATOM 6744 C C . ASN A 1 845 ? -6.479 -10.477 0.346 1.00 78.25 845 ASN A C 1
ATOM 6746 O O . ASN A 1 845 ? -6.599 -11.470 -0.376 1.00 78.25 845 ASN A O 1
ATOM 6750 N N . GLU A 1 846 ? -6.853 -10.470 1.629 1.00 82.31 846 GLU A N 1
ATOM 6751 C CA . GLU A 1 846 ? -7.359 -11.650 2.348 1.00 82.31 846 GLU A CA 1
ATOM 6752 C C . GLU A 1 846 ? -8.674 -12.176 1.740 1.00 82.31 846 GLU A C 1
ATOM 6754 O O . GLU A 1 846 ? -8.847 -13.385 1.629 1.00 82.31 846 GLU A O 1
ATOM 6759 N N . THR A 1 847 ? -9.549 -11.297 1.230 1.00 86.19 847 THR A N 1
ATOM 6760 C CA . THR A 1 847 ? -10.803 -11.682 0.554 1.00 86.19 847 THR A CA 1
ATOM 6761 C C . THR A 1 847 ? -10.549 -12.484 -0.723 1.00 86.19 847 THR A C 1
ATOM 6763 O O . THR A 1 847 ? -11.089 -13.576 -0.889 1.00 86.19 847 THR A O 1
ATOM 6766 N N . LEU A 1 848 ? -9.698 -11.975 -1.621 1.00 87.25 848 LEU A N 1
ATOM 6767 C CA . LEU A 1 848 ? -9.303 -12.679 -2.843 1.00 87.25 848 LEU A CA 1
ATOM 6768 C C . LEU A 1 848 ? -8.606 -14.003 -2.502 1.00 87.25 848 LEU A C 1
ATOM 6770 O O . LEU A 1 848 ? -8.894 -15.025 -3.122 1.00 87.25 848 LEU A O 1
ATOM 6774 N N . SER A 1 849 ? -7.737 -13.992 -1.488 1.00 87.75 849 SER A N 1
ATOM 6775 C CA . SER A 1 849 ? -7.057 -15.193 -1.007 1.00 87.75 849 SER A CA 1
ATOM 6776 C C . SER A 1 849 ? -8.041 -16.271 -0.538 1.00 87.75 849 SER A C 1
ATOM 6778 O O . SER A 1 849 ? -7.956 -17.415 -0.983 1.00 87.75 849 SER A O 1
ATOM 6780 N N . GLN A 1 850 ? -9.028 -15.894 0.283 1.00 87.62 850 GLN A N 1
ATOM 6781 C CA . GLN A 1 850 ? -10.067 -16.787 0.800 1.00 87.62 850 GLN A CA 1
ATOM 6782 C C . GLN A 1 850 ? -10.896 -17.421 -0.319 1.00 87.62 850 GLN A C 1
ATOM 6784 O O . GLN A 1 850 ? -11.065 -18.639 -0.332 1.00 87.62 850 GLN A O 1
ATOM 6789 N N . VAL A 1 851 ? -11.388 -16.626 -1.276 1.00 89.56 851 VAL A N 1
ATOM 6790 C CA . VAL A 1 851 ? -12.246 -17.149 -2.354 1.00 89.56 851 VAL A CA 1
ATOM 6791 C C . VAL A 1 851 ? -11.454 -18.046 -3.316 1.00 89.56 851 VAL A C 1
ATOM 6793 O O . VAL A 1 851 ? -11.974 -19.072 -3.754 1.00 89.56 851 VAL A O 1
ATOM 6796 N N . LEU A 1 852 ? -10.184 -17.733 -3.606 1.00 90.94 852 LEU A N 1
ATOM 6797 C CA . LEU A 1 852 ? -9.318 -18.605 -4.414 1.00 90.94 852 LEU A CA 1
ATOM 6798 C C . LEU A 1 852 ? -8.961 -19.912 -3.685 1.00 90.94 852 LEU A C 1
ATOM 6800 O O . LEU A 1 852 ? -9.007 -20.981 -4.298 1.00 90.94 852 LEU A O 1
ATOM 6804 N N . ALA A 1 853 ? -8.654 -19.850 -2.387 1.00 89.31 853 ALA A N 1
ATOM 6805 C CA . ALA A 1 853 ? -8.361 -21.026 -1.568 1.00 89.31 853 ALA A CA 1
ATOM 6806 C C . ALA A 1 853 ? -9.584 -21.951 -1.429 1.00 89.31 853 ALA A C 1
ATOM 6808 O O . ALA A 1 853 ? -9.463 -23.161 -1.616 1.00 89.31 853 ALA A O 1
ATOM 6809 N N . ASP A 1 854 ? -10.775 -21.393 -1.182 1.00 87.38 854 ASP A N 1
ATOM 6810 C CA . ASP A 1 854 ? -12.030 -22.155 -1.126 1.00 87.38 854 ASP A CA 1
ATOM 6811 C C . ASP A 1 854 ? -12.472 -22.694 -2.502 1.00 87.38 854 ASP A C 1
ATOM 6813 O O . ASP A 1 854 ? -13.108 -23.750 -2.573 1.00 87.38 854 ASP A O 1
ATOM 6817 N N . PHE A 1 855 ? -12.116 -22.027 -3.608 1.00 89.38 855 PHE A N 1
ATOM 6818 C CA . PHE A 1 855 ? -12.340 -22.565 -4.953 1.00 89.38 855 PHE A CA 1
ATOM 6819 C C . PHE A 1 855 ? -11.491 -23.818 -5.212 1.00 89.38 855 PHE A C 1
ATOM 6821 O O . PHE A 1 855 ? -12.034 -24.835 -5.659 1.00 89.38 855 PHE A O 1
ATOM 6828 N N . LEU A 1 856 ? -10.184 -23.751 -4.915 1.00 89.56 856 LEU A N 1
ATOM 6829 C CA . LEU A 1 856 ? -9.244 -24.866 -5.087 1.00 89.56 856 LEU A CA 1
ATOM 6830 C C . LEU A 1 856 ? -9.495 -26.014 -4.106 1.00 89.56 856 LEU A C 1
ATOM 6832 O O . LEU A 1 856 ? -9.323 -27.180 -4.468 1.00 89.56 856 LEU A O 1
ATOM 6836 N N . GLY A 1 857 ? -9.883 -25.686 -2.876 1.00 86.38 857 GLY A N 1
ATOM 6837 C CA . GLY A 1 857 ? -10.049 -26.626 -1.779 1.00 86.38 857 GLY A CA 1
ATOM 6838 C C . GLY A 1 857 ? -8.728 -27.066 -1.137 1.00 86.38 857 GLY A C 1
ATOM 6839 O O . GLY A 1 857 ? -7.650 -27.064 -1.736 1.00 86.38 857 GLY A O 1
ATOM 6840 N N . GLN A 1 858 ? -8.844 -27.499 0.118 1.00 81.00 858 GLN A N 1
ATOM 6841 C CA . GLN A 1 858 ? -7.726 -27.805 1.012 1.00 81.00 858 GLN A CA 1
ATOM 6842 C C . GLN A 1 858 ? -6.702 -28.811 0.441 1.00 81.00 858 GLN A C 1
ATOM 6844 O O . GLN A 1 858 ? -5.502 -28.614 0.607 1.00 81.00 858 GLN A O 1
ATOM 6849 N N . GLU A 1 859 ? -7.141 -29.857 -0.269 1.00 82.12 859 GLU A N 1
ATOM 6850 C CA . GLU A 1 859 ? -6.231 -30.860 -0.856 1.00 82.12 859 GLU A CA 1
ATOM 6851 C C . GLU A 1 859 ? -5.309 -30.288 -1.947 1.00 82.12 859 GLU A C 1
ATOM 6853 O O . GLU A 1 859 ? -4.180 -30.747 -2.101 1.00 82.12 859 GLU A O 1
ATOM 6858 N N . ASN A 1 860 ? -5.780 -29.301 -2.717 1.00 88.44 860 ASN A N 1
ATOM 6859 C CA . ASN A 1 860 ? -4.972 -28.656 -3.755 1.00 88.44 860 ASN A CA 1
ATOM 6860 C C . ASN A 1 860 ? -4.042 -27.598 -3.157 1.00 88.44 860 ASN A C 1
ATOM 6862 O O . ASN A 1 860 ? -2.914 -27.467 -3.620 1.00 88.44 860 ASN A O 1
ATOM 6866 N N . MET A 1 861 ? -4.474 -26.901 -2.100 1.00 86.19 861 MET A N 1
ATOM 6867 C CA . MET A 1 861 ? -3.630 -25.946 -1.369 1.00 86.19 861 MET A CA 1
ATOM 6868 C C . MET A 1 861 ? -2.410 -26.616 -0.711 1.00 86.19 861 MET A C 1
ATOM 6870 O O . MET A 1 861 ? -1.356 -25.990 -0.631 1.00 86.19 861 MET A O 1
ATOM 6874 N N . PHE A 1 862 ? -2.521 -27.889 -0.303 1.00 80.75 862 PHE A N 1
ATOM 6875 C CA . PHE A 1 862 ? -1.408 -28.688 0.239 1.00 80.75 862 PHE A CA 1
ATOM 6876 C C . PHE A 1 862 ? -0.639 -29.526 -0.779 1.00 80.75 862 PHE A C 1
ATOM 6878 O O . PHE A 1 862 ? 0.265 -30.267 -0.389 1.00 80.75 862 PHE A O 1
ATOM 6885 N N . ALA A 1 863 ? -0.973 -29.447 -2.066 1.00 86.62 863 ALA A N 1
ATOM 6886 C CA . ALA A 1 863 ? -0.250 -30.229 -3.052 1.00 86.62 863 ALA A CA 1
ATOM 6887 C C . ALA A 1 863 ? 1.218 -29.778 -3.132 1.00 86.62 863 ALA A C 1
ATOM 6889 O O . ALA A 1 863 ? 1.514 -28.579 -3.119 1.00 86.62 863 ALA A O 1
ATOM 6890 N N . VAL A 1 864 ? 2.136 -30.739 -3.222 1.00 85.81 864 VAL A N 1
ATOM 6891 C CA . VAL A 1 864 ? 3.567 -30.467 -3.408 1.00 85.81 864 VAL A CA 1
ATOM 6892 C C . VAL A 1 864 ? 3.867 -30.428 -4.898 1.00 85.81 864 VAL A C 1
ATOM 6894 O O . VAL A 1 864 ? 3.412 -31.286 -5.653 1.00 85.81 864 VAL A O 1
ATOM 6897 N N . VAL A 1 865 ? 4.631 -29.431 -5.324 1.00 86.94 865 VAL A N 1
ATOM 6898 C CA . VAL A 1 865 ? 4.943 -29.176 -6.727 1.00 86.94 865 VAL A CA 1
ATOM 6899 C C . VAL A 1 865 ? 6.388 -29.564 -7.008 1.00 86.94 865 VAL A C 1
ATOM 6901 O O . VAL A 1 865 ? 7.326 -29.020 -6.422 1.00 86.94 865 VAL A O 1
ATOM 6904 N N . CYS A 1 866 ? 6.559 -30.491 -7.940 1.00 86.62 866 CYS A N 1
ATOM 6905 C CA . CYS A 1 866 ? 7.838 -30.975 -8.435 1.00 86.62 866 CYS A CA 1
ATOM 6906 C C . CYS A 1 866 ? 7.980 -30.570 -9.902 1.00 86.62 866 CYS A C 1
ATOM 6908 O O . CYS A 1 866 ? 7.046 -30.712 -10.687 1.00 86.62 866 CYS A O 1
ATOM 6910 N N . ARG A 1 867 ? 9.156 -30.096 -10.311 1.00 80.69 867 ARG A N 1
ATOM 6911 C CA . ARG A 1 867 ? 9.460 -29.876 -11.726 1.00 80.69 867 ARG A CA 1
ATOM 6912 C C . ARG A 1 867 ? 9.495 -31.209 -12.472 1.00 80.69 867 ARG A C 1
ATOM 6914 O O . ARG A 1 867 ? 8.909 -31.290 -13.545 1.00 80.69 867 ARG A O 1
ATOM 6921 N N . THR A 1 868 ? 10.134 -32.223 -11.884 1.00 82.81 868 THR A N 1
ATOM 6922 C CA . THR A 1 868 ? 10.445 -33.502 -12.540 1.00 82.81 868 THR A CA 1
ATOM 6923 C C . THR A 1 868 ? 9.898 -34.717 -11.788 1.00 82.81 868 THR A C 1
ATOM 6925 O O . THR A 1 868 ? 9.712 -34.667 -10.569 1.00 82.81 868 THR A O 1
ATOM 6928 N N . HIS A 1 869 ? 9.678 -35.839 -12.483 1.00 83.38 869 HIS A N 1
ATOM 6929 C CA . HIS A 1 869 ? 9.251 -37.100 -11.837 1.00 83.38 869 HIS A CA 1
ATOM 6930 C C . HIS A 1 869 ? 10.246 -37.602 -10.789 1.00 83.38 869 HIS A C 1
ATOM 6932 O O . HIS A 1 869 ? 9.853 -38.044 -9.713 1.00 83.38 869 HIS A O 1
ATOM 6938 N N . LYS A 1 870 ? 11.548 -37.455 -11.049 1.00 82.75 870 LYS A N 1
ATOM 6939 C CA . LYS A 1 870 ? 12.603 -37.854 -10.104 1.00 82.75 870 LYS A CA 1
ATOM 6940 C C . LYS A 1 870 ? 12.526 -37.087 -8.782 1.00 82.75 870 LYS A C 1
ATOM 6942 O O . LYS A 1 870 ? 12.820 -37.643 -7.730 1.00 82.75 870 LYS A O 1
ATOM 6947 N N . ALA A 1 871 ? 12.101 -35.825 -8.818 1.00 81.81 871 ALA A N 1
ATOM 6948 C CA . ALA A 1 871 ? 11.862 -35.037 -7.613 1.00 81.81 871 ALA A CA 1
ATOM 6949 C C . ALA A 1 871 ? 10.638 -35.535 -6.817 1.00 81.81 871 ALA A C 1
ATOM 6951 O O . ALA A 1 871 ? 10.654 -35.494 -5.588 1.00 81.81 871 ALA A O 1
ATOM 6952 N N . ALA A 1 872 ? 9.612 -36.065 -7.492 1.00 84.75 872 ALA A N 1
ATOM 6953 C CA . ALA A 1 872 ? 8.482 -36.721 -6.834 1.00 84.75 872 ALA A CA 1
ATOM 6954 C C . ALA A 1 872 ? 8.892 -38.055 -6.173 1.00 84.75 872 ALA A C 1
ATOM 6956 O O . ALA A 1 872 ? 8.513 -38.306 -5.028 1.00 84.75 872 ALA A O 1
ATOM 6957 N N . GLU A 1 873 ? 9.733 -38.861 -6.834 1.00 82.81 873 GLU A N 1
ATOM 6958 C CA . GLU A 1 873 ? 10.287 -40.115 -6.286 1.00 82.81 873 GLU A CA 1
ATOM 6959 C C . GLU A 1 873 ? 11.165 -39.903 -5.034 1.00 82.81 873 GLU A C 1
ATOM 6961 O O . GLU A 1 873 ? 11.257 -40.785 -4.177 1.00 82.81 873 GLU A O 1
ATOM 6966 N N . LEU A 1 874 ? 11.797 -38.731 -4.883 1.00 79.06 874 LEU A N 1
ATOM 6967 C CA . LEU A 1 874 ? 12.520 -38.362 -3.656 1.00 79.06 874 LEU A CA 1
ATOM 6968 C C . LEU A 1 874 ? 11.578 -38.094 -2.470 1.00 79.06 874 LEU A C 1
ATOM 6970 O O . LEU A 1 874 ? 11.947 -38.358 -1.326 1.00 79.06 874 LEU A O 1
ATOM 6974 N N . LEU A 1 875 ? 10.367 -37.586 -2.721 1.00 77.88 875 LEU A N 1
ATOM 6975 C CA . LEU A 1 875 ? 9.382 -37.289 -1.676 1.00 77.88 875 LEU A CA 1
ATOM 6976 C C . LEU A 1 875 ? 8.622 -38.535 -1.222 1.00 77.88 875 LEU A C 1
ATOM 6978 O O . LEU A 1 875 ? 8.424 -38.723 -0.019 1.00 77.88 875 LEU A O 1
ATOM 6982 N N . ILE A 1 876 ? 8.178 -39.356 -2.177 1.00 78.56 876 ILE A N 1
ATOM 6983 C CA . ILE A 1 876 ? 7.344 -40.537 -1.940 1.00 78.56 876 ILE A CA 1
ATOM 6984 C C . ILE A 1 876 ? 7.848 -41.682 -2.812 1.00 78.56 876 ILE A C 1
ATOM 6986 O O . ILE A 1 876 ? 7.942 -41.560 -4.031 1.00 78.56 876 ILE A O 1
ATOM 6990 N N . ARG A 1 877 ? 8.092 -42.831 -2.183 1.00 81.25 877 ARG A N 1
ATOM 6991 C CA . ARG A 1 877 ? 8.379 -44.093 -2.861 1.00 81.25 877 ARG A CA 1
ATOM 6992 C C . ARG A 1 877 ? 7.308 -45.110 -2.500 1.00 81.25 877 ARG A C 1
ATOM 6994 O O . ARG A 1 877 ? 6.884 -45.175 -1.348 1.00 81.25 877 ARG A O 1
ATOM 7001 N N . LEU A 1 878 ? 6.889 -45.902 -3.482 1.00 78.56 878 LEU A N 1
ATOM 7002 C CA . LEU A 1 878 ? 6.006 -47.040 -3.249 1.00 78.56 878 LEU A CA 1
ATOM 7003 C C . LEU A 1 878 ? 6.823 -48.309 -2.984 1.00 78.56 878 LEU A C 1
ATOM 7005 O O . LEU A 1 878 ? 7.869 -48.536 -3.603 1.00 78.56 878 LEU A O 1
ATOM 7009 N N . ASP A 1 879 ? 6.338 -49.131 -2.059 1.00 77.56 879 ASP A N 1
ATOM 7010 C CA . ASP A 1 879 ? 6.862 -50.461 -1.785 1.00 77.56 879 ASP A CA 1
ATOM 7011 C C . ASP A 1 879 ? 6.462 -51.457 -2.895 1.00 77.56 879 ASP A C 1
ATOM 7013 O O . ASP A 1 879 ? 5.744 -51.139 -3.847 1.00 77.56 879 ASP A O 1
ATOM 7017 N N . LYS A 1 880 ? 6.921 -52.709 -2.783 1.00 76.56 880 LYS A N 1
ATOM 7018 C CA . LYS A 1 880 ? 6.617 -53.760 -3.774 1.00 76.56 880 LYS A CA 1
ATOM 7019 C C . LYS A 1 880 ? 5.143 -54.192 -3.801 1.00 76.56 880 LYS A C 1
ATOM 7021 O O . LYS A 1 880 ? 4.762 -54.926 -4.709 1.00 76.56 880 LYS A O 1
ATOM 7026 N N . ASN A 1 881 ? 4.341 -53.765 -2.828 1.00 77.00 881 ASN A N 1
ATOM 7027 C CA . ASN A 1 881 ? 2.920 -54.073 -2.693 1.00 77.00 881 ASN A CA 1
ATOM 7028 C C . ASN A 1 881 ? 2.024 -52.893 -3.127 1.00 77.00 881 ASN A C 1
ATOM 7030 O O . ASN A 1 881 ? 0.802 -53.020 -3.101 1.00 77.00 881 ASN A O 1
ATOM 7034 N N . GLY A 1 882 ? 2.612 -51.753 -3.516 1.00 69.88 882 GLY A N 1
ATOM 7035 C CA . GLY A 1 882 ? 1.896 -50.516 -3.843 1.00 69.88 882 GLY A CA 1
ATOM 7036 C C . GLY A 1 882 ? 1.508 -49.661 -2.628 1.00 69.88 882 GLY A C 1
ATOM 7037 O O . GLY A 1 882 ? 0.783 -48.681 -2.792 1.00 69.88 882 GLY A O 1
ATOM 7038 N N . GLY A 1 883 ? 1.974 -50.008 -1.425 1.00 74.50 883 GLY A N 1
ATOM 7039 C CA . GLY A 1 883 ? 1.905 -49.148 -0.243 1.00 74.50 883 GLY A CA 1
ATOM 7040 C C . GLY A 1 883 ? 2.991 -48.070 -0.270 1.00 74.50 883 GLY A C 1
ATOM 7041 O O . GLY A 1 883 ? 3.923 -48.140 -1.065 1.00 74.50 883 GLY A O 1
ATOM 7042 N N . VAL A 1 884 ? 2.895 -47.061 0.596 1.00 77.62 884 VAL A N 1
ATOM 7043 C CA . VAL A 1 884 ? 3.945 -46.037 0.737 1.00 77.62 884 VAL A CA 1
ATOM 7044 C C . VAL A 1 884 ? 5.070 -46.567 1.630 1.00 77.62 884 VAL A C 1
ATOM 7046 O O . VAL A 1 884 ? 4.801 -47.104 2.703 1.00 77.62 884 VAL A O 1
ATOM 7049 N N . ASP A 1 885 ? 6.328 -46.399 1.217 1.00 79.75 885 ASP A N 1
ATOM 7050 C CA . ASP A 1 885 ? 7.485 -46.732 2.053 1.00 79.75 885 ASP A CA 1
ATOM 7051 C C . ASP A 1 885 ? 7.672 -45.676 3.155 1.00 79.75 885 ASP A C 1
ATOM 7053 O O . ASP A 1 885 ? 8.247 -44.607 2.941 1.00 79.75 885 ASP A O 1
ATOM 7057 N N . GLU A 1 886 ? 7.198 -45.993 4.363 1.00 76.38 886 GLU A N 1
ATOM 7058 C CA . GLU A 1 886 ? 7.318 -45.147 5.560 1.00 76.38 886 GLU A CA 1
ATOM 7059 C C . GLU A 1 886 ? 8.773 -44.855 5.984 1.00 76.38 886 GLU A C 1
ATOM 7061 O O . GLU A 1 886 ? 9.008 -44.023 6.864 1.00 76.38 886 GLU A O 1
ATOM 7066 N N . ASN A 1 887 ? 9.763 -45.539 5.397 1.00 77.44 887 ASN A N 1
ATOM 7067 C CA . ASN A 1 887 ? 11.185 -45.305 5.652 1.00 77.44 887 ASN A CA 1
ATOM 7068 C C . ASN A 1 887 ? 11.853 -44.447 4.567 1.00 77.44 887 ASN A C 1
ATOM 7070 O O . ASN A 1 887 ? 13.070 -44.272 4.613 1.00 77.44 887 ASN A O 1
ATOM 7074 N N . TRP A 1 888 ? 11.084 -43.883 3.629 1.00 78.69 888 TRP A N 1
ATOM 7075 C CA . TRP A 1 888 ? 11.589 -43.035 2.551 1.00 78.69 888 TRP A CA 1
ATOM 7076 C C . TRP A 1 888 ? 11.086 -41.584 2.631 1.00 78.69 888 TRP A C 1
ATOM 7078 O O . TRP A 1 888 ? 10.002 -41.301 3.149 1.00 78.69 888 TRP A O 1
ATOM 7088 N N . GLY A 1 889 ? 11.883 -40.663 2.079 1.00 77.81 889 GLY A N 1
ATOM 7089 C CA . GLY A 1 889 ? 11.486 -39.288 1.765 1.00 77.81 889 GLY A CA 1
ATOM 7090 C C . GLY A 1 889 ? 10.800 -38.533 2.907 1.00 77.81 889 GLY A C 1
ATOM 7091 O O . GLY A 1 889 ? 11.277 -38.495 4.044 1.00 77.81 889 GLY A O 1
ATOM 7092 N N . LEU A 1 890 ? 9.656 -37.922 2.592 1.00 77.00 890 LEU A N 1
ATOM 7093 C CA . LEU A 1 890 ? 8.909 -37.084 3.530 1.00 77.00 890 LEU A CA 1
ATOM 7094 C C . LEU A 1 890 ? 8.308 -37.890 4.695 1.00 77.00 890 LEU A C 1
ATOM 7096 O O . LEU A 1 890 ? 8.251 -37.388 5.818 1.00 77.00 890 LEU A O 1
ATOM 7100 N N . TYR A 1 891 ? 7.899 -39.141 4.461 1.00 77.19 891 TYR A N 1
ATOM 7101 C CA . TYR A 1 891 ? 7.339 -40.005 5.506 1.00 77.19 891 TYR A CA 1
ATOM 7102 C C . TYR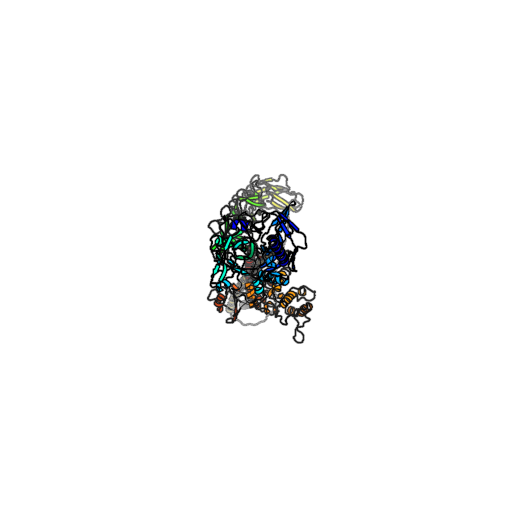 A 1 891 ? 8.398 -40.397 6.543 1.00 77.19 891 TYR A C 1
ATOM 7104 O O . TYR A 1 891 ? 8.135 -40.310 7.745 1.00 77.19 891 TYR A O 1
ATOM 7112 N N . HIS A 1 892 ? 9.622 -40.706 6.101 1.00 77.12 892 HIS A N 1
ATOM 7113 C CA . HIS A 1 892 ? 10.755 -40.925 7.003 1.00 77.12 892 HIS A CA 1
ATOM 7114 C C . HIS A 1 892 ? 11.026 -39.698 7.882 1.00 77.12 892 HIS A C 1
ATOM 7116 O O . HIS A 1 892 ? 11.168 -39.821 9.099 1.00 77.12 892 HIS A O 1
ATOM 7122 N N . TYR A 1 893 ? 11.044 -38.506 7.278 1.00 75.12 893 TYR A N 1
ATOM 7123 C CA . TYR A 1 893 ? 11.293 -37.261 8.001 1.00 75.12 893 TYR A CA 1
ATOM 7124 C C . TYR A 1 893 ? 10.222 -36.967 9.063 1.00 75.12 893 TYR A C 1
ATOM 7126 O O . TYR A 1 893 ? 10.553 -36.668 10.213 1.00 75.12 893 TYR A O 1
ATOM 7134 N N . MET A 1 894 ? 8.939 -37.123 8.718 1.00 74.62 894 MET A N 1
ATOM 7135 C CA . MET A 1 894 ? 7.828 -36.980 9.672 1.00 74.62 894 MET A CA 1
ATOM 7136 C C . MET A 1 894 ? 7.971 -37.948 10.847 1.00 74.62 894 MET A C 1
ATOM 7138 O O . MET A 1 894 ? 7.868 -37.545 12.009 1.00 74.62 894 MET A O 1
ATOM 7142 N N . ARG A 1 895 ? 8.311 -39.207 10.551 1.00 75.38 895 ARG A N 1
ATOM 7143 C CA . ARG A 1 895 ? 8.537 -40.244 11.557 1.00 75.38 895 ARG A CA 1
ATOM 7144 C C . ARG A 1 895 ? 9.718 -39.918 12.476 1.00 75.38 895 ARG A C 1
ATOM 7146 O O . ARG A 1 895 ? 9.585 -40.077 13.686 1.00 75.38 895 ARG A O 1
ATOM 7153 N N . MET A 1 896 ? 10.826 -39.382 11.952 1.00 74.12 896 MET A N 1
ATOM 7154 C CA . MET A 1 896 ? 11.951 -38.894 12.772 1.00 74.12 896 MET A CA 1
ATOM 7155 C C . MET A 1 896 ? 11.558 -37.750 13.721 1.00 74.12 896 MET A C 1
ATOM 7157 O O . MET A 1 896 ? 12.177 -37.585 14.772 1.00 74.12 896 MET A O 1
ATOM 7161 N N . LYS A 1 897 ? 10.529 -36.964 13.383 1.00 72.94 897 LYS A N 1
ATOM 7162 C CA . LYS A 1 897 ? 9.973 -35.897 14.233 1.00 72.94 897 LYS A CA 1
ATOM 7163 C C . LYS A 1 897 ? 8.835 -36.374 15.154 1.00 72.94 897 LYS A C 1
ATOM 7165 O O . LYS A 1 897 ? 8.195 -35.539 15.793 1.00 72.94 897 LYS A O 1
ATOM 7170 N N . ASN A 1 898 ? 8.587 -37.687 15.248 1.00 71.50 898 ASN A N 1
ATOM 7171 C CA . ASN A 1 898 ? 7.446 -38.291 15.954 1.00 71.50 898 ASN A CA 1
ATOM 7172 C C . ASN A 1 898 ? 6.076 -37.749 15.491 1.00 71.50 898 ASN A C 1
ATOM 7174 O O . ASN A 1 898 ? 5.147 -37.636 16.291 1.00 71.50 898 ASN A O 1
ATOM 7178 N N . GLN A 1 899 ? 5.945 -37.412 14.204 1.00 70.25 899 GLN A N 1
ATOM 7179 C CA . GLN A 1 899 ? 4.690 -36.978 13.588 1.00 70.25 899 GLN A CA 1
ATOM 7180 C C . GLN A 1 899 ? 4.149 -38.042 12.633 1.00 70.25 899 GLN A C 1
ATOM 7182 O O . GLN A 1 899 ? 4.908 -38.745 11.965 1.00 70.25 899 GLN A O 1
ATOM 7187 N N . VAL A 1 900 ? 2.821 -38.137 12.553 1.00 66.19 900 VAL A N 1
ATOM 7188 C CA . VAL A 1 900 ? 2.116 -38.999 11.597 1.00 66.19 900 VAL A CA 1
ATOM 7189 C C . VAL A 1 900 ? 1.496 -38.112 10.529 1.00 66.19 900 VAL A C 1
ATOM 7191 O O . VAL A 1 900 ? 0.720 -37.207 10.839 1.00 66.19 900 VAL A O 1
ATOM 7194 N N . LEU A 1 901 ? 1.848 -38.374 9.274 1.00 67.12 901 LEU A N 1
ATOM 7195 C CA . LEU A 1 901 ? 1.267 -37.704 8.120 1.00 67.12 901 LEU A CA 1
ATOM 7196 C C . LEU A 1 901 ? 0.066 -38.508 7.614 1.00 67.12 901 LEU A C 1
ATOM 7198 O O . LEU A 1 901 ? 0.125 -39.734 7.580 1.00 67.12 901 LEU A O 1
ATOM 7202 N N . ASP A 1 902 ? -1.015 -37.828 7.228 1.00 63.03 902 ASP A N 1
ATOM 7203 C CA . ASP A 1 902 ? -2.183 -38.494 6.642 1.00 63.03 902 ASP A CA 1
ATOM 7204 C C . ASP A 1 902 ? -1.794 -39.202 5.326 1.00 63.03 902 ASP A C 1
ATOM 7206 O O . ASP A 1 902 ? -0.905 -38.765 4.588 1.00 63.03 902 ASP A O 1
ATOM 7210 N N . ASN A 1 903 ? -2.470 -40.301 5.004 1.00 56.47 903 ASN A N 1
ATOM 7211 C CA . ASN A 1 903 ? -2.102 -41.222 3.923 1.00 56.47 903 ASN A CA 1
ATOM 7212 C C . ASN A 1 903 ? -2.395 -40.670 2.509 1.00 56.47 903 ASN A C 1
ATOM 7214 O O . ASN A 1 903 ? -2.396 -41.425 1.536 1.00 56.47 903 ASN A O 1
ATOM 7218 N N . ARG A 1 904 ? -2.693 -39.371 2.373 1.00 69.56 904 ARG A N 1
ATOM 7219 C CA . ARG A 1 904 ? -3.057 -38.714 1.109 1.00 69.56 904 ARG A CA 1
ATOM 7220 C C . ARG A 1 904 ? -2.312 -37.395 0.929 1.00 69.56 904 ARG A C 1
ATOM 7222 O O . ARG A 1 904 ? -2.775 -36.343 1.361 1.00 69.56 904 ARG A O 1
ATOM 7229 N N . ILE A 1 905 ? -1.201 -37.452 0.202 1.00 74.19 905 ILE A N 1
ATOM 7230 C CA . ILE A 1 905 ? -0.506 -36.275 -0.332 1.00 74.19 905 ILE A CA 1
ATOM 7231 C C . ILE A 1 905 ? -0.823 -36.171 -1.824 1.00 74.19 905 ILE A C 1
ATOM 7233 O O . ILE A 1 905 ? -0.753 -37.167 -2.544 1.00 74.19 905 ILE A O 1
ATOM 7237 N N . ARG A 1 906 ? -1.146 -34.968 -2.306 1.00 84.94 906 ARG A N 1
ATOM 7238 C CA . ARG A 1 906 ? -1.235 -34.682 -3.743 1.00 84.94 906 ARG A CA 1
ATOM 7239 C C . ARG A 1 906 ? 0.115 -34.162 -4.235 1.00 84.94 906 ARG A C 1
ATOM 7241 O O . ARG A 1 906 ? 0.667 -33.240 -3.642 1.00 84.94 906 ARG A O 1
ATOM 7248 N N . LEU A 1 907 ? 0.628 -34.741 -5.316 1.00 86.94 907 LEU A N 1
ATOM 7249 C CA . LEU A 1 907 ? 1.819 -34.257 -6.013 1.00 86.94 907 LEU A CA 1
ATOM 7250 C C . LEU A 1 907 ? 1.414 -33.684 -7.375 1.00 86.94 907 LEU A C 1
ATOM 7252 O O . LEU A 1 907 ? 0.561 -34.247 -8.061 1.00 86.94 907 LEU A O 1
ATOM 7256 N N . PHE A 1 908 ? 2.039 -32.578 -7.765 1.00 89.44 908 PHE A N 1
ATOM 7257 C CA . PHE A 1 908 ? 1.923 -31.970 -9.085 1.00 89.44 908 PHE A CA 1
ATOM 7258 C C . PHE A 1 908 ? 3.295 -31.988 -9.761 1.00 89.44 908 PHE A C 1
ATOM 7260 O O . PHE A 1 908 ? 4.197 -31.271 -9.334 1.00 89.44 908 PHE A O 1
ATOM 7267 N N . VAL A 1 909 ? 3.449 -32.799 -10.811 1.00 89.19 909 VAL A N 1
ATOM 7268 C CA . VAL A 1 909 ? 4.681 -32.875 -11.611 1.00 89.19 909 VAL A CA 1
ATOM 7269 C C . VAL A 1 909 ? 4.527 -31.999 -12.853 1.00 89.19 909 VAL A C 1
ATOM 7271 O O . VAL A 1 909 ? 3.635 -32.234 -13.664 1.00 89.19 909 VAL A O 1
ATOM 7274 N N . LEU A 1 910 ? 5.368 -30.972 -12.996 1.00 86.06 910 LEU A N 1
ATOM 7275 C CA . LEU A 1 910 ? 5.227 -29.978 -14.067 1.00 86.06 910 LEU A CA 1
ATOM 7276 C C . LEU A 1 910 ? 5.614 -30.506 -15.457 1.00 86.06 910 LEU A C 1
ATOM 7278 O O . LEU A 1 910 ? 5.081 -29.999 -16.439 1.00 86.06 910 LEU A O 1
ATOM 7282 N N . GLU A 1 911 ? 6.491 -31.512 -15.554 1.00 84.19 911 GLU A N 1
ATOM 7283 C CA . GLU A 1 911 ? 6.823 -32.198 -16.819 1.00 84.19 911 GLU A CA 1
ATOM 7284 C C . GLU A 1 911 ? 5.579 -32.730 -17.559 1.00 84.19 911 GLU A C 1
ATOM 7286 O O . GLU A 1 911 ? 5.503 -32.598 -18.782 1.00 84.19 911 GLU A O 1
ATOM 7291 N N . ASP A 1 912 ? 4.589 -33.249 -16.822 1.00 81.44 912 ASP A N 1
ATOM 7292 C CA . ASP A 1 912 ? 3.358 -33.845 -17.370 1.00 81.44 912 ASP A CA 1
ATOM 7293 C C . ASP A 1 912 ? 2.225 -32.829 -17.598 1.00 81.44 912 ASP A C 1
ATOM 7295 O O . ASP A 1 912 ? 1.204 -33.147 -18.217 1.00 81.44 912 ASP A O 1
ATOM 7299 N N . MET A 1 913 ? 2.351 -31.605 -17.077 1.00 82.25 913 MET A N 1
ATOM 7300 C CA . MET A 1 913 ? 1.306 -30.592 -17.214 1.00 82.25 913 MET A CA 1
ATOM 7301 C C . MET A 1 913 ? 1.334 -29.967 -18.605 1.00 82.25 913 MET A C 1
ATOM 7303 O O . MET A 1 913 ? 2.368 -29.477 -19.054 1.00 82.25 913 MET A O 1
ATOM 7307 N N . LYS A 1 914 ? 0.169 -29.884 -19.264 1.00 79.50 914 LYS A N 1
ATOM 7308 C CA . LYS A 1 914 ? 0.034 -29.059 -20.470 1.00 79.50 914 LYS A CA 1
ATOM 7309 C C . LYS A 1 914 ? 0.150 -27.575 -20.068 1.00 79.50 914 LYS A C 1
ATOM 7311 O O . LYS A 1 914 ? -0.722 -27.106 -19.330 1.00 79.50 914 LYS A O 1
ATOM 7316 N N . PRO A 1 915 ? 1.166 -26.828 -20.538 1.00 81.00 915 PRO A N 1
ATOM 7317 C CA . PRO A 1 915 ? 1.261 -25.398 -20.277 1.00 81.00 915 PRO A CA 1
ATOM 7318 C C . PRO A 1 915 ? 0.208 -24.616 -21.077 1.00 81.00 915 PRO A C 1
ATOM 7320 O O . PRO A 1 915 ? -0.392 -25.129 -22.027 1.00 81.00 915 PRO A O 1
ATOM 7323 N N . TYR A 1 916 ? 0.017 -23.353 -20.701 1.00 86.38 916 TYR A N 1
ATOM 7324 C C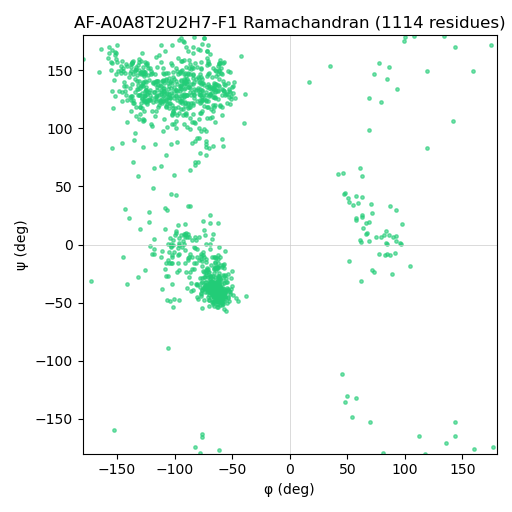A . TYR A 1 916 ? -0.673 -22.358 -21.513 1.00 86.38 916 TYR A CA 1
ATOM 7325 C C . TYR A 1 916 ? 0.013 -22.224 -22.879 1.00 86.38 916 TYR A C 1
ATOM 7327 O O . TYR A 1 916 ? 1.236 -22.114 -22.957 1.00 86.38 916 TYR A O 1
ATOM 7335 N N . ASP A 1 917 ? -0.784 -22.252 -23.943 1.00 82.06 917 ASP A N 1
ATOM 7336 C CA . ASP A 1 917 ? -0.349 -22.238 -25.342 1.00 82.06 917 ASP A CA 1
ATOM 7337 C C . ASP A 1 917 ? -0.521 -20.873 -26.034 1.00 82.06 917 ASP A C 1
ATOM 7339 O O . ASP A 1 917 ? -0.156 -20.734 -27.200 1.00 82.06 917 ASP A O 1
ATOM 7343 N N . GLY A 1 918 ? -1.029 -19.863 -25.319 1.00 81.12 918 GLY A N 1
ATOM 7344 C CA . GLY A 1 918 ? -1.126 -18.480 -25.790 1.00 81.12 918 GLY A CA 1
ATOM 7345 C C . GLY A 1 918 ? 0.027 -17.573 -25.337 1.00 81.12 918 GLY A C 1
ATOM 7346 O O . GLY A 1 918 ? 0.893 -17.952 -24.546 1.00 81.12 918 GLY A O 1
ATOM 7347 N N . ASP A 1 919 ? 0.006 -16.330 -25.821 1.00 81.50 919 ASP A N 1
ATOM 7348 C CA . ASP A 1 919 ? 1.063 -15.348 -25.566 1.00 81.50 919 ASP A CA 1
ATOM 7349 C C . ASP A 1 919 ? 1.095 -14.822 -24.121 1.00 81.50 919 ASP A C 1
ATOM 7351 O O . ASP A 1 919 ? 0.092 -14.757 -23.403 1.00 81.50 919 ASP A O 1
ATOM 7355 N N . LEU A 1 920 ? 2.269 -14.338 -23.719 1.00 81.25 920 LEU A N 1
ATOM 7356 C CA . LEU A 1 920 ? 2.483 -13.632 -22.458 1.00 81.25 920 LEU A CA 1
ATOM 7357 C C . LEU A 1 920 ? 2.567 -12.122 -22.687 1.00 81.25 920 LEU A C 1
ATOM 7359 O O . LEU A 1 920 ? 2.963 -11.645 -23.758 1.00 81.25 920 LEU A O 1
ATOM 7363 N N . ASP A 1 921 ? 2.233 -11.354 -21.658 1.00 77.25 921 ASP A N 1
ATOM 7364 C CA . ASP A 1 921 ? 2.639 -9.959 -21.565 1.00 77.25 921 ASP A CA 1
ATOM 7365 C C . ASP A 1 921 ? 4.086 -9.882 -21.063 1.00 77.25 921 ASP A C 1
ATOM 7367 O O . ASP A 1 921 ? 4.355 -9.880 -19.861 1.00 77.25 921 ASP A O 1
ATOM 7371 N N . GLU A 1 922 ? 5.025 -9.855 -22.012 1.00 61.56 922 GLU A N 1
ATOM 7372 C CA . GLU A 1 922 ? 6.464 -9.741 -21.748 1.00 61.56 922 GLU A CA 1
ATOM 7373 C C . GLU A 1 922 ? 6.875 -8.409 -21.099 1.00 61.56 922 GLU A C 1
ATOM 7375 O O . GLU A 1 922 ? 7.994 -8.307 -20.593 1.00 61.56 922 GLU A O 1
ATOM 7380 N N . TYR A 1 923 ? 6.004 -7.394 -21.126 1.00 57.25 923 TYR A N 1
ATOM 7381 C CA . TYR A 1 923 ? 6.277 -6.058 -20.594 1.00 57.25 923 TYR A CA 1
ATOM 7382 C C . TYR A 1 923 ? 5.749 -5.885 -19.166 1.00 57.25 923 TYR A C 1
ATOM 7384 O O . TYR A 1 923 ? 6.253 -5.049 -18.414 1.00 57.25 923 TYR A O 1
ATOM 7392 N N . HIS A 1 924 ? 4.775 -6.700 -18.754 1.00 67.50 924 HIS A N 1
ATOM 7393 C CA . HIS A 1 924 ? 4.309 -6.727 -17.375 1.00 67.50 924 HIS A CA 1
ATOM 7394 C C . HIS A 1 924 ? 5.307 -7.476 -16.480 1.00 67.50 924 HIS A C 1
ATOM 7396 O O . HIS A 1 924 ? 5.622 -8.639 -16.731 1.00 67.50 924 HIS A O 1
ATOM 7402 N N . ALA A 1 925 ? 5.750 -6.859 -15.377 1.00 70.62 925 ALA A N 1
ATOM 7403 C CA . ALA A 1 925 ? 6.785 -7.423 -14.492 1.00 70.62 925 ALA A CA 1
ATOM 7404 C C . ALA A 1 925 ? 6.455 -8.847 -13.990 1.00 70.62 925 ALA A C 1
ATOM 7406 O O . ALA A 1 925 ? 7.332 -9.683 -13.821 1.00 70.62 925 ALA A O 1
ATOM 7407 N N . GLN A 1 926 ? 5.163 -9.135 -13.809 1.00 80.56 926 GLN A N 1
ATOM 7408 C CA . GLN A 1 926 ? 4.629 -10.430 -13.367 1.00 80.56 926 GLN A CA 1
ATOM 7409 C C . GLN A 1 926 ? 4.265 -11.417 -14.501 1.00 80.56 926 GLN A C 1
ATOM 7411 O O . GLN A 1 926 ? 3.658 -12.454 -14.220 1.00 80.56 926 GLN A O 1
ATOM 7416 N N . ARG A 1 927 ? 4.607 -11.100 -15.761 1.00 79.25 927 ARG A N 1
ATOM 7417 C CA . ARG A 1 927 ? 4.390 -11.917 -16.975 1.00 79.25 927 ARG A CA 1
ATOM 7418 C C . ARG A 1 927 ? 2.987 -12.515 -17.075 1.00 79.25 927 ARG A C 1
ATOM 7420 O O . ARG A 1 927 ? 2.808 -13.732 -17.040 1.00 79.25 927 ARG A O 1
ATOM 7427 N N . LEU A 1 928 ? 1.979 -11.646 -17.129 1.00 87.12 928 LEU A N 1
ATOM 7428 C CA . LEU A 1 928 ? 0.578 -12.069 -17.160 1.00 87.12 928 LEU A CA 1
ATOM 7429 C C . LEU A 1 928 ? 0.260 -12.836 -18.449 1.00 87.12 928 LEU A C 1
ATOM 7431 O O . LEU A 1 928 ? 0.849 -12.586 -19.500 1.00 87.12 928 LEU A O 1
ATOM 7435 N N . LEU A 1 929 ? -0.695 -13.761 -18.372 1.00 89.75 929 LEU A N 1
ATOM 7436 C CA . LEU A 1 929 ? -1.175 -14.498 -19.538 1.00 89.75 929 LEU A CA 1
ATOM 7437 C C . LEU A 1 929 ? -2.084 -13.577 -20.367 1.00 89.75 929 LEU A C 1
ATOM 7439 O O . LEU A 1 929 ? -3.028 -13.007 -19.808 1.00 89.75 929 LEU A O 1
ATOM 7443 N N . LYS A 1 930 ? -1.850 -13.441 -21.680 1.00 89.06 930 LYS A N 1
ATOM 7444 C CA . LYS A 1 930 ? -2.744 -12.690 -22.581 1.00 89.06 930 LYS A CA 1
ATOM 7445 C C . LYS A 1 930 ? -3.973 -13.532 -22.911 1.00 89.06 930 LYS A C 1
ATOM 7447 O O . LYS A 1 930 ? -4.049 -14.151 -23.966 1.00 89.06 930 LYS A O 1
ATOM 7452 N N . ILE A 1 931 ? -4.911 -13.577 -21.972 1.00 89.25 931 ILE A N 1
ATOM 7453 C CA . ILE A 1 931 ? -6.218 -14.214 -22.141 1.00 89.25 931 ILE A CA 1
ATOM 7454 C C . ILE A 1 931 ? -7.204 -13.136 -22.603 1.00 89.25 931 ILE A C 1
ATOM 7456 O O . ILE A 1 931 ? -7.300 -12.079 -21.975 1.00 89.25 931 ILE A O 1
ATOM 7460 N N . GLU A 1 932 ? -7.936 -13.399 -23.686 1.00 87.50 932 GLU A N 1
ATOM 7461 C CA . GLU A 1 932 ? -8.973 -12.500 -24.208 1.00 87.50 932 GLU A CA 1
ATOM 7462 C C . GLU A 1 932 ? -10.001 -12.141 -23.127 1.00 87.50 932 GLU A C 1
ATOM 7464 O O . GLU A 1 932 ? -10.416 -12.998 -22.342 1.00 87.50 932 GLU A O 1
ATOM 7469 N N . GLN A 1 933 ? -10.438 -10.880 -23.075 1.00 85.50 933 GLN A N 1
ATOM 7470 C CA . GLN A 1 933 ? -11.478 -10.469 -22.131 1.00 85.50 933 GLN A CA 1
ATOM 7471 C C . GLN A 1 933 ? -12.809 -11.178 -22.446 1.00 85.50 933 GLN A C 1
ATOM 7473 O O . GLN A 1 933 ? -13.102 -11.429 -23.616 1.00 85.50 933 GLN A O 1
ATOM 7478 N N . PRO A 1 934 ? -13.617 -11.525 -21.428 1.00 86.12 934 PRO A N 1
ATOM 7479 C CA . PRO A 1 934 ? -14.907 -12.157 -21.662 1.00 86.12 934 PRO A CA 1
ATOM 7480 C C . PRO A 1 934 ? -15.850 -11.203 -22.398 1.00 86.12 934 PRO A C 1
ATOM 7482 O O . PRO A 1 934 ? -16.022 -10.059 -21.980 1.00 86.12 934 PRO A O 1
ATOM 7485 N N . ASP A 1 935 ? -16.477 -11.694 -23.465 1.00 80.00 935 ASP A N 1
ATOM 7486 C CA . ASP A 1 935 ? -17.482 -10.960 -24.234 1.00 80.00 935 ASP A CA 1
ATOM 7487 C C . ASP A 1 935 ? -18.903 -11.359 -23.809 1.00 80.00 935 ASP A C 1
ATOM 7489 O O . ASP A 1 935 ? -19.242 -12.542 -23.717 1.00 80.00 935 ASP A O 1
ATOM 7493 N N . TYR A 1 936 ? -19.743 -10.356 -23.568 1.00 77.50 936 TYR A N 1
ATOM 7494 C CA . TYR A 1 936 ? -21.169 -10.482 -23.317 1.00 77.50 936 TYR A CA 1
ATOM 7495 C C . TYR A 1 936 ? -21.929 -9.421 -24.129 1.00 77.50 936 TYR A C 1
ATOM 7497 O O . TYR A 1 936 ? -22.187 -8.310 -23.664 1.00 77.50 936 TYR A O 1
ATOM 7505 N N . ASN A 1 937 ? -22.314 -9.792 -25.356 1.00 74.56 937 ASN A N 1
ATOM 7506 C CA . ASN A 1 937 ? -22.997 -8.945 -26.347 1.00 74.56 937 ASN A CA 1
ATOM 7507 C C . ASN A 1 937 ? -22.179 -7.726 -26.834 1.00 74.56 937 ASN A C 1
ATOM 7509 O O . ASN A 1 937 ? -22.733 -6.640 -27.012 1.00 74.56 937 ASN A O 1
ATOM 7513 N N . GLY A 1 938 ? -20.876 -7.894 -27.066 1.00 73.06 938 GLY A N 1
ATOM 7514 C CA . GLY A 1 938 ? -19.957 -6.841 -27.511 1.00 73.06 938 GLY A CA 1
ATOM 7515 C C . GLY A 1 938 ? -19.406 -5.968 -26.379 1.00 73.06 938 GLY A C 1
ATOM 7516 O O . GLY A 1 938 ? -18.836 -4.911 -26.648 1.00 73.06 938 GLY A O 1
ATOM 7517 N N . LEU A 1 939 ? -19.603 -6.367 -25.119 1.00 80.88 939 LEU A N 1
ATOM 7518 C CA . LEU A 1 939 ? -19.191 -5.632 -23.923 1.00 80.88 939 LEU A CA 1
ATOM 7519 C C . LEU A 1 939 ? -18.612 -6.582 -22.874 1.00 80.88 939 LEU A C 1
ATOM 7521 O O . LEU A 1 939 ? -19.076 -7.710 -22.714 1.00 80.88 939 LEU A O 1
ATOM 7525 N N . VAL A 1 940 ? -17.649 -6.089 -22.095 1.00 85.69 940 VAL A N 1
ATOM 7526 C CA . VAL A 1 940 ? -17.126 -6.818 -20.934 1.00 85.69 940 VAL A CA 1
ATOM 7527 C C . VAL A 1 940 ? -18.220 -6.917 -19.858 1.00 85.69 940 VAL A C 1
ATOM 7529 O O . VAL A 1 940 ? -18.815 -5.892 -19.507 1.00 85.69 940 VAL A O 1
ATOM 7532 N N . PRO A 1 941 ? -18.492 -8.111 -19.296 1.00 87.81 941 PRO A N 1
ATOM 7533 C CA . PRO A 1 941 ? -19.401 -8.291 -18.174 1.00 87.81 941 PRO A CA 1
ATOM 7534 C C . PRO A 1 941 ? -19.170 -7.302 -17.025 1.00 87.81 941 PRO A C 1
ATOM 7536 O O . PRO A 1 941 ? -18.076 -7.196 -16.467 1.00 87.81 941 PRO A O 1
ATOM 7539 N N . ALA A 1 942 ? -20.236 -6.606 -16.624 1.00 84.69 942 ALA A N 1
ATOM 7540 C CA . ALA A 1 942 ? -20.191 -5.687 -15.492 1.00 84.69 942 ALA A CA 1
ATOM 7541 C C . ALA A 1 942 ? -19.721 -6.412 -14.220 1.00 84.69 942 ALA A C 1
ATOM 7543 O O . ALA A 1 942 ? -20.235 -7.481 -13.894 1.00 84.69 942 ALA A O 1
ATOM 7544 N N . GLY A 1 943 ? -18.770 -5.814 -13.499 1.00 84.94 943 GLY A N 1
ATOM 7545 C CA . GLY A 1 943 ? -18.194 -6.379 -12.277 1.00 84.94 943 GLY A CA 1
ATOM 7546 C C . GLY A 1 943 ? -17.050 -7.376 -12.487 1.00 84.94 943 GLY A C 1
ATOM 7547 O O . GLY A 1 943 ? -16.540 -7.880 -11.492 1.00 84.94 943 GLY A O 1
ATOM 7548 N N . PHE A 1 944 ? -16.632 -7.669 -13.727 1.00 91.94 944 PHE A N 1
ATOM 7549 C CA . PHE A 1 944 ? -15.445 -8.487 -14.005 1.00 91.94 944 PHE A CA 1
ATOM 7550 C C . PHE A 1 944 ? -14.162 -7.785 -13.527 1.00 91.94 944 PHE A C 1
ATOM 7552 O O . PHE A 1 944 ? -13.899 -6.640 -13.888 1.00 91.94 944 PHE A O 1
ATOM 7559 N N . LEU A 1 945 ? -13.360 -8.486 -12.722 1.00 87.38 945 LEU A N 1
ATOM 7560 C CA . LEU A 1 945 ? -12.116 -7.992 -12.117 1.00 87.38 945 LEU A CA 1
ATOM 7561 C C . LEU A 1 945 ? -10.851 -8.545 -12.790 1.00 87.38 945 LEU A C 1
ATOM 7563 O O . LEU A 1 945 ? -9.762 -8.020 -12.575 1.00 87.38 945 LEU A O 1
ATOM 7567 N N . GLY A 1 946 ? -10.976 -9.616 -13.576 1.00 91.31 946 GLY A N 1
ATOM 7568 C CA . GLY A 1 946 ? -9.855 -10.294 -14.225 1.00 91.31 946 GLY A CA 1
ATOM 7569 C C . GLY A 1 946 ? -9.911 -11.816 -14.096 1.00 91.31 946 GLY A C 1
ATOM 7570 O O . GLY A 1 946 ? -10.817 -12.390 -13.488 1.00 91.31 946 GLY A O 1
ATOM 7571 N N . TYR A 1 947 ? -8.913 -12.480 -14.674 1.00 93.88 947 TYR A N 1
ATOM 7572 C CA . TYR A 1 947 ? -8.728 -13.926 -14.555 1.00 93.88 947 TYR A CA 1
ATOM 7573 C C . TYR A 1 947 ? -7.915 -14.273 -13.307 1.00 93.88 947 TYR A C 1
ATOM 7575 O O . TYR A 1 947 ? -6.861 -13.683 -13.074 1.00 93.88 947 TYR A O 1
ATOM 7583 N N . ALA A 1 948 ? -8.354 -15.271 -12.538 1.00 92.50 948 ALA A N 1
ATOM 7584 C CA . ALA A 1 948 ? -7.730 -15.682 -11.276 1.00 92.50 948 ALA A CA 1
ATOM 7585 C C . ALA A 1 948 ? -6.217 -15.952 -11.402 1.00 92.50 948 ALA A C 1
ATOM 7587 O O . ALA A 1 948 ? -5.430 -15.506 -10.568 1.00 92.50 948 ALA A O 1
ATOM 7588 N N . VAL A 1 949 ? -5.799 -16.597 -12.498 1.00 91.56 949 VAL A N 1
ATOM 7589 C CA . VAL A 1 949 ? -4.388 -16.874 -12.823 1.00 91.56 949 VAL A CA 1
ATOM 7590 C C . VAL A 1 949 ? -3.527 -15.614 -12.989 1.00 91.56 949 VAL A C 1
ATOM 7592 O O . VAL A 1 949 ? -2.319 -15.682 -12.781 1.00 91.56 949 VAL A O 1
ATOM 7595 N N . ASN A 1 950 ? -4.120 -14.462 -13.320 1.00 92.06 950 ASN A N 1
ATOM 7596 C CA . ASN A 1 950 ? -3.434 -13.171 -13.451 1.00 92.06 950 ASN A CA 1
ATOM 7597 C C . ASN A 1 950 ? -3.539 -12.295 -12.187 1.00 92.06 950 ASN A C 1
ATOM 7599 O O . ASN A 1 950 ? -2.752 -11.366 -12.040 1.00 92.06 950 ASN A O 1
ATOM 7603 N N . LEU A 1 951 ? -4.458 -12.604 -11.264 1.00 89.88 951 LEU A N 1
ATOM 7604 C CA . LEU A 1 951 ? -4.646 -11.878 -9.997 1.00 89.88 951 LEU A CA 1
ATOM 7605 C C . LEU A 1 951 ? -3.748 -12.389 -8.851 1.00 89.88 951 LEU A C 1
ATOM 7607 O O . LEU A 1 951 ? -3.692 -11.776 -7.786 1.00 89.88 951 LEU A O 1
ATOM 7611 N N . LEU A 1 952 ? -3.037 -13.500 -9.064 1.00 88.88 952 LEU A N 1
ATOM 7612 C CA . LEU A 1 952 ? -1.989 -13.989 -8.168 1.00 88.88 952 LEU A CA 1
ATOM 7613 C C . LEU A 1 952 ? -0.617 -13.401 -8.527 1.00 88.88 952 LEU A C 1
ATOM 7615 O O . LEU A 1 952 ? -0.259 -13.270 -9.700 1.00 88.88 952 LEU A O 1
ATOM 7619 N N . HIS A 1 953 ? 0.181 -13.107 -7.509 1.00 85.38 953 HIS A N 1
ATOM 7620 C CA . HIS A 1 953 ? 1.584 -12.723 -7.604 1.00 85.38 953 HIS A CA 1
ATOM 7621 C C . HIS A 1 953 ? 2.481 -13.956 -7.430 1.00 85.38 953 HIS A C 1
ATOM 7623 O O . HIS A 1 953 ? 2.190 -14.827 -6.612 1.00 85.38 953 HIS A O 1
ATOM 7629 N N . VAL A 1 954 ? 3.562 -14.035 -8.200 1.00 83.06 954 VAL A N 1
ATOM 7630 C CA . VAL A 1 954 ? 4.512 -15.155 -8.243 1.00 83.06 954 VAL A CA 1
ATOM 7631 C C . VAL A 1 954 ? 5.926 -14.595 -8.117 1.00 83.06 954 VAL A C 1
ATOM 7633 O O . VAL A 1 954 ? 6.253 -13.622 -8.791 1.00 83.06 954 VAL A O 1
ATOM 7636 N N . ASN A 1 955 ? 6.763 -15.207 -7.278 1.00 70.31 955 ASN A N 1
ATOM 7637 C CA . ASN A 1 955 ? 8.147 -14.769 -7.069 1.00 70.31 955 ASN A CA 1
ATOM 7638 C C . ASN A 1 955 ? 8.971 -14.860 -8.366 1.00 70.31 955 ASN A C 1
ATOM 7640 O O . ASN A 1 955 ? 8.789 -15.790 -9.156 1.00 70.31 955 ASN A O 1
ATOM 7644 N N . ASP A 1 956 ? 9.924 -13.945 -8.558 1.00 66.00 956 ASP A N 1
ATOM 7645 C CA . ASP A 1 956 ? 10.686 -13.813 -9.812 1.00 66.00 956 ASP A CA 1
ATOM 7646 C C . ASP A 1 956 ? 11.461 -15.089 -10.200 1.00 66.00 956 ASP A C 1
ATOM 7648 O O . ASP A 1 956 ? 11.519 -15.453 -11.380 1.00 66.00 956 ASP A O 1
ATOM 7652 N N . GLU A 1 957 ? 11.960 -15.842 -9.212 1.00 65.12 957 GLU A N 1
ATOM 7653 C CA . GLU A 1 957 ? 12.592 -17.163 -9.392 1.00 65.12 957 GLU A CA 1
ATOM 7654 C C . GLU A 1 957 ? 11.670 -18.189 -10.081 1.00 65.12 957 GLU A C 1
ATOM 7656 O O . GLU A 1 957 ? 12.125 -19.123 -10.746 1.00 65.12 957 GLU A O 1
ATOM 7661 N N . HIS A 1 958 ? 10.355 -18.026 -9.934 1.00 74.88 958 HIS A N 1
ATOM 7662 C CA . HIS A 1 958 ? 9.330 -18.923 -10.463 1.00 74.88 958 HIS A CA 1
ATOM 7663 C C . HIS A 1 958 ? 8.651 -18.388 -11.736 1.00 74.88 958 HIS A C 1
ATOM 7665 O O . HIS A 1 958 ? 7.937 -19.140 -12.402 1.00 74.88 958 HIS A O 1
ATOM 7671 N N . LEU A 1 959 ? 8.903 -17.134 -12.135 1.00 74.31 959 LEU A N 1
ATOM 7672 C CA . LEU A 1 959 ? 8.386 -16.560 -13.387 1.00 74.31 959 LEU A CA 1
ATOM 7673 C C . LEU A 1 959 ? 9.107 -17.080 -14.642 1.00 74.31 959 LEU A C 1
ATOM 7675 O O . LEU A 1 959 ? 8.519 -17.093 -15.722 1.00 74.31 959 LEU A O 1
ATOM 7679 N N . ASN A 1 960 ? 10.377 -17.483 -14.519 1.00 64.81 960 ASN A N 1
ATOM 7680 C CA . ASN A 1 960 ? 11.294 -17.541 -15.666 1.00 64.81 960 ASN A CA 1
ATOM 7681 C C . ASN A 1 960 ? 11.849 -18.934 -16.018 1.00 64.81 960 ASN A C 1
ATOM 7683 O O . ASN A 1 960 ? 12.499 -19.071 -17.059 1.00 64.81 960 ASN A O 1
ATOM 7687 N N . PHE A 1 961 ? 11.622 -19.968 -15.199 1.00 66.12 961 PHE A N 1
ATOM 7688 C CA . PHE A 1 961 ? 12.146 -21.306 -15.500 1.00 66.12 961 PHE A CA 1
ATOM 7689 C C . PHE A 1 961 ? 11.402 -21.966 -16.672 1.00 66.12 961 PHE A C 1
ATOM 7691 O O . PHE A 1 961 ? 10.196 -21.792 -16.852 1.00 66.12 961 PHE A O 1
ATOM 7698 N N . ARG A 1 962 ? 12.134 -22.743 -17.477 1.00 58.41 962 ARG A N 1
ATOM 7699 C CA . ARG A 1 962 ? 11.583 -23.501 -18.610 1.00 58.41 962 ARG A CA 1
ATOM 7700 C C . ARG A 1 962 ? 11.251 -24.930 -18.182 1.00 58.41 962 ARG A C 1
ATOM 7702 O O . ARG A 1 962 ? 12.013 -25.542 -17.437 1.00 58.41 962 ARG A O 1
ATOM 7709 N N . ILE A 1 963 ? 10.141 -25.458 -18.689 1.00 59.91 963 ILE A N 1
ATOM 7710 C CA . ILE A 1 963 ? 9.798 -26.885 -18.635 1.00 59.91 963 ILE A CA 1
ATOM 7711 C C . ILE A 1 963 ? 10.217 -27.488 -19.982 1.00 59.91 963 ILE A C 1
ATOM 7713 O O . ILE A 1 963 ? 10.167 -26.801 -21.002 1.00 59.91 963 ILE A O 1
ATOM 7717 N N . GLN A 1 964 ? 10.659 -28.747 -20.009 1.00 51.62 964 GLN A N 1
ATOM 7718 C CA . GLN A 1 964 ? 11.204 -29.368 -21.228 1.00 51.62 964 GLN A CA 1
ATOM 7719 C C . GLN A 1 964 ? 10.179 -29.523 -22.373 1.00 51.62 964 GLN A C 1
ATOM 7721 O O . GLN A 1 964 ? 10.579 -29.725 -23.517 1.00 51.62 964 GLN A O 1
ATOM 7726 N N . SER A 1 965 ? 8.877 -29.414 -22.086 1.00 47.50 965 SER A N 1
ATOM 7727 C CA . SER A 1 965 ? 7.771 -29.710 -23.007 1.00 47.50 965 SER A CA 1
ATOM 7728 C C . SER A 1 965 ? 7.163 -28.499 -23.738 1.00 47.50 965 SER A C 1
ATOM 7730 O O . SER A 1 965 ? 6.355 -28.703 -24.643 1.00 47.50 965 SER A O 1
ATOM 7732 N N . GLY A 1 966 ? 7.511 -27.248 -23.399 1.00 47.66 966 GLY A N 1
ATOM 7733 C CA . GLY A 1 966 ? 6.880 -26.073 -24.024 1.00 47.66 966 GLY A CA 1
ATOM 7734 C C . GLY A 1 966 ? 7.279 -24.704 -23.455 1.00 47.66 966 GLY A C 1
ATOM 7735 O O . GLY A 1 966 ? 7.987 -24.598 -22.455 1.00 47.66 966 GLY A O 1
ATOM 7736 N N . ASN A 1 967 ? 6.848 -23.636 -24.134 1.00 48.34 967 ASN A N 1
ATOM 7737 C CA . ASN A 1 967 ? 7.436 -22.298 -24.011 1.00 48.34 967 ASN A CA 1
ATOM 7738 C C . ASN A 1 967 ? 7.042 -21.469 -22.761 1.00 48.34 967 ASN A C 1
ATOM 7740 O O . ASN A 1 967 ? 5.916 -21.479 -22.281 1.00 48.34 967 ASN A O 1
ATOM 7744 N N . HIS A 1 968 ? 8.023 -20.672 -22.322 1.00 55.78 968 HIS A N 1
ATOM 7745 C CA . HIS A 1 968 ? 7.991 -19.344 -21.669 1.00 55.78 968 HIS A CA 1
ATOM 7746 C C . HIS A 1 968 ? 7.123 -19.015 -20.426 1.00 55.78 968 HIS A C 1
ATOM 7748 O O . HIS A 1 968 ? 7.414 -18.001 -19.795 1.00 55.78 968 HIS A O 1
ATOM 7754 N N . GLY A 1 969 ? 6.131 -19.813 -20.019 1.00 62.16 969 GLY A N 1
ATOM 7755 C CA . GLY A 1 969 ? 5.138 -19.416 -18.997 1.00 62.16 969 GLY A CA 1
ATOM 7756 C C . GLY A 1 969 ? 5.550 -19.442 -17.512 1.00 62.16 969 GLY A C 1
ATOM 7757 O O . GLY A 1 969 ? 4.787 -18.952 -16.674 1.00 62.16 969 GLY A O 1
ATOM 7758 N N . GLY A 1 970 ? 6.691 -20.044 -17.157 1.00 80.25 970 GLY A N 1
ATOM 7759 C CA . GLY A 1 970 ? 7.083 -20.272 -15.758 1.00 80.25 970 GLY A CA 1
ATOM 7760 C C . GLY A 1 970 ? 6.010 -21.017 -14.950 1.00 80.25 970 GLY A C 1
ATOM 7761 O O . GLY A 1 970 ? 5.234 -21.809 -15.493 1.00 80.25 970 GLY A O 1
ATOM 7762 N N . LEU A 1 971 ? 5.916 -20.739 -13.647 1.00 86.06 971 LEU A N 1
ATOM 7763 C CA . LEU A 1 971 ? 4.886 -21.305 -12.767 1.00 86.06 971 LEU A CA 1
ATOM 7764 C C . LEU A 1 971 ? 3.465 -20.805 -13.104 1.00 86.06 971 LEU A C 1
ATOM 7766 O O . LEU A 1 971 ? 2.492 -21.542 -12.934 1.00 86.06 971 LEU A O 1
ATOM 7770 N N . ARG A 1 972 ? 3.334 -19.565 -13.603 1.00 89.94 972 ARG A N 1
ATOM 7771 C CA . ARG A 1 972 ? 2.033 -18.958 -13.936 1.00 89.94 972 ARG A CA 1
ATOM 7772 C C . ARG A 1 972 ? 1.365 -19.688 -15.102 1.00 89.94 972 ARG A C 1
ATOM 7774 O O . ARG A 1 972 ? 0.221 -20.113 -14.980 1.00 89.94 972 ARG A O 1
ATOM 7781 N N . GLY A 1 973 ? 2.096 -19.874 -16.200 1.00 87.31 973 GLY A N 1
ATOM 7782 C CA . GLY A 1 973 ? 1.615 -20.567 -17.396 1.00 87.31 973 GLY A CA 1
ATOM 7783 C C . GLY A 1 973 ? 1.579 -22.095 -17.283 1.00 87.31 973 GLY A C 1
ATOM 7784 O O . GLY A 1 973 ? 1.038 -22.735 -18.174 1.00 87.31 973 GLY A O 1
ATOM 7785 N N . SER A 1 974 ? 2.125 -22.691 -16.218 1.00 87.25 974 SER A N 1
ATOM 7786 C CA . SER A 1 974 ? 2.060 -24.140 -15.969 1.00 87.25 974 SER A CA 1
ATOM 7787 C C . SER A 1 974 ? 1.073 -24.471 -14.847 1.00 87.25 974 SER A C 1
ATOM 7789 O O . SER A 1 974 ? -0.113 -24.664 -15.106 1.00 87.25 974 SER A O 1
ATOM 7791 N N . LEU A 1 975 ? 1.536 -24.484 -13.595 1.00 90.38 975 LEU A N 1
ATOM 7792 C CA . LEU A 1 975 ? 0.749 -24.853 -12.420 1.00 90.38 975 LEU A CA 1
ATOM 7793 C C . LEU A 1 975 ? -0.508 -23.991 -12.260 1.00 90.38 975 LEU A C 1
ATOM 7795 O O . LEU A 1 975 ? -1.611 -24.526 -12.164 1.00 90.38 975 LEU A O 1
ATOM 7799 N N . LEU A 1 976 ? -0.357 -22.662 -12.209 1.00 91.94 976 LEU A N 1
ATOM 7800 C CA . LEU A 1 976 ? -1.487 -21.784 -11.887 1.00 91.94 976 LEU A CA 1
ATOM 7801 C C . LEU A 1 976 ? -2.529 -21.786 -13.011 1.00 91.94 976 LEU A C 1
ATOM 7803 O O . LEU A 1 976 ? -3.726 -21.823 -12.728 1.00 91.94 976 LEU A O 1
ATOM 7807 N N . TYR A 1 977 ? -2.101 -21.840 -14.275 1.00 91.25 977 TYR A N 1
ATOM 7808 C CA . TYR A 1 977 ? -3.020 -22.032 -15.395 1.00 91.25 977 TYR A CA 1
ATOM 7809 C C . TYR A 1 977 ? -3.687 -23.417 -15.377 1.00 91.25 977 TYR A C 1
ATOM 7811 O O . TYR A 1 977 ? -4.879 -23.510 -15.649 1.00 91.25 977 TYR A O 1
ATOM 7819 N N . SER A 1 978 ? -2.997 -24.490 -14.979 1.00 89.31 978 SER A N 1
ATOM 7820 C CA . SER A 1 978 ? -3.634 -25.807 -14.825 1.00 89.31 978 SER A CA 1
ATOM 7821 C C . SER A 1 978 ? -4.683 -25.830 -13.701 1.00 89.31 978 SER A C 1
ATOM 7823 O O . SER A 1 978 ? -5.700 -26.515 -13.834 1.00 89.31 978 SER A O 1
ATOM 7825 N N . LEU A 1 979 ? -4.450 -25.097 -12.606 1.00 91.19 979 LEU A N 1
ATOM 7826 C CA . LEU A 1 979 ? -5.348 -25.019 -11.447 1.00 91.19 979 LEU A CA 1
ATOM 7827 C C . LEU A 1 979 ? -6.568 -24.115 -11.688 1.00 91.19 979 LEU A C 1
ATOM 7829 O O . LEU A 1 979 ? -7.686 -24.491 -11.337 1.00 91.19 979 LEU A O 1
ATOM 7833 N N . PHE A 1 980 ? -6.367 -22.936 -12.283 1.00 91.69 980 PHE A N 1
ATOM 7834 C CA . PHE A 1 980 ? -7.416 -21.922 -12.448 1.00 91.69 980 PHE A CA 1
ATOM 7835 C C . PHE A 1 980 ? -7.953 -21.805 -13.880 1.00 91.69 980 PHE A C 1
ATOM 7837 O O . PHE A 1 980 ? -9.105 -21.421 -14.066 1.00 91.69 980 PHE A O 1
ATOM 7844 N N . LYS A 1 981 ? -7.163 -22.140 -14.906 1.00 89.50 981 LYS A N 1
ATOM 7845 C CA . LYS A 1 981 ? -7.491 -21.920 -16.328 1.00 89.50 981 LYS A CA 1
ATOM 7846 C C . LYS A 1 981 ? -7.985 -20.479 -16.555 1.00 89.50 981 LYS A C 1
ATOM 7848 O O . LYS A 1 981 ? -7.436 -19.534 -15.993 1.00 89.50 981 LYS A O 1
ATOM 7853 N N . GLU A 1 982 ? -9.053 -20.310 -17.330 1.00 91.75 982 GLU A N 1
ATOM 7854 C CA . GLU A 1 982 ? -9.734 -19.030 -17.577 1.00 91.75 982 GLU A CA 1
ATOM 7855 C C . GLU A 1 982 ? -10.804 -18.702 -16.507 1.00 91.75 982 GLU A C 1
ATOM 7857 O O . GLU A 1 982 ? -11.839 -18.116 -16.823 1.00 91.75 982 GLU A O 1
ATOM 7862 N N . LEU A 1 983 ? -10.603 -19.092 -15.235 1.00 92.88 983 LEU A N 1
ATOM 7863 C CA . LEU A 1 983 ? -11.530 -18.761 -14.140 1.00 92.88 983 LEU A CA 1
ATOM 7864 C C . LEU A 1 983 ? -11.648 -17.241 -13.971 1.00 92.88 983 LEU A C 1
ATOM 7866 O O . LEU A 1 983 ? -10.668 -16.561 -13.659 1.00 92.88 983 LEU A O 1
ATOM 7870 N N . GLN A 1 984 ? -12.860 -16.721 -14.145 1.00 93.75 984 GLN A N 1
ATOM 7871 C CA . GLN A 1 984 ? -13.156 -15.292 -14.061 1.00 93.75 984 GLN A CA 1
ATOM 7872 C C . GLN A 1 984 ? -13.484 -14.876 -12.621 1.00 93.75 984 GLN A C 1
ATOM 7874 O O . GLN A 1 984 ? -14.187 -15.594 -11.910 1.00 93.75 984 GLN A O 1
ATOM 7879 N N . VAL A 1 985 ? -13.019 -13.705 -12.188 1.00 93.06 985 VAL A N 1
ATOM 7880 C CA . VAL A 1 985 ? -13.293 -13.154 -10.851 1.00 93.06 985 VAL A CA 1
ATOM 7881 C C . VAL A 1 985 ? -14.186 -11.923 -10.968 1.00 93.06 985 VAL A C 1
ATOM 7883 O O . VAL A 1 985 ? -13.963 -11.079 -11.834 1.00 93.06 985 VAL A O 1
ATOM 7886 N N . TYR A 1 986 ? -15.190 -11.824 -10.098 1.00 92.38 986 TYR A N 1
ATOM 7887 C CA . TYR A 1 986 ? -16.194 -10.760 -10.079 1.00 92.38 986 TYR A CA 1
ATOM 7888 C C . TYR A 1 986 ? -16.276 -10.052 -8.721 1.00 92.38 986 TYR A C 1
ATOM 7890 O O . TYR A 1 986 ? -15.980 -10.630 -7.676 1.00 92.38 986 TYR A O 1
ATOM 7898 N N . ASP A 1 987 ? -16.742 -8.807 -8.723 1.00 89.62 987 ASP A N 1
ATOM 7899 C CA . ASP A 1 987 ? -17.000 -8.022 -7.510 1.00 89.62 987 ASP A CA 1
ATOM 7900 C C . ASP A 1 987 ? -18.076 -8.645 -6.596 1.00 89.62 987 ASP A C 1
ATOM 7902 O O . ASP A 1 987 ? -17.921 -8.682 -5.378 1.00 89.62 987 ASP A O 1
ATOM 7906 N N . THR A 1 988 ? -19.156 -9.157 -7.187 1.00 88.38 988 THR A N 1
ATOM 7907 C CA . THR A 1 988 ? -20.378 -9.590 -6.502 1.00 88.38 988 THR A CA 1
ATOM 7908 C C . THR A 1 988 ? -21.024 -10.788 -7.194 1.00 88.38 988 THR A C 1
ATOM 7910 O O . THR A 1 988 ? -20.995 -10.927 -8.422 1.00 88.38 988 THR A O 1
ATOM 7913 N N . ARG A 1 989 ? -21.709 -11.631 -6.419 1.00 88.94 989 ARG A N 1
ATOM 7914 C CA . ARG A 1 989 ? -22.393 -12.838 -6.897 1.00 88.94 989 ARG A CA 1
ATOM 7915 C C . ARG A 1 989 ? -23.477 -12.491 -7.904 1.00 88.94 989 ARG A C 1
ATOM 7917 O O . ARG A 1 989 ? -23.698 -13.224 -8.862 1.00 88.94 989 ARG A O 1
ATOM 7924 N N . ARG A 1 990 ? -24.144 -11.348 -7.723 1.00 89.25 990 ARG A N 1
ATOM 7925 C CA . ARG A 1 990 ? -25.165 -10.859 -8.658 1.00 89.25 990 ARG A CA 1
ATOM 7926 C C . ARG A 1 990 ? -24.574 -10.561 -10.039 1.00 89.25 990 ARG A C 1
ATOM 7928 O O . ARG A 1 990 ? -25.238 -10.812 -11.041 1.00 89.25 990 ARG A O 1
ATOM 7935 N N . ASN A 1 991 ? -23.362 -10.019 -10.095 1.00 90.25 991 ASN A N 1
ATOM 7936 C CA . ASN A 1 991 ? -22.688 -9.705 -11.349 1.00 90.25 991 ASN A CA 1
ATOM 7937 C C . ASN A 1 991 ? -22.113 -10.978 -12.000 1.00 90.25 991 ASN A C 1
ATOM 7939 O O . ASN A 1 991 ? -22.375 -11.208 -13.178 1.00 90.25 991 ASN A O 1
ATOM 7943 N N . LEU A 1 992 ? -21.514 -11.887 -11.217 1.00 90.50 992 LEU A N 1
ATOM 7944 C CA . LEU A 1 992 ? -21.134 -13.238 -11.666 1.00 90.50 992 LEU A CA 1
ATOM 7945 C C . LEU A 1 992 ? -22.311 -14.001 -12.309 1.00 90.50 992 LEU A C 1
ATOM 7947 O O . LEU A 1 992 ? -22.184 -14.536 -13.408 1.00 90.50 992 LEU A O 1
ATOM 7951 N N . LEU A 1 993 ? -23.479 -14.023 -11.657 1.00 87.50 993 LEU A N 1
ATOM 7952 C CA . LEU A 1 993 ? -24.671 -14.717 -12.168 1.00 87.50 993 LEU A CA 1
ATOM 7953 C C . LEU A 1 993 ? -25.268 -14.058 -13.422 1.00 87.50 993 LEU A C 1
ATOM 7955 O O . LEU A 1 993 ? -25.882 -14.745 -14.234 1.00 87.50 993 LEU A O 1
ATOM 7959 N N . ARG A 1 994 ? -25.073 -12.746 -13.612 1.00 87.31 994 ARG A N 1
ATOM 7960 C CA . ARG A 1 994 ? -25.420 -12.046 -14.863 1.00 87.31 994 ARG A CA 1
ATOM 7961 C C . ARG A 1 994 ? -24.452 -12.380 -15.997 1.00 87.31 994 ARG A C 1
ATOM 7963 O O . ARG A 1 994 ? -24.873 -12.444 -17.143 1.00 87.31 994 ARG A O 1
ATOM 7970 N N . ALA A 1 995 ? -23.186 -12.622 -15.669 1.00 86.88 995 ALA A N 1
ATOM 7971 C CA . ALA A 1 995 ? -22.134 -12.986 -16.612 1.00 86.88 995 ALA A CA 1
ATOM 7972 C C . ALA A 1 995 ? -22.087 -14.485 -16.963 1.00 86.88 995 ALA A C 1
ATOM 7974 O O . ALA A 1 995 ? -21.277 -14.890 -17.794 1.00 86.88 995 ALA A O 1
ATOM 7975 N N . LYS A 1 996 ? -22.953 -15.307 -16.353 1.00 83.44 996 LYS A N 1
ATOM 7976 C CA . LYS A 1 996 ? -23.055 -16.771 -16.504 1.00 83.44 996 LYS A CA 1
ATOM 7977 C C . LYS A 1 996 ? -22.812 -17.288 -17.926 1.00 83.44 996 LYS A C 1
ATOM 7979 O O . LYS A 1 996 ? -22.143 -18.304 -18.095 1.00 83.44 996 LYS A O 1
ATOM 7984 N N . ASP A 1 997 ? -23.383 -16.637 -18.937 1.00 82.75 997 ASP A N 1
ATOM 7985 C CA . ASP A 1 997 ? -23.309 -17.119 -20.317 1.00 82.75 997 ASP A CA 1
ATOM 7986 C C . ASP A 1 997 ? -21.997 -16.770 -21.038 1.00 82.75 997 ASP A C 1
ATOM 7988 O O . ASP A 1 997 ? -21.675 -17.445 -22.014 1.00 82.75 997 ASP A O 1
ATOM 7992 N N . ALA A 1 998 ? -21.210 -15.828 -20.500 1.00 84.00 998 ALA A N 1
ATOM 7993 C CA . ALA A 1 998 ? -19.840 -15.497 -20.914 1.00 84.00 998 ALA A CA 1
ATOM 7994 C C . ALA A 1 998 ? -18.749 -16.276 -20.138 1.00 84.00 998 ALA A C 1
ATOM 7996 O O . ALA A 1 998 ? -17.552 -16.095 -20.381 1.00 84.00 998 ALA A O 1
ATOM 7997 N N . LEU A 1 999 ? -19.128 -17.152 -19.197 1.00 86.19 999 LEU A N 1
ATOM 7998 C CA . LEU A 1 999 ? -18.185 -18.025 -18.491 1.00 86.19 999 LEU A CA 1
ATOM 7999 C C . LEU A 1 999 ? -17.749 -19.190 -19.396 1.00 86.19 999 LEU A C 1
ATOM 8001 O O . LEU A 1 999 ? -18.555 -20.062 -19.724 1.00 86.19 999 LEU A O 1
ATOM 8005 N N . LYS A 1 1000 ? -16.459 -19.235 -19.754 1.00 82.62 1000 LYS A N 1
ATOM 8006 C CA . LYS A 1 1000 ? -15.854 -20.342 -20.521 1.00 82.62 1000 LYS A CA 1
ATOM 8007 C C . LYS A 1 1000 ? -15.600 -21.583 -19.655 1.00 82.62 1000 LYS A C 1
ATOM 8009 O O . LYS A 1 1000 ? -16.054 -22.673 -19.987 1.00 82.62 1000 LYS A O 1
ATOM 8014 N N . THR A 1 1001 ? -14.879 -21.421 -18.544 1.00 82.94 1001 THR A N 1
ATOM 8015 C CA . THR A 1 1001 ? -14.592 -22.497 -17.576 1.00 82.94 1001 THR A CA 1
ATOM 8016 C C . THR A 1 1001 ? -15.489 -22.388 -16.349 1.00 82.94 1001 THR A C 1
ATOM 8018 O O . THR A 1 1001 ? -16.189 -23.336 -16.013 1.00 82.94 1001 THR A O 1
ATOM 8021 N N . GLY A 1 1002 ? -15.504 -21.220 -15.713 1.00 89.62 1002 GLY A N 1
ATOM 8022 C CA . GLY A 1 1002 ? -16.290 -20.919 -14.524 1.00 89.62 1002 GLY A CA 1
ATOM 8023 C C . GLY A 1 1002 ? -16.001 -19.506 -14.026 1.00 89.62 1002 GLY A C 1
ATOM 8024 O O . GLY A 1 1002 ? -15.244 -18.758 -14.651 1.00 89.62 1002 GLY A O 1
ATOM 8025 N N . GLY A 1 1003 ? -16.564 -19.149 -12.877 1.00 91.88 1003 GLY A N 1
ATOM 8026 C CA . GLY A 1 1003 ? -16.265 -17.876 -12.235 1.00 91.88 1003 GLY A CA 1
ATOM 8027 C C . GLY A 1 1003 ? -16.553 -17.857 -10.740 1.00 91.88 1003 GLY A C 1
ATOM 8028 O O . GLY A 1 1003 ? -17.306 -18.681 -10.222 1.00 91.88 1003 GLY A O 1
ATOM 8029 N N . ILE A 1 1004 ? -15.935 -16.904 -10.054 1.00 92.38 1004 ILE A N 1
ATOM 8030 C CA . ILE A 1 1004 ? -16.063 -16.665 -8.615 1.00 92.38 1004 ILE A CA 1
ATOM 8031 C C . ILE A 1 1004 ? -16.350 -15.188 -8.340 1.00 92.38 1004 ILE A C 1
ATOM 8033 O O . ILE A 1 1004 ? -16.054 -14.339 -9.179 1.00 92.38 1004 ILE A O 1
ATOM 8037 N N . SER A 1 1005 ? -16.897 -14.862 -7.171 1.00 91.19 1005 SER A N 1
ATOM 8038 C CA . SER A 1 1005 ? -17.069 -13.476 -6.726 1.00 91.19 1005 SER A CA 1
ATOM 8039 C C . SER A 1 1005 ? -16.565 -13.238 -5.306 1.00 91.19 1005 SER A C 1
ATOM 8041 O O . SER A 1 1005 ? -16.591 -14.142 -4.471 1.00 91.19 1005 SER A O 1
ATOM 8043 N N . LEU A 1 1006 ? -16.114 -12.010 -5.025 1.00 89.12 1006 LEU A N 1
ATOM 8044 C CA . LEU A 1 1006 ? -15.499 -11.639 -3.741 1.00 89.12 1006 LEU A CA 1
ATOM 8045 C C . LEU A 1 1006 ? -16.452 -11.746 -2.532 1.00 89.12 1006 LEU A C 1
ATOM 8047 O O . LEU A 1 1006 ? -15.992 -11.866 -1.401 1.00 89.12 1006 LEU A O 1
ATOM 8051 N N . ASP A 1 1007 ? -17.766 -11.752 -2.761 1.00 86.06 1007 ASP A N 1
ATOM 8052 C CA . ASP A 1 1007 ? -18.819 -12.007 -1.765 1.00 86.06 1007 ASP A CA 1
ATOM 8053 C C . ASP A 1 1007 ? -19.210 -13.500 -1.627 1.00 86.06 1007 ASP A C 1
ATOM 8055 O O . ASP A 1 1007 ? -20.194 -13.824 -0.960 1.00 86.06 1007 ASP A O 1
ATOM 8059 N N . GLY A 1 1008 ? -18.455 -14.426 -2.233 1.00 79.38 1008 GLY A N 1
ATOM 8060 C CA . GLY A 1 1008 ? -18.648 -15.875 -2.077 1.00 79.38 1008 GLY A CA 1
ATOM 8061 C C . GLY A 1 1008 ? -19.651 -16.509 -3.051 1.00 79.38 1008 GLY A C 1
ATOM 8062 O O . GLY A 1 1008 ? -20.363 -17.453 -2.703 1.00 79.38 1008 GLY A O 1
ATOM 8063 N N . GLY A 1 1009 ? -19.757 -16.007 -4.279 1.00 84.44 1009 GLY A N 1
ATOM 8064 C CA . GLY A 1 1009 ? -20.376 -16.744 -5.384 1.00 84.44 1009 GLY A CA 1
ATOM 8065 C C . GLY A 1 1009 ? -19.359 -17.661 -6.063 1.00 84.44 1009 GLY A C 1
ATOM 8066 O O . GLY A 1 1009 ? -18.228 -17.245 -6.293 1.00 84.44 1009 GLY A O 1
ATOM 8067 N N . VAL A 1 1010 ? -19.751 -18.891 -6.415 1.00 87.44 1010 VAL A N 1
ATOM 8068 C CA . VAL A 1 1010 ? -18.919 -19.817 -7.204 1.00 87.44 1010 VAL A CA 1
ATOM 8069 C C . VAL A 1 1010 ? -19.775 -20.542 -8.243 1.00 87.44 1010 VAL A C 1
ATOM 8071 O O . VAL A 1 1010 ? -20.781 -21.170 -7.913 1.00 87.44 1010 VAL A O 1
ATOM 8074 N N . VAL A 1 1011 ? -19.333 -20.480 -9.499 1.00 88.19 1011 VAL A N 1
ATOM 8075 C CA . VAL A 1 1011 ? -19.856 -21.223 -10.649 1.00 88.19 1011 VAL A CA 1
ATOM 8076 C C . VAL A 1 1011 ? -18.707 -22.075 -11.189 1.00 88.19 1011 VAL A C 1
ATOM 8078 O O . VAL A 1 1011 ? -17.804 -21.552 -11.840 1.00 88.19 1011 VAL A O 1
ATOM 8081 N N . ARG A 1 1012 ? -18.693 -23.380 -10.891 1.00 83.94 1012 ARG A N 1
ATOM 8082 C CA . ARG A 1 1012 ? -17.564 -24.269 -11.249 1.00 83.94 1012 ARG A CA 1
ATOM 8083 C C . ARG A 1 1012 ? -17.540 -24.660 -12.722 1.00 83.94 1012 ARG A C 1
ATOM 8085 O O . ARG A 1 1012 ? -16.477 -24.953 -13.256 1.00 83.94 1012 ARG A O 1
ATOM 8092 N N . ALA A 1 1013 ? -18.717 -24.708 -13.334 1.00 77.56 1013 ALA A N 1
ATOM 8093 C CA . ALA A 1 1013 ? -18.945 -25.000 -14.741 1.00 77.56 1013 ALA A CA 1
ATOM 8094 C C . ALA A 1 1013 ? -20.303 -24.417 -15.154 1.00 77.56 1013 ALA A C 1
ATOM 8096 O O . ALA A 1 1013 ? -21.136 -24.106 -14.298 1.00 77.56 1013 ALA A O 1
ATOM 8097 N N . LYS A 1 1014 ? -20.568 -24.303 -16.459 1.00 69.75 1014 LYS A N 1
ATOM 8098 C CA . LYS A 1 1014 ? -21.868 -23.838 -16.963 1.00 69.75 1014 LYS A CA 1
ATOM 8099 C C . LYS A 1 1014 ? -22.996 -24.755 -16.457 1.00 69.75 1014 LYS A C 1
ATOM 8101 O O . LYS A 1 1014 ? -23.077 -25.914 -16.846 1.00 69.75 1014 LYS A O 1
ATOM 8106 N N . GLY A 1 1015 ? -23.853 -24.225 -15.578 1.00 67.38 1015 GLY A N 1
ATOM 8107 C CA . GLY A 1 1015 ? -24.939 -24.973 -14.924 1.00 67.38 1015 GLY A CA 1
ATOM 8108 C C . GLY A 1 1015 ? -24.580 -25.657 -13.595 1.00 67.38 1015 GLY A C 1
ATOM 8109 O O . GLY A 1 1015 ? -25.416 -26.380 -13.064 1.00 67.38 1015 GLY A O 1
ATOM 8110 N N . CYS A 1 1016 ? -23.381 -25.431 -13.046 1.00 75.25 1016 CYS A N 1
ATOM 8111 C CA . CYS A 1 1016 ? -22.941 -25.965 -11.754 1.00 75.25 1016 CYS A CA 1
ATOM 8112 C C . CYS A 1 1016 ? -22.588 -24.813 -10.796 1.00 75.25 1016 CYS A C 1
ATOM 8114 O O . CYS A 1 1016 ? -21.542 -24.173 -10.941 1.00 75.25 1016 CYS A O 1
ATOM 8116 N N . GLU A 1 1017 ? -23.483 -24.538 -9.845 1.00 76.56 1017 GLU A N 1
ATOM 8117 C CA . GLU A 1 1017 ? -23.386 -23.444 -8.870 1.00 76.56 1017 GLU A CA 1
ATOM 8118 C C . GLU A 1 1017 ? -23.312 -23.996 -7.441 1.00 76.56 1017 GLU A C 1
ATOM 8120 O O . GLU A 1 1017 ? -24.148 -24.811 -7.045 1.00 76.56 1017 GLU A O 1
ATOM 8125 N N . ASP A 1 1018 ? -22.354 -23.514 -6.647 1.00 73.88 1018 ASP A N 1
ATOM 8126 C CA . ASP A 1 1018 ? -22.217 -23.908 -5.242 1.00 73.88 1018 ASP A CA 1
ATOM 8127 C C . ASP A 1 1018 ? -23.051 -22.977 -4.329 1.00 73.88 1018 ASP A C 1
ATOM 8129 O O . ASP A 1 1018 ? -23.072 -21.746 -4.476 1.00 73.88 1018 ASP A O 1
ATOM 8133 N N . PHE A 1 1019 ? -23.727 -23.557 -3.333 1.00 64.44 1019 PHE A N 1
ATOM 8134 C CA . PHE A 1 1019 ? -24.527 -22.835 -2.336 1.00 64.44 1019 PHE A CA 1
ATOM 8135 C C . PHE A 1 1019 ? -24.103 -23.229 -0.914 1.00 64.44 1019 PHE A C 1
ATOM 8137 O O . PHE A 1 1019 ? -24.088 -24.409 -0.570 1.00 64.44 1019 PHE A O 1
ATOM 8144 N N . GLY A 1 1020 ? -23.797 -22.244 -0.063 1.00 61.28 1020 GLY A N 1
ATOM 8145 C CA . GLY A 1 1020 ? -23.462 -22.469 1.346 1.00 61.28 1020 GLY A CA 1
ATOM 8146 C C . GLY A 1 1020 ? -22.694 -21.309 1.982 1.00 61.28 1020 GLY A C 1
ATOM 8147 O O . GLY A 1 1020 ? -22.472 -20.278 1.350 1.00 61.28 1020 GLY A O 1
ATOM 8148 N N . HIS A 1 1021 ? -22.283 -21.494 3.239 1.00 54.88 1021 HIS A N 1
ATOM 8149 C CA . HIS A 1 1021 ? -21.316 -20.619 3.906 1.00 54.88 1021 HIS A CA 1
ATOM 8150 C C . HIS A 1 1021 ? -19.881 -21.034 3.544 1.00 54.88 1021 HIS A C 1
ATOM 8152 O O . HIS A 1 1021 ? -19.516 -22.207 3.678 1.00 54.88 1021 HIS A O 1
ATOM 8158 N N . TRP A 1 1022 ? -19.091 -20.054 3.108 1.00 64.69 1022 TRP A N 1
ATOM 8159 C CA . TRP A 1 1022 ? -17.674 -20.173 2.744 1.00 64.69 1022 TRP A CA 1
ATOM 8160 C C . TRP A 1 1022 ? -16.761 -19.848 3.939 1.00 64.69 1022 TRP A C 1
ATOM 8162 O O . TRP A 1 1022 ? -17.261 -19.503 5.010 1.00 64.69 1022 TRP A O 1
ATOM 8172 N N . GLY A 1 1023 ? -15.441 -20.003 3.793 1.00 59.62 1023 GLY A N 1
ATOM 8173 C CA . GLY A 1 1023 ? -14.494 -19.948 4.914 1.00 59.62 1023 GLY A CA 1
ATOM 8174 C C . GLY A 1 1023 ? -14.201 -21.315 5.544 1.00 59.62 1023 GLY A C 1
ATOM 8175 O O . GLY A 1 1023 ? -13.948 -21.403 6.745 1.00 59.62 1023 GLY A O 1
ATOM 8176 N N . LYS A 1 1024 ? -14.275 -22.407 4.765 1.00 61.50 1024 LYS A N 1
ATOM 8177 C CA . LYS A 1 1024 ? -13.937 -23.759 5.257 1.00 61.50 1024 LYS A CA 1
ATOM 8178 C C . LYS A 1 1024 ? -12.444 -24.056 5.154 1.00 61.50 1024 LYS A C 1
ATOM 8180 O O . LYS A 1 1024 ? -11.915 -24.782 5.997 1.00 61.50 1024 LYS A O 1
ATOM 8185 N N . THR A 1 1025 ? -11.773 -23.521 4.136 1.00 66.12 1025 THR A N 1
ATOM 8186 C CA . THR A 1 1025 ? -10.342 -23.741 3.924 1.00 66.12 1025 THR A CA 1
ATOM 8187 C C . THR A 1 1025 ? -9.552 -22.878 4.902 1.00 66.12 1025 THR A C 1
ATOM 8189 O O . THR A 1 1025 ? -9.577 -21.655 4.819 1.00 66.12 1025 THR A O 1
ATOM 8192 N N . LYS A 1 1026 ? -8.853 -23.525 5.844 1.00 69.75 1026 LYS A N 1
ATOM 8193 C CA . LYS A 1 1026 ? -8.057 -22.868 6.902 1.00 69.75 1026 LYS A CA 1
ATOM 8194 C C . LYS A 1 1026 ? -6.656 -22.424 6.458 1.00 69.75 1026 LYS A C 1
ATOM 8196 O O . LYS A 1 1026 ? -5.847 -22.070 7.309 1.00 69.75 1026 LYS A O 1
ATOM 8201 N N . VAL A 1 1027 ? -6.347 -22.547 5.169 1.00 75.44 1027 VAL A N 1
ATOM 8202 C CA . VAL A 1 1027 ? -5.032 -22.247 4.594 1.00 75.44 1027 VAL A CA 1
ATOM 8203 C C . VAL A 1 1027 ? -5.227 -21.421 3.349 1.00 75.44 1027 VAL A C 1
ATOM 8205 O O . VAL A 1 1027 ? -5.864 -21.868 2.395 1.00 75.44 1027 VAL A O 1
ATOM 8208 N N . LEU A 1 1028 ? -4.687 -20.215 3.398 1.00 82.19 1028 LEU A N 1
ATOM 8209 C CA . LEU A 1 1028 ? -4.856 -19.191 2.390 1.00 82.19 1028 LEU A CA 1
ATOM 8210 C C . LEU A 1 1028 ? -3.554 -19.011 1.602 1.00 82.19 1028 LEU A C 1
ATOM 8212 O O . LEU A 1 1028 ? -2.487 -19.477 2.005 1.00 82.19 1028 LEU A O 1
ATOM 8216 N N . PHE A 1 1029 ? -3.630 -18.317 0.469 1.00 83.38 1029 PHE A N 1
ATOM 8217 C CA . PHE A 1 1029 ? -2.426 -17.749 -0.132 1.00 83.38 1029 PHE A CA 1
ATOM 8218 C C . PHE A 1 1029 ? -1.932 -16.579 0.740 1.00 83.38 1029 PHE A C 1
ATOM 8220 O O . PHE A 1 1029 ? -2.752 -15.758 1.175 1.00 83.38 1029 PHE A O 1
ATOM 8227 N N . PRO A 1 1030 ? -0.615 -16.437 0.972 1.00 78.25 1030 PRO A N 1
ATOM 8228 C CA . PRO A 1 1030 ? -0.034 -15.253 1.582 1.00 78.25 1030 PRO A CA 1
ATOM 8229 C C . PRO A 1 1030 ? -0.542 -13.970 0.925 1.00 78.25 1030 PRO A C 1
ATOM 8231 O O . PRO A 1 1030 ? -0.654 -13.888 -0.298 1.00 78.25 1030 PRO A O 1
ATOM 8234 N N . VAL A 1 1031 ? -0.818 -12.945 1.728 1.00 74.88 1031 VAL A N 1
ATOM 8235 C CA . VAL A 1 1031 ? -1.142 -11.614 1.206 1.00 74.88 1031 VAL A CA 1
ATOM 8236 C C . VAL A 1 1031 ? 0.155 -10.831 1.008 1.00 74.88 1031 VAL A C 1
ATOM 8238 O O . VAL A 1 1031 ? 0.896 -10.600 1.973 1.00 74.88 1031 VAL A O 1
ATOM 8241 N N . TYR A 1 1032 ? 0.448 -10.434 -0.234 1.00 65.31 1032 TYR A N 1
ATOM 8242 C CA . TYR A 1 1032 ? 1.626 -9.616 -0.533 1.00 65.31 1032 TYR A CA 1
ATOM 8243 C C . TYR A 1 1032 ? 1.329 -8.132 -0.300 1.00 65.31 1032 TYR A C 1
ATOM 8245 O O . TYR A 1 1032 ? 0.268 -7.620 -0.652 1.00 65.31 1032 TYR A O 1
ATOM 8253 N N . SER A 1 1033 ? 2.281 -7.416 0.297 1.00 47.16 1033 SER A N 1
ATOM 8254 C CA . SER A 1 1033 ? 2.144 -5.975 0.519 1.00 47.16 1033 SER A CA 1
ATOM 8255 C C . SER A 1 1033 ? 2.565 -5.217 -0.737 1.00 47.16 1033 SER A C 1
ATOM 8257 O O . SER A 1 1033 ? 3.717 -5.319 -1.160 1.00 47.16 1033 SER A O 1
ATOM 8259 N N . LYS A 1 1034 ? 1.667 -4.403 -1.306 1.00 41.78 1034 LYS A N 1
ATOM 8260 C CA . LYS A 1 1034 ? 1.981 -3.529 -2.455 1.00 41.78 1034 LYS A CA 1
ATOM 8261 C C . LYS A 1 1034 ? 3.060 -2.469 -2.162 1.00 41.78 1034 LYS A C 1
ATOM 8263 O O . LYS A 1 1034 ? 3.608 -1.915 -3.106 1.00 41.78 1034 LYS A O 1
ATOM 8268 N N . SER A 1 1035 ? 3.434 -2.250 -0.898 1.00 33.78 1035 SER A N 1
ATOM 8269 C CA . SER A 1 1035 ? 4.529 -1.357 -0.480 1.00 33.78 1035 SER A CA 1
ATOM 8270 C C . SER A 1 1035 ? 5.916 -1.725 -1.035 1.00 33.78 1035 SER A C 1
ATOM 8272 O O . SER A 1 1035 ? 6.797 -0.873 -1.061 1.00 33.78 1035 SER A O 1
ATOM 8274 N N . GLY A 1 1036 ? 6.120 -2.954 -1.530 1.00 33.16 1036 GLY A N 1
ATOM 8275 C CA . GLY A 1 1036 ? 7.366 -3.355 -2.200 1.00 33.16 1036 GLY A CA 1
ATOM 8276 C C . GLY A 1 1036 ? 7.460 -2.979 -3.687 1.00 33.16 1036 GLY A C 1
ATOM 8277 O O . GLY A 1 1036 ? 8.564 -2.881 -4.226 1.00 33.16 1036 GLY A O 1
ATOM 8278 N N . GLN A 1 1037 ? 6.335 -2.739 -4.372 1.00 30.59 1037 GLN A N 1
ATOM 8279 C CA . GLN A 1 1037 ? 6.355 -2.328 -5.778 1.00 30.59 1037 GLN A CA 1
ATOM 8280 C C . GLN A 1 1037 ? 6.593 -0.821 -5.884 1.00 30.59 1037 GLN A C 1
ATOM 8282 O O . GLN A 1 1037 ? 5.659 -0.027 -5.992 1.00 30.59 1037 GLN A O 1
ATOM 8287 N N . LYS A 1 1038 ? 7.872 -0.428 -5.944 1.00 30.89 1038 LYS A N 1
ATOM 8288 C CA . LYS A 1 1038 ? 8.242 0.847 -6.570 1.00 30.89 1038 LYS A CA 1
ATOM 8289 C C . LYS A 1 1038 ? 7.614 0.878 -7.963 1.00 30.89 1038 LYS A C 1
ATOM 8291 O O . LYS A 1 1038 ? 7.934 0.023 -8.791 1.00 30.89 1038 LYS A O 1
ATOM 8296 N N . ILE A 1 1039 ? 6.771 1.876 -8.234 1.00 30.20 1039 ILE A N 1
ATOM 8297 C CA . ILE A 1 1039 ? 6.403 2.212 -9.613 1.00 30.20 1039 ILE A CA 1
ATOM 8298 C C . ILE A 1 1039 ? 7.719 2.386 -10.388 1.00 30.20 1039 ILE A C 1
ATOM 8300 O O . ILE A 1 1039 ? 8.626 3.048 -9.860 1.00 30.20 1039 ILE A O 1
ATOM 8304 N N . PRO A 1 1040 ? 7.881 1.768 -11.577 1.00 30.66 1040 PRO A N 1
ATOM 8305 C CA . PRO A 1 1040 ? 9.101 1.914 -12.358 1.00 30.66 1040 PRO A CA 1
ATOM 8306 C C . PRO A 1 1040 ? 9.402 3.403 -12.508 1.00 30.66 1040 PRO A C 1
ATOM 8308 O O . PRO A 1 1040 ? 8.546 4.184 -12.919 1.00 30.66 1040 PRO A O 1
ATOM 8311 N N . SER A 1 1041 ? 10.609 3.812 -12.111 1.00 36.59 1041 SER A N 1
ATOM 8312 C CA . SER A 1 1041 ? 10.994 5.222 -12.166 1.00 36.59 1041 SER A CA 1
ATOM 8313 C C . SER A 1 1041 ? 10.848 5.749 -13.597 1.00 36.59 1041 SER A C 1
ATOM 8315 O O . SER A 1 1041 ? 10.962 4.975 -14.543 1.00 36.59 1041 SER A O 1
ATOM 8317 N N . LEU A 1 1042 ? 10.696 7.061 -13.800 1.00 35.38 1042 LEU A N 1
ATOM 8318 C CA . LEU A 1 1042 ? 10.702 7.642 -15.155 1.00 35.38 1042 LEU A CA 1
ATOM 8319 C C . LEU A 1 1042 ? 11.926 7.212 -15.994 1.00 35.38 1042 LEU A C 1
ATOM 8321 O O . LEU A 1 1042 ? 11.812 7.054 -17.203 1.00 35.38 1042 LEU A O 1
ATOM 8325 N N . ARG A 1 1043 ? 13.074 6.919 -15.358 1.00 38.81 1043 ARG A N 1
ATOM 8326 C CA . ARG A 1 1043 ? 14.231 6.304 -16.034 1.00 38.81 1043 ARG A CA 1
ATOM 8327 C C . ARG A 1 1043 ? 13.970 4.849 -16.425 1.00 38.81 1043 ARG A C 1
ATOM 8329 O O . ARG A 1 1043 ? 14.273 4.479 -17.548 1.00 38.81 1043 ARG A O 1
ATOM 8336 N N . SER A 1 1044 ? 13.366 4.048 -15.551 1.00 40.97 1044 SER A N 1
ATOM 8337 C CA . SER A 1 1044 ? 12.943 2.671 -15.845 1.00 40.97 1044 SER A CA 1
ATOM 8338 C C . SER A 1 1044 ? 11.899 2.626 -16.972 1.00 40.97 1044 SER A C 1
ATOM 8340 O O . SER A 1 1044 ? 12.042 1.823 -17.884 1.00 40.97 1044 SER A O 1
ATOM 8342 N N . ILE A 1 1045 ? 10.903 3.521 -16.968 1.00 42.03 1045 ILE A N 1
ATOM 8343 C CA . ILE A 1 1045 ? 9.904 3.651 -18.044 1.00 42.03 1045 ILE A CA 1
ATOM 8344 C C . ILE A 1 1045 ? 10.584 4.074 -19.352 1.00 42.03 1045 ILE A C 1
ATOM 8346 O O . ILE A 1 1045 ? 10.343 3.457 -20.382 1.00 42.03 1045 ILE A O 1
ATOM 8350 N N . ASN A 1 1046 ? 11.501 5.047 -19.326 1.00 47.66 1046 ASN A N 1
ATOM 8351 C CA . ASN A 1 1046 ? 12.249 5.450 -20.521 1.00 47.66 1046 ASN A CA 1
ATOM 8352 C C . ASN A 1 1046 ? 13.199 4.349 -21.031 1.00 47.66 1046 ASN A C 1
ATOM 8354 O O . ASN A 1 1046 ? 13.317 4.178 -22.242 1.00 47.66 1046 ASN A O 1
ATOM 8358 N N . HIS A 1 1047 ? 13.828 3.562 -20.149 1.00 51.34 1047 HIS A N 1
ATOM 8359 C CA . HIS A 1 1047 ? 14.605 2.375 -20.532 1.00 51.34 1047 HIS A CA 1
ATOM 8360 C C . HIS A 1 1047 ? 13.708 1.291 -21.143 1.00 51.34 1047 HIS A C 1
ATOM 8362 O O . HIS A 1 1047 ? 14.073 0.738 -22.174 1.00 51.34 1047 HIS A O 1
ATOM 8368 N N . ILE A 1 1048 ? 12.527 1.019 -20.576 1.00 50.81 1048 ILE A N 1
ATOM 8369 C CA . ILE A 1 1048 ? 11.556 0.060 -21.130 1.00 50.81 1048 ILE A CA 1
ATOM 8370 C C . ILE A 1 1048 ? 11.063 0.535 -22.504 1.00 50.81 1048 ILE A C 1
ATOM 8372 O O . ILE A 1 1048 ? 11.156 -0.220 -23.467 1.00 50.81 1048 ILE A O 1
ATOM 8376 N N . THR A 1 1049 ? 10.648 1.796 -22.643 1.00 50.41 1049 THR A N 1
ATOM 8377 C CA . THR A 1 1049 ? 10.228 2.390 -23.924 1.00 50.41 1049 THR A CA 1
ATOM 8378 C C . THR A 1 1049 ? 11.352 2.364 -24.964 1.00 50.41 1049 THR A C 1
ATOM 8380 O O . THR A 1 1049 ? 11.112 2.016 -26.120 1.00 50.41 1049 THR A O 1
ATOM 8383 N N . ARG A 1 1050 ? 12.601 2.661 -24.577 1.00 63.00 1050 ARG A N 1
ATOM 8384 C CA . ARG A 1 1050 ? 13.763 2.574 -25.479 1.00 63.00 1050 ARG A CA 1
ATOM 8385 C C . ARG A 1 1050 ? 14.085 1.125 -25.859 1.00 63.00 1050 ARG A C 1
ATOM 8387 O O . ARG A 1 1050 ? 14.361 0.861 -27.024 1.00 63.00 1050 ARG A O 1
ATOM 8394 N N . LEU A 1 1051 ? 13.982 0.174 -24.928 1.00 60.66 1051 LEU A N 1
ATOM 8395 C CA . LEU A 1 1051 ? 14.117 -1.262 -25.204 1.00 60.66 1051 LEU A CA 1
ATOM 8396 C C . LEU A 1 1051 ? 13.008 -1.780 -26.133 1.00 60.66 1051 LEU A C 1
ATOM 8398 O O . LEU A 1 1051 ? 13.297 -2.609 -26.991 1.00 60.66 1051 LEU A O 1
ATOM 8402 N N . MET A 1 1052 ? 11.772 -1.282 -26.010 1.00 52.09 1052 MET A N 1
ATOM 8403 C CA . MET A 1 1052 ? 10.679 -1.573 -26.948 1.00 52.09 1052 MET A CA 1
ATOM 8404 C C . MET A 1 1052 ? 11.022 -1.060 -28.349 1.00 52.09 1052 MET A C 1
ATOM 8406 O O . MET A 1 1052 ? 11.097 -1.854 -29.281 1.00 52.09 1052 MET A O 1
ATOM 8410 N N . GLN A 1 1053 ? 11.371 0.224 -28.481 1.00 67.56 1053 GLN A N 1
ATOM 8411 C CA . GLN A 1 1053 ? 11.764 0.827 -29.762 1.00 67.56 1053 GLN A CA 1
ATOM 8412 C C . GLN A 1 1053 ? 12.961 0.124 -30.425 1.00 67.56 1053 GLN A C 1
ATOM 8414 O O . GLN A 1 1053 ? 13.002 -0.000 -31.648 1.00 67.56 1053 GLN A O 1
ATOM 8419 N N . ILE A 1 1054 ? 13.946 -0.333 -29.644 1.00 71.56 1054 ILE A N 1
ATOM 8420 C CA . ILE A 1 1054 ? 15.106 -1.075 -30.160 1.00 71.56 1054 ILE A CA 1
ATOM 8421 C C . ILE A 1 1054 ? 14.715 -2.511 -30.552 1.00 71.56 1054 ILE A C 1
ATOM 8423 O O . ILE A 1 1054 ? 15.180 -2.992 -31.584 1.00 71.56 1054 ILE A O 1
ATOM 8427 N N . ARG A 1 1055 ? 13.827 -3.188 -29.807 1.00 70.81 1055 ARG A N 1
ATOM 8428 C CA . ARG A 1 1055 ? 13.314 -4.522 -30.182 1.00 70.81 1055 ARG A CA 1
ATOM 8429 C C . ARG A 1 1055 ? 12.435 -4.498 -31.428 1.00 70.81 1055 ARG A C 1
ATOM 8431 O O . ARG A 1 1055 ? 12.566 -5.403 -32.248 1.00 70.81 1055 ARG A O 1
ATOM 8438 N N . ASP A 1 1056 ? 11.594 -3.484 -31.596 1.00 69.19 1056 ASP A N 1
ATOM 8439 C CA . ASP A 1 1056 ? 10.764 -3.339 -32.795 1.00 69.19 1056 ASP A CA 1
ATOM 8440 C C . ASP A 1 1056 ? 11.647 -3.091 -34.027 1.00 69.19 1056 ASP A C 1
ATOM 8442 O O . ASP A 1 1056 ? 11.558 -3.828 -35.007 1.00 69.19 1056 ASP A O 1
ATOM 8446 N N . LYS A 1 1057 ? 12.634 -2.185 -33.924 1.00 76.38 1057 LYS A N 1
ATOM 8447 C CA . LYS A 1 1057 ? 13.670 -2.019 -34.962 1.00 76.38 1057 LYS A CA 1
ATOM 8448 C C . LYS A 1 1057 ? 14.415 -3.323 -35.255 1.00 76.38 1057 LYS A C 1
ATOM 8450 O O . LYS A 1 1057 ? 14.613 -3.655 -36.419 1.00 76.38 1057 LYS A O 1
ATOM 8455 N N . LEU A 1 1058 ? 14.811 -4.082 -34.231 1.00 79.94 1058 LEU A N 1
ATOM 8456 C CA . LEU A 1 1058 ? 15.486 -5.375 -34.397 1.00 79.94 1058 LEU A CA 1
ATOM 8457 C C . LEU A 1 1058 ? 14.602 -6.396 -35.137 1.00 79.94 1058 LEU A C 1
ATOM 8459 O O . LEU A 1 1058 ? 15.114 -7.183 -35.933 1.00 79.94 1058 LEU A O 1
ATOM 8463 N N . LYS A 1 1059 ? 13.288 -6.383 -34.893 1.00 77.88 1059 LYS A N 1
ATOM 8464 C CA . LYS A 1 1059 ? 12.304 -7.247 -35.556 1.00 77.88 1059 LYS A CA 1
ATOM 8465 C C . LYS A 1 1059 ? 12.163 -6.896 -37.039 1.00 77.88 1059 LYS A C 1
ATOM 8467 O O . LYS A 1 1059 ? 12.301 -7.789 -37.875 1.00 77.88 1059 LYS A O 1
ATOM 8472 N N . ASP A 1 1060 ? 11.987 -5.617 -37.366 1.00 80.00 1060 ASP A N 1
ATOM 8473 C CA . ASP A 1 1060 ? 11.897 -5.132 -38.752 1.00 80.00 1060 ASP A CA 1
ATOM 8474 C C . ASP A 1 1060 ? 13.189 -5.415 -39.535 1.00 80.00 1060 ASP A C 1
ATOM 8476 O O . ASP A 1 1060 ? 13.171 -5.849 -40.692 1.00 80.00 1060 ASP A O 1
ATOM 8480 N N . LYS A 1 1061 ? 14.337 -5.238 -38.874 1.00 81.62 1061 LYS A N 1
ATOM 8481 C CA . LYS A 1 1061 ? 15.665 -5.516 -39.427 1.00 81.62 1061 LYS A CA 1
ATOM 8482 C C . LYS A 1 1061 ? 15.887 -7.005 -39.692 1.00 81.62 1061 LYS A C 1
ATOM 8484 O O . LYS A 1 1061 ? 16.381 -7.368 -40.759 1.00 81.62 1061 LYS A O 1
ATOM 8489 N N . LYS A 1 1062 ? 15.454 -7.886 -38.783 1.00 82.00 1062 LYS A N 1
ATOM 8490 C CA . LYS A 1 1062 ? 15.488 -9.344 -38.999 1.00 82.00 1062 LYS A CA 1
ATOM 8491 C C . LYS A 1 1062 ? 14.556 -9.786 -40.130 1.00 82.00 1062 LYS A C 1
ATOM 8493 O O . LYS A 1 1062 ? 14.988 -10.572 -40.968 1.00 82.00 1062 LYS A O 1
ATOM 8498 N N . ALA A 1 1063 ? 13.353 -9.219 -40.231 1.00 84.00 1063 ALA A N 1
ATOM 8499 C CA . ALA A 1 1063 ? 12.451 -9.474 -41.357 1.00 84.00 1063 ALA A CA 1
ATOM 8500 C C . ALA A 1 1063 ? 13.070 -9.047 -42.705 1.00 84.00 1063 ALA A C 1
ATOM 8502 O O . ALA A 1 1063 ? 13.059 -9.818 -43.662 1.00 84.00 1063 ALA A O 1
ATOM 8503 N N . THR A 1 1064 ? 13.698 -7.866 -42.754 1.00 82.88 1064 THR A N 1
ATOM 8504 C CA . THR A 1 1064 ? 14.415 -7.363 -43.944 1.00 82.88 1064 THR A CA 1
ATOM 8505 C C . THR A 1 1064 ? 15.586 -8.278 -44.332 1.00 82.88 1064 THR A C 1
ATOM 8507 O O . THR A 1 1064 ? 15.794 -8.573 -45.511 1.00 82.88 1064 THR A O 1
ATOM 8510 N N . LEU A 1 1065 ? 16.342 -8.776 -43.347 1.00 86.88 1065 LEU A N 1
ATOM 8511 C CA . LEU A 1 1065 ? 17.433 -9.729 -43.563 1.00 86.88 1065 LEU A CA 1
ATOM 8512 C C . LEU A 1 1065 ? 16.928 -11.067 -44.134 1.00 86.88 1065 LEU A C 1
ATOM 8514 O O . LEU A 1 1065 ? 17.596 -11.649 -44.991 1.00 86.88 1065 LEU A O 1
ATOM 8518 N N . ASP A 1 1066 ? 15.774 -11.554 -43.680 1.00 84.06 1066 ASP A N 1
ATOM 8519 C CA . ASP A 1 1066 ? 15.169 -12.792 -44.181 1.00 84.06 1066 ASP A CA 1
ATOM 8520 C C . ASP A 1 1066 ? 14.591 -12.626 -45.598 1.00 84.06 1066 ASP A C 1
ATOM 8522 O O . ASP A 1 1066 ? 14.828 -13.491 -46.445 1.00 84.06 1066 ASP A O 1
ATOM 8526 N N . GLU A 1 1067 ? 13.980 -11.479 -45.925 1.00 87.62 1067 GLU A N 1
ATOM 8527 C CA . GLU A 1 1067 ? 13.609 -11.138 -47.310 1.00 87.62 1067 GLU A CA 1
ATOM 8528 C C . GLU A 1 1067 ? 14.845 -11.116 -48.232 1.00 87.62 1067 GLU A C 1
ATOM 8530 O O . GLU A 1 1067 ? 14.828 -11.683 -49.329 1.00 87.62 1067 GLU A O 1
ATOM 8535 N N . CYS A 1 1068 ? 15.962 -10.536 -47.773 1.00 83.75 1068 CYS A N 1
ATOM 8536 C CA . CYS A 1 1068 ? 17.217 -10.526 -48.531 1.00 83.75 1068 CYS A CA 1
ATOM 8537 C C . CYS A 1 1068 ? 17.762 -11.941 -48.786 1.00 83.75 1068 CYS A C 1
ATOM 8539 O O . CYS A 1 1068 ? 18.266 -12.206 -49.879 1.00 83.75 1068 CYS A O 1
ATOM 8541 N N . LYS A 1 1069 ? 17.655 -12.867 -47.818 1.00 85.44 1069 LYS A N 1
ATOM 8542 C CA . LYS A 1 1069 ? 18.036 -14.281 -48.016 1.00 85.44 1069 LYS A CA 1
ATOM 8543 C C . LYS A 1 1069 ? 17.161 -14.940 -49.084 1.00 85.44 1069 LYS A C 1
ATOM 8545 O O . LYS A 1 1069 ? 17.701 -15.530 -50.015 1.00 85.44 1069 LYS A O 1
ATOM 8550 N N . GLN A 1 1070 ? 15.840 -14.782 -48.991 1.00 88.19 1070 GLN A N 1
ATOM 8551 C CA . GLN A 1 1070 ? 14.897 -15.363 -49.948 1.00 88.19 1070 GLN A CA 1
ATOM 8552 C C . GLN A 1 1070 ? 15.135 -14.839 -51.375 1.00 88.19 1070 GLN A C 1
ATOM 8554 O O . GLN A 1 1070 ? 15.168 -15.612 -52.334 1.00 88.19 1070 GLN A O 1
ATOM 8559 N N . ARG A 1 1071 ? 15.379 -13.531 -51.531 1.00 86.44 1071 ARG A N 1
ATOM 8560 C CA . ARG A 1 1071 ? 15.685 -12.931 -52.840 1.00 86.44 1071 ARG A CA 1
ATOM 8561 C C . ARG A 1 1071 ? 17.035 -13.374 -53.409 1.00 86.44 1071 ARG A C 1
ATOM 8563 O O . ARG A 1 1071 ? 17.137 -13.525 -54.626 1.00 86.44 1071 ARG A O 1
ATOM 8570 N N . LEU A 1 1072 ? 18.045 -13.622 -52.570 1.00 85.62 1072 LEU A N 1
ATOM 8571 C CA . LEU A 1 1072 ? 19.319 -14.202 -53.015 1.00 85.62 1072 LEU A CA 1
ATOM 8572 C C . LEU A 1 1072 ? 19.120 -15.612 -53.592 1.00 85.62 1072 LEU A C 1
ATOM 8574 O O . LEU A 1 1072 ? 19.564 -15.863 -54.710 1.00 85.62 1072 LEU A O 1
ATOM 8578 N N . GLU A 1 1073 ? 18.380 -16.488 -52.905 1.00 86.44 1073 GLU A N 1
ATOM 8579 C CA . GLU A 1 1073 ? 18.064 -17.840 -53.401 1.00 86.44 1073 GLU A CA 1
ATOM 8580 C C . GLU A 1 1073 ? 17.307 -17.803 -54.745 1.00 86.44 1073 GLU A C 1
ATOM 8582 O O . GLU A 1 1073 ? 17.616 -18.556 -55.676 1.00 86.44 1073 GLU A O 1
ATOM 8587 N N . GLU A 1 1074 ? 16.359 -16.873 -54.905 1.00 86.56 1074 GLU A N 1
ATOM 8588 C CA . GLU A 1 1074 ? 15.674 -16.666 -56.184 1.00 86.56 1074 GLU A CA 1
ATOM 8589 C C . GLU A 1 1074 ? 16.612 -16.215 -57.314 1.00 86.56 1074 GLU A C 1
ATOM 8591 O O . GLU A 1 1074 ? 16.456 -16.656 -58.460 1.00 86.56 1074 GLU A O 1
ATOM 8596 N N . ILE A 1 1075 ? 17.550 -15.304 -57.032 1.00 86.31 1075 ILE A N 1
ATOM 8597 C CA . ILE A 1 1075 ? 18.497 -14.797 -58.034 1.00 86.31 1075 ILE A CA 1
ATOM 8598 C C . ILE A 1 1075 ? 19.522 -15.868 -58.397 1.00 86.31 1075 ILE A C 1
ATOM 8600 O O . ILE A 1 1075 ? 19.767 -16.059 -59.586 1.00 86.31 1075 ILE A O 1
ATOM 8604 N N . GLU A 1 1076 ? 20.034 -16.645 -57.441 1.00 82.00 1076 GLU A N 1
ATOM 8605 C CA . GLU A 1 1076 ? 20.873 -17.815 -57.727 1.00 82.00 1076 GLU A CA 1
ATOM 8606 C C . GLU A 1 1076 ? 20.140 -18.828 -58.626 1.00 82.00 1076 GLU A C 1
ATOM 8608 O O . GLU A 1 1076 ? 20.716 -19.353 -59.589 1.00 82.00 1076 GLU A O 1
ATOM 8613 N N . GLY A 1 1077 ? 18.845 -19.063 -58.386 1.00 82.12 1077 GLY A N 1
ATOM 8614 C CA . GLY A 1 1077 ? 17.994 -19.881 -59.254 1.00 82.12 1077 GLY A CA 1
ATOM 8615 C C . GLY A 1 1077 ? 17.890 -19.330 -60.684 1.00 82.12 1077 GLY A C 1
ATOM 8616 O O . GLY A 1 1077 ? 18.115 -20.059 -61.659 1.00 82.12 1077 GLY A O 1
ATOM 8617 N N . LYS A 1 1078 ? 17.607 -18.026 -60.825 1.00 80.88 1078 LYS A N 1
ATOM 8618 C CA . LYS A 1 1078 ? 17.522 -17.317 -62.120 1.00 80.88 1078 LYS A CA 1
ATOM 8619 C C . LYS A 1 1078 ? 18.873 -17.324 -62.855 1.00 80.88 1078 LYS A C 1
ATOM 8621 O O . LYS A 1 1078 ? 18.918 -17.642 -64.045 1.00 80.88 1078 LYS A O 1
ATOM 8626 N N . PHE A 1 1079 ? 19.974 -17.062 -62.154 1.00 80.19 1079 PHE A N 1
ATOM 8627 C CA . PHE A 1 1079 ? 21.341 -17.066 -62.677 1.00 80.19 1079 PHE A CA 1
ATOM 8628 C C . PHE A 1 1079 ? 21.727 -18.442 -63.232 1.00 80.19 1079 PHE A C 1
ATOM 8630 O O . PHE A 1 1079 ? 22.129 -18.566 -64.392 1.00 80.19 1079 PHE A O 1
ATOM 8637 N N . ASN A 1 1080 ? 21.501 -19.509 -62.457 1.00 80.12 1080 ASN A N 1
ATOM 8638 C CA . ASN A 1 1080 ? 21.747 -20.884 -62.894 1.00 80.12 1080 ASN A CA 1
ATOM 8639 C C . ASN A 1 1080 ? 20.904 -21.279 -64.120 1.00 80.12 1080 ASN A C 1
ATOM 8641 O O . ASN A 1 1080 ? 21.384 -22.003 -65.000 1.00 80.12 1080 ASN A O 1
ATOM 8645 N N . PHE A 1 1081 ? 19.666 -20.789 -64.222 1.00 80.00 1081 PHE A N 1
ATOM 8646 C CA . PHE A 1 1081 ? 18.821 -20.993 -65.399 1.00 80.00 1081 PHE A CA 1
ATOM 8647 C C . PHE A 1 1081 ? 19.367 -20.271 -66.644 1.00 80.00 1081 PHE A C 1
ATOM 8649 O O . PHE A 1 1081 ? 19.531 -20.906 -67.692 1.00 80.00 1081 PHE A O 1
ATOM 8656 N N . VAL A 1 1082 ? 19.711 -18.981 -66.541 1.00 79.38 1082 VAL A N 1
ATOM 8657 C CA . VAL A 1 1082 ? 20.259 -18.201 -67.668 1.00 79.38 1082 VAL A CA 1
ATOM 8658 C C . VAL A 1 1082 ? 21.621 -18.747 -68.108 1.00 79.38 1082 VAL A C 1
ATOM 8660 O O . VAL A 1 1082 ? 21.847 -18.909 -69.306 1.00 79.38 1082 VAL A O 1
ATOM 8663 N N . LYS A 1 1083 ? 22.489 -19.158 -67.175 1.00 78.94 1083 LYS A N 1
ATOM 8664 C CA . LYS A 1 1083 ? 23.783 -19.804 -67.468 1.00 78.94 1083 LYS A CA 1
ATOM 8665 C C . LYS A 1 1083 ? 23.620 -21.093 -68.288 1.00 78.94 1083 LYS A C 1
ATOM 8667 O O . LYS A 1 1083 ? 24.342 -21.309 -69.263 1.00 78.94 1083 LYS A O 1
ATOM 8672 N N . ARG A 1 1084 ? 22.614 -21.922 -67.967 1.00 80.38 1084 ARG A N 1
ATOM 8673 C CA . ARG A 1 1084 ? 22.246 -23.114 -68.764 1.00 80.38 1084 ARG A CA 1
ATOM 8674 C C . ARG A 1 1084 ? 21.682 -22.751 -70.144 1.00 80.38 1084 ARG A C 1
ATOM 8676 O O . ARG A 1 1084 ? 21.938 -23.479 -71.104 1.00 80.38 1084 ARG A O 1
ATOM 8683 N N . GLN A 1 1085 ? 20.925 -21.657 -70.268 1.00 76.81 1085 GLN A N 1
ATOM 8684 C CA . GLN A 1 1085 ? 20.445 -21.171 -71.568 1.00 76.81 1085 GLN A CA 1
ATOM 8685 C C . GLN A 1 1085 ? 21.578 -20.626 -72.446 1.00 76.81 1085 GLN A C 1
ATOM 8687 O O . GLN A 1 1085 ? 21.597 -20.928 -73.642 1.00 76.81 1085 GLN A O 1
ATOM 8692 N N . ASN A 1 1086 ? 22.532 -19.889 -71.868 1.00 79.25 1086 ASN A N 1
ATOM 8693 C CA . ASN A 1 1086 ? 23.664 -19.341 -72.608 1.00 79.25 1086 ASN A CA 1
ATOM 8694 C C . ASN A 1 1086 ? 24.522 -20.465 -73.204 1.00 79.25 1086 ASN A C 1
ATOM 8696 O O . ASN A 1 1086 ? 24.676 -20.525 -74.421 1.00 79.25 1086 ASN A O 1
ATOM 8700 N N . LYS A 1 1087 ? 24.925 -21.452 -72.387 1.00 80.56 1087 LYS A N 1
ATOM 8701 C CA . LYS A 1 1087 ? 25.692 -22.624 -72.849 1.00 80.56 1087 LYS A CA 1
ATOM 8702 C C . LYS A 1 1087 ? 25.016 -23.352 -74.023 1.00 80.56 1087 LYS A C 1
ATOM 8704 O O . LYS A 1 1087 ? 25.645 -23.617 -75.042 1.00 80.56 1087 LYS A O 1
ATOM 8709 N N . ARG A 1 1088 ? 23.702 -23.603 -73.935 1.00 78.31 1088 ARG A N 1
ATOM 8710 C CA . ARG A 1 1088 ? 22.912 -24.216 -75.029 1.00 78.31 1088 ARG A CA 1
ATOM 8711 C C . ARG A 1 1088 ? 22.833 -23.354 -76.295 1.00 78.31 1088 ARG A C 1
ATOM 8713 O O . ARG A 1 1088 ? 22.507 -23.871 -77.363 1.00 78.31 1088 ARG A O 1
ATOM 8720 N N . THR A 1 1089 ? 23.039 -22.045 -76.183 1.00 75.50 1089 THR A N 1
ATOM 8721 C CA . THR A 1 1089 ? 23.009 -21.099 -77.308 1.00 75.50 1089 THR A CA 1
ATOM 8722 C C . THR A 1 1089 ? 24.394 -20.975 -77.945 1.00 75.50 1089 THR A C 1
ATOM 8724 O O . THR A 1 1089 ? 24.490 -20.979 -79.170 1.00 75.50 1089 THR A O 1
ATOM 8727 N N . GLU A 1 1090 ? 25.459 -20.998 -77.143 1.00 76.69 1090 GLU A N 1
ATOM 8728 C CA . GLU A 1 1090 ? 26.853 -21.115 -77.589 1.00 76.69 1090 GLU A CA 1
ATOM 8729 C C . GLU A 1 1090 ? 27.105 -22.434 -78.335 1.00 76.69 1090 GLU A C 1
ATOM 8731 O O . GLU A 1 1090 ? 27.628 -22.416 -79.446 1.00 76.69 1090 GLU A O 1
ATOM 8736 N N . GLU A 1 1091 ? 26.640 -23.573 -77.808 1.00 80.31 1091 GLU A N 1
ATOM 8737 C CA . GLU A 1 1091 ? 26.707 -24.880 -78.488 1.00 80.31 1091 GLU A CA 1
ATOM 8738 C C . GLU A 1 1091 ? 26.035 -24.842 -79.878 1.00 80.31 1091 GLU A C 1
ATOM 8740 O O . GLU A 1 1091 ? 26.558 -25.382 -80.857 1.00 80.31 1091 GLU A O 1
ATOM 8745 N N . LYS A 1 1092 ? 24.894 -24.145 -79.999 1.00 77.38 1092 LYS A N 1
ATOM 8746 C CA . LYS A 1 1092 ? 24.207 -23.929 -81.285 1.00 77.38 1092 LYS A CA 1
ATOM 8747 C C . LYS A 1 1092 ? 24.968 -22.976 -82.205 1.00 77.38 1092 LYS A C 1
ATOM 8749 O O . LYS A 1 1092 ? 24.999 -23.218 -83.410 1.00 77.38 1092 LYS A O 1
ATOM 8754 N N . LEU A 1 1093 ? 25.590 -21.929 -81.663 1.00 76.75 1093 LEU A N 1
ATOM 8755 C CA . LEU A 1 1093 ? 26.417 -20.981 -82.411 1.00 76.75 1093 LEU A CA 1
ATOM 8756 C C . LEU A 1 1093 ? 27.669 -21.662 -82.987 1.00 76.75 1093 LEU A C 1
ATOM 8758 O O . LEU A 1 1093 ? 27.979 -21.460 -84.159 1.00 76.75 1093 LEU A O 1
ATOM 8762 N N . VAL A 1 1094 ? 28.346 -22.511 -82.207 1.00 79.62 1094 VAL A N 1
ATOM 8763 C CA . VAL A 1 1094 ? 29.487 -23.325 -82.665 1.00 79.62 1094 VAL A CA 1
ATOM 8764 C C . VAL A 1 1094 ? 29.050 -24.298 -83.762 1.00 79.62 1094 VAL A C 1
ATOM 8766 O O . VAL A 1 1094 ? 29.660 -24.338 -84.827 1.00 79.62 1094 VAL A O 1
ATOM 8769 N N . ASN A 1 1095 ? 27.938 -25.014 -83.572 1.00 76.19 1095 ASN A N 1
ATOM 8770 C CA . ASN A 1 1095 ? 27.387 -25.909 -84.596 1.00 76.19 1095 ASN A CA 1
ATOM 8771 C C . ASN A 1 1095 ? 27.016 -25.149 -85.892 1.00 76.19 1095 ASN A C 1
ATOM 8773 O O . ASN A 1 1095 ? 27.297 -25.618 -86.994 1.00 76.19 1095 ASN A O 1
ATOM 8777 N N . ALA A 1 1096 ? 26.453 -23.941 -85.782 1.00 73.88 1096 ALA A N 1
ATOM 8778 C CA . ALA A 1 1096 ? 26.167 -23.085 -86.933 1.00 73.88 1096 ALA A CA 1
ATOM 8779 C C . ALA A 1 1096 ? 27.446 -22.620 -87.660 1.00 73.88 1096 ALA A C 1
ATOM 8781 O O . ALA A 1 1096 ? 27.486 -22.679 -88.888 1.00 73.88 1096 ALA A O 1
ATOM 8782 N N . ARG A 1 1097 ? 28.507 -22.234 -86.932 1.00 77.75 1097 ARG A N 1
ATOM 8783 C CA . ARG A 1 1097 ? 29.824 -21.903 -87.517 1.00 77.75 1097 ARG A CA 1
ATOM 8784 C C . ARG A 1 1097 ? 30.422 -23.091 -88.269 1.00 77.75 1097 ARG A C 1
ATOM 8786 O O . ARG A 1 1097 ? 30.775 -22.939 -89.434 1.00 77.75 1097 ARG A O 1
ATOM 8793 N N . ASN A 1 1098 ? 30.432 -24.278 -87.663 1.00 78.12 1098 ASN A N 1
ATOM 8794 C CA . ASN A 1 1098 ? 30.950 -25.497 -88.295 1.00 78.12 1098 ASN A CA 1
ATOM 8795 C C . ASN A 1 1098 ? 30.192 -25.830 -89.596 1.00 78.12 1098 ASN A C 1
ATOM 8797 O O . ASN A 1 1098 ? 30.806 -26.188 -90.599 1.00 78.12 1098 ASN A O 1
ATOM 8801 N N . LYS A 1 1099 ? 28.865 -25.639 -89.620 1.00 75.31 1099 LYS A N 1
ATOM 8802 C CA . LYS A 1 1099 ? 28.046 -25.797 -90.837 1.00 75.31 1099 LYS A CA 1
ATOM 8803 C C . LYS A 1 1099 ? 28.336 -24.741 -91.905 1.00 75.31 1099 LYS A C 1
ATOM 8805 O O . LYS A 1 1099 ? 28.299 -25.069 -93.088 1.00 75.31 1099 LYS A O 1
ATOM 8810 N N . VAL A 1 1100 ? 28.647 -23.500 -91.522 1.00 77.62 1100 VAL A N 1
ATOM 8811 C CA . VAL A 1 1100 ? 29.103 -22.462 -92.465 1.00 77.62 1100 VAL A CA 1
ATOM 8812 C C . VAL A 1 1100 ? 30.487 -22.788 -93.021 1.00 77.62 1100 VAL A C 1
ATOM 8814 O O . VAL A 1 1100 ? 30.701 -22.608 -94.215 1.00 77.62 1100 VAL A O 1
ATOM 8817 N N . GLU A 1 1101 ? 31.412 -23.322 -92.221 1.00 77.00 1101 GLU A N 1
ATOM 8818 C CA . GLU A 1 1101 ? 32.701 -23.810 -92.728 1.00 77.00 1101 GLU A CA 1
ATOM 8819 C C . GLU A 1 1101 ? 32.539 -24.981 -93.701 1.00 77.00 1101 GLU A C 1
ATOM 8821 O O . GLU A 1 1101 ? 33.177 -25.001 -94.754 1.00 77.00 1101 GLU A O 1
ATOM 8826 N N . GLU A 1 1102 ? 31.653 -25.931 -93.401 1.00 74.62 1102 GLU A N 1
ATOM 8827 C CA . GLU A 1 1102 ? 31.345 -27.046 -94.297 1.00 74.62 1102 GLU A CA 1
ATOM 8828 C C . GLU A 1 1102 ? 30.700 -26.560 -95.609 1.00 74.62 1102 GLU A C 1
ATOM 8830 O O . GLU A 1 1102 ? 31.106 -26.985 -96.694 1.00 74.62 1102 GLU A O 1
ATOM 8835 N N . ALA A 1 1103 ? 29.758 -25.613 -95.535 1.00 70.94 1103 ALA A N 1
ATOM 8836 C CA . ALA A 1 1103 ? 29.170 -24.957 -96.704 1.00 70.94 1103 ALA A CA 1
ATOM 8837 C C . ALA A 1 1103 ? 30.215 -24.156 -97.503 1.00 70.94 1103 ALA A C 1
ATOM 8839 O O . ALA A 1 1103 ? 30.233 -24.228 -98.727 1.00 70.94 1103 ALA A O 1
ATOM 8840 N N . ASN A 1 1104 ? 31.144 -23.466 -96.835 1.00 71.38 1104 ASN A N 1
ATOM 8841 C CA . ASN A 1 1104 ? 32.260 -22.762 -97.470 1.00 71.38 1104 ASN A CA 1
ATOM 8842 C C . ASN A 1 1104 ? 33.215 -23.721 -98.190 1.00 71.38 1104 ASN A C 1
ATOM 8844 O O . ASN A 1 1104 ? 33.679 -23.408 -99.284 1.00 71.38 1104 ASN A O 1
ATOM 8848 N N . ARG A 1 1105 ? 33.504 -24.898 -97.618 1.00 75.75 1105 ARG A N 1
ATOM 8849 C CA . ARG A 1 1105 ? 34.294 -25.941 -98.295 1.00 75.75 1105 ARG A CA 1
ATOM 8850 C C . ARG A 1 1105 ? 33.571 -26.452 -99.546 1.00 75.75 1105 ARG A C 1
ATOM 8852 O O . ARG A 1 1105 ? 34.207 -26.586 -100.588 1.00 75.75 1105 ARG A O 1
ATOM 8859 N N . LYS A 1 1106 ? 32.250 -26.659 -99.477 1.00 70.19 1106 LYS A N 1
ATOM 8860 C CA . LYS A 1 1106 ? 31.425 -27.072 -100.628 1.00 70.19 1106 LYS A CA 1
ATOM 8861 C C . LYS A 1 1106 ? 31.338 -25.983 -101.708 1.00 70.19 1106 LYS A C 1
ATOM 8863 O O . LYS A 1 1106 ? 31.559 -26.289 -102.874 1.00 70.19 1106 LYS A O 1
ATOM 8868 N N . LEU A 1 1107 ? 31.128 -24.716 -101.345 1.00 69.69 1107 LEU A N 1
ATOM 8869 C CA . LEU A 1 1107 ? 31.138 -23.582 -102.281 1.00 69.69 1107 LEU A CA 1
ATOM 8870 C C . LEU A 1 1107 ? 32.504 -23.395 -102.959 1.00 69.69 1107 LEU A C 1
ATOM 8872 O O . LEU A 1 1107 ? 32.553 -23.231 -104.175 1.00 69.69 1107 LEU A O 1
ATOM 8876 N N . ARG A 1 1108 ? 33.621 -23.495 -102.219 1.00 69.75 1108 ARG A N 1
ATOM 8877 C CA . ARG A 1 1108 ? 34.974 -23.467 -102.814 1.00 69.75 1108 ARG A CA 1
ATOM 8878 C C . ARG A 1 1108 ? 35.201 -24.627 -103.786 1.00 69.75 1108 ARG A C 1
ATOM 8880 O O . ARG A 1 1108 ? 35.778 -24.407 -104.843 1.00 69.75 1108 ARG A O 1
ATOM 8887 N N . TYR A 1 1109 ? 34.709 -25.825 -103.465 1.00 66.38 1109 TYR A N 1
ATOM 8888 C CA . TYR A 1 1109 ? 34.757 -26.984 -104.363 1.00 66.38 1109 TYR A CA 1
ATOM 8889 C C . TYR A 1 1109 ? 33.927 -26.768 -105.646 1.00 66.38 1109 TYR A C 1
ATOM 8891 O O . TYR A 1 1109 ? 34.388 -27.071 -106.748 1.00 66.38 1109 TYR A O 1
ATOM 8899 N N . PHE A 1 1110 ? 32.732 -26.177 -105.539 1.00 64.81 1110 PHE A N 1
ATOM 8900 C CA . PHE A 1 1110 ? 31.928 -25.793 -106.709 1.00 64.81 1110 PHE A CA 1
ATOM 8901 C C . PHE A 1 1110 ? 32.583 -24.693 -107.561 1.00 64.81 1110 PHE A C 1
ATOM 8903 O O . PHE A 1 1110 ? 32.453 -24.707 -108.781 1.00 64.81 1110 PHE A O 1
ATOM 8910 N N . LEU A 1 1111 ? 33.311 -23.755 -106.949 1.00 62.09 1111 LEU A N 1
ATOM 8911 C CA . LEU A 1 1111 ? 34.070 -22.736 -107.680 1.00 62.09 1111 LEU A CA 1
ATOM 8912 C C . LEU A 1 1111 ? 35.298 -23.334 -108.385 1.00 62.09 1111 LEU A C 1
ATOM 8914 O O . LEU A 1 1111 ? 35.551 -22.997 -109.538 1.00 62.09 1111 LEU A O 1
ATOM 8918 N N . SER A 1 1112 ? 36.022 -24.269 -107.755 1.00 61.41 1112 SER A N 1
ATOM 8919 C CA . SER A 1 1112 ? 37.167 -24.932 -108.397 1.00 61.41 1112 SER A CA 1
ATOM 8920 C C . SER A 1 1112 ? 36.760 -25.867 -109.541 1.00 61.41 1112 SER A C 1
ATOM 8922 O O . SER A 1 1112 ? 37.529 -26.044 -110.477 1.00 61.41 1112 SER A O 1
ATOM 8924 N N . THR A 1 1113 ? 35.546 -26.426 -109.510 1.00 57.06 1113 THR A N 1
ATOM 8925 C CA . THR A 1 1113 ? 34.980 -27.237 -110.610 1.00 57.06 1113 THR A CA 1
ATOM 8926 C C . THR A 1 1113 ? 34.353 -26.412 -111.743 1.00 57.06 1113 THR A C 1
ATOM 8928 O O . THR A 1 1113 ? 33.939 -26.993 -112.739 1.00 57.06 1113 THR A O 1
ATOM 8931 N N . LYS A 1 1114 ? 34.308 -25.075 -111.628 1.00 52.47 1114 LYS A N 1
ATOM 8932 C CA . LYS A 1 1114 ? 33.835 -24.154 -112.683 1.00 52.47 1114 LYS A CA 1
ATOM 8933 C C . LYS A 1 1114 ? 34.956 -23.550 -113.547 1.00 52.47 1114 LYS A C 1
ATOM 8935 O O . LYS A 1 1114 ? 34.650 -22.882 -114.528 1.00 52.47 1114 LYS A O 1
ATOM 8940 N N . ASN A 1 1115 ? 36.221 -23.773 -113.175 1.00 45.81 1115 ASN A N 1
ATOM 8941 C CA . ASN A 1 1115 ? 37.426 -23.310 -113.883 1.00 45.81 1115 ASN A CA 1
ATOM 8942 C C . ASN A 1 1115 ? 38.170 -24.470 -114.589 1.00 45.81 1115 ASN A C 1
ATOM 8944 O O . ASN A 1 1115 ? 39.398 -24.450 -114.684 1.00 45.81 1115 ASN A O 1
ATOM 8948 N N . LEU A 1 1116 ? 37.428 -25.490 -115.033 1.00 37.66 1116 LEU A N 1
ATOM 8949 C CA . LEU A 1 1116 ? 37.901 -26.667 -115.773 1.00 37.66 1116 LEU A CA 1
ATOM 8950 C C . LEU A 1 1116 ? 37.050 -26.860 -117.033 1.00 37.66 1116 LEU A C 1
ATOM 8952 O O . LEU A 1 1116 ? 35.812 -26.748 -116.897 1.00 37.66 1116 LEU A O 1
#

Secondary structure (DSSP, 8-state):
----TTSHHHHHHHHTTSSSPPPTT----EEETTEEE-HHHHHHHHHHHHHHHHHHH----B-SSPPSEEEE---TTTT-SSSEEEEESEEEETTEEEETT-EEEETT-STT--SS-EEEEEEEEEEESSSS-GGGEEEEEEETTS-GGGS-EEEEETTEEEEE-TT-EEEEGGGTTSTTEEEPPHHHHHHHHHHHHTTSEEEEEEPBHHHHHTTT----B-SEEETTS---SEEEEEEEEHHHHHHTTT----SS--SSS---S--EEEEEEEEE---S---SS-------SEEEEEE--EEETTEEEEEEEE---HHHHHHTTS-EEEEEEEEEEETTEEEEEEEEEEEEEPPSSEEEEEEEESSSSSS-EEETTSEEEEEEEEEEETTSPEE-------EEEEEEETTEE--EEEEE--EEE-TT-TTEEEEEEEEEEEE--TT--TT-EEEEEEEETTEEEEEEEEEEE---EEEEEEEEE--TTS-B-TT-EE--EEEEEEETTSPBPPTT-EEEEEEESEEESSSSTTEEE--TTSEEE-TTTEEE-PPTT-EEEEEEE-TT--EEEEEEEEBPPEEEEE-S---SEEETTPEEEEEEEEEEETTS-B-TTS-STT-EEEETT-SS-EEE-BTTEEEEEEEEPPSS-EEEEEEEEESS-TTSEEEEEEEEE----------------------------------HHHHHHHHHHHHHHHHHHHHHHHHHHHHHHHHHHHHHHHHHHHHHHHHHHHHHHHHHHHHHHHHHHHTT-SSS----TTSS-HHHHHHHHTTS-HHHHHHHHHHTSGGGT---TT-TTGGGEEEEHHHH-EESSHHHHHHHHHHH-HHHHT-EEESSHHHHHHH--B-TTSSB-TTSHHHHHHHHTT----S---EEEGGGSPPP-S-B-TTSTT--B-PPPPPSSSSPPTTEEEEHHHHEE--HHHHSPPBTTB-S-HHIIIIIHHHHTT-EEES-HHHHHHSGGG-SS-EEETTS-EEEETTEE--S--------PPBPPGGG-PPPPHHHHHHHHHHHHHHHHHHHHHHHHHHHHHHHHHHHHHHHHHHHHHHHHHHHHHHHHHHHHHHHHHHHHHHHTT--

Sequence (1116 aa):
MDLLGGHIFTNFLRNLGTRGKTPPDVNYEIYRDTRQIKLQELEKEYEDWIQEMHDLYDEEAMCEDGPQFYVMDNLEEFGFSQGIYRIYTHLNRKGVVWKQGMRIRFLKGIPGQKNKDFYGTIEYFTSDGLSEDKGNTRVICRPMEIAKPEGSRVLVEDETVLFELGKSKVIPIDHLDTEKCVILEEKDWMRVSLNRHLVEPGDIDILDIKAIESLGLSGGVENIVTAGIQPFHTIYAVIRPNSFLKLSKERKDRDSFDQKNIIRRPLEVKLEIKRLNLSRHCSMDEKNGNDPESVCIFSNEKCINNVHGFYCFSLNNSDIKKFFTRAGKYMLLFSVKETASLLLEKTLEVTVLPSRKVCRWMLKCFSGSNIPNVRLGGMIGPLLLRCLDEYDNLQDVKFPLQGAFEVWSDESKLDIDVMVGQVVKQEDKATSLIIEETRLVNGSLNGIAQDNSATLKLIILNEHVASLNLKVLPGEMDNIQVLAVQRLDTCLQTGDIIHTLTFQVLDRFGNHVERGCKVTFQLHNLEFQDCQGYDRLVDDDGCIKLGGLLKVTGPFNSKASMNVYDQNRRVLFCQEFLLKKRQLHIDSKIPDNCGSGSMLKDVVVKVIDESGNIDSTMSGGQHIIKVNGIQDNAYQLTGGSCFINTIQLPEEEGPWICEIYHLVYPELKAEIKLNLVPSFKHQEALLETADDDTEIPNIVLPGKTGSHGGSYEEQERVHQRLLESIEIHKRKVDQCFQKLTRAEEEHDRLIDMKKKEAVEISQLEGEIESLRVQAEDLHGVNTLNKFDRKDLSAERIAREISRTTLPTKFFLEAFCSDFFLSTDEGNSHIGDILGVVCLLAAAENETLSQVLADFLGQENMFAVVCRTHKAAELLIRLDKNGGVDENWGLYHYMRMKNQVLDNRIRLFVLEDMKPYDGDLDEYHAQRLLKIEQPDYNGLVPAGFLGYAVNLLHVNDEHLNFRIQSGNHGGLRGSLLYSLFKELQVYDTRRNLLRAKDALKTGGISLDGGVVRAKGCEDFGHWGKTKVLFPVYSKSGQKIPSLRSINHITRLMQIRDKLKDKKATLDECKQRLEEIEGKFNFVKRQNKRTEEKLVNARNKVEEANRKLRYFLSTKNL

Organism: Ceratopteris richardii (NCBI:txid49495)

Nearest PDB structures (foldseek):
  6oit-assembly1_D  TM=8.836E-01  e=3.458E-17  Arabidopsis thaliana
  6ois-assembly1_E  TM=6.166E-01  e=7.629E-20  Arabidopsis thaliana
  6ois-assembly1_C  TM=6.126E-01  e=8.961E-20  Arabidopsis thaliana
  6oit-assembly1_E  TM=6.004E-01  e=4.707E-20  Arabidopsis thaliana
  6oit-assembly1_F  TM=5.853E-01  e=8.922E-21  Arabidopsis thaliana

pLDDT: mean 73.33, std 15.39, range [23.38, 93.88]